Protein 1N91 (pdb70)

Foldseek 3Di:
DPPQQAAKDQDPFGMKGKAFEAECDPAFDQPPCDSRHTYTYHPFDLALVGVVVVCLVVVCVQQVADSVQWDWPDDSRGRITMIGGGPTDHDDCSNCVNVVPCVPVPDD

Radius of gyration: 14.33 Å; Cα contacts (8 Å, |Δi|>4): 188; chains: 1; bounding box: 31×42×34 Å

Organism: Escherichia coli O157:H7 (NCBI:txid83334)

Solvent-accessible surface area: 7529 Å² total; per-residue (Å²): 201,136,66,116,126,55,16,31,61,87,72,159,77,13,5,9,13,96,22,68,14,62,30,120,42,95,151,55,21,70,120,26,85,107,60,24,71,29,67,8,18,6,59,0,59,113,71,50,41,86,18,58,58,63,18,50,112,67,7,16,135,90,8,148,22,39,164,78,40,12,68,35,89,134,23,116,158,31,145,109,7,39,0,10,0,42,94,55,112,66,74,15,97,89,15,10,43,122,75,102,107,107,148,164,119,191,134,194

CATH classification: 3.30.1200.10

Structure (mmCIF, N/CA/C/O backbone):
data_1N91
#
_entry.id   1N91
#
loop_
_atom_site.group_PDB
_atom_site.id
_atom_site.type_symbol
_atom_site.label_atom_id
_atom_site.label_alt_id
_atom_site.label_comp_id
_atom_site.label_asym_id
_atom_site.label_entity_id
_atom_site.label_seq_id
_atom_site.pdbx_PDB_ins_code
_atom_site.Cartn_x
_atom_site.Cartn_y
_atom_site.Cartn_z
_atom_site.occupancy
_atom_site.B_iso_or_equiv
_atom_site.auth_seq_id
_atom_site.auth_comp_id
_atom_site.auth_asym_id
_atom_site.auth_atom_id
_atom_site.pdbx_PDB_model_num
ATOM 1 N N . MET A 1 1 ? 15.226 -5.903 10.010 1.00 0.00 1 MET A N 1
ATOM 2 C CA . MET A 1 1 ? 16.200 -7.033 10.019 1.00 0.00 1 MET A CA 1
ATOM 3 C C . MET A 1 1 ? 17.455 -6.611 10.776 1.00 0.00 1 MET A C 1
ATOM 4 O O . MET A 1 1 ? 17.885 -7.291 11.708 1.00 0.00 1 MET A O 1
ATOM 17 N N . ASP A 1 2 ? 18.036 -5.484 10.369 1.00 0.00 2 ASP A N 1
ATOM 18 C CA . ASP A 1 2 ? 19.242 -4.976 11.014 1.00 0.00 2 ASP A CA 1
ATOM 19 C C . ASP A 1 2 ? 19.034 -3.532 11.474 1.00 0.00 2 ASP A C 1
ATOM 20 O O . ASP A 1 2 ? 18.325 -3.285 12.451 1.00 0.00 2 ASP A O 1
ATOM 29 N N . GLY A 1 3 ? 19.654 -2.585 10.770 1.00 0.00 3 GLY A N 1
ATOM 30 C CA . GLY A 1 3 ? 19.527 -1.173 11.124 1.00 0.00 3 GLY A CA 1
ATOM 31 C C . GLY A 1 3 ? 19.293 -0.315 9.887 1.00 0.00 3 GLY A C 1
ATOM 32 O O . GLY A 1 3 ? 20.239 0.199 9.291 1.00 0.00 3 GLY A O 1
ATOM 36 N N . VAL A 1 4 ? 18.024 -0.161 9.513 1.00 0.00 4 VAL A N 1
ATOM 37 C CA . VAL A 1 4 ? 17.661 0.644 8.347 1.00 0.00 4 VAL A CA 1
ATOM 38 C C . VAL A 1 4 ? 16.290 1.283 8.550 1.00 0.00 4 VAL A C 1
ATOM 39 O O . VAL A 1 4 ? 16.109 2.475 8.301 1.00 0.00 4 VAL A O 1
ATOM 52 N N . MET A 1 5 ? 15.330 0.479 9.005 1.00 0.00 5 MET A N 1
ATOM 53 C CA . MET A 1 5 ? 13.970 0.963 9.245 1.00 0.00 5 MET A CA 1
ATOM 54 C C . MET A 1 5 ? 13.381 1.593 7.990 1.00 0.00 5 MET A C 1
ATOM 55 O O . MET A 1 5 ? 13.537 2.793 7.758 1.00 0.00 5 MET A O 1
ATOM 69 N N . SER A 1 6 ? 12.691 0.792 7.190 1.00 0.00 6 SER A N 1
ATOM 70 C CA . SER A 1 6 ? 12.078 1.298 5.990 1.00 0.00 6 SER A CA 1
ATOM 71 C C . SER A 1 6 ? 10.598 0.943 5.983 1.00 0.00 6 SER A C 1
ATOM 72 O O . SER A 1 6 ? 10.055 0.477 6.985 1.00 0.00 6 SER A O 1
ATOM 80 N N . ALA A 1 7 ? 9.974 1.166 4.839 1.00 0.00 7 ALA A N 1
ATOM 81 C CA . ALA A 1 7 ? 8.553 0.885 4.636 1.00 0.00 7 ALA A CA 1
ATOM 82 C C . ALA A 1 7 ? 7.993 1.837 3.592 1.00 0.00 7 ALA A C 1
ATOM 83 O O . ALA A 1 7 ? 7.008 1.532 2.920 1.00 0.00 7 ALA A O 1
ATOM 90 N N . VAL A 1 8 ? 8.631 3.000 3.469 1.00 0.00 8 VAL A N 1
ATOM 91 C CA . VAL A 1 8 ? 8.195 4.004 2.510 1.00 0.00 8 VAL A CA 1
ATOM 92 C C . VAL A 1 8 ? 9.326 4.978 2.202 1.00 0.00 8 VAL A C 1
ATOM 93 O O . VAL A 1 8 ? 10.208 5.211 3.030 1.00 0.00 8 VAL A O 1
ATOM 106 N N . THR A 1 9 ? 9.291 5.530 0.993 1.00 0.00 9 THR A N 1
ATOM 107 C CA . THR A 1 9 ? 10.311 6.469 0.548 1.00 0.00 9 THR A CA 1
ATOM 108 C C . THR A 1 9 ? 9.671 7.620 -0.227 1.00 0.00 9 THR A C 1
ATOM 109 O O . THR A 1 9 ? 8.798 7.402 -1.066 1.00 0.00 9 THR A O 1
ATOM 120 N N . VAL A 1 10 ? 10.118 8.841 0.060 1.00 0.00 10 VAL A N 1
ATOM 121 C CA . VAL A 1 10 ? 9.592 10.022 -0.613 1.00 0.00 10 VAL A CA 1
ATOM 122 C C . VAL A 1 10 ? 10.561 10.485 -1.699 1.00 0.00 10 VAL A C 1
ATOM 123 O O . VAL A 1 10 ? 11.564 11.145 -1.422 1.00 0.00 10 VAL A O 1
ATOM 136 N N . ASN A 1 11 ? 10.255 10.124 -2.937 1.00 0.00 11 ASN A N 1
ATOM 137 C CA . ASN A 1 11 ? 11.098 10.496 -4.067 1.00 0.00 11 ASN A CA 1
ATOM 138 C C . ASN A 1 11 ? 10.816 11.935 -4.495 1.00 0.00 11 ASN A C 1
ATOM 139 O O . ASN A 1 11 ? 10.392 12.763 -3.688 1.00 0.00 11 ASN A O 1
ATOM 150 N N . ASP A 1 12 ? 11.038 12.215 -5.775 1.00 0.00 12 ASP A N 1
ATOM 151 C CA . ASP A 1 12 ? 10.792 13.544 -6.322 1.00 0.00 12 ASP A CA 1
ATOM 152 C C . ASP A 1 12 ? 9.556 13.494 -7.204 1.00 0.00 12 ASP A C 1
ATOM 153 O O . ASP A 1 12 ? 9.222 14.459 -7.893 1.00 0.00 12 ASP A O 1
ATOM 162 N N . ASP A 1 13 ? 8.897 12.342 -7.182 1.00 0.00 13 ASP A N 1
ATOM 163 C CA . ASP A 1 13 ? 7.707 12.126 -7.986 1.00 0.00 13 ASP A CA 1
ATOM 164 C C . ASP A 1 13 ? 6.500 11.857 -7.092 1.00 0.00 13 ASP A C 1
ATOM 165 O O . ASP A 1 13 ? 5.358 12.106 -7.483 1.00 0.00 13 ASP A O 1
ATOM 174 N N . GLY A 1 14 ? 6.765 11.353 -5.890 1.00 0.00 14 GLY A N 1
ATOM 175 C CA . GLY A 1 14 ? 5.698 11.057 -4.941 1.00 0.00 14 GLY A CA 1
ATOM 176 C C . GLY A 1 14 ? 6.236 10.275 -3.750 1.00 0.00 14 GLY A C 1
ATOM 177 O O . GLY A 1 14 ? 7.202 10.694 -3.109 1.00 0.00 14 GLY A O 1
ATOM 181 N N . LEU A 1 15 ? 5.608 9.137 -3.459 1.00 0.00 15 LEU A N 1
ATOM 182 C CA . LEU A 1 15 ? 6.040 8.303 -2.340 1.00 0.00 15 LEU A CA 1
ATOM 183 C C . LEU A 1 15 ? 5.793 6.824 -2.626 1.00 0.00 15 LEU A C 1
ATOM 184 O O . LEU A 1 15 ? 4.871 6.466 -3.358 1.00 0.00 15 LEU A O 1
ATOM 200 N N . VAL A 1 16 ? 6.631 5.971 -2.036 1.00 0.00 16 VAL A N 1
ATOM 201 C CA . VAL A 1 16 ? 6.515 4.527 -2.221 1.00 0.00 16 VAL A CA 1
ATOM 202 C C . VAL A 1 16 ? 5.965 3.878 -0.954 1.00 0.00 16 VAL A C 1
ATOM 203 O O . VAL A 1 16 ? 6.346 4.249 0.153 1.00 0.00 16 VAL A O 1
ATOM 216 N N . LEU A 1 17 ? 5.077 2.905 -1.127 1.00 0.00 17 LEU A N 1
ATOM 217 C CA . LEU A 1 17 ? 4.491 2.203 0.010 1.00 0.00 17 LEU A CA 1
ATOM 218 C C . LEU A 1 17 ? 4.884 0.733 -0.031 1.00 0.00 17 LEU A C 1
ATOM 219 O O . LEU A 1 17 ? 4.339 -0.047 -0.814 1.00 0.00 17 LEU A O 1
ATOM 235 N N . ARG A 1 18 ? 5.848 0.370 0.810 1.00 0.00 18 ARG A N 1
ATOM 236 C CA . ARG A 1 18 ? 6.335 -1.002 0.865 1.00 0.00 18 ARG A CA 1
ATOM 237 C C . ARG A 1 18 ? 5.870 -1.697 2.141 1.00 0.00 18 ARG A C 1
ATOM 238 O O . ARG A 1 18 ? 6.315 -1.362 3.240 1.00 0.00 18 ARG A O 1
ATOM 259 N N . LEU A 1 19 ? 4.972 -2.672 1.982 1.00 0.00 19 LEU A N 1
ATOM 260 C CA . LEU A 1 19 ? 4.450 -3.419 3.123 1.00 0.00 19 LEU A CA 1
ATOM 261 C C . LEU A 1 19 ? 4.264 -4.894 2.770 1.00 0.00 19 LEU A C 1
ATOM 262 O O . LEU A 1 19 ? 4.551 -5.321 1.650 1.00 0.00 19 LEU A O 1
ATOM 278 N N . TYR A 1 20 ? 3.784 -5.659 3.745 1.00 0.00 20 TYR A N 1
ATOM 279 C CA . TYR A 1 20 ? 3.553 -7.089 3.568 1.00 0.00 20 TYR A CA 1
ATOM 280 C C . TYR A 1 20 ? 2.055 -7.374 3.576 1.00 0.00 20 TYR A C 1
ATOM 281 O O . TYR A 1 20 ? 1.415 -7.341 4.627 1.00 0.00 20 TYR A O 1
ATOM 299 N N . ILE A 1 21 ? 1.501 -7.642 2.399 1.00 0.00 21 ILE A N 1
ATOM 300 C CA . ILE A 1 21 ? 0.075 -7.919 2.282 1.00 0.00 21 ILE A CA 1
ATOM 301 C C . ILE A 1 21 ? -0.254 -9.290 2.863 1.00 0.00 21 ILE A C 1
ATOM 302 O O . ILE A 1 21 ? 0.446 -10.269 2.604 1.00 0.00 21 ILE A O 1
ATOM 318 N N . GLN A 1 22 ? -1.329 -9.344 3.644 1.00 0.00 22 GLN A N 1
ATOM 319 C CA . GLN A 1 22 ? -1.767 -10.590 4.262 1.00 0.00 22 GLN A CA 1
ATOM 320 C C . GLN A 1 22 ? -3.218 -10.874 3.875 1.00 0.00 22 GLN A C 1
ATOM 321 O O . GLN A 1 22 ? -4.148 -10.476 4.576 1.00 0.00 22 GLN A O 1
ATOM 335 N N . PRO A 1 23 ? -3.428 -11.537 2.766 1.00 0.00 23 PRO A N 1
ATOM 336 C CA . PRO A 1 23 ? -4.794 -11.859 2.270 1.00 0.00 23 PRO A CA 1
ATOM 337 C C . PRO A 1 23 ? -5.469 -12.956 3.086 1.00 0.00 23 PRO A C 1
ATOM 338 O O . PRO A 1 23 ? -4.809 -13.702 3.812 1.00 0.00 23 PRO A O 1
ATOM 349 N N . LYS A 1 24 ? -6.793 -13.034 2.959 1.00 0.00 24 LYS A N 1
ATOM 350 C CA . LYS A 1 24 ? -7.584 -14.030 3.678 1.00 0.00 24 LYS A CA 1
ATOM 351 C C . LYS A 1 24 ? -7.521 -13.784 5.181 1.00 0.00 24 LYS A C 1
ATOM 352 O O . LYS A 1 24 ? -7.321 -14.710 5.969 1.00 0.00 24 LYS A O 1
ATOM 371 N N . ALA A 1 25 ? -7.713 -12.527 5.572 1.00 0.00 25 ALA A N 1
ATOM 372 C CA . ALA A 1 25 ? -7.701 -12.161 6.971 1.00 0.00 25 ALA A CA 1
ATOM 373 C C . ALA A 1 25 ? -9.125 -12.225 7.501 1.00 0.00 25 ALA A C 1
ATOM 374 O O . ALA A 1 25 ? -9.476 -13.120 8.271 1.00 0.00 25 ALA A O 1
ATOM 381 N N . SER A 1 26 ? -9.931 -11.268 7.057 1.00 0.00 26 SER A N 1
ATOM 382 C CA . SER A 1 26 ? -11.338 -11.172 7.442 1.00 0.00 26 SER A CA 1
ATOM 383 C C . SER A 1 26 ? -11.827 -9.755 7.187 1.00 0.00 26 SER A C 1
ATOM 384 O O . SER A 1 26 ? -13.024 -9.508 7.042 1.00 0.00 26 SER A O 1
ATOM 392 N N . ARG A 1 27 ? -10.873 -8.827 7.136 1.00 0.00 27 ARG A N 1
ATOM 393 C CA . ARG A 1 27 ? -11.181 -7.420 6.902 1.00 0.00 27 ARG A CA 1
ATOM 394 C C . ARG A 1 27 ? -9.893 -6.632 6.683 1.00 0.00 27 ARG A C 1
ATOM 395 O O . ARG A 1 27 ? -8.893 -6.876 7.358 1.00 0.00 27 ARG A O 1
ATOM 416 N N . ASP A 1 28 ? -9.926 -5.685 5.748 1.00 0.00 28 ASP A N 1
ATOM 417 C CA . ASP A 1 28 ? -8.751 -4.865 5.469 1.00 0.00 28 ASP A CA 1
ATOM 418 C C . ASP A 1 28 ? -8.400 -4.032 6.689 1.00 0.00 28 ASP A C 1
ATOM 419 O O . ASP A 1 28 ? -8.842 -2.891 6.837 1.00 0.00 28 ASP A O 1
ATOM 428 N N . SER A 1 29 ? -7.619 -4.624 7.562 1.00 0.00 29 SER A N 1
ATOM 429 C CA . SER A 1 29 ? -7.207 -3.957 8.793 1.00 0.00 29 SER A CA 1
ATOM 430 C C . SER A 1 29 ? -5.697 -4.050 9.001 1.00 0.00 29 SER A C 1
ATOM 431 O O . SER A 1 29 ? -5.104 -5.121 8.867 1.00 0.00 29 SER A O 1
ATOM 439 N N . ILE A 1 30 ? -5.091 -2.915 9.346 1.00 0.00 30 ILE A N 1
ATOM 440 C CA . ILE A 1 30 ? -3.653 -2.854 9.599 1.00 0.00 30 ILE A CA 1
ATOM 441 C C . ILE A 1 30 ? -3.388 -3.153 11.075 1.00 0.00 30 ILE A C 1
ATOM 442 O O . ILE A 1 30 ? -3.340 -2.247 11.908 1.00 0.00 30 ILE A O 1
ATOM 458 N N . VAL A 1 31 ? -3.258 -4.440 11.385 1.00 0.00 31 VAL A N 1
ATOM 459 C CA . VAL A 1 31 ? -3.041 -4.895 12.760 1.00 0.00 31 VAL A CA 1
ATOM 460 C C . VAL A 1 31 ? -1.657 -5.526 12.940 1.00 0.00 31 VAL A C 1
ATOM 461 O O . VAL A 1 31 ? -1.442 -6.286 13.887 1.00 0.00 31 VAL A O 1
ATOM 474 N N . GLY A 1 32 ? -0.729 -5.238 12.027 1.00 0.00 32 GLY A N 1
ATOM 475 C CA . GLY A 1 32 ? 0.606 -5.821 12.106 1.00 0.00 32 GLY A CA 1
ATOM 476 C C . GLY A 1 32 ? 1.642 -4.820 11.650 1.00 0.00 32 GLY A C 1
ATOM 477 O O . GLY A 1 32 ? 2.634 -5.165 11.007 1.00 0.00 32 GLY A O 1
ATOM 481 N N . LEU A 1 33 ? 1.400 -3.574 12.004 1.00 0.00 33 LEU A N 1
ATOM 482 C CA . LEU A 1 33 ? 2.299 -2.498 11.654 1.00 0.00 33 LEU A CA 1
ATOM 483 C C . LEU A 1 33 ? 3.559 -2.578 12.504 1.00 0.00 33 LEU A C 1
ATOM 484 O O . LEU A 1 33 ? 3.490 -2.525 13.732 1.00 0.00 33 LEU A O 1
ATOM 500 N N . HIS A 1 34 ? 4.705 -2.725 11.846 1.00 0.00 34 HIS A N 1
ATOM 501 C CA . HIS A 1 34 ? 5.968 -2.832 12.567 1.00 0.00 34 HIS A CA 1
ATOM 502 C C . HIS A 1 34 ? 6.743 -1.515 12.532 1.00 0.00 34 HIS A C 1
ATOM 503 O O . HIS A 1 34 ? 6.529 -0.676 11.657 1.00 0.00 34 HIS A O 1
ATOM 517 N N . GLY A 1 35 ? 7.646 -1.343 13.495 1.00 0.00 35 GLY A N 1
ATOM 518 C CA . GLY A 1 35 ? 8.453 -0.129 13.566 1.00 0.00 35 GLY A CA 1
ATOM 519 C C . GLY A 1 35 ? 9.441 -0.075 12.407 1.00 0.00 35 GLY A C 1
ATOM 520 O O . GLY A 1 35 ? 9.963 0.987 12.073 1.00 0.00 35 GLY A O 1
ATOM 524 N N . ASP A 1 36 ? 9.685 -1.233 11.796 1.00 0.00 36 ASP A N 1
ATOM 525 C CA . ASP A 1 36 ? 10.608 -1.324 10.669 1.00 0.00 36 ASP A CA 1
ATOM 526 C C . ASP A 1 36 ? 9.878 -1.832 9.428 1.00 0.00 36 ASP A C 1
ATOM 527 O O . ASP A 1 36 ? 10.364 -1.674 8.307 1.00 0.00 36 ASP A O 1
ATOM 536 N N . GLU A 1 37 ? 8.713 -2.447 9.638 1.00 0.00 37 GLU A N 1
ATOM 537 C CA . GLU A 1 37 ? 7.925 -2.984 8.528 1.00 0.00 37 GLU A CA 1
ATOM 538 C C . GLU A 1 37 ? 6.453 -2.603 8.678 1.00 0.00 37 GLU A C 1
ATOM 539 O O . GLU A 1 37 ? 6.077 -1.884 9.599 1.00 0.00 37 GLU A O 1
ATOM 551 N N . VAL A 1 38 ? 5.630 -3.100 7.764 1.00 0.00 38 VAL A N 1
ATOM 552 C CA . VAL A 1 38 ? 4.202 -2.830 7.787 1.00 0.00 38 VAL A CA 1
ATOM 553 C C . VAL A 1 38 ? 3.453 -4.071 7.329 1.00 0.00 38 VAL A C 1
ATOM 554 O O . VAL A 1 38 ? 3.682 -4.569 6.226 1.00 0.00 38 VAL A O 1
ATOM 567 N N . LYS A 1 39 ? 2.571 -4.575 8.178 1.00 0.00 39 LYS A N 1
ATOM 568 C CA . LYS A 1 39 ? 1.812 -5.767 7.839 1.00 0.00 39 LYS A CA 1
ATOM 569 C C . LYS A 1 39 ? 0.312 -5.489 7.888 1.00 0.00 39 LYS A C 1
ATOM 570 O O . LYS A 1 39 ? -0.247 -5.231 8.954 1.00 0.00 39 LYS A O 1
ATOM 589 N N . VAL A 1 40 ? -0.332 -5.550 6.722 1.00 0.00 40 VAL A N 1
ATOM 590 C CA . VAL A 1 40 ? -1.770 -5.313 6.636 1.00 0.00 40 VAL A CA 1
ATOM 591 C C . VAL A 1 40 ? -2.479 -6.584 6.199 1.00 0.00 40 VAL A C 1
ATOM 592 O O . VAL A 1 40 ? -1.968 -7.333 5.367 1.00 0.00 40 VAL A O 1
ATOM 605 N N . ALA A 1 41 ? -3.659 -6.818 6.757 1.00 0.00 41 ALA A N 1
ATOM 606 C CA . ALA A 1 41 ? -4.425 -8.002 6.406 1.00 0.00 41 ALA A CA 1
ATOM 607 C C . ALA A 1 41 ? -5.626 -7.621 5.558 1.00 0.00 41 ALA A C 1
ATOM 608 O O . ALA A 1 41 ? -6.595 -7.056 6.061 1.00 0.00 41 ALA A O 1
ATOM 615 N N . ILE A 1 42 ? -5.560 -7.948 4.273 1.00 0.00 42 ILE A N 1
ATOM 616 C CA . ILE A 1 42 ? -6.658 -7.652 3.366 1.00 0.00 42 ILE A CA 1
ATOM 617 C C . ILE A 1 42 ? -7.576 -8.870 3.299 1.00 0.00 42 ILE A C 1
ATOM 618 O O . ILE A 1 42 ? -7.123 -10.005 3.449 1.00 0.00 42 ILE A O 1
ATOM 634 N N . THR A 1 43 ? -8.865 -8.628 3.104 1.00 0.00 43 THR A N 1
ATOM 635 C CA . THR A 1 43 ? -9.842 -9.717 3.054 1.00 0.00 43 THR A CA 1
ATOM 636 C C . THR A 1 43 ? -10.108 -10.141 1.614 1.00 0.00 43 THR A C 1
ATOM 637 O O . THR A 1 43 ? -11.242 -10.444 1.240 1.00 0.00 43 THR A O 1
ATOM 648 N N . ALA A 1 44 ? -9.049 -10.159 0.812 1.00 0.00 44 ALA A N 1
ATOM 649 C CA . ALA A 1 44 ? -9.163 -10.545 -0.587 1.00 0.00 44 ALA A CA 1
ATOM 650 C C . ALA A 1 44 ? -8.697 -11.987 -0.798 1.00 0.00 44 ALA A C 1
ATOM 651 O O . ALA A 1 44 ? -7.754 -12.443 -0.146 1.00 0.00 44 ALA A O 1
ATOM 658 N N . PRO A 1 45 ? -9.340 -12.695 -1.701 1.00 0.00 45 PRO A N 1
ATOM 659 C CA . PRO A 1 45 ? -8.989 -14.107 -2.029 1.00 0.00 45 PRO A CA 1
ATOM 660 C C . PRO A 1 45 ? -7.500 -14.280 -2.353 1.00 0.00 45 PRO A C 1
ATOM 661 O O . PRO A 1 45 ? -6.747 -13.306 -2.402 1.00 0.00 45 PRO A O 1
ATOM 672 N N . PRO A 1 46 ? -7.068 -15.500 -2.564 1.00 0.00 46 PRO A N 1
ATOM 673 C CA . PRO A 1 46 ? -5.642 -15.819 -2.875 1.00 0.00 46 PRO A CA 1
ATOM 674 C C . PRO A 1 46 ? -5.244 -15.478 -4.313 1.00 0.00 46 PRO A C 1
ATOM 675 O O . PRO A 1 46 ? -4.116 -15.751 -4.726 1.00 0.00 46 PRO A O 1
ATOM 686 N N . VAL A 1 47 ? -6.163 -14.884 -5.073 1.00 0.00 47 VAL A N 1
ATOM 687 C CA . VAL A 1 47 ? -5.870 -14.521 -6.460 1.00 0.00 47 VAL A CA 1
ATOM 688 C C . VAL A 1 47 ? -5.595 -13.021 -6.577 1.00 0.00 47 VAL A C 1
ATOM 689 O O . VAL A 1 47 ? -6.210 -12.214 -5.878 1.00 0.00 47 VAL A O 1
ATOM 702 N N . ASP A 1 48 ? -4.662 -12.657 -7.461 1.00 0.00 48 ASP A N 1
ATOM 703 C CA . ASP A 1 48 ? -4.304 -11.251 -7.656 1.00 0.00 48 ASP A CA 1
ATOM 704 C C . ASP A 1 48 ? -5.497 -10.448 -8.155 1.00 0.00 48 ASP A C 1
ATOM 705 O O . ASP A 1 48 ? -5.926 -9.512 -7.503 1.00 0.00 48 ASP A O 1
ATOM 714 N N . GLY A 1 49 ? -6.019 -10.814 -9.321 1.00 0.00 49 GLY A N 1
ATOM 715 C CA . GLY A 1 49 ? -7.160 -10.105 -9.900 1.00 0.00 49 GLY A CA 1
ATOM 716 C C . GLY A 1 49 ? -8.075 -9.525 -8.819 1.00 0.00 49 GLY A C 1
ATOM 717 O O . GLY A 1 49 ? -8.519 -8.381 -8.917 1.00 0.00 49 GLY A O 1
ATOM 721 N N . GLN A 1 50 ? -8.348 -10.326 -7.791 1.00 0.00 50 GLN A N 1
ATOM 722 C CA . GLN A 1 50 ? -9.216 -9.893 -6.698 1.00 0.00 50 GLN A CA 1
ATOM 723 C C . GLN A 1 50 ? -8.443 -9.059 -5.671 1.00 0.00 50 GLN A C 1
ATOM 724 O O . GLN A 1 50 ? -8.940 -8.038 -5.194 1.00 0.00 50 GLN A O 1
ATOM 738 N N . ALA A 1 51 ? -7.226 -9.488 -5.342 1.00 0.00 51 ALA A N 1
ATOM 739 C CA . ALA A 1 51 ? -6.399 -8.754 -4.382 1.00 0.00 51 ALA A CA 1
ATOM 740 C C . ALA A 1 51 ? -5.971 -7.415 -4.979 1.00 0.00 51 ALA A C 1
ATOM 741 O O . ALA A 1 51 ? -6.199 -6.358 -4.391 1.00 0.00 51 ALA A O 1
ATOM 748 N N . ASN A 1 52 ? -5.363 -7.479 -6.160 1.00 0.00 52 ASN A N 1
ATOM 749 C CA . ASN A 1 52 ? -4.913 -6.288 -6.867 1.00 0.00 52 ASN A CA 1
ATOM 750 C C . ASN A 1 52 ? -6.032 -5.250 -6.914 1.00 0.00 52 ASN A C 1
ATOM 751 O O . ASN A 1 52 ? -5.800 -4.067 -6.656 1.00 0.00 52 ASN A O 1
ATOM 762 N N . SER A 1 53 ? -7.250 -5.701 -7.228 1.00 0.00 53 SER A N 1
ATOM 763 C CA . SER A 1 53 ? -8.395 -4.796 -7.283 1.00 0.00 53 SER A CA 1
ATOM 764 C C . SER A 1 53 ? -8.523 -4.043 -5.962 1.00 0.00 53 SER A C 1
ATOM 765 O O . SER A 1 53 ? -8.726 -2.831 -5.943 1.00 0.00 53 SER A O 1
ATOM 773 N N . HIS A 1 54 ? -8.385 -4.776 -4.858 1.00 0.00 54 HIS A N 1
ATOM 774 C CA . HIS A 1 54 ? -8.469 -4.173 -3.531 1.00 0.00 54 HIS A CA 1
ATOM 775 C C . HIS A 1 54 ? -7.282 -3.247 -3.302 1.00 0.00 54 HIS A C 1
ATOM 776 O O . HIS A 1 54 ? -7.431 -2.156 -2.763 1.00 0.00 54 HIS A O 1
ATOM 790 N N . LEU A 1 55 ? -6.101 -3.701 -3.710 1.00 0.00 55 LEU A N 1
ATOM 791 C CA . LEU A 1 55 ? -4.883 -2.913 -3.543 1.00 0.00 55 LEU A CA 1
ATOM 792 C C . LEU A 1 55 ? -5.048 -1.531 -4.165 1.00 0.00 55 LEU A C 1
ATOM 793 O O . LEU A 1 55 ? -4.956 -0.514 -3.475 1.00 0.00 55 LEU A O 1
ATOM 809 N N . VAL A 1 56 ? -5.296 -1.505 -5.472 1.00 0.00 56 VAL A N 1
ATOM 810 C CA . VAL A 1 56 ? -5.479 -0.245 -6.183 1.00 0.00 56 VAL A CA 1
ATOM 811 C C . VAL A 1 56 ? -6.634 0.547 -5.566 1.00 0.00 56 VAL A C 1
ATOM 812 O O . VAL A 1 56 ? -6.698 1.770 -5.692 1.00 0.00 56 VAL A O 1
ATOM 825 N N . LYS A 1 57 ? -7.540 -0.164 -4.893 1.00 0.00 57 LYS A N 1
ATOM 826 C CA . LYS A 1 57 ? -8.686 0.475 -4.252 1.00 0.00 57 LYS A CA 1
ATOM 827 C C . LYS A 1 57 ? -8.274 1.106 -2.926 1.00 0.00 57 LYS A C 1
ATOM 828 O O . LYS A 1 57 ? -8.318 2.321 -2.780 1.00 0.00 57 LYS A O 1
ATOM 847 N N . PHE A 1 58 ? -7.878 0.271 -1.963 1.00 0.00 58 PHE A N 1
ATOM 848 C CA . PHE A 1 58 ? -7.462 0.758 -0.645 1.00 0.00 58 PHE A CA 1
ATOM 849 C C . PHE A 1 58 ? -6.710 2.081 -0.766 1.00 0.00 58 PHE A C 1
ATOM 850 O O . PHE A 1 58 ? -7.089 3.076 -0.149 1.00 0.00 58 PHE A O 1
ATOM 867 N N . LEU A 1 59 ? -5.654 2.087 -1.570 1.00 0.00 59 LEU A N 1
ATOM 868 C CA . LEU A 1 59 ? -4.866 3.297 -1.770 1.00 0.00 59 LEU A CA 1
ATOM 869 C C . LEU A 1 59 ? -5.679 4.332 -2.535 1.00 0.00 59 LEU A C 1
ATOM 870 O O . LEU A 1 59 ? -6.010 5.377 -2.004 1.00 0.00 59 LEU A O 1
ATOM 886 N N . GLY A 1 60 ? -5.994 4.037 -3.789 1.00 0.00 60 GLY A N 1
ATOM 887 C CA . GLY A 1 60 ? -6.763 4.967 -4.614 1.00 0.00 60 GLY A CA 1
ATOM 888 C C . GLY A 1 60 ? -7.884 5.644 -3.824 1.00 0.00 60 GLY A C 1
ATOM 889 O O . GLY A 1 60 ? -8.181 6.816 -4.044 1.00 0.00 60 GLY A O 1
ATOM 893 N N . LYS A 1 61 ? -8.502 4.902 -2.908 1.00 0.00 61 LYS A N 1
ATOM 894 C CA . LYS A 1 61 ? -9.588 5.446 -2.094 1.00 0.00 61 LYS A CA 1
ATOM 895 C C . LYS A 1 61 ? -9.042 6.243 -0.909 1.00 0.00 61 LYS A C 1
ATOM 896 O O . LYS A 1 61 ? -9.315 7.436 -0.773 1.00 0.00 61 LYS A O 1
ATOM 915 N N . GLN A 1 62 ? -8.285 5.564 -0.048 1.00 0.00 62 GLN A N 1
ATOM 916 C CA . GLN A 1 62 ? -7.712 6.196 1.144 1.00 0.00 62 GLN A CA 1
ATOM 917 C C . GLN A 1 62 ? -6.817 7.381 0.776 1.00 0.00 62 GLN A C 1
ATOM 918 O O . GLN A 1 62 ? -6.844 8.418 1.439 1.00 0.00 62 GLN A O 1
ATOM 932 N N . PHE A 1 63 ? -6.032 7.218 -0.282 1.00 0.00 63 PHE A N 1
ATOM 933 C CA . PHE A 1 63 ? -5.134 8.269 -0.743 1.00 0.00 63 PHE A CA 1
ATOM 934 C C . PHE A 1 63 ? -5.876 9.210 -1.683 1.00 0.00 63 PHE A C 1
ATOM 935 O O . PHE A 1 63 ? -5.451 10.343 -1.910 1.00 0.00 63 PHE A O 1
ATOM 952 N N . ARG A 1 64 ? -7.006 8.732 -2.203 1.00 0.00 64 ARG A N 1
ATOM 953 C CA . ARG A 1 64 ? -7.843 9.525 -3.093 1.00 0.00 64 ARG A CA 1
ATOM 954 C C . ARG A 1 64 ? -7.112 9.954 -4.367 1.00 0.00 64 ARG A C 1
ATOM 955 O O . ARG A 1 64 ? -7.668 10.695 -5.180 1.00 0.00 64 ARG A O 1
ATOM 976 N N . VAL A 1 65 ? -5.875 9.494 -4.542 1.00 0.00 65 VAL A N 1
ATOM 977 C CA . VAL A 1 65 ? -5.101 9.850 -5.738 1.00 0.00 65 VAL A CA 1
ATOM 978 C C . VAL A 1 65 ? -5.757 9.260 -6.984 1.00 0.00 65 VAL A C 1
ATOM 979 O O . VAL A 1 65 ? -6.934 9.502 -7.254 1.00 0.00 65 VAL A O 1
ATOM 992 N N . ALA A 1 66 ? -4.987 8.504 -7.746 1.00 0.00 66 ALA A N 1
ATOM 993 C CA . ALA A 1 66 ? -5.491 7.897 -8.973 1.00 0.00 66 ALA A CA 1
ATOM 994 C C . ALA A 1 66 ? -4.859 6.531 -9.213 1.00 0.00 66 ALA A C 1
ATOM 995 O O . ALA A 1 66 ? -3.836 6.192 -8.615 1.00 0.00 66 ALA A O 1
ATOM 1002 N N . LYS A 1 67 ? -5.474 5.757 -10.105 1.00 0.00 67 LYS A N 1
ATOM 1003 C CA . LYS A 1 67 ? -4.968 4.431 -10.439 1.00 0.00 67 LYS A CA 1
ATOM 1004 C C . LYS A 1 67 ? -3.742 4.565 -11.332 1.00 0.00 67 LYS A C 1
ATOM 1005 O O . LYS A 1 67 ? -2.857 3.708 -11.331 1.00 0.00 67 LYS A O 1
ATOM 1024 N N . SER A 1 68 ? -3.699 5.663 -12.082 1.00 0.00 68 SER A N 1
ATOM 1025 C CA . SER A 1 68 ? -2.581 5.935 -12.976 1.00 0.00 68 SER A CA 1
ATOM 1026 C C . SER A 1 68 ? -1.398 6.466 -12.171 1.00 0.00 68 SER A C 1
ATOM 1027 O O . SER A 1 68 ? -0.265 6.504 -12.655 1.00 0.00 68 SER A O 1
ATOM 1035 N N . GLN A 1 69 ? -1.680 6.865 -10.933 1.00 0.00 69 GLN A N 1
ATOM 1036 C CA . GLN A 1 69 ? -0.653 7.390 -10.042 1.00 0.00 69 GLN A CA 1
ATOM 1037 C C . GLN A 1 69 ? -0.168 6.286 -9.107 1.00 0.00 69 GLN A C 1
ATOM 1038 O O . GLN A 1 69 ? 0.870 6.418 -8.467 1.00 0.00 69 GLN A O 1
ATOM 1052 N N . VAL A 1 70 ? -0.938 5.200 -9.043 1.00 0.00 70 VAL A N 1
ATOM 1053 C CA . VAL A 1 70 ? -0.606 4.064 -8.194 1.00 0.00 70 VAL A CA 1
ATOM 1054 C C . VAL A 1 70 ? 0.137 3.010 -9.005 1.00 0.00 70 VAL A C 1
ATOM 1055 O O . VAL A 1 70 ? -0.470 2.238 -9.749 1.00 0.00 70 VAL A O 1
ATOM 1068 N N . VAL A 1 71 ? 1.456 3.004 -8.871 1.00 0.00 71 VAL A N 1
ATOM 1069 C CA . VAL A 1 71 ? 2.293 2.054 -9.611 1.00 0.00 71 VAL A CA 1
ATOM 1070 C C . VAL A 1 71 ? 2.856 0.965 -8.690 1.00 0.00 71 VAL A C 1
ATOM 1071 O O . VAL A 1 71 ? 3.561 1.255 -7.726 1.00 0.00 71 VAL A O 1
ATOM 1084 N N . ILE A 1 72 ? 2.542 -0.292 -9.014 1.00 0.00 72 ILE A N 1
ATOM 1085 C CA . ILE A 1 72 ? 3.014 -1.438 -8.237 1.00 0.00 72 ILE A CA 1
ATOM 1086 C C . ILE A 1 72 ? 4.406 -1.850 -8.701 1.00 0.00 72 ILE A C 1
ATOM 1087 O O . ILE A 1 72 ? 4.565 -2.591 -9.673 1.00 0.00 72 ILE A O 1
ATOM 1103 N N . GLU A 1 73 ? 5.406 -1.345 -7.999 1.00 0.00 73 GLU A N 1
ATOM 1104 C CA . GLU A 1 73 ? 6.801 -1.630 -8.323 1.00 0.00 73 GLU A CA 1
ATOM 1105 C C . GLU A 1 73 ? 7.194 -3.064 -7.949 1.00 0.00 73 GLU A C 1
ATOM 1106 O O . GLU A 1 73 ? 8.317 -3.485 -8.228 1.00 0.00 73 GLU A O 1
ATOM 1118 N N . LYS A 1 74 ? 6.275 -3.810 -7.322 1.00 0.00 74 LYS A N 1
ATOM 1119 C CA . LYS A 1 74 ? 6.549 -5.188 -6.918 1.00 0.00 74 LYS A CA 1
ATOM 1120 C C . LYS A 1 74 ? 5.482 -5.661 -5.940 1.00 0.00 74 LYS A C 1
ATOM 1121 O O . LYS A 1 74 ? 5.016 -4.896 -5.096 1.00 0.00 74 LYS A O 1
ATOM 1140 N N . GLY A 1 75 ? 5.101 -6.923 -6.067 1.00 0.00 75 GLY A N 1
ATOM 1141 C CA . GLY A 1 75 ? 4.084 -7.508 -5.200 1.00 0.00 75 GLY A CA 1
ATOM 1142 C C . GLY A 1 75 ? 2.978 -8.143 -6.031 1.00 0.00 75 GLY A C 1
ATOM 1143 O O . GLY A 1 75 ? 2.171 -8.921 -5.519 1.00 0.00 75 GLY A O 1
ATOM 1147 N N . GLU A 1 76 ? 2.952 -7.790 -7.314 1.00 0.00 76 GLU A N 1
ATOM 1148 C CA . GLU A 1 76 ? 1.946 -8.307 -8.249 1.00 0.00 76 GLU A CA 1
ATOM 1149 C C . GLU A 1 76 ? 1.560 -9.760 -7.945 1.00 0.00 76 GLU A C 1
ATOM 1150 O O . GLU A 1 76 ? 0.392 -10.130 -8.072 1.00 0.00 76 GLU A O 1
ATOM 1162 N N . LEU A 1 77 ? 2.540 -10.584 -7.568 1.00 0.00 77 LEU A N 1
ATOM 1163 C CA . LEU A 1 77 ? 2.266 -11.995 -7.283 1.00 0.00 77 LEU A CA 1
ATOM 1164 C C . LEU A 1 77 ? 2.892 -12.447 -5.961 1.00 0.00 77 LEU A C 1
ATOM 1165 O O . LEU A 1 77 ? 2.923 -13.643 -5.663 1.00 0.00 77 LEU A O 1
ATOM 1181 N N . GLY A 1 78 ? 3.388 -11.497 -5.174 1.00 0.00 78 GLY A N 1
ATOM 1182 C CA . GLY A 1 78 ? 4.010 -11.825 -3.889 1.00 0.00 78 GLY A CA 1
ATOM 1183 C C . GLY A 1 78 ? 3.336 -11.082 -2.736 1.00 0.00 78 GLY A C 1
ATOM 1184 O O . GLY A 1 78 ? 2.764 -10.009 -2.932 1.00 0.00 78 GLY A O 1
ATOM 1188 N N . ARG A 1 79 ? 3.417 -11.658 -1.530 1.00 0.00 79 ARG A N 1
ATOM 1189 C CA . ARG A 1 79 ? 2.819 -11.035 -0.346 1.00 0.00 79 ARG A CA 1
ATOM 1190 C C . ARG A 1 79 ? 3.362 -9.627 -0.168 1.00 0.00 79 ARG A C 1
ATOM 1191 O O . ARG A 1 79 ? 2.692 -8.756 0.383 1.00 0.00 79 ARG A O 1
ATOM 1212 N N . HIS A 1 80 ? 4.580 -9.412 -0.652 1.00 0.00 80 HIS A N 1
ATOM 1213 C CA . HIS A 1 80 ? 5.209 -8.104 -0.556 1.00 0.00 80 HIS A CA 1
ATOM 1214 C C . HIS A 1 80 ? 4.476 -7.131 -1.467 1.00 0.00 80 HIS A C 1
ATOM 1215 O O . HIS A 1 80 ? 3.754 -7.547 -2.372 1.00 0.00 80 HIS A O 1
ATOM 1229 N N . LYS A 1 81 ? 4.647 -5.840 -1.219 1.00 0.00 81 LYS A N 1
ATOM 1230 C CA . LYS A 1 81 ? 3.977 -4.833 -2.022 1.00 0.00 81 LYS A CA 1
ATOM 1231 C C . LYS A 1 81 ? 4.814 -3.568 -2.057 1.00 0.00 81 LYS A C 1
ATOM 1232 O O . LYS A 1 81 ? 5.349 -3.156 -1.035 1.00 0.00 81 LYS A O 1
ATOM 1251 N N . GLN A 1 82 ? 4.914 -2.953 -3.229 1.00 0.00 82 GLN A N 1
ATOM 1252 C CA . GLN A 1 82 ? 5.675 -1.719 -3.363 1.00 0.00 82 GLN A CA 1
ATOM 1253 C C . GLN A 1 82 ? 4.936 -0.779 -4.300 1.00 0.00 82 GLN A C 1
ATOM 1254 O O . GLN A 1 82 ? 5.307 -0.613 -5.461 1.00 0.00 82 GLN A O 1
ATOM 1268 N N . ILE A 1 83 ? 3.875 -0.172 -3.783 1.00 0.00 83 ILE A N 1
ATOM 1269 C CA . ILE A 1 83 ? 3.075 0.746 -4.577 1.00 0.00 83 ILE A CA 1
ATOM 1270 C C . ILE A 1 83 ? 3.723 2.124 -4.586 1.00 0.00 83 ILE A C 1
ATOM 1271 O O . ILE A 1 83 ? 4.406 2.504 -3.639 1.00 0.00 83 ILE A O 1
ATOM 1287 N N . LYS A 1 84 ? 3.500 2.862 -5.663 1.00 0.00 84 LYS A N 1
ATOM 1288 C CA . LYS A 1 84 ? 4.060 4.202 -5.794 1.00 0.00 84 LYS A CA 1
ATOM 1289 C C . LYS A 1 84 ? 2.940 5.207 -6.033 1.00 0.00 84 LYS A C 1
ATOM 1290 O O . LYS A 1 84 ? 2.176 5.070 -6.984 1.00 0.00 84 LYS A O 1
ATOM 1309 N N . ILE A 1 85 ? 2.845 6.208 -5.159 1.00 0.00 85 ILE A N 1
ATOM 1310 C CA . ILE A 1 85 ? 1.804 7.227 -5.279 1.00 0.00 85 ILE A CA 1
ATOM 1311 C C . ILE A 1 85 ? 2.358 8.496 -5.925 1.00 0.00 85 ILE A C 1
ATOM 1312 O O . ILE A 1 85 ? 3.065 9.268 -5.278 1.00 0.00 85 ILE A O 1
ATOM 1328 N N . ILE A 1 86 ? 2.021 8.713 -7.192 1.00 0.00 86 ILE A N 1
ATOM 1329 C CA . ILE A 1 86 ? 2.479 9.906 -7.899 1.00 0.00 86 ILE A CA 1
ATOM 1330 C C . ILE A 1 86 ? 1.502 11.053 -7.671 1.00 0.00 86 ILE A C 1
ATOM 1331 O O . ILE A 1 86 ? 0.306 10.828 -7.484 1.00 0.00 86 ILE A O 1
ATOM 1347 N N . ASN A 1 87 ? 2.016 12.283 -7.684 1.00 0.00 87 ASN A N 1
ATOM 1348 C CA . ASN A 1 87 ? 1.173 13.458 -7.472 1.00 0.00 87 ASN A CA 1
ATOM 1349 C C . ASN A 1 87 ? 0.201 13.207 -6.315 1.00 0.00 87 ASN A C 1
ATOM 1350 O O . ASN A 1 87 ? -1.014 13.348 -6.469 1.00 0.00 87 ASN A O 1
ATOM 1361 N N . PRO A 1 88 ? 0.717 12.828 -5.170 1.00 0.00 88 PRO A N 1
ATOM 1362 C CA . PRO A 1 88 ? -0.110 12.536 -3.964 1.00 0.00 88 PRO A CA 1
ATOM 1363 C C . PRO A 1 88 ? -1.181 13.598 -3.728 1.00 0.00 88 PRO A C 1
ATOM 1364 O O . PRO A 1 88 ? -0.972 14.779 -4.012 1.00 0.00 88 PRO A O 1
ATOM 1375 N N . GLN A 1 89 ? -2.327 13.165 -3.210 1.00 0.00 89 GLN A N 1
ATOM 1376 C CA . GLN A 1 89 ? -3.435 14.077 -2.940 1.00 0.00 89 GLN A CA 1
ATOM 1377 C C . GLN A 1 89 ? -3.810 14.039 -1.463 1.00 0.00 89 GLN A C 1
ATOM 1378 O O . GLN A 1 89 ? -4.133 15.068 -0.866 1.00 0.00 89 GLN A O 1
ATOM 1392 N N . GLN A 1 90 ? -3.762 12.844 -0.882 1.00 0.00 90 GLN A N 1
ATOM 1393 C CA . GLN A 1 90 ? -4.094 12.670 0.524 1.00 0.00 90 GLN A CA 1
ATOM 1394 C C . GLN A 1 90 ? -3.196 11.604 1.146 1.00 0.00 90 GLN A C 1
ATOM 1395 O O . GLN A 1 90 ? -3.220 10.442 0.740 1.00 0.00 90 GLN A O 1
ATOM 1409 N N . ILE A 1 91 ? -2.404 12.016 2.131 1.00 0.00 91 ILE A N 1
ATOM 1410 C CA . ILE A 1 91 ? -1.494 11.101 2.816 1.00 0.00 91 ILE A CA 1
ATOM 1411 C C . ILE A 1 91 ? -1.958 10.873 4.258 1.00 0.00 91 ILE A C 1
ATOM 1412 O O . ILE A 1 91 ? -1.994 11.806 5.060 1.00 0.00 91 ILE A O 1
ATOM 1428 N N . PRO A 1 92 ? -2.312 9.655 4.598 1.00 0.00 92 PRO A N 1
ATOM 1429 C CA . PRO A 1 92 ? -2.780 9.315 5.970 1.00 0.00 92 PRO A CA 1
ATOM 1430 C C . PRO A 1 92 ? -1.669 9.497 7.010 1.00 0.00 92 PRO A C 1
ATOM 1431 O O . PRO A 1 92 ? -0.485 9.366 6.692 1.00 0.00 92 PRO A O 1
ATOM 1442 N N . PRO A 1 93 ? -2.033 9.805 8.233 1.00 0.00 93 PRO A N 1
ATOM 1443 C CA . PRO A 1 93 ? -1.053 10.020 9.338 1.00 0.00 93 PRO A CA 1
ATOM 1444 C C . PRO A 1 93 ? -0.067 8.863 9.460 1.00 0.00 93 PRO A C 1
ATOM 1445 O O . PRO A 1 93 ? 1.100 9.060 9.793 1.00 0.00 93 PRO A O 1
ATOM 1456 N N . GLU A 1 94 ? -0.562 7.659 9.195 1.00 0.00 94 GLU A N 1
ATOM 1457 C CA . GLU A 1 94 ? 0.251 6.450 9.276 1.00 0.00 94 GLU A CA 1
ATOM 1458 C C . GLU A 1 94 ? 1.609 6.647 8.608 1.00 0.00 94 GLU A C 1
ATOM 1459 O O . GLU A 1 94 ? 2.654 6.484 9.241 1.00 0.00 94 GLU A O 1
ATOM 1471 N N . VAL A 1 95 ? 1.582 6.992 7.327 1.00 0.00 95 VAL A N 1
ATOM 1472 C CA . VAL A 1 95 ? 2.812 7.204 6.573 1.00 0.00 95 VAL A CA 1
ATOM 1473 C C . VAL A 1 95 ? 3.415 8.561 6.918 1.00 0.00 95 VAL A C 1
ATOM 1474 O O . VAL A 1 95 ? 4.605 8.801 6.698 1.00 0.00 95 VAL A O 1
ATOM 1487 N N . ALA A 1 96 ? 2.582 9.442 7.462 1.00 0.00 96 ALA A N 1
ATOM 1488 C CA . ALA A 1 96 ? 3.031 10.779 7.839 1.00 0.00 96 ALA A CA 1
ATOM 1489 C C . ALA A 1 96 ? 3.875 10.732 9.111 1.00 0.00 96 ALA A C 1
ATOM 1490 O O . ALA A 1 96 ? 4.769 11.550 9.298 1.00 0.00 96 ALA A O 1
ATOM 1497 N N . ALA A 1 97 ? 3.582 9.775 9.986 1.00 0.00 97 ALA A N 1
ATOM 1498 C CA . ALA A 1 97 ? 4.319 9.639 11.243 1.00 0.00 97 ALA A CA 1
ATOM 1499 C C . ALA A 1 97 ? 5.820 9.489 10.991 1.00 0.00 97 ALA A C 1
ATOM 1500 O O . ALA A 1 97 ? 6.636 9.771 11.871 1.00 0.00 97 ALA A O 1
ATOM 1507 N N . LEU A 1 98 ? 6.176 9.037 9.789 1.00 0.00 98 LEU A N 1
ATOM 1508 C CA . LEU A 1 98 ? 7.581 8.841 9.432 1.00 0.00 98 LEU A CA 1
ATOM 1509 C C . LEU A 1 98 ? 8.107 10.010 8.598 1.00 0.00 98 LEU A C 1
ATOM 1510 O O . LEU A 1 98 ? 9.318 10.175 8.443 1.00 0.00 98 LEU A O 1
ATOM 1526 N N . ILE A 1 99 ? 7.192 10.809 8.055 1.00 0.00 99 ILE A N 1
ATOM 1527 C CA . ILE A 1 99 ? 7.574 11.953 7.226 1.00 0.00 99 ILE A CA 1
ATOM 1528 C C . ILE A 1 99 ? 7.406 13.265 7.990 1.00 0.00 99 ILE A C 1
ATOM 1529 O O . ILE A 1 99 ? 8.188 14.201 7.815 1.00 0.00 99 ILE A O 1
ATOM 1545 N N . ASN A 1 100 ? 6.376 13.327 8.826 1.00 0.00 100 ASN A N 1
ATOM 1546 C CA . ASN A 1 100 ? 6.095 14.527 9.608 1.00 0.00 100 ASN A CA 1
ATOM 1547 C C . ASN A 1 100 ? 6.943 14.574 10.877 1.00 0.00 100 ASN A C 1
ATOM 1548 O O . ASN A 1 100 ? 6.975 15.592 11.569 1.00 0.00 100 ASN A O 1
ATOM 1559 N N . LEU A 1 101 ? 7.623 13.468 11.179 1.00 0.00 101 LEU A N 1
ATOM 1560 C CA . LEU A 1 101 ? 8.467 13.392 12.371 1.00 0.00 101 LEU A CA 1
ATOM 1561 C C . LEU A 1 101 ? 7.715 13.915 13.593 1.00 0.00 101 LEU A C 1
ATOM 1562 O O . LEU A 1 101 ? 7.864 15.075 13.982 1.00 0.00 101 LEU A O 1
ATOM 1578 N N . GLU A 1 102 ? 6.903 13.049 14.189 1.00 0.00 102 GLU A N 1
ATOM 1579 C CA . GLU A 1 102 ? 6.123 13.425 15.366 1.00 0.00 102 GLU A CA 1
ATOM 1580 C C . GLU A 1 102 ? 7.040 13.722 16.550 1.00 0.00 102 GLU A C 1
ATOM 1581 O O . GLU A 1 102 ? 6.575 14.081 17.633 1.00 0.00 102 GLU A O 1
ATOM 1593 N N . HIS A 1 103 ? 8.344 13.570 16.335 1.00 0.00 103 HIS A N 1
ATOM 1594 C CA . HIS A 1 103 ? 9.323 13.823 17.385 1.00 0.00 103 HIS A CA 1
ATOM 1595 C C . HIS A 1 103 ? 9.810 15.268 17.329 1.00 0.00 103 HIS A C 1
ATOM 1596 O O . HIS A 1 103 ? 9.759 15.912 16.278 1.00 0.00 103 HIS A O 1
ATOM 1610 N N . HIS A 1 104 ? 10.277 15.769 18.469 1.00 0.00 104 HIS A N 1
ATOM 1611 C CA . HIS A 1 104 ? 10.771 17.141 18.556 1.00 0.00 104 HIS A CA 1
ATOM 1612 C C . HIS A 1 104 ? 11.967 17.211 19.499 1.00 0.00 104 HIS A C 1
ATOM 1613 O O . HIS A 1 104 ? 12.101 16.392 20.410 1.00 0.00 104 HIS A O 1
ATOM 1627 N N . HIS A 1 105 ? 12.836 18.192 19.271 1.00 0.00 105 HIS A N 1
ATOM 1628 C CA . HIS A 1 105 ? 14.024 18.360 20.102 1.00 0.00 105 HIS A CA 1
ATOM 1629 C C . HIS A 1 105 ? 14.428 19.833 20.168 1.00 0.00 105 HIS A C 1
ATOM 1630 O O . HIS A 1 105 ? 15.554 20.197 19.825 1.00 0.00 105 HIS A O 1
ATOM 1644 N N . HIS A 1 106 ? 13.494 20.674 20.616 1.00 0.00 106 HIS A N 1
ATOM 1645 C CA . HIS A 1 106 ? 13.741 22.113 20.733 1.00 0.00 106 HIS A CA 1
ATOM 1646 C C . HIS A 1 106 ? 14.470 22.648 19.499 1.00 0.00 106 HIS A C 1
ATOM 1647 O O . HIS A 1 106 ? 15.312 23.540 19.601 1.00 0.00 106 HIS A O 1
ATOM 1661 N N . HIS A 1 107 ? 14.139 22.096 18.336 1.00 0.00 107 HIS A N 1
ATOM 1662 C CA . HIS A 1 107 ? 14.767 22.527 17.092 1.00 0.00 107 HIS A CA 1
ATOM 1663 C C . HIS A 1 107 ? 14.084 23.781 16.556 1.00 0.00 107 HIS A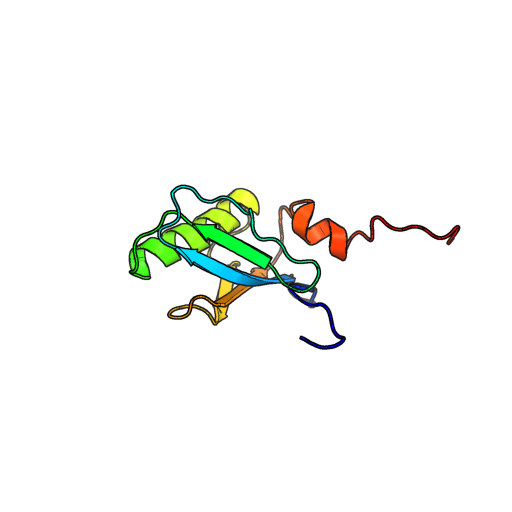 C 1
ATOM 1664 O O . HIS A 1 107 ? 12.888 23.986 16.772 1.00 0.00 107 HIS A O 1
ATOM 1678 N N . HIS A 1 108 ? 14.852 24.613 15.859 1.00 0.00 108 HIS A N 1
ATOM 1679 C CA . HIS A 1 108 ? 14.319 25.848 15.291 1.00 0.00 108 HIS A CA 1
ATOM 1680 C C . HIS A 1 108 ? 14.021 25.671 13.805 1.00 0.00 108 HIS A C 1
ATOM 1694 N N . MET A 1 1 ? 21.892 4.182 4.054 1.00 0.00 1 MET A N 2
ATOM 1695 C CA . MET A 1 1 ? 21.459 2.994 3.267 1.00 0.00 1 MET A CA 2
ATOM 1696 C C . MET A 1 1 ? 20.212 2.390 3.909 1.00 0.00 1 MET A C 2
ATOM 1697 O O . MET A 1 1 ? 20.274 1.859 5.019 1.00 0.00 1 MET A O 2
ATOM 1710 N N . ASP A 1 2 ? 19.085 2.476 3.203 1.00 0.00 2 ASP A N 2
ATOM 1711 C CA . ASP A 1 2 ? 17.825 1.936 3.711 1.00 0.00 2 ASP A CA 2
ATOM 1712 C C . ASP A 1 2 ? 17.993 0.476 4.129 1.00 0.00 2 ASP A C 2
ATOM 1713 O O . ASP A 1 2 ? 18.215 -0.397 3.289 1.00 0.00 2 ASP A O 2
ATOM 1722 N N . GLY A 1 3 ? 17.883 0.223 5.432 1.00 0.00 3 GLY A N 2
ATOM 1723 C CA . GLY A 1 3 ? 18.019 -1.133 5.956 1.00 0.00 3 GLY A CA 2
ATOM 1724 C C . GLY A 1 3 ? 16.654 -1.799 6.087 1.00 0.00 3 GLY A C 2
ATOM 1725 O O . GLY A 1 3 ? 16.024 -2.143 5.085 1.00 0.00 3 GLY A O 2
ATOM 1729 N N . VAL A 1 4 ? 16.200 -1.971 7.326 1.00 0.00 4 VAL A N 2
ATOM 1730 C CA . VAL A 1 4 ? 14.903 -2.592 7.585 1.00 0.00 4 VAL A CA 2
ATOM 1731 C C . VAL A 1 4 ? 13.907 -1.553 8.087 1.00 0.00 4 VAL A C 2
ATOM 1732 O O . VAL A 1 4 ? 12.696 -1.736 7.964 1.00 0.00 4 VAL A O 2
ATOM 1745 N N . MET A 1 5 ? 14.429 -0.463 8.649 1.00 0.00 5 MET A N 2
ATOM 1746 C CA . MET A 1 5 ? 13.587 0.616 9.172 1.00 0.00 5 MET A CA 2
ATOM 1747 C C . MET A 1 5 ? 12.866 1.346 8.045 1.00 0.00 5 MET A C 2
ATOM 1748 O O . MET A 1 5 ? 12.591 2.543 8.151 1.00 0.00 5 MET A O 2
ATOM 1762 N N . SER A 1 6 ? 12.563 0.636 6.968 1.00 0.00 6 SER A N 2
ATOM 1763 C CA . SER A 1 6 ? 11.891 1.239 5.852 1.00 0.00 6 SER A CA 2
ATOM 1764 C C . SER A 1 6 ? 10.427 0.828 5.840 1.00 0.00 6 SER A C 2
ATOM 1765 O O . SER A 1 6 ? 9.918 0.262 6.806 1.00 0.00 6 SER A O 2
ATOM 1773 N N . ALA A 1 7 ? 9.776 1.129 4.736 1.00 0.00 7 ALA A N 2
ATOM 1774 C CA . ALA A 1 7 ? 8.361 0.821 4.536 1.00 0.00 7 ALA A CA 2
ATOM 1775 C C . ALA A 1 7 ? 7.776 1.805 3.536 1.00 0.00 7 ALA A C 2
ATOM 1776 O O . ALA A 1 7 ? 6.731 1.555 2.934 1.00 0.00 7 ALA A O 2
ATOM 1783 N N . VAL A 1 8 ? 8.470 2.928 3.371 1.00 0.00 8 VAL A N 2
ATOM 1784 C CA . VAL A 1 8 ? 8.036 3.959 2.444 1.00 0.00 8 VAL A CA 2
ATOM 1785 C C . VAL A 1 8 ? 9.230 4.787 1.977 1.00 0.00 8 VAL A C 2
ATOM 1786 O O . VAL A 1 8 ? 10.247 4.881 2.669 1.00 0.00 8 VAL A O 2
ATOM 1799 N N . THR A 1 9 ? 9.096 5.372 0.791 1.00 0.00 9 THR A N 2
ATOM 1800 C CA . THR A 1 9 ? 10.162 6.180 0.216 1.00 0.00 9 THR A CA 2
ATOM 1801 C C . THR A 1 9 ? 9.576 7.351 -0.571 1.00 0.00 9 THR A C 2
ATOM 1802 O O . THR A 1 9 ? 8.866 7.158 -1.558 1.00 0.00 9 THR A O 2
ATOM 1813 N N . VAL A 1 10 ? 9.887 8.564 -0.126 1.00 0.00 10 VAL A N 2
ATOM 1814 C CA . VAL A 1 10 ? 9.401 9.768 -0.783 1.00 0.00 10 VAL A CA 2
ATOM 1815 C C . VAL A 1 10 ? 10.369 10.181 -1.885 1.00 0.00 10 VAL A C 2
ATOM 1816 O O . VAL A 1 10 ? 11.390 10.823 -1.629 1.00 0.00 10 VAL A O 2
ATOM 1829 N N . ASN A 1 11 ? 10.039 9.797 -3.109 1.00 0.00 11 ASN A N 2
ATOM 1830 C CA . ASN A 1 11 ? 10.875 10.115 -4.261 1.00 0.00 11 ASN A CA 2
ATOM 1831 C C . ASN A 1 11 ? 10.687 11.571 -4.669 1.00 0.00 11 ASN A C 2
ATOM 1832 O O . ASN A 1 11 ? 10.288 12.409 -3.859 1.00 0.00 11 ASN A O 2
ATOM 1843 N N . ASP A 1 12 ? 10.959 11.856 -5.937 1.00 0.00 12 ASP A N 2
ATOM 1844 C CA . ASP A 1 12 ? 10.803 13.204 -6.469 1.00 0.00 12 ASP A CA 2
ATOM 1845 C C . ASP A 1 12 ? 9.588 13.236 -7.381 1.00 0.00 12 ASP A C 2
ATOM 1846 O O . ASP A 1 12 ? 9.363 14.202 -8.113 1.00 0.00 12 ASP A O 2
ATOM 1855 N N . ASP A 1 13 ? 8.822 12.152 -7.335 1.00 0.00 13 ASP A N 2
ATOM 1856 C CA . ASP A 1 13 ? 7.635 12.017 -8.162 1.00 0.00 13 ASP A CA 2
ATOM 1857 C C . ASP A 1 13 ? 6.409 11.762 -7.291 1.00 0.00 13 ASP A C 2
ATOM 1858 O O . ASP A 1 13 ? 5.278 12.058 -7.685 1.00 0.00 13 ASP A O 2
ATOM 1867 N N . GLY A 1 14 ? 6.648 11.214 -6.105 1.00 0.00 14 GLY A N 2
ATOM 1868 C CA . GLY A 1 14 ? 5.571 10.920 -5.170 1.00 0.00 14 GLY A CA 2
ATOM 1869 C C . GLY A 1 14 ? 6.095 10.122 -3.979 1.00 0.00 14 GLY A C 2
ATOM 1870 O O . GLY A 1 14 ? 7.034 10.547 -3.303 1.00 0.00 14 GLY A O 2
ATOM 1874 N N . LEU A 1 15 ? 5.480 8.967 -3.723 1.00 0.00 15 LEU A N 2
ATOM 1875 C CA . LEU A 1 15 ? 5.891 8.123 -2.603 1.00 0.00 15 LEU A CA 2
ATOM 1876 C C . LEU A 1 15 ? 5.580 6.652 -2.872 1.00 0.00 15 LEU A C 2
ATOM 1877 O O . LEU A 1 15 ? 4.599 6.326 -3.540 1.00 0.00 15 LEU A O 2
ATOM 1893 N N . VAL A 1 16 ? 6.417 5.770 -2.325 1.00 0.00 16 VAL A N 2
ATOM 1894 C CA . VAL A 1 16 ? 6.224 4.330 -2.488 1.00 0.00 16 VAL A CA 2
ATOM 1895 C C . VAL A 1 16 ? 5.736 3.723 -1.175 1.00 0.00 16 VAL A C 2
ATOM 1896 O O . VAL A 1 16 ? 6.167 4.134 -0.099 1.00 0.00 16 VAL A O 2
ATOM 1909 N N . LEU A 1 17 ? 4.839 2.745 -1.269 1.00 0.00 17 LEU A N 2
ATOM 1910 C CA . LEU A 1 17 ? 4.305 2.090 -0.079 1.00 0.00 17 LEU A CA 2
ATOM 1911 C C . LEU A 1 17 ? 4.717 0.626 -0.052 1.00 0.00 17 LEU A C 2
ATOM 1912 O O . LEU A 1 17 ? 4.177 -0.199 -0.791 1.00 0.00 17 LEU A O 2
ATOM 1928 N N . ARG A 1 18 ? 5.684 0.315 0.803 1.00 0.00 18 ARG A N 2
ATOM 1929 C CA . ARG A 1 18 ? 6.178 -1.047 0.923 1.00 0.00 18 ARG A CA 2
ATOM 1930 C C . ARG A 1 18 ? 5.683 -1.702 2.209 1.00 0.00 18 ARG A C 2
ATOM 1931 O O . ARG A 1 18 ? 5.976 -1.231 3.309 1.00 0.00 18 ARG A O 2
ATOM 1952 N N . LEU A 1 19 ? 4.934 -2.797 2.060 1.00 0.00 19 LEU A N 2
ATOM 1953 C CA . LEU A 1 19 ? 4.410 -3.515 3.219 1.00 0.00 19 LEU A CA 2
ATOM 1954 C C . LEU A 1 19 ? 4.266 -5.007 2.928 1.00 0.00 19 LEU A C 2
ATOM 1955 O O . LEU A 1 19 ? 4.569 -5.473 1.828 1.00 0.00 19 LEU A O 2
ATOM 1971 N N . TYR A 1 20 ? 3.801 -5.742 3.933 1.00 0.00 20 TYR A N 2
ATOM 1972 C CA . TYR A 1 20 ? 3.606 -7.183 3.821 1.00 0.00 20 TYR A CA 2
ATOM 1973 C C . TYR A 1 20 ? 2.116 -7.488 3.704 1.00 0.00 20 TYR A C 2
ATOM 1974 O O . TYR A 1 20 ? 1.395 -7.508 4.704 1.00 0.00 20 TYR A O 2
ATOM 1992 N N . ILE A 1 21 ? 1.658 -7.714 2.477 1.00 0.00 21 ILE A N 2
ATOM 1993 C CA . ILE A 1 21 ? 0.251 -8.003 2.241 1.00 0.00 21 ILE A CA 2
ATOM 1994 C C . ILE A 1 21 ? -0.091 -9.377 2.806 1.00 0.00 21 ILE A C 2
ATOM 1995 O O . ILE A 1 21 ? 0.549 -10.377 2.474 1.00 0.00 21 ILE A O 2
ATOM 2011 N N . GLN A 1 22 ? -1.099 -9.408 3.674 1.00 0.00 22 GLN A N 2
ATOM 2012 C CA . GLN A 1 22 ? -1.532 -10.649 4.305 1.00 0.00 22 GLN A CA 2
ATOM 2013 C C . GLN A 1 22 ? -3.003 -10.914 3.980 1.00 0.00 22 GLN A C 2
ATOM 2014 O O . GLN A 1 22 ? -3.896 -10.537 4.739 1.00 0.00 22 GLN A O 2
ATOM 2028 N N . PRO A 1 23 ? -3.269 -11.553 2.868 1.00 0.00 23 PRO A N 2
ATOM 2029 C CA . PRO A 1 23 ? -4.657 -11.868 2.434 1.00 0.00 23 PRO A CA 2
ATOM 2030 C C . PRO A 1 23 ? -5.261 -13.000 3.254 1.00 0.00 23 PRO A C 2
ATOM 2031 O O . PRO A 1 23 ? -4.540 -13.764 3.886 1.00 0.00 23 PRO A O 2
ATOM 2042 N N . LYS A 1 24 ? -6.590 -13.101 3.226 1.00 0.00 24 LYS A N 2
ATOM 2043 C CA . LYS A 1 24 ? -7.308 -14.148 3.959 1.00 0.00 24 LYS A CA 2
ATOM 2044 C C . LYS A 1 24 ? -7.633 -13.703 5.387 1.00 0.00 24 LYS A C 2
ATOM 2045 O O . LYS A 1 24 ? -7.733 -14.538 6.288 1.00 0.00 24 LYS A O 2
ATOM 2064 N N . ALA A 1 25 ? -7.826 -12.397 5.594 1.00 0.00 25 ALA A N 2
ATOM 2065 C CA . ALA A 1 25 ? -8.162 -11.898 6.905 1.00 0.00 25 ALA A CA 2
ATOM 2066 C C . ALA A 1 25 ? -9.658 -11.677 6.963 1.00 0.00 25 ALA A C 2
ATOM 2067 O O . ALA A 1 25 ? -10.348 -11.786 5.948 1.00 0.00 25 ALA A O 2
ATOM 2074 N N . SER A 1 26 ? -10.159 -11.364 8.137 1.00 0.00 26 SER A N 2
ATOM 2075 C CA . SER A 1 26 ? -11.583 -11.130 8.286 1.00 0.00 26 SER A CA 2
ATOM 2076 C C . SER A 1 26 ? -11.951 -9.765 7.717 1.00 0.00 26 SER A C 2
ATOM 2077 O O . SER A 1 26 ? -13.130 -9.462 7.531 1.00 0.00 26 SER A O 2
ATOM 2085 N N . ARG A 1 27 ? -10.935 -8.941 7.445 1.00 0.00 27 ARG A N 2
ATOM 2086 C CA . ARG A 1 27 ? -11.180 -7.602 6.898 1.00 0.00 27 ARG A CA 2
ATOM 2087 C C . ARG A 1 27 ? -9.868 -6.882 6.595 1.00 0.00 27 ARG A C 2
ATOM 2088 O O . ARG A 1 27 ? -8.820 -7.257 7.114 1.00 0.00 27 ARG A O 2
ATOM 2109 N N . ASP A 1 28 ? -9.946 -5.818 5.790 1.00 0.00 28 ASP A N 2
ATOM 2110 C CA . ASP A 1 28 ? -8.765 -5.021 5.465 1.00 0.00 28 ASP A CA 2
ATOM 2111 C C . ASP A 1 28 ? -8.456 -4.075 6.618 1.00 0.00 28 ASP A C 2
ATOM 2112 O O . ASP A 1 28 ? -8.968 -2.956 6.682 1.00 0.00 28 ASP A O 2
ATOM 2121 N N . SER A 1 29 ? -7.630 -4.549 7.527 1.00 0.00 29 SER A N 2
ATOM 2122 C CA . SER A 1 29 ? -7.247 -3.763 8.699 1.00 0.00 29 SER A CA 2
ATOM 2123 C C . SER A 1 29 ? -5.735 -3.782 8.917 1.00 0.00 29 SER A C 2
ATOM 2124 O O . SER A 1 29 ? -5.107 -4.842 8.876 1.00 0.00 29 SER A O 2
ATOM 2132 N N . ILE A 1 30 ? -5.162 -2.607 9.181 1.00 0.00 30 ILE A N 2
ATOM 2133 C CA . ILE A 1 30 ? -3.726 -2.505 9.443 1.00 0.00 30 ILE A CA 2
ATOM 2134 C C . ILE A 1 30 ? -3.474 -2.751 10.931 1.00 0.00 30 ILE A C 2
ATOM 2135 O O . ILE A 1 30 ? -3.208 -1.826 11.702 1.00 0.00 30 ILE A O 2
ATOM 2151 N N . VAL A 1 31 ? -3.603 -4.016 11.318 1.00 0.00 31 VAL A N 2
ATOM 2152 C CA . VAL A 1 31 ? -3.440 -4.438 12.710 1.00 0.00 31 VAL A CA 2
ATOM 2153 C C . VAL A 1 31 ? -2.109 -5.153 12.949 1.00 0.00 31 VAL A C 2
ATOM 2154 O O . VAL A 1 31 ? -1.961 -5.880 13.935 1.00 0.00 31 VAL A O 2
ATOM 2167 N N . GLY A 1 32 ? -1.157 -4.971 12.049 1.00 0.00 32 GLY A N 2
ATOM 2168 C CA . GLY A 1 32 ? 0.137 -5.633 12.177 1.00 0.00 32 GLY A CA 2
ATOM 2169 C C . GLY A 1 32 ? 1.239 -4.715 11.700 1.00 0.00 32 GLY A C 2
ATOM 2170 O O . GLY A 1 32 ? 2.209 -5.142 11.077 1.00 0.00 32 GLY A O 2
ATOM 2174 N N . LEU A 1 33 ? 1.071 -3.445 12.019 1.00 0.00 33 LEU A N 2
ATOM 2175 C CA . LEU A 1 33 ? 2.032 -2.428 11.650 1.00 0.00 33 LEU A CA 2
ATOM 2176 C C . LEU A 1 33 ? 3.276 -2.539 12.522 1.00 0.00 33 LEU A C 2
ATOM 2177 O O . LEU A 1 33 ? 3.180 -2.598 13.749 1.00 0.00 33 LEU A O 2
ATOM 2193 N N . HIS A 1 34 ? 4.441 -2.582 11.880 1.00 0.00 34 HIS A N 2
ATOM 2194 C CA . HIS A 1 34 ? 5.697 -2.704 12.610 1.00 0.00 34 HIS A CA 2
ATOM 2195 C C . HIS A 1 34 ? 6.529 -1.427 12.503 1.00 0.00 34 HIS A C 2
ATOM 2196 O O . HIS A 1 34 ? 6.367 -0.637 11.573 1.00 0.00 34 HIS A O 2
ATOM 2210 N N . GLY A 1 35 ? 7.415 -1.225 13.478 1.00 0.00 35 GLY A N 2
ATOM 2211 C CA . GLY A 1 35 ? 8.263 -0.036 13.503 1.00 0.00 35 GLY A CA 2
ATOM 2212 C C . GLY A 1 35 ? 9.178 0.018 12.284 1.00 0.00 35 GLY A C 2
ATOM 2213 O O . GLY A 1 35 ? 9.603 1.096 11.867 1.00 0.00 35 GLY A O 2
ATOM 2217 N N . ASP A 1 36 ? 9.476 -1.149 11.718 1.00 0.00 36 ASP A N 2
ATOM 2218 C CA . ASP A 1 36 ? 10.342 -1.222 10.546 1.00 0.00 36 ASP A CA 2
ATOM 2219 C C . ASP A 1 36 ? 9.600 -1.835 9.364 1.00 0.00 36 ASP A C 2
ATOM 2220 O O . ASP A 1 36 ? 10.070 -1.765 8.230 1.00 0.00 36 ASP A O 2
ATOM 2229 N N . GLU A 1 37 ? 8.440 -2.435 9.631 1.00 0.00 37 GLU A N 2
ATOM 2230 C CA . GLU A 1 37 ? 7.654 -3.053 8.566 1.00 0.00 37 GLU A CA 2
ATOM 2231 C C . GLU A 1 37 ? 6.181 -2.676 8.701 1.00 0.00 37 GLU A C 2
ATOM 2232 O O . GLU A 1 37 ? 5.804 -1.917 9.589 1.00 0.00 37 GLU A O 2
ATOM 2244 N N . VAL A 1 38 ? 5.355 -3.208 7.807 1.00 0.00 38 VAL A N 2
ATOM 2245 C CA . VAL A 1 38 ? 3.924 -2.930 7.824 1.00 0.00 38 VAL A CA 2
ATOM 2246 C C . VAL A 1 38 ? 3.168 -4.180 7.421 1.00 0.00 38 VAL A C 2
ATOM 2247 O O . VAL A 1 38 ? 3.333 -4.672 6.307 1.00 0.00 38 VAL A O 2
ATOM 2260 N N . LYS A 1 39 ? 2.348 -4.702 8.319 1.00 0.00 39 LYS A N 2
ATOM 2261 C CA . LYS A 1 39 ? 1.595 -5.899 8.005 1.00 0.00 39 LYS A CA 2
ATOM 2262 C C . LYS A 1 39 ? 0.103 -5.612 8.011 1.00 0.00 39 LYS A C 2
ATOM 2263 O O . LYS A 1 39 ? -0.492 -5.371 9.062 1.00 0.00 39 LYS A O 2
ATOM 2282 N N . VAL A 1 40 ? -0.492 -5.644 6.821 1.00 0.00 40 VAL A N 2
ATOM 2283 C CA . VAL A 1 40 ? -1.918 -5.393 6.687 1.00 0.00 40 VAL A CA 2
ATOM 2284 C C . VAL A 1 40 ? -2.632 -6.675 6.295 1.00 0.00 40 VAL A C 2
ATOM 2285 O O . VAL A 1 40 ? -2.175 -7.408 5.417 1.00 0.00 40 VAL A O 2
ATOM 2298 N N . ALA A 1 41 ? -3.762 -6.931 6.937 1.00 0.00 41 ALA A N 2
ATOM 2299 C CA . ALA A 1 41 ? -4.537 -8.117 6.627 1.00 0.00 41 ALA A CA 2
ATOM 2300 C C . ALA A 1 41 ? -5.698 -7.727 5.735 1.00 0.00 41 ALA A C 2
ATOM 2301 O O . ALA A 1 41 ? -6.614 -7.045 6.177 1.00 0.00 41 ALA A O 2
ATOM 2308 N N . ILE A 1 42 ? -5.652 -8.159 4.482 1.00 0.00 42 ILE A N 2
ATOM 2309 C CA . ILE A 1 42 ? -6.716 -7.842 3.542 1.00 0.00 42 ILE A CA 2
ATOM 2310 C C . ILE A 1 42 ? -7.621 -9.059 3.396 1.00 0.00 42 ILE A C 2
ATOM 2311 O O . ILE A 1 42 ? -7.184 -10.195 3.588 1.00 0.00 42 ILE A O 2
ATOM 2327 N N . THR A 1 43 ? -8.889 -8.813 3.098 1.00 0.00 43 THR A N 2
ATOM 2328 C CA . THR A 1 43 ? -9.860 -9.896 2.977 1.00 0.00 43 THR A CA 2
ATOM 2329 C C . THR A 1 43 ? -9.952 -10.414 1.542 1.00 0.00 43 THR A C 2
ATOM 2330 O O . THR A 1 43 ? -10.933 -11.060 1.171 1.00 0.00 43 THR A O 2
ATOM 2341 N N . ALA A 1 44 ? -8.925 -10.143 0.745 1.00 0.00 44 ALA A N 2
ATOM 2342 C CA . ALA A 1 44 ? -8.908 -10.604 -0.639 1.00 0.00 44 ALA A CA 2
ATOM 2343 C C . ALA A 1 44 ? -8.104 -11.898 -0.762 1.00 0.00 44 ALA A C 2
ATOM 2344 O O . ALA A 1 44 ? -7.405 -12.297 0.174 1.00 0.00 44 ALA A O 2
ATOM 2351 N N . PRO A 1 45 ? -8.189 -12.547 -1.900 1.00 0.00 45 PRO A N 2
ATOM 2352 C CA . PRO A 1 45 ? -7.457 -13.814 -2.178 1.00 0.00 45 PRO A CA 2
ATOM 2353 C C . PRO A 1 45 ? -5.990 -13.561 -2.531 1.00 0.00 45 PRO A C 2
ATOM 2354 O O . PRO A 1 45 ? -5.594 -12.427 -2.798 1.00 0.00 45 PRO A O 2
ATOM 2365 N N . PRO A 1 46 ? -5.188 -14.597 -2.536 1.00 0.00 46 PRO A N 2
ATOM 2366 C CA . PRO A 1 46 ? -3.737 -14.500 -2.866 1.00 0.00 46 PRO A CA 2
ATOM 2367 C C . PRO A 1 46 ? -3.487 -14.310 -4.365 1.00 0.00 46 PRO A C 2
ATOM 2368 O O . PRO A 1 46 ? -2.344 -14.362 -4.822 1.00 0.00 46 PRO A O 2
ATOM 2379 N N . VAL A 1 47 ? -4.560 -14.083 -5.124 1.00 0.00 47 VAL A N 2
ATOM 2380 C CA . VAL A 1 47 ? -4.440 -13.882 -6.569 1.00 0.00 47 VAL A CA 2
ATOM 2381 C C . VAL A 1 47 ? -4.392 -12.390 -6.898 1.00 0.00 47 VAL A C 2
ATOM 2382 O O . VAL A 1 47 ? -4.955 -11.571 -6.175 1.00 0.00 47 VAL A O 2
ATOM 2395 N N . ASP A 1 48 ? -3.707 -12.046 -7.988 1.00 0.00 48 ASP A N 2
ATOM 2396 C CA . ASP A 1 48 ? -3.579 -10.646 -8.395 1.00 0.00 48 ASP A CA 2
ATOM 2397 C C . ASP A 1 48 ? -4.935 -10.055 -8.763 1.00 0.00 48 ASP A C 2
ATOM 2398 O O . ASP A 1 48 ? -5.387 -9.101 -8.143 1.00 0.00 48 ASP A O 2
ATOM 2407 N N . GLY A 1 49 ? -5.572 -10.617 -9.784 1.00 0.00 49 GLY A N 2
ATOM 2408 C CA . GLY A 1 49 ? -6.871 -10.124 -10.237 1.00 0.00 49 GLY A CA 2
ATOM 2409 C C . GLY A 1 49 ? -7.714 -9.586 -9.080 1.00 0.00 49 GLY A C 2
ATOM 2410 O O . GLY A 1 49 ? -8.153 -8.435 -9.104 1.00 0.00 49 GLY A O 2
ATOM 2414 N N . GLN A 1 50 ? -7.945 -10.429 -8.078 1.00 0.00 50 GLN A N 2
ATOM 2415 C CA . GLN A 1 50 ? -8.754 -10.034 -6.928 1.00 0.00 50 GLN A CA 2
ATOM 2416 C C . GLN A 1 50 ? -7.965 -9.156 -5.947 1.00 0.00 50 GLN A C 2
ATOM 2417 O O . GLN A 1 50 ? -8.441 -8.094 -5.542 1.00 0.00 50 GLN A O 2
ATOM 2431 N N . ALA A 1 51 ? -6.765 -9.596 -5.563 1.00 0.00 51 ALA A N 2
ATOM 2432 C CA . ALA A 1 51 ? -5.945 -8.821 -4.625 1.00 0.00 51 ALA A CA 2
ATOM 2433 C C . ALA A 1 51 ? -5.640 -7.438 -5.196 1.00 0.00 51 ALA A C 2
ATOM 2434 O O . ALA A 1 51 ? -6.006 -6.419 -4.612 1.00 0.00 51 ALA A O 2
ATOM 2441 N N . ASN A 1 52 ? -4.970 -7.426 -6.345 1.00 0.00 52 ASN A N 2
ATOM 2442 C CA . ASN A 1 52 ? -4.610 -6.186 -7.024 1.00 0.00 52 ASN A CA 2
ATOM 2443 C C . ASN A 1 52 ? -5.769 -5.194 -6.993 1.00 0.00 52 ASN A C 2
ATOM 2444 O O . ASN A 1 52 ? -5.605 -4.055 -6.552 1.00 0.00 52 ASN A O 2
ATOM 2455 N N . SER A 1 53 ? -6.939 -5.632 -7.465 1.00 0.00 53 SER A N 2
ATOM 2456 C CA . SER A 1 53 ? -8.119 -4.769 -7.487 1.00 0.00 53 SER A CA 2
ATOM 2457 C C . SER A 1 53 ? -8.221 -3.957 -6.194 1.00 0.00 53 SER A C 2
ATOM 2458 O O . SER A 1 53 ? -8.362 -2.735 -6.228 1.00 0.00 53 SER A O 2
ATOM 2466 N N . HIS A 1 54 ? -8.147 -4.650 -5.059 1.00 0.00 54 HIS A N 2
ATOM 2467 C CA . HIS A 1 54 ? -8.233 -3.985 -3.758 1.00 0.00 54 HIS A CA 2
ATOM 2468 C C . HIS A 1 54 ? -7.057 -3.034 -3.546 1.00 0.00 54 HIS A C 2
ATOM 2469 O O . HIS A 1 54 ? -7.249 -1.891 -3.145 1.00 0.00 54 HIS A O 2
ATOM 2483 N N . LEU A 1 55 ? -5.843 -3.518 -3.801 1.00 0.00 55 LEU A N 2
ATOM 2484 C CA . LEU A 1 55 ? -4.644 -2.697 -3.615 1.00 0.00 55 LEU A CA 2
ATOM 2485 C C . LEU A 1 55 ? -4.822 -1.319 -4.251 1.00 0.00 55 LEU A C 2
ATOM 2486 O O . LEU A 1 55 ? -4.505 -0.298 -3.638 1.00 0.00 55 LEU A O 2
ATOM 2502 N N . VAL A 1 56 ? -5.337 -1.298 -5.478 1.00 0.00 56 VAL A N 2
ATOM 2503 C CA . VAL A 1 56 ? -5.563 -0.039 -6.187 1.00 0.00 56 VAL A CA 2
ATOM 2504 C C . VAL A 1 56 ? -6.650 0.776 -5.484 1.00 0.00 56 VAL A C 2
ATOM 2505 O O . VAL A 1 56 ? -6.682 2.003 -5.579 1.00 0.00 56 VAL A O 2
ATOM 2518 N N . LYS A 1 57 ? -7.542 0.073 -4.788 1.00 0.00 57 LYS A N 2
ATOM 2519 C CA . LYS A 1 57 ? -8.642 0.716 -4.075 1.00 0.00 57 LYS A CA 2
ATOM 2520 C C . LYS A 1 57 ? -8.193 1.247 -2.712 1.00 0.00 57 LYS A C 2
ATOM 2521 O O . LYS A 1 57 ? -8.491 2.387 -2.358 1.00 0.00 57 LYS A O 2
ATOM 2540 N N . PHE A 1 58 ? -7.493 0.412 -1.944 1.00 0.00 58 PHE A N 2
ATOM 2541 C CA . PHE A 1 58 ? -7.031 0.809 -0.614 1.00 0.00 58 PHE A CA 2
ATOM 2542 C C . PHE A 1 58 ? -6.251 2.122 -0.663 1.00 0.00 58 PHE A C 2
ATOM 2543 O O . PHE A 1 58 ? -6.526 3.035 0.115 1.00 0.00 58 PHE A O 2
ATOM 2560 N N . LEU A 1 59 ? -5.286 2.219 -1.576 1.00 0.00 59 LEU A N 2
ATOM 2561 C CA . LEU A 1 59 ? -4.494 3.443 -1.700 1.00 0.00 59 LEU A CA 2
ATOM 2562 C C . LEU A 1 59 ? -5.278 4.492 -2.479 1.00 0.00 59 LEU A C 2
ATOM 2563 O O . LEU A 1 59 ? -5.272 5.666 -2.131 1.00 0.00 59 LEU A O 2
ATOM 2579 N N . GLY A 1 60 ? -5.950 4.057 -3.540 1.00 0.00 60 GLY A N 2
ATOM 2580 C CA . GLY A 1 60 ? -6.731 4.975 -4.361 1.00 0.00 60 GLY A CA 2
ATOM 2581 C C . GLY A 1 60 ? -7.750 5.735 -3.517 1.00 0.00 60 GLY A C 2
ATOM 2582 O O . GLY A 1 60 ? -7.992 6.919 -3.743 1.00 0.00 60 GLY A O 2
ATOM 2586 N N . LYS A 1 61 ? -8.348 5.042 -2.551 1.00 0.00 61 LYS A N 2
ATOM 2587 C CA . LYS A 1 61 ? -9.350 5.654 -1.678 1.00 0.00 61 LYS A CA 2
ATOM 2588 C C . LYS A 1 61 ? -8.700 6.444 -0.536 1.00 0.00 61 LYS A C 2
ATOM 2589 O O . LYS A 1 61 ? -9.148 7.542 -0.202 1.00 0.00 61 LYS A O 2
ATOM 2608 N N . GLN A 1 62 ? -7.658 5.874 0.069 1.00 0.00 62 GLN A N 2
ATOM 2609 C CA . GLN A 1 62 ? -6.973 6.533 1.183 1.00 0.00 62 GLN A CA 2
ATOM 2610 C C . GLN A 1 62 ? -6.172 7.735 0.698 1.00 0.00 62 GLN A C 2
ATOM 2611 O O . GLN A 1 62 ? -6.224 8.808 1.297 1.00 0.00 62 GLN A O 2
ATOM 2625 N N . PHE A 1 63 ? -5.431 7.544 -0.387 1.00 0.00 63 PHE A N 2
ATOM 2626 C CA . PHE A 1 63 ? -4.619 8.616 -0.946 1.00 0.00 63 PHE A CA 2
ATOM 2627 C C . PHE A 1 63 ? -5.464 9.492 -1.861 1.00 0.00 63 PHE A C 2
ATOM 2628 O O . PHE A 1 63 ? -5.095 10.630 -2.161 1.00 0.00 63 PHE A O 2
ATOM 2645 N N . ARG A 1 64 ? -6.608 8.961 -2.289 1.00 0.00 64 ARG A N 2
ATOM 2646 C CA . ARG A 1 64 ? -7.514 9.703 -3.156 1.00 0.00 64 ARG A CA 2
ATOM 2647 C C . ARG A 1 64 ? -6.832 10.073 -4.474 1.00 0.00 64 ARG A C 2
ATOM 2648 O O . ARG A 1 64 ? -7.317 10.927 -5.218 1.00 0.00 64 ARG A O 2
ATOM 2669 N N . VAL A 1 65 ? -5.714 9.414 -4.759 1.00 0.00 65 VAL A N 2
ATOM 2670 C CA . VAL A 1 65 ? -4.977 9.671 -5.995 1.00 0.00 65 VAL A CA 2
ATOM 2671 C C . VAL A 1 65 ? -5.493 8.755 -7.099 1.00 0.00 65 VAL A C 2
ATOM 2672 O O . VAL A 1 65 ? -5.966 7.649 -6.833 1.00 0.00 65 VAL A O 2
ATOM 2685 N N . ALA A 1 66 ? -5.417 9.239 -8.335 1.00 0.00 66 ALA A N 2
ATOM 2686 C CA . ALA A 1 66 ? -5.892 8.482 -9.488 1.00 0.00 66 ALA A CA 2
ATOM 2687 C C . ALA A 1 66 ? -5.345 7.057 -9.481 1.00 0.00 66 ALA A C 2
ATOM 2688 O O . ALA A 1 66 ? -4.317 6.776 -8.861 1.00 0.00 66 ALA A O 2
ATOM 2695 N N . LYS A 1 67 ? -6.041 6.161 -10.181 1.00 0.00 67 LYS A N 2
ATOM 2696 C CA . LYS A 1 67 ? -5.620 4.766 -10.256 1.00 0.00 67 LYS A CA 2
ATOM 2697 C C . LYS A 1 67 ? -4.400 4.649 -11.158 1.00 0.00 67 LYS A C 2
ATOM 2698 O O . LYS A 1 67 ? -3.563 3.762 -10.984 1.00 0.00 67 LYS A O 2
ATOM 2717 N N . SER A 1 68 ? -4.310 5.570 -12.113 1.00 0.00 68 SER A N 2
ATOM 2718 C CA . SER A 1 68 ? -3.190 5.600 -13.043 1.00 0.00 68 SER A CA 2
ATOM 2719 C C . SER A 1 68 ? -1.928 6.069 -12.322 1.00 0.00 68 SER A C 2
ATOM 2720 O O . SER A 1 68 ? -0.821 5.961 -12.849 1.00 0.00 68 SER A O 2
ATOM 2728 N N . GLN A 1 69 ? -2.111 6.584 -11.108 1.00 0.00 69 GLN A N 2
ATOM 2729 C CA . GLN A 1 69 ? -0.990 7.064 -10.310 1.00 0.00 69 GLN A CA 2
ATOM 2730 C C . GLN A 1 69 ? -0.562 5.996 -9.306 1.00 0.00 69 GLN A C 2
ATOM 2731 O O . GLN A 1 69 ? 0.489 6.114 -8.677 1.00 0.00 69 GLN A O 2
ATOM 2745 N N . VAL A 1 70 ? -1.382 4.952 -9.177 1.00 0.00 70 VAL A N 2
ATOM 2746 C CA . VAL A 1 70 ? -1.095 3.849 -8.267 1.00 0.00 70 VAL A CA 2
ATOM 2747 C C . VAL A 1 70 ? -0.417 2.721 -9.040 1.00 0.00 70 VAL A C 2
ATOM 2748 O O . VAL A 1 70 ? -1.079 1.941 -9.725 1.00 0.00 70 VAL A O 2
ATOM 2761 N N . VAL A 1 71 ? 0.908 2.662 -8.947 1.00 0.00 71 VAL A N 2
ATOM 2762 C CA . VAL A 1 71 ? 1.675 1.641 -9.674 1.00 0.00 71 VAL A CA 2
ATOM 2763 C C . VAL A 1 71 ? 2.304 0.607 -8.732 1.00 0.00 71 VAL A C 2
ATOM 2764 O O . VAL A 1 71 ? 3.085 0.948 -7.848 1.00 0.00 71 VAL A O 2
ATOM 2777 N N . ILE A 1 72 ? 1.971 -0.666 -8.959 1.00 0.00 72 ILE A N 2
ATOM 2778 C CA . ILE A 1 72 ? 2.514 -1.765 -8.157 1.00 0.00 72 ILE A CA 2
ATOM 2779 C C . ILE A 1 72 ? 3.873 -2.188 -8.708 1.00 0.00 72 ILE A C 2
ATOM 2780 O O . ILE A 1 72 ? 3.965 -3.073 -9.562 1.00 0.00 72 ILE A O 2
ATOM 2796 N N . GLU A 1 73 ? 4.921 -1.543 -8.215 1.00 0.00 73 GLU A N 2
ATOM 2797 C CA . GLU A 1 73 ? 6.281 -1.840 -8.659 1.00 0.00 73 GLU A CA 2
ATOM 2798 C C . GLU A 1 73 ? 6.709 -3.248 -8.237 1.00 0.00 73 GLU A C 2
ATOM 2799 O O . GLU A 1 73 ? 7.830 -3.666 -8.526 1.00 0.00 73 GLU A O 2
ATOM 2811 N N . LYS A 1 74 ? 5.807 -3.971 -7.560 1.00 0.00 74 LYS A N 2
ATOM 2812 C CA . LYS A 1 74 ? 6.083 -5.330 -7.098 1.00 0.00 74 LYS A CA 2
ATOM 2813 C C . LYS A 1 74 ? 5.108 -5.690 -5.986 1.00 0.00 74 LYS A C 2
ATOM 2814 O O . LYS A 1 74 ? 4.960 -4.950 -5.014 1.00 0.00 74 LYS A O 2
ATOM 2833 N N . GLY A 1 75 ? 4.440 -6.823 -6.141 1.00 0.00 75 GLY A N 2
ATOM 2834 C CA . GLY A 1 75 ? 3.470 -7.274 -5.152 1.00 0.00 75 GLY A CA 2
ATOM 2835 C C . GLY A 1 75 ? 2.261 -7.881 -5.838 1.00 0.00 75 GLY A C 2
ATOM 2836 O O . GLY A 1 75 ? 1.399 -8.471 -5.184 1.00 0.00 75 GLY A O 2
ATOM 2840 N N . GLU A 1 76 ? 2.212 -7.729 -7.164 1.00 0.00 76 GLU A N 2
ATOM 2841 C CA . GLU A 1 76 ? 1.108 -8.270 -7.962 1.00 0.00 76 GLU A CA 2
ATOM 2842 C C . GLU A 1 76 ? 0.531 -9.529 -7.318 1.00 0.00 76 GLU A C 2
ATOM 2843 O O . GLU A 1 76 ? -0.686 -9.662 -7.179 1.00 0.00 76 GLU A O 2
ATOM 2855 N N . LEU A 1 77 ? 1.416 -10.447 -6.925 1.00 0.00 77 LEU A N 2
ATOM 2856 C CA . LEU A 1 77 ? 0.996 -11.700 -6.295 1.00 0.00 77 LEU A CA 2
ATOM 2857 C C . LEU A 1 77 ? 1.713 -11.916 -4.964 1.00 0.00 77 LEU A C 2
ATOM 2858 O O . LEU A 1 77 ? 1.104 -12.353 -3.986 1.00 0.00 77 LEU A O 2
ATOM 2874 N N . GLY A 1 78 ? 3.011 -11.629 -4.941 1.00 0.00 78 GLY A N 2
ATOM 2875 C CA . GLY A 1 78 ? 3.817 -11.815 -3.736 1.00 0.00 78 GLY A CA 2
ATOM 2876 C C . GLY A 1 78 ? 3.244 -11.066 -2.536 1.00 0.00 78 GLY A C 2
ATOM 2877 O O . GLY A 1 78 ? 2.568 -10.048 -2.687 1.00 0.00 78 GLY A O 2
ATOM 2881 N N . ARG A 1 79 ? 3.542 -11.576 -1.340 1.00 0.00 79 ARG A N 2
ATOM 2882 C CA . ARG A 1 79 ? 3.080 -10.952 -0.101 1.00 0.00 79 ARG A CA 2
ATOM 2883 C C . ARG A 1 79 ? 3.681 -9.565 0.011 1.00 0.00 79 ARG A C 2
ATOM 2884 O O . ARG A 1 79 ? 3.051 -8.635 0.507 1.00 0.00 79 ARG A O 2
ATOM 2905 N N . HIS A 1 80 ? 4.902 -9.434 -0.486 1.00 0.00 80 HIS A N 2
ATOM 2906 C CA . HIS A 1 80 ? 5.584 -8.153 -0.470 1.00 0.00 80 HIS A CA 2
ATOM 2907 C C . HIS A 1 80 ? 4.866 -7.218 -1.434 1.00 0.00 80 HIS A C 2
ATOM 2908 O O . HIS A 1 80 ? 4.366 -7.659 -2.464 1.00 0.00 80 HIS A O 2
ATOM 2922 N N . LYS A 1 81 ? 4.790 -5.940 -1.089 1.00 0.00 81 LYS A N 2
ATOM 2923 C CA . LYS A 1 81 ? 4.095 -4.983 -1.937 1.00 0.00 81 LYS A CA 2
ATOM 2924 C C . LYS A 1 81 ? 4.868 -3.672 -1.994 1.00 0.00 81 LYS A C 2
ATOM 2925 O O . LYS A 1 81 ? 5.475 -3.271 -1.008 1.00 0.00 81 LYS A O 2
ATOM 2944 N N . GLN A 1 82 ? 4.825 -3.006 -3.150 1.00 0.00 82 GLN A N 2
ATOM 2945 C CA . GLN A 1 82 ? 5.507 -1.725 -3.316 1.00 0.00 82 GLN A CA 2
ATOM 2946 C C . GLN A 1 82 ? 4.699 -0.861 -4.272 1.00 0.00 82 GLN A C 2
ATOM 2947 O O . GLN A 1 82 ? 5.020 -0.749 -5.457 1.00 0.00 82 GLN A O 2
ATOM 2961 N N . ILE A 1 83 ? 3.636 -0.261 -3.749 1.00 0.00 83 ILE A N 2
ATOM 2962 C CA . ILE A 1 83 ? 2.779 0.579 -4.564 1.00 0.00 83 ILE A CA 2
ATOM 2963 C C . ILE A 1 83 ? 3.376 1.973 -4.683 1.00 0.00 83 ILE A C 2
ATOM 2964 O O . ILE A 1 83 ? 3.969 2.490 -3.740 1.00 0.00 83 ILE A O 2
ATOM 2980 N N . LYS A 1 84 ? 3.216 2.565 -5.857 1.00 0.00 84 LYS A N 2
ATOM 2981 C CA . LYS A 1 84 ? 3.741 3.895 -6.121 1.00 0.00 84 LYS A CA 2
ATOM 2982 C C . LYS A 1 84 ? 2.594 4.885 -6.231 1.00 0.00 84 LYS A C 2
ATOM 2983 O O . LYS A 1 84 ? 1.715 4.730 -7.074 1.00 0.00 84 LYS A O 2
ATOM 3002 N N . ILE A 1 85 ? 2.612 5.896 -5.372 1.00 0.00 85 ILE A N 2
ATOM 3003 C CA . ILE A 1 85 ? 1.568 6.912 -5.375 1.00 0.00 85 ILE A CA 2
ATOM 3004 C C . ILE A 1 85 ? 2.093 8.208 -5.987 1.00 0.00 85 ILE A C 2
ATOM 3005 O O . ILE A 1 85 ? 2.691 9.035 -5.297 1.00 0.00 85 ILE A O 2
ATOM 3021 N N . ILE A 1 86 ? 1.860 8.377 -7.282 1.00 0.00 86 ILE A N 2
ATOM 3022 C CA . ILE A 1 86 ? 2.304 9.582 -7.975 1.00 0.00 86 ILE A CA 2
ATOM 3023 C C . ILE A 1 86 ? 1.296 10.702 -7.747 1.00 0.00 86 ILE A C 2
ATOM 3024 O O . ILE A 1 86 ? 0.092 10.451 -7.677 1.00 0.00 86 ILE A O 2
ATOM 3040 N N . ASN A 1 87 ? 1.784 11.934 -7.630 1.00 0.00 87 ASN A N 2
ATOM 3041 C CA . ASN A 1 87 ? 0.895 13.072 -7.410 1.00 0.00 87 ASN A CA 2
ATOM 3042 C C . ASN A 1 87 ? 0.027 12.833 -6.173 1.00 0.00 87 ASN A C 2
ATOM 3043 O O . ASN A 1 87 ? -1.138 12.451 -6.285 1.00 0.00 87 ASN A O 2
ATOM 3054 N N . PRO A 1 88 ? 0.578 13.042 -5.005 1.00 0.00 88 PRO A N 2
ATOM 3055 C CA . PRO A 1 88 ? -0.149 12.836 -3.723 1.00 0.00 88 PRO A CA 2
ATOM 3056 C C . PRO A 1 88 ? -1.163 13.945 -3.445 1.00 0.00 88 PRO A C 2
ATOM 3057 O O . PRO A 1 88 ? -0.832 15.131 -3.501 1.00 0.00 88 PRO A O 2
ATOM 3068 N N . GLN A 1 89 ? -2.396 13.543 -3.144 1.00 0.00 89 GLN A N 2
ATOM 3069 C CA . GLN A 1 89 ? -3.463 14.497 -2.852 1.00 0.00 89 GLN A CA 2
ATOM 3070 C C . GLN A 1 89 ? -3.872 14.399 -1.384 1.00 0.00 89 GLN A C 2
ATOM 3071 O O . GLN A 1 89 ? -4.307 15.384 -0.783 1.00 0.00 89 GLN A O 2
ATOM 3085 N N . GLN A 1 90 ? -3.727 13.204 -0.815 1.00 0.00 90 GLN A N 2
ATOM 3086 C CA . GLN A 1 90 ? -4.082 12.975 0.580 1.00 0.00 90 GLN A CA 2
ATOM 3087 C C . GLN A 1 90 ? -3.103 11.998 1.218 1.00 0.00 90 GLN A C 2
ATOM 3088 O O . GLN A 1 90 ? -3.051 10.828 0.845 1.00 0.00 90 GLN A O 2
ATOM 3102 N N . ILE A 1 91 ? -2.335 12.485 2.185 1.00 0.00 91 ILE A N 2
ATOM 3103 C CA . ILE A 1 91 ? -1.364 11.640 2.872 1.00 0.00 91 ILE A CA 2
ATOM 3104 C C . ILE A 1 91 ? -1.818 11.361 4.306 1.00 0.00 91 ILE A C 2
ATOM 3105 O O . ILE A 1 91 ? -1.824 12.258 5.151 1.00 0.00 91 ILE A O 2
ATOM 3121 N N . PRO A 1 92 ? -2.201 10.139 4.592 1.00 0.00 92 PRO A N 2
ATOM 3122 C CA . PRO A 1 92 ? -2.662 9.746 5.953 1.00 0.00 92 PRO A CA 2
ATOM 3123 C C . PRO A 1 92 ? -1.539 9.833 6.986 1.00 0.00 92 PRO A C 2
ATOM 3124 O O . PRO A 1 92 ? -0.390 10.108 6.641 1.00 0.00 92 PRO A O 2
ATOM 3135 N N . PRO A 1 93 ? -1.853 9.615 8.241 1.00 0.00 93 PRO A N 2
ATOM 3136 C CA . PRO A 1 93 ? -0.853 9.684 9.344 1.00 0.00 93 PRO A CA 2
ATOM 3137 C C . PRO A 1 93 ? 0.116 8.504 9.319 1.00 0.00 93 PRO A C 2
ATOM 3138 O O . PRO A 1 93 ? 1.196 8.569 9.898 1.00 0.00 93 PRO A O 2
ATOM 3149 N N . GLU A 1 94 ? -0.283 7.432 8.645 1.00 0.00 94 GLU A N 2
ATOM 3150 C CA . GLU A 1 94 ? 0.553 6.238 8.545 1.00 0.00 94 GLU A CA 2
ATOM 3151 C C . GLU A 1 94 ? 1.973 6.600 8.121 1.00 0.00 94 GLU A C 2
ATOM 3152 O O . GLU A 1 94 ? 2.937 6.317 8.835 1.00 0.00 94 GLU A O 2
ATOM 3164 N N . VAL A 1 95 ? 2.088 7.222 6.953 1.00 0.00 95 VAL A N 2
ATOM 3165 C CA . VAL A 1 95 ? 3.386 7.621 6.425 1.00 0.00 95 VAL A CA 2
ATOM 3166 C C . VAL A 1 95 ? 3.861 8.899 7.102 1.00 0.00 95 VAL A C 2
ATOM 3167 O O . VAL A 1 95 ? 5.058 9.165 7.174 1.00 0.00 95 VAL A O 2
ATOM 3180 N N . ALA A 1 96 ? 2.913 9.688 7.591 1.00 0.00 96 ALA A N 2
ATOM 3181 C CA . ALA A 1 96 ? 3.249 10.946 8.254 1.00 0.00 96 ALA A CA 2
ATOM 3182 C C . ALA A 1 96 ? 3.828 10.698 9.644 1.00 0.00 96 ALA A C 2
ATOM 3183 O O . ALA A 1 96 ? 4.620 11.495 10.147 1.00 0.00 96 ALA A O 2
ATOM 3190 N N . ALA A 1 97 ? 3.420 9.597 10.265 1.00 0.00 97 ALA A N 2
ATOM 3191 C CA . ALA A 1 97 ? 3.897 9.265 11.603 1.00 0.00 97 ALA A CA 2
ATOM 3192 C C . ALA A 1 97 ? 5.395 8.974 11.598 1.00 0.00 97 ALA A C 2
ATOM 3193 O O . ALA A 1 97 ? 6.050 9.060 12.638 1.00 0.00 97 ALA A O 2
ATOM 3200 N N . LEU A 1 98 ? 5.931 8.630 10.428 1.00 0.00 98 LEU A N 2
ATOM 3201 C CA . LEU A 1 98 ? 7.357 8.329 10.311 1.00 0.00 98 LEU A CA 2
ATOM 3202 C C . LEU A 1 98 ? 8.058 9.329 9.389 1.00 0.00 98 LEU A C 2
ATOM 3203 O O . LEU A 1 98 ? 9.286 9.335 9.295 1.00 0.00 98 LEU A O 2
ATOM 3219 N N . ILE A 1 99 ? 7.274 10.177 8.723 1.00 0.00 99 ILE A N 2
ATOM 3220 C CA . ILE A 1 99 ? 7.836 11.184 7.823 1.00 0.00 99 ILE A CA 2
ATOM 3221 C C . ILE A 1 99 ? 7.798 12.558 8.484 1.00 0.00 99 ILE A C 2
ATOM 3222 O O . ILE A 1 99 ? 8.795 13.281 8.489 1.00 0.00 99 ILE A O 2
ATOM 3238 N N . ASN A 1 100 ? 6.644 12.912 9.048 1.00 0.00 100 ASN A N 2
ATOM 3239 C CA . ASN A 1 100 ? 6.496 14.204 9.714 1.00 0.00 100 ASN A CA 2
ATOM 3240 C C . ASN A 1 100 ? 7.009 14.125 11.151 1.00 0.00 100 ASN A C 2
ATOM 3241 O O . ASN A 1 100 ? 7.169 15.146 11.818 1.00 0.00 100 ASN A O 2
ATOM 3252 N N . LEU A 1 101 ? 7.269 12.902 11.614 1.00 0.00 101 LEU A N 2
ATOM 3253 C CA . LEU A 1 101 ? 7.771 12.683 12.970 1.00 0.00 101 LEU A CA 2
ATOM 3254 C C . LEU A 1 101 ? 6.864 13.352 13.999 1.00 0.00 101 LEU A C 2
ATOM 3255 O O . LEU A 1 101 ? 7.216 14.376 14.589 1.00 0.00 101 LEU A O 2
ATOM 3271 N N . GLU A 1 102 ? 5.694 12.757 14.210 1.00 0.00 102 GLU A N 2
ATOM 3272 C CA . GLU A 1 102 ? 4.728 13.283 15.170 1.00 0.00 102 GLU A CA 2
ATOM 3273 C C . GLU A 1 102 ? 4.922 12.631 16.537 1.00 0.00 102 GLU A C 2
ATOM 3274 O O . GLU A 1 102 ? 4.315 13.046 17.526 1.00 0.00 102 GLU A O 2
ATOM 3286 N N . HIS A 1 103 ? 5.771 11.607 16.580 1.00 0.00 103 HIS A N 2
ATOM 3287 C CA . HIS A 1 103 ? 6.044 10.892 17.823 1.00 0.00 103 HIS A CA 2
ATOM 3288 C C . HIS A 1 103 ? 6.968 11.706 18.728 1.00 0.00 103 HIS A C 2
ATOM 3289 O O . HIS A 1 103 ? 8.193 11.629 18.614 1.00 0.00 103 HIS A O 2
ATOM 3303 N N . HIS A 1 104 ? 6.369 12.477 19.632 1.00 0.00 104 HIS A N 2
ATOM 3304 C CA . HIS A 1 104 ? 7.138 13.298 20.565 1.00 0.00 104 HIS A CA 2
ATOM 3305 C C . HIS A 1 104 ? 6.233 13.833 21.672 1.00 0.00 104 HIS A C 2
ATOM 3306 O O . HIS A 1 104 ? 6.409 13.500 22.844 1.00 0.00 104 HIS A O 2
ATOM 3320 N N . HIS A 1 105 ? 5.269 14.667 21.287 1.00 0.00 105 HIS A N 2
ATOM 3321 C CA . HIS A 1 105 ? 4.338 15.252 22.249 1.00 0.00 105 HIS A CA 2
ATOM 3322 C C . HIS A 1 105 ? 3.227 14.261 22.596 1.00 0.00 105 HIS A C 2
ATOM 3323 O O . HIS A 1 105 ? 2.146 14.656 23.034 1.00 0.00 105 HIS A O 2
ATOM 3337 N N . HIS A 1 106 ? 3.504 12.972 22.398 1.00 0.00 106 HIS A N 2
ATOM 3338 C CA . HIS A 1 106 ? 2.527 11.925 22.690 1.00 0.00 106 HIS A CA 2
ATOM 3339 C C . HIS A 1 106 ? 1.188 12.234 22.016 1.00 0.00 106 HIS A C 2
ATOM 3340 O O . HIS A 1 106 ? 1.153 12.763 20.905 1.00 0.00 106 HIS A O 2
ATOM 3354 N N . HIS A 1 107 ? 0.091 11.899 22.696 1.00 0.00 107 HIS A N 2
ATOM 3355 C CA . HIS A 1 107 ? -1.247 12.144 22.160 1.00 0.00 107 HIS A CA 2
ATOM 3356 C C . HIS A 1 107 ? -1.985 13.171 23.015 1.00 0.00 107 HIS A C 2
ATOM 3357 O O . HIS A 1 107 ? -1.572 13.472 24.136 1.00 0.00 107 HIS A O 2
ATOM 3371 N N . HIS A 1 108 ? -3.079 13.704 22.478 1.00 0.00 108 HIS A N 2
ATOM 3372 C CA . HIS A 1 108 ? -3.875 14.696 23.196 1.00 0.00 108 HIS A CA 2
ATOM 3373 C C . HIS A 1 108 ? -4.850 14.009 24.150 1.00 0.00 108 HIS A C 2
ATOM 3387 N N . MET A 1 1 ? 17.129 1.160 15.548 1.00 0.00 1 MET A N 3
ATOM 3388 C CA . MET A 1 1 ? 18.346 1.972 15.271 1.00 0.00 1 MET A CA 3
ATOM 3389 C C . MET A 1 1 ? 19.231 1.237 14.269 1.00 0.00 1 MET A C 3
ATOM 3390 O O . MET A 1 1 ? 20.073 1.847 13.608 1.00 0.00 1 MET A O 3
ATOM 3403 N N . ASP A 1 2 ? 19.031 -0.075 14.161 1.00 0.00 2 ASP A N 3
ATOM 3404 C CA . ASP A 1 2 ? 19.813 -0.888 13.236 1.00 0.00 2 ASP A CA 3
ATOM 3405 C C . ASP A 1 2 ? 19.069 -2.176 12.894 1.00 0.00 2 ASP A C 3
ATOM 3406 O O . ASP A 1 2 ? 18.916 -3.061 13.738 1.00 0.00 2 ASP A O 3
ATOM 3415 N N . GLY A 1 3 ? 18.613 -2.274 11.650 1.00 0.00 3 GLY A N 3
ATOM 3416 C CA . GLY A 1 3 ? 17.889 -3.457 11.197 1.00 0.00 3 GLY A CA 3
ATOM 3417 C C . GLY A 1 3 ? 16.990 -3.124 10.014 1.00 0.00 3 GLY A C 3
ATOM 3418 O O . GLY A 1 3 ? 15.877 -3.640 9.905 1.00 0.00 3 GLY A O 3
ATOM 3422 N N . VAL A 1 4 ? 17.481 -2.253 9.132 1.00 0.00 4 VAL A N 3
ATOM 3423 C CA . VAL A 1 4 ? 16.720 -1.841 7.953 1.00 0.00 4 VAL A CA 3
ATOM 3424 C C . VAL A 1 4 ? 15.337 -1.337 8.361 1.00 0.00 4 VAL A C 3
ATOM 3425 O O . VAL A 1 4 ? 14.331 -2.026 8.181 1.00 0.00 4 VAL A O 3
ATOM 3438 N N . MET A 1 5 ? 15.300 -0.126 8.912 1.00 0.00 5 MET A N 3
ATOM 3439 C CA . MET A 1 5 ? 14.042 0.476 9.346 1.00 0.00 5 MET A CA 3
ATOM 3440 C C . MET A 1 5 ? 13.357 1.163 8.174 1.00 0.00 5 MET A C 3
ATOM 3441 O O . MET A 1 5 ? 13.234 2.390 8.148 1.00 0.00 5 MET A O 3
ATOM 3455 N N . SER A 1 6 ? 12.917 0.382 7.201 1.00 0.00 6 SER A N 3
ATOM 3456 C CA . SER A 1 6 ? 12.265 0.946 6.053 1.00 0.00 6 SER A CA 3
ATOM 3457 C C . SER A 1 6 ? 10.804 0.526 6.012 1.00 0.00 6 SER A C 3
ATOM 3458 O O . SER A 1 6 ? 10.272 -0.022 6.977 1.00 0.00 6 SER A O 3
ATOM 3466 N N . ALA A 1 7 ? 10.183 0.796 4.878 1.00 0.00 7 ALA A N 3
ATOM 3467 C CA . ALA A 1 7 ? 8.777 0.474 4.638 1.00 0.00 7 ALA A CA 3
ATOM 3468 C C . ALA A 1 7 ? 8.199 1.475 3.656 1.00 0.00 7 ALA A C 3
ATOM 3469 O O . ALA A 1 7 ? 7.162 1.233 3.039 1.00 0.00 7 ALA A O 3
ATOM 3476 N N . VAL A 1 8 ? 8.882 2.610 3.523 1.00 0.00 8 VAL A N 3
ATOM 3477 C CA . VAL A 1 8 ? 8.434 3.655 2.619 1.00 0.00 8 VAL A CA 3
ATOM 3478 C C . VAL A 1 8 ? 9.605 4.535 2.184 1.00 0.00 8 VAL A C 3
ATOM 3479 O O . VAL A 1 8 ? 10.611 4.645 2.887 1.00 0.00 8 VAL A O 3
ATOM 3492 N N . THR A 1 9 ? 9.458 5.155 1.015 1.00 0.00 9 THR A N 3
ATOM 3493 C CA . THR A 1 9 ? 10.496 6.026 0.473 1.00 0.00 9 THR A CA 3
ATOM 3494 C C . THR A 1 9 ? 9.866 7.283 -0.128 1.00 0.00 9 THR A C 3
ATOM 3495 O O . THR A 1 9 ? 8.785 7.225 -0.715 1.00 0.00 9 THR A O 3
ATOM 3506 N N . VAL A 1 10 ? 10.548 8.417 0.031 1.00 0.00 10 VAL A N 3
ATOM 3507 C CA . VAL A 1 10 ? 10.056 9.689 -0.487 1.00 0.00 10 VAL A CA 3
ATOM 3508 C C . VAL A 1 10 ? 10.966 10.200 -1.600 1.00 0.00 10 VAL A C 3
ATOM 3509 O O . VAL A 1 10 ? 12.066 10.690 -1.344 1.00 0.00 10 VAL A O 3
ATOM 3522 N N . ASN A 1 11 ? 10.495 10.080 -2.834 1.00 0.00 11 ASN A N 3
ATOM 3523 C CA . ASN A 1 11 ? 11.264 10.531 -3.989 1.00 0.00 11 ASN A CA 3
ATOM 3524 C C . ASN A 1 11 ? 10.901 11.972 -4.339 1.00 0.00 11 ASN A C 3
ATOM 3525 O O . ASN A 1 11 ? 10.434 12.731 -3.486 1.00 0.00 11 ASN A O 3
ATOM 3536 N N . ASP A 1 12 ? 11.101 12.334 -5.603 1.00 0.00 12 ASP A N 3
ATOM 3537 C CA . ASP A 1 12 ? 10.776 13.673 -6.076 1.00 0.00 12 ASP A CA 3
ATOM 3538 C C . ASP A 1 12 ? 9.538 13.598 -6.955 1.00 0.00 12 ASP A C 3
ATOM 3539 O O . ASP A 1 12 ? 9.126 14.583 -7.568 1.00 0.00 12 ASP A O 3
ATOM 3548 N N . ASP A 1 13 ? 8.965 12.400 -7.013 1.00 0.00 13 ASP A N 3
ATOM 3549 C CA . ASP A 1 13 ? 7.780 12.149 -7.820 1.00 0.00 13 ASP A CA 3
ATOM 3550 C C . ASP A 1 13 ? 6.582 11.826 -6.930 1.00 0.00 13 ASP A C 3
ATOM 3551 O O . ASP A 1 13 ? 5.432 11.980 -7.343 1.00 0.00 13 ASP A O 3
ATOM 3560 N N . GLY A 1 14 ? 6.862 11.382 -5.707 1.00 0.00 14 GLY A N 3
ATOM 3561 C CA . GLY A 1 14 ? 5.805 11.041 -4.762 1.00 0.00 14 GLY A CA 3
ATOM 3562 C C . GLY A 1 14 ? 6.356 10.218 -3.603 1.00 0.00 14 GLY A C 3
ATOM 3563 O O . GLY A 1 14 ? 7.285 10.645 -2.913 1.00 0.00 14 GLY A O 3
ATOM 3567 N N . LEU A 1 15 ? 5.774 9.040 -3.392 1.00 0.00 15 LEU A N 3
ATOM 3568 C CA . LEU A 1 15 ? 6.211 8.167 -2.303 1.00 0.00 15 LEU A CA 3
ATOM 3569 C C . LEU A 1 15 ? 5.969 6.698 -2.636 1.00 0.00 15 LEU A C 3
ATOM 3570 O O . LEU A 1 15 ? 5.072 6.363 -3.410 1.00 0.00 15 LEU A O 3
ATOM 3586 N N . VAL A 1 16 ? 6.773 5.828 -2.024 1.00 0.00 16 VAL A N 3
ATOM 3587 C CA . VAL A 1 16 ? 6.648 4.388 -2.233 1.00 0.00 16 VAL A CA 3
ATOM 3588 C C . VAL A 1 16 ? 6.131 3.719 -0.960 1.00 0.00 16 VAL A C 3
ATOM 3589 O O . VAL A 1 16 ? 6.636 3.976 0.129 1.00 0.00 16 VAL A O 3
ATOM 3602 N N . LEU A 1 17 ? 5.120 2.863 -1.102 1.00 0.00 17 LEU A N 3
ATOM 3603 C CA . LEU A 1 17 ? 4.541 2.169 0.047 1.00 0.00 17 LEU A CA 3
ATOM 3604 C C . LEU A 1 17 ? 4.900 0.684 0.010 1.00 0.00 17 LEU A C 3
ATOM 3605 O O . LEU A 1 17 ? 4.315 -0.091 -0.748 1.00 0.00 17 LEU A O 3
ATOM 3621 N N . ARG A 1 18 ? 5.869 0.307 0.841 1.00 0.00 18 ARG A N 3
ATOM 3622 C CA . ARG A 1 18 ? 6.328 -1.078 0.919 1.00 0.00 18 ARG A CA 3
ATOM 3623 C C . ARG A 1 18 ? 5.783 -1.753 2.176 1.00 0.00 18 ARG A C 3
ATOM 3624 O O . ARG A 1 18 ? 6.063 -1.314 3.293 1.00 0.00 18 ARG A O 3
ATOM 3645 N N . LEU A 1 19 ? 5.003 -2.821 1.990 1.00 0.00 19 LEU A N 3
ATOM 3646 C CA . LEU A 1 19 ? 4.430 -3.540 3.128 1.00 0.00 19 LEU A CA 3
ATOM 3647 C C . LEU A 1 19 ? 4.278 -5.031 2.831 1.00 0.00 19 LEU A C 3
ATOM 3648 O O . LEU A 1 19 ? 4.610 -5.502 1.742 1.00 0.00 19 LEU A O 3
ATOM 3664 N N . TYR A 1 20 ? 3.769 -5.757 3.824 1.00 0.00 20 TYR A N 3
ATOM 3665 C CA . TYR A 1 20 ? 3.560 -7.196 3.712 1.00 0.00 20 TYR A CA 3
ATOM 3666 C C . TYR A 1 20 ? 2.063 -7.495 3.706 1.00 0.00 20 TYR A C 3
ATOM 3667 O O . TYR A 1 20 ? 1.394 -7.391 4.736 1.00 0.00 20 TYR A O 3
ATOM 3685 N N . ILE A 1 21 ? 1.541 -7.844 2.537 1.00 0.00 21 ILE A N 3
ATOM 3686 C CA . ILE A 1 21 ? 0.118 -8.133 2.400 1.00 0.00 21 ILE A CA 3
ATOM 3687 C C . ILE A 1 21 ? -0.217 -9.513 2.960 1.00 0.00 21 ILE A C 3
ATOM 3688 O O . ILE A 1 21 ? 0.478 -10.494 2.689 1.00 0.00 21 ILE A O 3
ATOM 3704 N N . GLN A 1 22 ? -1.303 -9.572 3.725 1.00 0.00 22 GLN A N 3
ATOM 3705 C CA . GLN A 1 22 ? -1.765 -10.824 4.312 1.00 0.00 22 GLN A CA 3
ATOM 3706 C C . GLN A 1 22 ? -3.196 -11.089 3.850 1.00 0.00 22 GLN A C 3
ATOM 3707 O O . GLN A 1 22 ? -4.158 -10.626 4.465 1.00 0.00 22 GLN A O 3
ATOM 3721 N N . PRO A 1 23 ? -3.351 -11.796 2.759 1.00 0.00 23 PRO A N 3
ATOM 3722 C CA . PRO A 1 23 ? -4.686 -12.097 2.181 1.00 0.00 23 PRO A CA 3
ATOM 3723 C C . PRO A 1 23 ? -5.470 -13.114 3.002 1.00 0.00 23 PRO A C 3
ATOM 3724 O O . PRO A 1 23 ? -4.892 -13.942 3.706 1.00 0.00 23 PRO A O 3
ATOM 3735 N N . LYS A 1 24 ? -6.796 -13.033 2.887 1.00 0.00 24 LYS A N 3
ATOM 3736 C CA . LYS A 1 24 ? -7.701 -13.938 3.596 1.00 0.00 24 LYS A CA 3
ATOM 3737 C C . LYS A 1 24 ? -7.830 -13.562 5.072 1.00 0.00 24 LYS A C 3
ATOM 3738 O O . LYS A 1 24 ? -7.852 -14.438 5.940 1.00 0.00 24 LYS A O 3
ATOM 3757 N N . ALA A 1 25 ? -7.949 -12.263 5.357 1.00 0.00 25 ALA A N 3
ATOM 3758 C CA . ALA A 1 25 ? -8.111 -11.808 6.717 1.00 0.00 25 ALA A CA 3
ATOM 3759 C C . ALA A 1 25 ? -9.583 -11.515 6.948 1.00 0.00 25 ALA A C 3
ATOM 3760 O O . ALA A 1 25 ? -10.363 -11.458 5.995 1.00 0.00 25 ALA A O 3
ATOM 3767 N N . SER A 1 26 ? -9.965 -11.325 8.196 1.00 0.00 26 SER A N 3
ATOM 3768 C CA . SER A 1 26 ? -11.359 -11.035 8.499 1.00 0.00 26 SER A CA 3
ATOM 3769 C C . SER A 1 26 ? -11.775 -9.725 7.835 1.00 0.00 26 SER A C 3
ATOM 3770 O O . SER A 1 26 ? -12.964 -9.461 7.650 1.00 0.00 26 SER A O 3
ATOM 3778 N N . ARG A 1 27 ? -10.781 -8.911 7.478 1.00 0.00 27 ARG A N 3
ATOM 3779 C CA . ARG A 1 27 ? -11.045 -7.623 6.831 1.00 0.00 27 ARG A CA 3
ATOM 3780 C C . ARG A 1 27 ? -9.738 -6.939 6.449 1.00 0.00 27 ARG A C 3
ATOM 3781 O O . ARG A 1 27 ? -8.664 -7.359 6.879 1.00 0.00 27 ARG A O 3
ATOM 3802 N N . ASP A 1 28 ? -9.837 -5.854 5.683 1.00 0.00 28 ASP A N 3
ATOM 3803 C CA . ASP A 1 28 ? -8.651 -5.098 5.304 1.00 0.00 28 ASP A CA 3
ATOM 3804 C C . ASP A 1 28 ? -8.297 -4.138 6.431 1.00 0.00 28 ASP A C 3
ATOM 3805 O O . ASP A 1 28 ? -8.781 -3.006 6.488 1.00 0.00 28 ASP A O 3
ATOM 3814 N N . SER A 1 29 ? -7.469 -4.622 7.338 1.00 0.00 29 SER A N 3
ATOM 3815 C CA . SER A 1 29 ? -7.051 -3.837 8.500 1.00 0.00 29 SER A CA 3
ATOM 3816 C C . SER A 1 29 ? -5.535 -3.866 8.688 1.00 0.00 29 SER A C 3
ATOM 3817 O O . SER A 1 29 ? -4.887 -4.890 8.463 1.00 0.00 29 SER A O 3
ATOM 3825 N N . ILE A 1 30 ? -4.988 -2.733 9.126 1.00 0.00 30 ILE A N 3
ATOM 3826 C CA . ILE A 1 30 ? -3.549 -2.610 9.375 1.00 0.00 30 ILE A CA 3
ATOM 3827 C C . ILE A 1 30 ? -3.261 -2.926 10.847 1.00 0.00 30 ILE A C 3
ATOM 3828 O O . ILE A 1 30 ? -3.022 -2.030 11.658 1.00 0.00 30 ILE A O 3
ATOM 3844 N N . VAL A 1 31 ? -3.328 -4.213 11.180 1.00 0.00 31 VAL A N 3
ATOM 3845 C CA . VAL A 1 31 ? -3.123 -4.677 12.555 1.00 0.00 31 VAL A CA 3
ATOM 3846 C C . VAL A 1 31 ? -1.744 -5.312 12.763 1.00 0.00 31 VAL A C 3
ATOM 3847 O O . VAL A 1 31 ? -1.548 -6.062 13.722 1.00 0.00 31 VAL A O 3
ATOM 3860 N N . GLY A 1 32 ? -0.793 -5.035 11.872 1.00 0.00 32 GLY A N 3
ATOM 3861 C CA . GLY A 1 32 ? 0.541 -5.616 11.998 1.00 0.00 32 GLY A CA 3
ATOM 3862 C C . GLY A 1 32 ? 1.589 -4.625 11.541 1.00 0.00 32 GLY A C 3
ATOM 3863 O O . GLY A 1 32 ? 2.610 -4.986 10.956 1.00 0.00 32 GLY A O 3
ATOM 3867 N N . LEU A 1 33 ? 1.319 -3.367 11.832 1.00 0.00 33 LEU A N 3
ATOM 3868 C CA . LEU A 1 33 ? 2.217 -2.289 11.476 1.00 0.00 33 LEU A CA 3
ATOM 3869 C C . LEU A 1 33 ? 3.466 -2.345 12.346 1.00 0.00 33 LEU A C 3
ATOM 3870 O O . LEU A 1 33 ? 3.382 -2.315 13.575 1.00 0.00 33 LEU A O 3
ATOM 3886 N N . HIS A 1 34 ? 4.622 -2.454 11.696 1.00 0.00 34 HIS A N 3
ATOM 3887 C CA . HIS A 1 34 ? 5.888 -2.545 12.411 1.00 0.00 34 HIS A CA 3
ATOM 3888 C C . HIS A 1 34 ? 6.724 -1.281 12.231 1.00 0.00 34 HIS A C 3
ATOM 3889 O O . HIS A 1 34 ? 6.485 -0.485 11.323 1.00 0.00 34 HIS A O 3
ATOM 3903 N N . GLY A 1 35 ? 7.709 -1.103 13.108 1.00 0.00 35 GLY A N 3
ATOM 3904 C CA . GLY A 1 35 ? 8.581 0.061 13.039 1.00 0.00 35 GLY A CA 3
ATOM 3905 C C . GLY A 1 35 ? 9.539 -0.063 11.861 1.00 0.00 35 GLY A C 3
ATOM 3906 O O . GLY A 1 35 ? 9.975 0.939 11.296 1.00 0.00 35 GLY A O 3
ATOM 3910 N N . ASP A 1 36 ? 9.853 -1.305 11.494 1.00 0.00 36 ASP A N 3
ATOM 3911 C CA . ASP A 1 36 ? 10.753 -1.562 10.375 1.00 0.00 36 ASP A CA 3
ATOM 3912 C C . ASP A 1 36 ? 9.987 -2.169 9.206 1.00 0.00 36 ASP A C 3
ATOM 3913 O O . ASP A 1 36 ? 10.528 -2.303 8.108 1.00 0.00 36 ASP A O 3
ATOM 3922 N N . GLU A 1 37 ? 8.729 -2.544 9.451 1.00 0.00 37 GLU A N 3
ATOM 3923 C CA . GLU A 1 37 ? 7.905 -3.145 8.405 1.00 0.00 37 GLU A CA 3
ATOM 3924 C C . GLU A 1 37 ? 6.449 -2.711 8.546 1.00 0.00 37 GLU A C 3
ATOM 3925 O O . GLU A 1 37 ? 6.106 -1.940 9.435 1.00 0.00 37 GLU A O 3
ATOM 3937 N N . VAL A 1 38 ? 5.599 -3.217 7.660 1.00 0.00 38 VAL A N 3
ATOM 3938 C CA . VAL A 1 38 ? 4.179 -2.888 7.689 1.00 0.00 38 VAL A CA 3
ATOM 3939 C C . VAL A 1 38 ? 3.374 -4.115 7.301 1.00 0.00 38 VAL A C 3
ATOM 3940 O O . VAL A 1 38 ? 3.454 -4.577 6.166 1.00 0.00 38 VAL A O 3
ATOM 3953 N N . LYS A 1 39 ? 2.605 -4.649 8.241 1.00 0.00 39 LYS A N 3
ATOM 3954 C CA . LYS A 1 39 ? 1.810 -5.827 7.951 1.00 0.00 39 LYS A CA 3
ATOM 3955 C C . LYS A 1 39 ? 0.327 -5.497 7.968 1.00 0.00 39 LYS A C 3
ATOM 3956 O O . LYS A 1 39 ? -0.221 -5.082 8.992 1.00 0.00 39 LYS A O 3
ATOM 3975 N N . VAL A 1 40 ? -0.316 -5.689 6.824 1.00 0.00 40 VAL A N 3
ATOM 3976 C CA . VAL A 1 40 ? -1.740 -5.420 6.697 1.00 0.00 40 VAL A CA 3
ATOM 3977 C C . VAL A 1 40 ? -2.467 -6.673 6.230 1.00 0.00 40 VAL A C 3
ATOM 3978 O O . VAL A 1 40 ? -2.039 -7.332 5.281 1.00 0.00 40 VAL A O 3
ATOM 3991 N N . ALA A 1 41 ? -3.573 -6.993 6.889 1.00 0.00 41 ALA A N 3
ATOM 3992 C CA . ALA A 1 41 ? -4.349 -8.163 6.507 1.00 0.00 41 ALA A CA 3
ATOM 3993 C C . ALA A 1 41 ? -5.510 -7.728 5.636 1.00 0.00 41 ALA A C 3
ATOM 3994 O O . ALA A 1 41 ? -6.277 -6.851 6.020 1.00 0.00 41 ALA A O 3
ATOM 4001 N N . ILE A 1 42 ? -5.627 -8.341 4.466 1.00 0.00 42 ILE A N 3
ATOM 4002 C CA . ILE A 1 42 ? -6.701 -8.007 3.543 1.00 0.00 42 ILE A CA 3
ATOM 4003 C C . ILE A 1 42 ? -7.598 -9.222 3.355 1.00 0.00 42 ILE A C 3
ATOM 4004 O O . ILE A 1 42 ? -7.135 -10.363 3.391 1.00 0.00 42 ILE A O 3
ATOM 4020 N N . THR A 1 43 ? -8.886 -8.966 3.179 1.00 0.00 43 THR A N 3
ATOM 4021 C CA . THR A 1 43 ? -9.861 -10.041 3.015 1.00 0.00 43 THR A CA 3
ATOM 4022 C C . THR A 1 43 ? -9.973 -10.453 1.551 1.00 0.00 43 THR A C 3
ATOM 4023 O O . THR A 1 43 ? -10.984 -11.017 1.127 1.00 0.00 43 THR A O 3
ATOM 4034 N N . ALA A 1 44 ? -8.924 -10.174 0.785 1.00 0.00 44 ALA A N 3
ATOM 4035 C CA . ALA A 1 44 ? -8.908 -10.521 -0.629 1.00 0.00 44 ALA A CA 3
ATOM 4036 C C . ALA A 1 44 ? -8.096 -11.790 -0.867 1.00 0.00 44 ALA A C 3
ATOM 4037 O O . ALA A 1 44 ? -7.077 -12.015 -0.214 1.00 0.00 44 ALA A O 3
ATOM 4044 N N . PRO A 1 45 ? -8.526 -12.608 -1.797 1.00 0.00 45 PRO A N 3
ATOM 4045 C CA . PRO A 1 45 ? -7.814 -13.868 -2.148 1.00 0.00 45 PRO A CA 3
ATOM 4046 C C . PRO A 1 45 ? -6.355 -13.612 -2.533 1.00 0.00 45 PRO A C 3
ATOM 4047 O O . PRO A 1 45 ? -5.960 -12.470 -2.775 1.00 0.00 45 PRO A O 3
ATOM 4058 N N . PRO A 1 46 ? -5.556 -14.650 -2.595 1.00 0.00 46 PRO A N 3
ATOM 4059 C CA . PRO A 1 46 ? -4.115 -14.544 -2.960 1.00 0.00 46 PRO A CA 3
ATOM 4060 C C . PRO A 1 46 ? -3.911 -14.346 -4.464 1.00 0.00 46 PRO A C 3
ATOM 4061 O O . PRO A 1 46 ? -2.789 -14.445 -4.964 1.00 0.00 46 PRO A O 3
ATOM 4072 N N . VAL A 1 47 ? -4.999 -14.060 -5.179 1.00 0.00 47 VAL A N 3
ATOM 4073 C CA . VAL A 1 47 ? -4.922 -13.847 -6.623 1.00 0.00 47 VAL A CA 3
ATOM 4074 C C . VAL A 1 47 ? -4.787 -12.356 -6.931 1.00 0.00 47 VAL A C 3
ATOM 4075 O O . VAL A 1 47 ? -5.266 -11.515 -6.172 1.00 0.00 47 VAL A O 3
ATOM 4088 N N . ASP A 1 48 ? -4.119 -12.034 -8.039 1.00 0.00 48 ASP A N 3
ATOM 4089 C CA . ASP A 1 48 ? -3.920 -10.636 -8.418 1.00 0.00 48 ASP A CA 3
ATOM 4090 C C . ASP A 1 48 ? -5.253 -9.958 -8.713 1.00 0.00 48 ASP A C 3
ATOM 4091 O O . ASP A 1 48 ? -5.556 -8.912 -8.154 1.00 0.00 48 ASP A O 3
ATOM 4100 N N . GLY A 1 49 ? -6.046 -10.553 -9.598 1.00 0.00 49 GLY A N 3
ATOM 4101 C CA . GLY A 1 49 ? -7.344 -9.982 -9.958 1.00 0.00 49 GLY A CA 3
ATOM 4102 C C . GLY A 1 49 ? -8.071 -9.404 -8.741 1.00 0.00 49 GLY A C 3
ATOM 4103 O O . GLY A 1 49 ? -8.579 -8.283 -8.789 1.00 0.00 49 GLY A O 3
ATOM 4107 N N . GLN A 1 50 ? -8.127 -10.179 -7.658 1.00 0.00 50 GLN A N 3
ATOM 4108 C CA . GLN A 1 50 ? -8.815 -9.748 -6.440 1.00 0.00 50 GLN A CA 3
ATOM 4109 C C . GLN A 1 50 ? -7.920 -8.895 -5.536 1.00 0.00 50 GLN A C 3
ATOM 4110 O O . GLN A 1 50 ? -8.325 -7.820 -5.092 1.00 0.00 50 GLN A O 3
ATOM 4124 N N . ALA A 1 51 ? -6.714 -9.379 -5.252 1.00 0.00 51 ALA A N 3
ATOM 4125 C CA . ALA A 1 51 ? -5.790 -8.645 -4.387 1.00 0.00 51 ALA A CA 3
ATOM 4126 C C . ALA A 1 51 ? -5.461 -7.282 -4.993 1.00 0.00 51 ALA A C 3
ATOM 4127 O O . ALA A 1 51 ? -5.555 -6.252 -4.325 1.00 0.00 51 ALA A O 3
ATOM 4134 N N . ASN A 1 52 ? -5.085 -7.298 -6.266 1.00 0.00 52 ASN A N 3
ATOM 4135 C CA . ASN A 1 52 ? -4.744 -6.080 -6.991 1.00 0.00 52 ASN A CA 3
ATOM 4136 C C . ASN A 1 52 ? -5.910 -5.089 -6.980 1.00 0.00 52 ASN A C 3
ATOM 4137 O O . ASN A 1 52 ? -5.735 -3.923 -6.621 1.00 0.00 52 ASN A O 3
ATOM 4148 N N . SER A 1 53 ? -7.096 -5.555 -7.383 1.00 0.00 53 SER A N 3
ATOM 4149 C CA . SER A 1 53 ? -8.276 -4.689 -7.419 1.00 0.00 53 SER A CA 3
ATOM 4150 C C . SER A 1 53 ? -8.481 -3.991 -6.074 1.00 0.00 53 SER A C 3
ATOM 4151 O O . SER A 1 53 ? -8.692 -2.780 -6.026 1.00 0.00 53 SER A O 3
ATOM 4159 N N . HIS A 1 54 ? -8.407 -4.757 -4.985 1.00 0.00 54 HIS A N 3
ATOM 4160 C CA . HIS A 1 54 ? -8.575 -4.186 -3.650 1.00 0.00 54 HIS A CA 3
ATOM 4161 C C . HIS A 1 54 ? -7.494 -3.148 -3.380 1.00 0.00 54 HIS A C 3
ATOM 4162 O O . HIS A 1 54 ? -7.780 -2.055 -2.903 1.00 0.00 54 HIS A O 3
ATOM 4176 N N . LEU A 1 55 ? -6.251 -3.506 -3.684 1.00 0.00 55 LEU A N 3
ATOM 4177 C CA . LEU A 1 55 ? -5.121 -2.606 -3.470 1.00 0.00 55 LEU A CA 3
ATOM 4178 C C . LEU A 1 55 ? -5.414 -1.230 -4.058 1.00 0.00 55 LEU A C 3
ATOM 4179 O O . LEU A 1 55 ? -5.451 -0.232 -3.338 1.00 0.00 55 LEU A O 3
ATOM 4195 N N . VAL A 1 56 ? -5.625 -1.189 -5.368 1.00 0.00 56 VAL A N 3
ATOM 4196 C CA . VAL A 1 56 ? -5.916 0.064 -6.049 1.00 0.00 56 VAL A CA 3
ATOM 4197 C C . VAL A 1 56 ? -7.123 0.756 -5.413 1.00 0.00 56 VAL A C 3
ATOM 4198 O O . VAL A 1 56 ? -7.301 1.966 -5.556 1.00 0.00 56 VAL A O 3
ATOM 4211 N N . LYS A 1 57 ? -7.949 -0.021 -4.716 1.00 0.00 57 LYS A N 3
ATOM 4212 C CA . LYS A 1 57 ? -9.138 0.530 -4.070 1.00 0.00 57 LYS A CA 3
ATOM 4213 C C . LYS A 1 57 ? -8.800 1.099 -2.693 1.00 0.00 57 LYS A C 3
ATOM 4214 O O . LYS A 1 57 ? -8.996 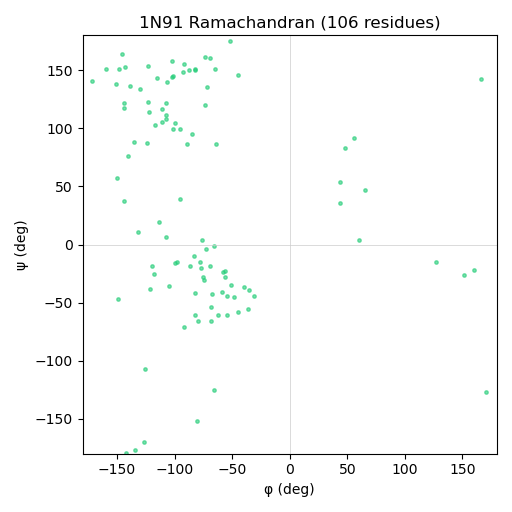2.288 -2.440 1.00 0.00 57 LYS A O 3
ATOM 4233 N N . PHE A 1 58 ? -8.305 0.240 -1.804 1.00 0.00 58 PHE A N 3
ATOM 4234 C CA . PHE A 1 58 ? -7.956 0.664 -0.451 1.00 0.00 58 PHE A CA 3
ATOM 4235 C C . PHE A 1 58 ? -7.001 1.855 -0.476 1.00 0.00 58 PHE A C 3
ATOM 4236 O O . PHE A 1 58 ? -7.113 2.763 0.346 1.00 0.00 58 PHE A O 3
ATOM 4253 N N . LEU A 1 59 ? -6.062 1.845 -1.418 1.00 0.00 59 LEU A N 3
ATOM 4254 C CA . LEU A 1 59 ? -5.095 2.935 -1.526 1.00 0.00 59 LEU A CA 3
ATOM 4255 C C . LEU A 1 59 ? -5.679 4.095 -2.321 1.00 0.00 59 LEU A C 3
ATOM 4256 O O . LEU A 1 59 ? -5.462 5.259 -1.983 1.00 0.00 59 LEU A O 3
ATOM 4272 N N . GLY A 1 60 ? -6.422 3.774 -3.376 1.00 0.00 60 GLY A N 3
ATOM 4273 C CA . GLY A 1 60 ? -7.033 4.803 -4.210 1.00 0.00 60 GLY A CA 3
ATOM 4274 C C . GLY A 1 60 ? -8.002 5.656 -3.399 1.00 0.00 60 GLY A C 3
ATOM 4275 O O . GLY A 1 60 ? -8.095 6.864 -3.605 1.00 0.00 60 GLY A O 3
ATOM 4279 N N . LYS A 1 61 ? -8.720 5.016 -2.480 1.00 0.00 61 LYS A N 3
ATOM 4280 C CA . LYS A 1 61 ? -9.685 5.722 -1.643 1.00 0.00 61 LYS A CA 3
ATOM 4281 C C . LYS A 1 61 ? -8.995 6.430 -0.476 1.00 0.00 61 LYS A C 3
ATOM 4282 O O . LYS A 1 61 ? -9.460 7.472 -0.013 1.00 0.00 61 LYS A O 3
ATOM 4301 N N . GLN A 1 62 ? -7.894 5.853 0.002 1.00 0.00 62 GLN A N 3
ATOM 4302 C CA . GLN A 1 62 ? -7.161 6.434 1.126 1.00 0.00 62 GLN A CA 3
ATOM 4303 C C . GLN A 1 62 ? -6.316 7.621 0.673 1.00 0.00 62 GLN A C 3
ATOM 4304 O O . GLN A 1 62 ? -6.320 8.674 1.311 1.00 0.00 62 GLN A O 3
ATOM 4318 N N . PHE A 1 63 ? -5.594 7.442 -0.427 1.00 0.00 63 PHE A N 3
ATOM 4319 C CA . PHE A 1 63 ? -4.747 8.506 -0.952 1.00 0.00 63 PHE A CA 3
ATOM 4320 C C . PHE A 1 63 ? -5.551 9.430 -1.856 1.00 0.00 63 PHE A C 3
ATOM 4321 O O . PHE A 1 63 ? -5.147 10.564 -2.117 1.00 0.00 63 PHE A O 3
ATOM 4338 N N . ARG A 1 64 ? -6.700 8.941 -2.315 1.00 0.00 64 ARG A N 3
ATOM 4339 C CA . ARG A 1 64 ? -7.577 9.724 -3.176 1.00 0.00 64 ARG A CA 3
ATOM 4340 C C . ARG A 1 64 ? -6.877 10.152 -4.466 1.00 0.00 64 ARG A C 3
ATOM 4341 O O . ARG A 1 64 ? -7.448 10.896 -5.264 1.00 0.00 64 ARG A O 3
ATOM 4362 N N . VAL A 1 65 ? -5.649 9.680 -4.666 1.00 0.00 65 VAL A N 3
ATOM 4363 C CA . VAL A 1 65 ? -4.892 10.021 -5.872 1.00 0.00 65 VAL A CA 3
ATOM 4364 C C . VAL A 1 65 ? -5.577 9.437 -7.103 1.00 0.00 65 VAL A C 3
ATOM 4365 O O . VAL A 1 65 ? -6.714 9.787 -7.423 1.00 0.00 65 VAL A O 3
ATOM 4378 N N . ALA A 1 66 ? -4.872 8.563 -7.792 1.00 0.00 66 ALA A N 3
ATOM 4379 C CA . ALA A 1 66 ? -5.402 7.939 -8.999 1.00 0.00 66 ALA A CA 3
ATOM 4380 C C . ALA A 1 66 ? -4.852 6.527 -9.172 1.00 0.00 66 ALA A C 3
ATOM 4381 O O . ALA A 1 66 ? -3.769 6.207 -8.679 1.00 0.00 66 ALA A O 3
ATOM 4388 N N . LYS A 1 67 ? -5.597 5.694 -9.898 1.00 0.00 67 LYS A N 3
ATOM 4389 C CA . LYS A 1 67 ? -5.166 4.325 -10.155 1.00 0.00 67 LYS A CA 3
ATOM 4390 C C . LYS A 1 67 ? -4.027 4.347 -11.160 1.00 0.00 67 LYS A C 3
ATOM 4391 O O . LYS A 1 67 ? -3.147 3.486 -11.146 1.00 0.00 67 LYS A O 3
ATOM 4410 N N . SER A 1 68 ? -4.054 5.362 -12.019 1.00 0.00 68 SER A N 3
ATOM 4411 C CA . SER A 1 68 ? -3.026 5.537 -13.031 1.00 0.00 68 SER A CA 3
ATOM 4412 C C . SER A 1 68 ? -1.753 6.080 -12.389 1.00 0.00 68 SER A C 3
ATOM 4413 O O . SER A 1 68 ? -0.681 6.059 -12.994 1.00 0.00 68 SER A O 3
ATOM 4421 N N . GLN A 1 69 ? -1.887 6.556 -11.153 1.00 0.00 69 GLN A N 3
ATOM 4422 C CA . GLN A 1 69 ? -0.751 7.097 -10.413 1.00 0.00 69 GLN A CA 3
ATOM 4423 C C . GLN A 1 69 ? -0.274 6.084 -9.377 1.00 0.00 69 GLN A C 3
ATOM 4424 O O . GLN A 1 69 ? 0.833 6.189 -8.857 1.00 0.00 69 GLN A O 3
ATOM 4438 N N . VAL A 1 70 ? -1.121 5.092 -9.105 1.00 0.00 70 VAL A N 3
ATOM 4439 C CA . VAL A 1 70 ? -0.800 4.039 -8.155 1.00 0.00 70 VAL A CA 3
ATOM 4440 C C . VAL A 1 70 ? -0.081 2.921 -8.896 1.00 0.00 70 VAL A C 3
ATOM 4441 O O . VAL A 1 70 ? -0.706 2.115 -9.588 1.00 0.00 70 VAL A O 3
ATOM 4454 N N . VAL A 1 71 ? 1.239 2.908 -8.778 1.00 0.00 71 VAL A N 3
ATOM 4455 C CA . VAL A 1 71 ? 2.047 1.908 -9.478 1.00 0.00 71 VAL A CA 3
ATOM 4456 C C . VAL A 1 71 ? 2.577 0.826 -8.533 1.00 0.00 71 VAL A C 3
ATOM 4457 O O . VAL A 1 71 ? 3.369 1.100 -7.632 1.00 0.00 71 VAL A O 3
ATOM 4470 N N . ILE A 1 72 ? 2.143 -0.413 -8.778 1.00 0.00 72 ILE A N 3
ATOM 4471 C CA . ILE A 1 72 ? 2.578 -1.567 -7.987 1.00 0.00 72 ILE A CA 3
ATOM 4472 C C . ILE A 1 72 ? 3.857 -2.139 -8.588 1.00 0.00 72 ILE A C 3
ATOM 4473 O O . ILE A 1 72 ? 3.818 -3.063 -9.404 1.00 0.00 72 ILE A O 3
ATOM 4489 N N . GLU A 1 73 ? 4.987 -1.570 -8.189 1.00 0.00 73 GLU A N 3
ATOM 4490 C CA . GLU A 1 73 ? 6.286 -2.004 -8.693 1.00 0.00 73 GLU A CA 3
ATOM 4491 C C . GLU A 1 73 ? 6.636 -3.416 -8.215 1.00 0.00 73 GLU A C 3
ATOM 4492 O O . GLU A 1 73 ? 7.736 -3.903 -8.475 1.00 0.00 73 GLU A O 3
ATOM 4504 N N . LYS A 1 74 ? 5.694 -4.069 -7.525 1.00 0.00 74 LYS A N 3
ATOM 4505 C CA . LYS A 1 74 ? 5.901 -5.420 -7.015 1.00 0.00 74 LYS A CA 3
ATOM 4506 C C . LYS A 1 74 ? 4.867 -5.711 -5.937 1.00 0.00 74 LYS A C 3
ATOM 4507 O O . LYS A 1 74 ? 4.515 -4.834 -5.149 1.00 0.00 74 LYS A O 3
ATOM 4526 N N . GLY A 1 75 ? 4.381 -6.941 -5.919 1.00 0.00 75 GLY A N 3
ATOM 4527 C CA . GLY A 1 75 ? 3.378 -7.351 -4.945 1.00 0.00 75 GLY A CA 3
ATOM 4528 C C . GLY A 1 75 ? 2.197 -7.991 -5.648 1.00 0.00 75 GLY A C 3
ATOM 4529 O O . GLY A 1 75 ? 1.348 -8.615 -5.012 1.00 0.00 75 GLY A O 3
ATOM 4533 N N . GLU A 1 76 ? 2.159 -7.824 -6.971 1.00 0.00 76 GLU A N 3
ATOM 4534 C CA . GLU A 1 76 ? 1.081 -8.385 -7.787 1.00 0.00 76 GLU A CA 3
ATOM 4535 C C . GLU A 1 76 ? 0.595 -9.718 -7.218 1.00 0.00 76 GLU A C 3
ATOM 4536 O O . GLU A 1 76 ? -0.610 -9.938 -7.088 1.00 0.00 76 GLU A O 3
ATOM 4548 N N . LEU A 1 77 ? 1.538 -10.602 -6.881 1.00 0.00 77 LEU A N 3
ATOM 4549 C CA . LEU A 1 77 ? 1.189 -11.913 -6.331 1.00 0.00 77 LEU A CA 3
ATOM 4550 C C . LEU A 1 77 ? 1.890 -12.163 -4.990 1.00 0.00 77 LEU A C 3
ATOM 4551 O O . LEU A 1 77 ? 1.272 -12.659 -4.047 1.00 0.00 77 LEU A O 3
ATOM 4567 N N . GLY A 1 78 ? 3.178 -11.827 -4.912 1.00 0.00 78 GLY A N 3
ATOM 4568 C CA . GLY A 1 78 ? 3.945 -12.032 -3.679 1.00 0.00 78 GLY A CA 3
ATOM 4569 C C . GLY A 1 78 ? 3.339 -11.262 -2.508 1.00 0.00 78 GLY A C 3
ATOM 4570 O O . GLY A 1 78 ? 2.705 -10.223 -2.702 1.00 0.00 78 GLY A O 3
ATOM 4574 N N . ARG A 1 79 ? 3.540 -11.777 -1.290 1.00 0.00 79 ARG A N 3
ATOM 4575 C CA . ARG A 1 79 ? 3.008 -11.121 -0.096 1.00 0.00 79 ARG A CA 3
ATOM 4576 C C . ARG A 1 79 ? 3.634 -9.747 0.072 1.00 0.00 79 ARG A C 3
ATOM 4577 O O . ARG A 1 79 ? 3.001 -8.828 0.590 1.00 0.00 79 ARG A O 3
ATOM 4598 N N . HIS A 1 80 ? 4.866 -9.598 -0.405 1.00 0.00 80 HIS A N 3
ATOM 4599 C CA . HIS A 1 80 ? 5.537 -8.305 -0.330 1.00 0.00 80 HIS A CA 3
ATOM 4600 C C . HIS A 1 80 ? 4.802 -7.361 -1.267 1.00 0.00 80 HIS A C 3
ATOM 4601 O O . HIS A 1 80 ? 4.098 -7.816 -2.167 1.00 0.00 80 HIS A O 3
ATOM 4615 N N . LYS A 1 81 ? 4.919 -6.057 -1.053 1.00 0.00 81 LYS A N 3
ATOM 4616 C CA . LYS A 1 81 ? 4.203 -5.123 -1.904 1.00 0.00 81 LYS A CA 3
ATOM 4617 C C . LYS A 1 81 ? 4.885 -3.766 -1.903 1.00 0.00 81 LYS A C 3
ATOM 4618 O O . LYS A 1 81 ? 5.461 -3.360 -0.899 1.00 0.00 81 LYS A O 3
ATOM 4637 N N . GLN A 1 82 ? 4.811 -3.070 -3.036 1.00 0.00 82 GLN A N 3
ATOM 4638 C CA . GLN A 1 82 ? 5.417 -1.755 -3.160 1.00 0.00 82 GLN A CA 3
ATOM 4639 C C . GLN A 1 82 ? 4.572 -0.913 -4.099 1.00 0.00 82 GLN A C 3
ATOM 4640 O O . GLN A 1 82 ? 4.490 -1.196 -5.295 1.00 0.00 82 GLN A O 3
ATOM 4654 N N . ILE A 1 83 ? 3.925 0.104 -3.545 1.00 0.00 83 ILE A N 3
ATOM 4655 C CA . ILE A 1 83 ? 3.061 0.965 -4.337 1.00 0.00 83 ILE A CA 3
ATOM 4656 C C . ILE A 1 83 ? 3.681 2.342 -4.498 1.00 0.00 83 ILE A C 3
ATOM 4657 O O . ILE A 1 83 ? 4.257 2.886 -3.562 1.00 0.00 83 ILE A O 3
ATOM 4673 N N . LYS A 1 84 ? 3.549 2.903 -5.692 1.00 0.00 84 LYS A N 3
ATOM 4674 C CA . LYS A 1 84 ? 4.098 4.224 -5.966 1.00 0.00 84 LYS A CA 3
ATOM 4675 C C . LYS A 1 84 ? 2.970 5.235 -6.128 1.00 0.00 84 LYS A C 3
ATOM 4676 O O . LYS A 1 84 ? 2.208 5.177 -7.090 1.00 0.00 84 LYS A O 3
ATOM 4695 N N . ILE A 1 85 ? 2.866 6.153 -5.171 1.00 0.00 85 ILE A N 3
ATOM 4696 C CA . ILE A 1 85 ? 1.821 7.171 -5.206 1.00 0.00 85 ILE A CA 3
ATOM 4697 C C . ILE A 1 85 ? 2.361 8.467 -5.813 1.00 0.00 85 ILE A C 3
ATOM 4698 O O . ILE A 1 85 ? 3.035 9.248 -5.139 1.00 0.00 85 ILE A O 3
ATOM 4714 N N . ILE A 1 86 ? 2.062 8.684 -7.092 1.00 0.00 86 ILE A N 3
ATOM 4715 C CA . ILE A 1 86 ? 2.519 9.884 -7.787 1.00 0.00 86 ILE A CA 3
ATOM 4716 C C . ILE A 1 86 ? 1.553 11.042 -7.550 1.00 0.00 86 ILE A C 3
ATOM 4717 O O . ILE A 1 86 ? 0.350 10.832 -7.389 1.00 0.00 86 ILE A O 3
ATOM 4733 N N . ASN A 1 87 ? 2.093 12.259 -7.535 1.00 0.00 87 ASN A N 3
ATOM 4734 C CA . ASN A 1 87 ? 1.282 13.455 -7.320 1.00 0.00 87 ASN A CA 3
ATOM 4735 C C . ASN A 1 87 ? 0.322 13.252 -6.147 1.00 0.00 87 ASN A C 3
ATOM 4736 O O . ASN A 1 87 ? -0.896 13.357 -6.302 1.00 0.00 87 ASN A O 3
ATOM 4747 N N . PRO A 1 88 ? 0.852 12.960 -4.986 1.00 0.00 88 PRO A N 3
ATOM 4748 C CA . PRO A 1 88 ? 0.039 12.731 -3.762 1.00 0.00 88 PRO A CA 3
ATOM 4749 C C . PRO A 1 88 ? -1.038 13.798 -3.581 1.00 0.00 88 PRO A C 3
ATOM 4750 O O . PRO A 1 88 ? -0.752 14.995 -3.630 1.00 0.00 88 PRO A O 3
ATOM 4761 N N . GLN A 1 89 ? -2.273 13.352 -3.366 1.00 0.00 89 GLN A N 3
ATOM 4762 C CA . GLN A 1 89 ? -3.390 14.268 -3.168 1.00 0.00 89 GLN A CA 3
ATOM 4763 C C . GLN A 1 89 ? -3.850 14.211 -1.716 1.00 0.00 89 GLN A C 3
ATOM 4764 O O . GLN A 1 89 ? -4.329 15.202 -1.164 1.00 0.00 89 GLN A O 3
ATOM 4778 N N . GLN A 1 90 ? -3.676 13.044 -1.101 1.00 0.00 90 GLN A N 3
ATOM 4779 C CA . GLN A 1 90 ? -4.047 12.850 0.292 1.00 0.00 90 GLN A CA 3
ATOM 4780 C C . GLN A 1 90 ? -3.095 11.849 0.941 1.00 0.00 90 GLN A C 3
ATOM 4781 O O . GLN A 1 90 ? -2.974 10.711 0.486 1.00 0.00 90 GLN A O 3
ATOM 4795 N N . ILE A 1 91 ? -2.424 12.285 1.999 1.00 0.00 91 ILE A N 3
ATOM 4796 C CA . ILE A 1 91 ? -1.476 11.427 2.711 1.00 0.00 91 ILE A CA 3
ATOM 4797 C C . ILE A 1 91 ? -2.008 11.104 4.110 1.00 0.00 91 ILE A C 3
ATOM 4798 O O . ILE A 1 91 ? -2.125 11.988 4.960 1.00 0.00 91 ILE A O 3
ATOM 4814 N N . PRO A 1 92 ? -2.333 9.858 4.358 1.00 0.00 92 PRO A N 3
ATOM 4815 C CA . PRO A 1 92 ? -2.866 9.420 5.676 1.00 0.00 92 PRO A CA 3
ATOM 4816 C C . PRO A 1 92 ? -1.811 9.498 6.781 1.00 0.00 92 PRO A C 3
ATOM 4817 O O . PRO A 1 92 ? -0.611 9.488 6.509 1.00 0.00 92 PRO A O 3
ATOM 4828 N N . PRO A 1 93 ? -2.250 9.577 8.013 1.00 0.00 93 PRO A N 3
ATOM 4829 C CA . PRO A 1 93 ? -1.345 9.665 9.194 1.00 0.00 93 PRO A CA 3
ATOM 4830 C C . PRO A 1 93 ? -0.293 8.558 9.189 1.00 0.00 93 PRO A C 3
ATOM 4831 O O . PRO A 1 93 ? 0.796 8.726 9.734 1.00 0.00 93 PRO A O 3
ATOM 4842 N N . GLU A 1 94 ? -0.632 7.430 8.571 1.00 0.00 94 GLU A N 3
ATOM 4843 C CA . GLU A 1 94 ? 0.285 6.296 8.496 1.00 0.00 94 GLU A CA 3
ATOM 4844 C C . GLU A 1 94 ? 1.630 6.723 7.914 1.00 0.00 94 GLU A C 3
ATOM 4845 O O . GLU A 1 94 ? 2.672 6.585 8.560 1.00 0.00 94 GLU A O 3
ATOM 4857 N N . VAL A 1 95 ? 1.595 7.243 6.689 1.00 0.00 95 VAL A N 3
ATOM 4858 C CA . VAL A 1 95 ? 2.812 7.692 6.017 1.00 0.00 95 VAL A CA 3
ATOM 4859 C C . VAL A 1 95 ? 3.254 9.031 6.588 1.00 0.00 95 VAL A C 3
ATOM 4860 O O . VAL A 1 95 ? 4.419 9.418 6.472 1.00 0.00 95 VAL A O 3
ATOM 4873 N N . ALA A 1 96 ? 2.314 9.731 7.210 1.00 0.00 96 ALA A N 3
ATOM 4874 C CA . ALA A 1 96 ? 2.611 11.027 7.804 1.00 0.00 96 ALA A CA 3
ATOM 4875 C C . ALA A 1 96 ? 3.384 10.858 9.108 1.00 0.00 96 ALA A C 3
ATOM 4876 O O . ALA A 1 96 ? 4.200 11.701 9.464 1.00 0.00 96 ALA A O 3
ATOM 4883 N N . ALA A 1 97 ? 3.118 9.764 9.817 1.00 0.00 97 ALA A N 3
ATOM 4884 C CA . ALA A 1 97 ? 3.792 9.501 11.086 1.00 0.00 97 ALA A CA 3
ATOM 4885 C C . ALA A 1 97 ? 5.287 9.263 10.880 1.00 0.00 97 ALA A C 3
ATOM 4886 O O . ALA A 1 97 ? 6.076 9.380 11.819 1.00 0.00 97 ALA A O 3
ATOM 4893 N N . LEU A 1 98 ? 5.669 8.926 9.650 1.00 0.00 98 LEU A N 3
ATOM 4894 C CA . LEU A 1 98 ? 7.071 8.667 9.339 1.00 0.00 98 LEU A CA 3
ATOM 4895 C C . LEU A 1 98 ? 7.703 9.858 8.626 1.00 0.00 98 LEU A C 3
ATOM 4896 O O . LEU A 1 98 ? 8.926 10.006 8.618 1.00 0.00 98 LEU A O 3
ATOM 4912 N N . ILE A 1 99 ? 6.867 10.702 8.024 1.00 0.00 99 ILE A N 3
ATOM 4913 C CA . ILE A 1 99 ? 7.365 11.873 7.304 1.00 0.00 99 ILE A CA 3
ATOM 4914 C C . ILE A 1 99 ? 7.266 13.130 8.168 1.00 0.00 99 ILE A C 3
ATOM 4915 O O . ILE A 1 99 ? 8.095 14.035 8.054 1.00 0.00 99 ILE A O 3
ATOM 4931 N N . ASN A 1 100 ? 6.258 13.179 9.031 1.00 0.00 100 ASN A N 3
ATOM 4932 C CA . ASN A 1 100 ? 6.073 14.333 9.907 1.00 0.00 100 ASN A CA 3
ATOM 4933 C C . ASN A 1 100 ? 7.139 14.351 10.997 1.00 0.00 100 ASN A C 3
ATOM 4934 O O . ASN A 1 100 ? 7.293 15.347 11.703 1.00 0.00 100 ASN A O 3
ATOM 4945 N N . LEU A 1 101 ? 7.859 13.237 11.127 1.00 0.00 101 LEU A N 3
ATOM 4946 C CA . LEU A 1 101 ? 8.910 13.109 12.138 1.00 0.00 101 LEU A CA 3
ATOM 4947 C C . LEU A 1 101 ? 8.298 12.991 13.526 1.00 0.00 101 LEU A C 3
ATOM 4948 O O . LEU A 1 101 ? 8.494 11.985 14.208 1.00 0.00 101 LEU A O 3
ATOM 4964 N N . GLU A 1 102 ? 7.562 14.022 13.942 1.00 0.00 102 GLU A N 3
ATOM 4965 C CA . GLU A 1 102 ? 6.934 14.020 15.258 1.00 0.00 102 GLU A CA 3
ATOM 4966 C C . GLU A 1 102 ? 7.967 13.666 16.323 1.00 0.00 102 GLU A C 3
ATOM 4967 O O . GLU A 1 102 ? 8.702 14.535 16.795 1.00 0.00 102 GLU A O 3
ATOM 4979 N N . HIS A 1 103 ? 8.030 12.382 16.681 1.00 0.00 103 HIS A N 3
ATOM 4980 C CA . HIS A 1 103 ? 8.986 11.918 17.680 1.00 0.00 103 HIS A CA 3
ATOM 4981 C C . HIS A 1 103 ? 8.873 12.747 18.960 1.00 0.00 103 HIS A C 3
ATOM 4982 O O . HIS A 1 103 ? 9.777 12.747 19.795 1.00 0.00 103 HIS A O 3
ATOM 4996 N N . HIS A 1 104 ? 7.750 13.451 19.102 1.00 0.00 104 HIS A N 3
ATOM 4997 C CA . HIS A 1 104 ? 7.510 14.286 20.275 1.00 0.00 104 HIS A CA 3
ATOM 4998 C C . HIS A 1 104 ? 7.144 13.423 21.482 1.00 0.00 104 HIS A C 3
ATOM 4999 O O . HIS A 1 104 ? 6.862 12.233 21.342 1.00 0.00 104 HIS A O 3
ATOM 5013 N N . HIS A 1 105 ? 7.150 14.033 22.665 1.00 0.00 105 HIS A N 3
ATOM 5014 C CA . HIS A 1 105 ? 6.815 13.316 23.891 1.00 0.00 105 HIS A CA 3
ATOM 5015 C C . HIS A 1 105 ? 5.366 12.832 23.854 1.00 0.00 105 HIS A C 3
ATOM 5016 O O . HIS A 1 105 ? 4.644 13.078 22.886 1.00 0.00 105 HIS A O 3
ATOM 5030 N N . HIS A 1 106 ? 4.950 12.142 24.915 1.00 0.00 106 HIS A N 3
ATOM 5031 C CA . HIS A 1 106 ? 3.587 11.624 25.002 1.00 0.00 106 HIS A CA 3
ATOM 5032 C C . HIS A 1 106 ? 2.690 12.590 25.783 1.00 0.00 106 HIS A C 3
ATOM 5033 O O . HIS A 1 106 ? 2.743 13.804 25.575 1.00 0.00 106 HIS A O 3
ATOM 5047 N N . HIS A 1 107 ? 1.864 12.043 26.676 1.00 0.00 107 HIS A N 3
ATOM 5048 C CA . HIS A 1 107 ? 0.956 12.859 27.473 1.00 0.00 107 HIS A CA 3
ATOM 5049 C C . HIS A 1 107 ? 0.579 12.121 28.758 1.00 0.00 107 HIS A C 3
ATOM 5050 O O . HIS A 1 107 ? -0.555 11.667 28.920 1.00 0.00 107 HIS A O 3
ATOM 5064 N N . HIS A 1 108 ? 1.544 12.005 29.665 1.00 0.00 108 HIS A N 3
ATOM 5065 C CA . HIS A 1 108 ? 1.318 11.322 30.934 1.00 0.00 108 HIS A CA 3
ATOM 5066 C C . HIS A 1 108 ? 0.438 12.172 31.847 1.00 0.00 108 HIS A C 3
ATOM 5080 N N . MET A 1 1 ? 19.977 4.434 2.146 1.00 0.00 1 MET A N 4
ATOM 5081 C CA . MET A 1 1 ? 18.857 3.450 2.212 1.00 0.00 1 MET A CA 4
ATOM 5082 C C . MET A 1 1 ? 19.287 2.251 3.051 1.00 0.00 1 MET A C 4
ATOM 5083 O O . MET A 1 1 ? 20.446 2.148 3.457 1.00 0.00 1 MET A O 4
ATOM 5096 N N . ASP A 1 2 ? 18.343 1.344 3.300 1.00 0.00 2 ASP A N 4
ATOM 5097 C CA . ASP A 1 2 ? 18.626 0.145 4.085 1.00 0.00 2 ASP A CA 4
ATOM 5098 C C . ASP A 1 2 ? 19.067 0.518 5.500 1.00 0.00 2 ASP A C 4
ATOM 5099 O O . ASP A 1 2 ? 19.710 -0.276 6.189 1.00 0.00 2 ASP A O 4
ATOM 5108 N N . GLY A 1 3 ? 18.720 1.731 5.922 1.00 0.00 3 GLY A N 4
ATOM 5109 C CA . GLY A 1 3 ? 19.085 2.207 7.252 1.00 0.00 3 GLY A CA 4
ATOM 5110 C C . GLY A 1 3 ? 18.360 1.420 8.340 1.00 0.00 3 GLY A C 4
ATOM 5111 O O . GLY A 1 3 ? 18.694 0.266 8.612 1.00 0.00 3 GLY A O 4
ATOM 5115 N N . VAL A 1 4 ? 17.369 2.057 8.960 1.00 0.00 4 VAL A N 4
ATOM 5116 C CA . VAL A 1 4 ? 16.598 1.418 10.023 1.00 0.00 4 VAL A CA 4
ATOM 5117 C C . VAL A 1 4 ? 15.105 1.487 9.711 1.00 0.00 4 VAL A C 4
ATOM 5118 O O . VAL A 1 4 ? 14.342 0.593 10.075 1.00 0.00 4 VAL A O 4
ATOM 5131 N N . MET A 1 5 ? 14.700 2.555 9.031 1.00 0.00 5 MET A N 4
ATOM 5132 C CA . MET A 1 5 ? 13.301 2.743 8.665 1.00 0.00 5 MET A CA 4
ATOM 5133 C C . MET A 1 5 ? 13.058 2.294 7.240 1.00 0.00 5 MET A C 4
ATOM 5134 O O . MET A 1 5 ? 13.326 3.035 6.291 1.00 0.00 5 MET A O 4
ATOM 5148 N N . SER A 1 6 ? 12.527 1.096 7.093 1.00 0.00 6 SER A N 4
ATOM 5149 C CA . SER A 1 6 ? 12.222 0.578 5.783 1.00 0.00 6 SER A CA 4
ATOM 5150 C C . SER A 1 6 ? 10.770 0.146 5.728 1.00 0.00 6 SER A C 4
ATOM 5151 O O . SER A 1 6 ? 10.278 -0.553 6.610 1.00 0.00 6 SER A O 4
ATOM 5159 N N . ALA A 1 7 ? 10.108 0.589 4.686 1.00 0.00 7 ALA A N 4
ATOM 5160 C CA . ALA A 1 7 ? 8.697 0.291 4.461 1.00 0.00 7 ALA A CA 4
ATOM 5161 C C . ALA A 1 7 ? 8.117 1.315 3.501 1.00 0.00 7 ALA A C 4
ATOM 5162 O O . ALA A 1 7 ? 7.056 1.109 2.917 1.00 0.00 7 ALA A O 4
ATOM 5169 N N . VAL A 1 8 ? 8.822 2.428 3.351 1.00 0.00 8 VAL A N 4
ATOM 5170 C CA . VAL A 1 8 ? 8.366 3.483 2.463 1.00 0.00 8 VAL A CA 4
ATOM 5171 C C . VAL A 1 8 ? 9.522 4.401 2.084 1.00 0.00 8 VAL A C 4
ATOM 5172 O O . VAL A 1 8 ? 10.551 4.433 2.761 1.00 0.00 8 VAL A O 4
ATOM 5185 N N . THR A 1 9 ? 9.346 5.130 0.989 1.00 0.00 9 THR A N 4
ATOM 5186 C CA . THR A 1 9 ? 10.377 6.035 0.504 1.00 0.00 9 THR A CA 4
ATOM 5187 C C . THR A 1 9 ? 9.747 7.209 -0.245 1.00 0.00 9 THR A C 4
ATOM 5188 O O . THR A 1 9 ? 8.975 7.016 -1.185 1.00 0.00 9 THR A O 4
ATOM 5199 N N . VAL A 1 10 ? 10.088 8.423 0.178 1.00 0.00 10 VAL A N 4
ATOM 5200 C CA . VAL A 1 10 ? 9.565 9.629 -0.446 1.00 0.00 10 VAL A CA 4
ATOM 5201 C C . VAL A 1 10 ? 10.501 10.092 -1.553 1.00 0.00 10 VAL A C 4
ATOM 5202 O O . VAL A 1 10 ? 11.539 10.705 -1.295 1.00 0.00 10 VAL A O 4
ATOM 5215 N N . ASN A 1 11 ? 10.123 9.792 -2.785 1.00 0.00 11 ASN A N 4
ATOM 5216 C CA . ASN A 1 11 ? 10.923 10.173 -3.942 1.00 0.00 11 ASN A CA 4
ATOM 5217 C C . ASN A 1 11 ? 10.685 11.641 -4.284 1.00 0.00 11 ASN A C 4
ATOM 5218 O O . ASN A 1 11 ? 10.236 12.419 -3.442 1.00 0.00 11 ASN A O 4
ATOM 5229 N N . ASP A 1 12 ? 10.969 12.005 -5.531 1.00 0.00 12 ASP A N 4
ATOM 5230 C CA . ASP A 1 12 ? 10.761 13.372 -5.992 1.00 0.00 12 ASP A CA 4
ATOM 5231 C C . ASP A 1 12 ? 9.554 13.397 -6.915 1.00 0.00 12 ASP A C 4
ATOM 5232 O O . ASP A 1 12 ? 9.299 14.382 -7.609 1.00 0.00 12 ASP A O 4
ATOM 5241 N N . ASP A 1 13 ? 8.829 12.283 -6.919 1.00 0.00 13 ASP A N 4
ATOM 5242 C CA . ASP A 1 13 ? 7.652 12.136 -7.762 1.00 0.00 13 ASP A CA 4
ATOM 5243 C C . ASP A 1 13 ? 6.433 11.779 -6.914 1.00 0.00 13 ASP A C 4
ATOM 5244 O O . ASP A 1 13 ? 5.292 11.946 -7.346 1.00 0.00 13 ASP A O 4
ATOM 5253 N N . GLY A 1 14 ? 6.690 11.290 -5.704 1.00 0.00 14 GLY A N 4
ATOM 5254 C CA . GLY A 1 14 ? 5.619 10.911 -4.792 1.00 0.00 14 GLY A CA 4
ATOM 5255 C C . GLY A 1 14 ? 6.169 10.085 -3.636 1.00 0.00 14 GLY A C 4
ATOM 5256 O O . GLY A 1 14 ? 7.071 10.526 -2.921 1.00 0.00 14 GLY A O 4
ATOM 5260 N N . LEU A 1 15 ? 5.623 8.885 -3.455 1.00 0.00 15 LEU A N 4
ATOM 5261 C CA . LEU A 1 15 ? 6.071 8.014 -2.374 1.00 0.00 15 LEU A CA 4
ATOM 5262 C C . LEU A 1 15 ? 5.931 6.542 -2.751 1.00 0.00 15 LEU A C 4
ATOM 5263 O O . LEU A 1 15 ? 4.925 6.128 -3.330 1.00 0.00 15 LEU A O 4
ATOM 5279 N N . VAL A 1 16 ? 6.945 5.755 -2.394 1.00 0.00 16 VAL A N 4
ATOM 5280 C CA . VAL A 1 16 ? 6.938 4.322 -2.667 1.00 0.00 16 VAL A CA 4
ATOM 5281 C C . VAL A 1 16 ? 6.522 3.573 -1.405 1.00 0.00 16 VAL A C 4
ATOM 5282 O O . VAL A 1 16 ? 7.292 3.480 -0.450 1.00 0.00 16 VAL A O 4
ATOM 5295 N N . LEU A 1 17 ? 5.296 3.058 -1.401 1.00 0.00 17 LEU A N 4
ATOM 5296 C CA . LEU A 1 17 ? 4.774 2.340 -0.242 1.00 0.00 17 LEU A CA 4
ATOM 5297 C C . LEU A 1 17 ? 5.144 0.858 -0.299 1.00 0.00 17 LEU A C 4
ATOM 5298 O O . LEU A 1 17 ? 4.684 0.122 -1.173 1.00 0.00 17 LEU A O 4
ATOM 5314 N N . ARG A 1 18 ? 5.977 0.442 0.652 1.00 0.00 18 ARG A N 4
ATOM 5315 C CA . ARG A 1 18 ? 6.428 -0.945 0.746 1.00 0.00 18 ARG A CA 4
ATOM 5316 C C . ARG A 1 18 ? 5.826 -1.597 1.985 1.00 0.00 18 ARG A C 4
ATOM 5317 O O . ARG A 1 18 ? 5.947 -1.069 3.089 1.00 0.00 18 ARG A O 4
ATOM 5338 N N . LEU A 1 19 ? 5.160 -2.737 1.809 1.00 0.00 19 LEU A N 4
ATOM 5339 C CA . LEU A 1 19 ? 4.542 -3.400 2.952 1.00 0.00 19 LEU A CA 4
ATOM 5340 C C . LEU A 1 19 ? 4.489 -4.914 2.800 1.00 0.00 19 LEU A C 4
ATOM 5341 O O . LEU A 1 19 ? 4.840 -5.478 1.762 1.00 0.00 19 LEU A O 4
ATOM 5357 N N . TYR A 1 20 ? 4.023 -5.546 3.872 1.00 0.00 20 TYR A N 4
ATOM 5358 C CA . TYR A 1 20 ? 3.873 -6.991 3.946 1.00 0.00 20 TYR A CA 4
ATOM 5359 C C . TYR A 1 20 ? 2.388 -7.331 3.850 1.00 0.00 20 TYR A C 4
ATOM 5360 O O . TYR A 1 20 ? 1.674 -7.343 4.855 1.00 0.00 20 TYR A O 4
ATOM 5378 N N . ILE A 1 21 ? 1.922 -7.568 2.629 1.00 0.00 21 ILE A N 4
ATOM 5379 C CA . ILE A 1 21 ? 0.513 -7.863 2.402 1.00 0.00 21 ILE A CA 4
ATOM 5380 C C . ILE A 1 21 ? 0.160 -9.273 2.874 1.00 0.00 21 ILE A C 4
ATOM 5381 O O . ILE A 1 21 ? 0.849 -10.243 2.552 1.00 0.00 21 ILE A O 4
ATOM 5397 N N . GLN A 1 22 ? -0.924 -9.363 3.646 1.00 0.00 22 GLN A N 4
ATOM 5398 C CA . GLN A 1 22 ? -1.392 -10.639 4.179 1.00 0.00 22 GLN A CA 4
ATOM 5399 C C . GLN A 1 22 ? -2.864 -10.850 3.810 1.00 0.00 22 GLN A C 4
ATOM 5400 O O . GLN A 1 22 ? -3.763 -10.464 4.556 1.00 0.00 22 GLN A O 4
ATOM 5414 N N . PRO A 1 23 ? -3.122 -11.440 2.671 1.00 0.00 23 PRO A N 4
ATOM 5415 C CA . PRO A 1 23 ? -4.508 -11.692 2.190 1.00 0.00 23 PRO A CA 4
ATOM 5416 C C . PRO A 1 23 ? -5.187 -12.845 2.922 1.00 0.00 23 PRO A C 4
ATOM 5417 O O . PRO A 1 23 ? -4.525 -13.679 3.541 1.00 0.00 23 PRO A O 4
ATOM 5428 N N . LYS A 1 24 ? -6.519 -12.875 2.836 1.00 0.00 24 LYS A N 4
ATOM 5429 C CA . LYS A 1 24 ? -7.322 -13.919 3.474 1.00 0.00 24 LYS A CA 4
ATOM 5430 C C . LYS A 1 24 ? -7.380 -13.724 4.986 1.00 0.00 24 LYS A C 4
ATOM 5431 O O . LYS A 1 24 ? -7.173 -14.669 5.750 1.00 0.00 24 LYS A O 4
ATOM 5450 N N . ALA A 1 25 ? -7.682 -12.500 5.416 1.00 0.00 25 ALA A N 4
ATOM 5451 C CA . ALA A 1 25 ? -7.787 -12.205 6.831 1.00 0.00 25 ALA A CA 4
ATOM 5452 C C . ALA A 1 25 ? -9.255 -12.206 7.228 1.00 0.00 25 ALA A C 4
ATOM 5453 O O . ALA A 1 25 ? -9.693 -13.029 8.035 1.00 0.00 25 ALA A O 4
ATOM 5460 N N . SER A 1 26 ? -9.999 -11.276 6.633 1.00 0.00 26 SER A N 4
ATOM 5461 C CA . SER A 1 26 ? -11.432 -11.125 6.876 1.00 0.00 26 SER A CA 4
ATOM 5462 C C . SER A 1 26 ? -11.827 -9.679 6.623 1.00 0.00 26 SER A C 4
ATOM 5463 O O . SER A 1 26 ? -12.961 -9.390 6.242 1.00 0.00 26 SER A O 4
ATOM 5471 N N . ARG A 1 27 ? -10.864 -8.783 6.833 1.00 0.00 27 ARG A N 4
ATOM 5472 C CA . ARG A 1 27 ? -11.077 -7.347 6.634 1.00 0.00 27 ARG A CA 4
ATOM 5473 C C . ARG A 1 27 ? -9.734 -6.633 6.547 1.00 0.00 27 ARG A C 4
ATOM 5474 O O . ARG A 1 27 ? -8.800 -6.976 7.271 1.00 0.00 27 ARG A O 4
ATOM 5495 N N . ASP A 1 28 ? -9.646 -5.634 5.673 1.00 0.00 28 ASP A N 4
ATOM 5496 C CA . ASP A 1 28 ? -8.411 -4.874 5.514 1.00 0.00 28 ASP A CA 4
ATOM 5497 C C . ASP A 1 28 ? -8.083 -4.143 6.802 1.00 0.00 28 ASP A C 4
ATOM 5498 O O . ASP A 1 28 ? -8.573 -3.041 7.059 1.00 0.00 28 ASP A O 4
ATOM 5507 N N . SER A 1 29 ? -7.262 -4.785 7.611 1.00 0.00 29 SER A N 4
ATOM 5508 C CA . SER A 1 29 ? -6.864 -4.223 8.900 1.00 0.00 29 SER A CA 4
ATOM 5509 C C . SER A 1 29 ? -5.346 -4.095 9.021 1.00 0.00 29 SER A C 4
ATOM 5510 O O . SER A 1 29 ? -4.613 -5.068 8.842 1.00 0.00 29 SER A O 4
ATOM 5518 N N . ILE A 1 30 ? -4.890 -2.888 9.357 1.00 0.00 30 ILE A N 4
ATOM 5519 C CA . ILE A 1 30 ? -3.463 -2.629 9.541 1.00 0.00 30 ILE A CA 4
ATOM 5520 C C . ILE A 1 30 ? -3.114 -2.838 11.016 1.00 0.00 30 ILE A C 4
ATOM 5521 O O . ILE A 1 30 ? -2.738 -1.908 11.731 1.00 0.00 30 ILE A O 4
ATOM 5537 N N . VAL A 1 31 ? -3.297 -4.078 11.457 1.00 0.00 31 VAL A N 4
ATOM 5538 C CA . VAL A 1 31 ? -3.067 -4.475 12.845 1.00 0.00 31 VAL A CA 4
ATOM 5539 C C . VAL A 1 31 ? -1.686 -5.090 13.051 1.00 0.00 31 VAL A C 4
ATOM 5540 O O . VAL A 1 31 ? -1.443 -5.779 14.042 1.00 0.00 31 VAL A O 4
ATOM 5553 N N . GLY A 1 32 ? -0.794 -4.852 12.108 1.00 0.00 32 GLY A N 4
ATOM 5554 C CA . GLY A 1 32 ? 0.552 -5.414 12.193 1.00 0.00 32 GLY A CA 4
ATOM 5555 C C . GLY A 1 32 ? 1.583 -4.421 11.700 1.00 0.00 32 GLY A C 4
ATOM 5556 O O . GLY A 1 32 ? 2.698 -4.784 11.327 1.00 0.00 32 GLY A O 4
ATOM 5560 N N . LEU A 1 33 ? 1.205 -3.157 11.738 1.00 0.00 33 LEU A N 4
ATOM 5561 C CA . LEU A 1 33 ? 2.092 -2.090 11.328 1.00 0.00 33 LEU A CA 4
ATOM 5562 C C . LEU A 1 33 ? 3.349 -2.106 12.185 1.00 0.00 33 LEU A C 4
ATOM 5563 O O . LEU A 1 33 ? 3.278 -2.007 13.411 1.00 0.00 33 LEU A O 4
ATOM 5579 N N . HIS A 1 34 ? 4.495 -2.265 11.534 1.00 0.00 34 HIS A N 4
ATOM 5580 C CA . HIS A 1 34 ? 5.762 -2.332 12.246 1.00 0.00 34 HIS A CA 4
ATOM 5581 C C . HIS A 1 34 ? 6.629 -1.102 11.965 1.00 0.00 34 HIS A C 4
ATOM 5582 O O . HIS A 1 34 ? 6.489 -0.450 10.932 1.00 0.00 34 HIS A O 4
ATOM 5596 N N . GLY A 1 35 ? 7.526 -0.790 12.899 1.00 0.00 35 GLY A N 4
ATOM 5597 C CA . GLY A 1 35 ? 8.412 0.357 12.746 1.00 0.00 35 GLY A CA 4
ATOM 5598 C C . GLY A 1 35 ? 9.391 0.131 11.599 1.00 0.00 35 GLY A C 4
ATOM 5599 O O . GLY A 1 35 ? 9.968 1.080 11.065 1.00 0.00 35 GLY A O 4
ATOM 5603 N N . ASP A 1 36 ? 9.568 -1.135 11.224 1.00 0.00 36 ASP A N 4
ATOM 5604 C CA . ASP A 1 36 ? 10.474 -1.489 10.136 1.00 0.00 36 ASP A CA 4
ATOM 5605 C C . ASP A 1 36 ? 9.725 -2.223 9.032 1.00 0.00 36 ASP A C 4
ATOM 5606 O O . ASP A 1 36 ? 10.297 -2.534 7.988 1.00 0.00 36 ASP A O 4
ATOM 5615 N N . GLU A 1 37 ? 8.448 -2.508 9.271 1.00 0.00 37 GLU A N 4
ATOM 5616 C CA . GLU A 1 37 ? 7.640 -3.214 8.282 1.00 0.00 37 GLU A CA 4
ATOM 5617 C C . GLU A 1 37 ? 6.180 -2.774 8.366 1.00 0.00 37 GLU A C 4
ATOM 5618 O O . GLU A 1 37 ? 5.823 -1.920 9.171 1.00 0.00 37 GLU A O 4
ATOM 5630 N N . VAL A 1 38 ? 5.340 -3.373 7.533 1.00 0.00 38 VAL A N 4
ATOM 5631 C CA . VAL A 1 38 ? 3.915 -3.052 7.520 1.00 0.00 38 VAL A CA 4
ATOM 5632 C C . VAL A 1 38 ? 3.117 -4.327 7.296 1.00 0.00 38 VAL A C 4
ATOM 5633 O O . VAL A 1 38 ? 3.161 -4.907 6.215 1.00 0.00 38 VAL A O 4
ATOM 5646 N N . LYS A 1 39 ? 2.395 -4.771 8.318 1.00 0.00 39 LYS A N 4
ATOM 5647 C CA . LYS A 1 39 ? 1.614 -5.988 8.185 1.00 0.00 39 LYS A CA 4
ATOM 5648 C C . LYS A 1 39 ? 0.126 -5.676 8.177 1.00 0.00 39 LYS A C 4
ATOM 5649 O O . LYS A 1 39 ? -0.477 -5.410 9.218 1.00 0.00 39 LYS A O 4
ATOM 5668 N N . VAL A 1 40 ? -0.453 -5.718 6.982 1.00 0.00 40 VAL A N 4
ATOM 5669 C CA . VAL A 1 40 ? -1.872 -5.449 6.810 1.00 0.00 40 VAL A CA 4
ATOM 5670 C C . VAL A 1 40 ? -2.580 -6.711 6.341 1.00 0.00 40 VAL A C 4
ATOM 5671 O O . VAL A 1 40 ? -2.082 -7.426 5.468 1.00 0.00 40 VAL A O 4
ATOM 5684 N N . ALA A 1 41 ? -3.737 -6.983 6.929 1.00 0.00 41 ALA A N 4
ATOM 5685 C CA . ALA A 1 41 ? -4.501 -8.164 6.564 1.00 0.00 41 ALA A CA 4
ATOM 5686 C C . ALA A 1 41 ? -5.623 -7.783 5.613 1.00 0.00 41 ALA A C 4
ATOM 5687 O O . ALA A 1 41 ? -6.707 -7.400 6.045 1.00 0.00 41 ALA A O 4
ATOM 5694 N N . ILE A 1 42 ? -5.363 -7.894 4.315 1.00 0.00 42 ILE A N 4
ATOM 5695 C CA . ILE A 1 42 ? -6.377 -7.557 3.326 1.00 0.00 42 ILE A CA 4
ATOM 5696 C C . ILE A 1 42 ? -7.354 -8.722 3.187 1.00 0.00 42 ILE A C 4
ATOM 5697 O O . ILE A 1 42 ? -6.985 -9.882 3.377 1.00 0.00 42 ILE A O 4
ATOM 5713 N N . THR A 1 43 ? -8.606 -8.400 2.881 1.00 0.00 43 THR A N 4
ATOM 5714 C CA . THR A 1 43 ? -9.641 -9.422 2.746 1.00 0.00 43 THR A CA 4
ATOM 5715 C C . THR A 1 43 ? -9.787 -9.865 1.290 1.00 0.00 43 THR A C 4
ATOM 5716 O O . THR A 1 43 ? -10.865 -10.274 0.857 1.00 0.00 43 THR A O 4
ATOM 5727 N N . ALA A 1 44 ? -8.691 -9.790 0.540 1.00 0.00 44 ALA A N 4
ATOM 5728 C CA . ALA A 1 44 ? -8.709 -10.192 -0.862 1.00 0.00 44 ALA A CA 4
ATOM 5729 C C . ALA A 1 44 ? -8.168 -11.613 -1.028 1.00 0.00 44 ALA A C 4
ATOM 5730 O O . ALA A 1 44 ? -7.474 -12.129 -0.149 1.00 0.00 44 ALA A O 4
ATOM 5737 N N . PRO A 1 45 ? -8.470 -12.241 -2.140 1.00 0.00 45 PRO A N 4
ATOM 5738 C CA . PRO A 1 45 ? -8.011 -13.625 -2.454 1.00 0.00 45 PRO A CA 4
ATOM 5739 C C . PRO A 1 45 ? -6.547 -13.659 -2.898 1.00 0.00 45 PRO A C 4
ATOM 5740 O O . PRO A 1 45 ? -5.897 -12.618 -3.001 1.00 0.00 45 PRO A O 4
ATOM 5751 N N . PRO A 1 46 ? -6.022 -14.833 -3.154 1.00 0.00 46 PRO A N 4
ATOM 5752 C CA . PRO A 1 46 ? -4.607 -15.017 -3.587 1.00 0.00 46 PRO A CA 4
ATOM 5753 C C . PRO A 1 46 ? -4.392 -14.669 -5.063 1.00 0.00 46 PRO A C 4
ATOM 5754 O O . PRO A 1 46 ? -3.300 -14.867 -5.595 1.00 0.00 46 PRO A O 4
ATOM 5765 N N . VAL A 1 47 ? -5.433 -14.154 -5.717 1.00 0.00 47 VAL A N 4
ATOM 5766 C CA . VAL A 1 47 ? -5.329 -13.789 -7.131 1.00 0.00 47 VAL A CA 4
ATOM 5767 C C . VAL A 1 47 ? -5.090 -12.289 -7.286 1.00 0.00 47 VAL A C 4
ATOM 5768 O O . VAL A 1 47 ? -5.431 -11.502 -6.403 1.00 0.00 47 VAL A O 4
ATOM 5781 N N . ASP A 1 48 ? -4.497 -11.906 -8.415 1.00 0.00 48 ASP A N 4
ATOM 5782 C CA . ASP A 1 48 ? -4.205 -10.500 -8.685 1.00 0.00 48 ASP A CA 4
ATOM 5783 C C . ASP A 1 48 ? -5.488 -9.710 -8.925 1.00 0.00 48 ASP A C 4
ATOM 5784 O O . ASP A 1 48 ? -5.790 -8.772 -8.196 1.00 0.00 48 ASP A O 4
ATOM 5793 N N . GLY A 1 49 ? -6.227 -10.092 -9.964 1.00 0.00 49 GLY A N 4
ATOM 5794 C CA . GLY A 1 49 ? -7.471 -9.409 -10.314 1.00 0.00 49 GLY A CA 4
ATOM 5795 C C . GLY A 1 49 ? -8.221 -8.921 -9.075 1.00 0.00 49 GLY A C 4
ATOM 5796 O O . GLY A 1 49 ? -8.600 -7.753 -8.989 1.00 0.00 49 GLY A O 4
ATOM 5800 N N . GLN A 1 50 ? -8.441 -9.825 -8.126 1.00 0.00 50 GLN A N 4
ATOM 5801 C CA . GLN A 1 50 ? -9.164 -9.485 -6.903 1.00 0.00 50 GLN A CA 4
ATOM 5802 C C . GLN A 1 50 ? -8.293 -8.690 -5.925 1.00 0.00 50 GLN A C 4
ATOM 5803 O O . GLN A 1 50 ? -8.710 -7.642 -5.428 1.00 0.00 50 GLN A O 4
ATOM 5817 N N . ALA A 1 51 ? -7.090 -9.193 -5.642 1.00 0.00 51 ALA A N 4
ATOM 5818 C CA . ALA A 1 51 ? -6.188 -8.515 -4.708 1.00 0.00 51 ALA A CA 4
ATOM 5819 C C . ALA A 1 51 ? -5.797 -7.137 -5.232 1.00 0.00 51 ALA A C 4
ATOM 5820 O O . ALA A 1 51 ? -6.090 -6.118 -4.605 1.00 0.00 51 ALA A O 4
ATOM 5827 N N . ASN A 1 52 ? -5.138 -7.122 -6.385 1.00 0.00 52 ASN A N 4
ATOM 5828 C CA . ASN A 1 52 ? -4.704 -5.880 -7.009 1.00 0.00 52 ASN A CA 4
ATOM 5829 C C . ASN A 1 52 ? -5.839 -4.856 -7.023 1.00 0.00 52 ASN A C 4
ATOM 5830 O O . ASN A 1 52 ? -5.614 -3.669 -6.788 1.00 0.00 52 ASN A O 4
ATOM 5841 N N . SER A 1 53 ? -7.057 -5.326 -7.293 1.00 0.00 53 SER A N 4
ATOM 5842 C CA . SER A 1 53 ? -8.217 -4.438 -7.325 1.00 0.00 53 SER A CA 4
ATOM 5843 C C . SER A 1 53 ? -8.430 -3.783 -5.961 1.00 0.00 53 SER A C 4
ATOM 5844 O O . SER A 1 53 ? -8.553 -2.561 -5.867 1.00 0.00 53 SER A O 4
ATOM 5852 N N . HIS A 1 54 ? -8.470 -4.601 -4.909 1.00 0.00 54 HIS A N 4
ATOM 5853 C CA . HIS A 1 54 ? -8.667 -4.084 -3.556 1.00 0.00 54 HIS A CA 4
ATOM 5854 C C . HIS A 1 54 ? -7.608 -3.041 -3.222 1.00 0.00 54 HIS A C 4
ATOM 5855 O O . HIS A 1 54 ? -7.936 -1.910 -2.897 1.00 0.00 54 HIS A O 4
ATOM 5869 N N . LEU A 1 55 ? -6.338 -3.435 -3.299 1.00 0.00 55 LEU A N 4
ATOM 5870 C CA . LEU A 1 55 ? -5.241 -2.516 -2.997 1.00 0.00 55 LEU A CA 4
ATOM 5871 C C . LEU A 1 55 ? -5.494 -1.161 -3.646 1.00 0.00 55 LEU A C 4
ATOM 5872 O O . LEU A 1 55 ? -5.555 -0.134 -2.969 1.00 0.00 55 LEU A O 4
ATOM 5888 N N . VAL A 1 56 ? -5.648 -1.180 -4.965 1.00 0.00 56 VAL A N 4
ATOM 5889 C CA . VAL A 1 56 ? -5.906 0.035 -5.725 1.00 0.00 56 VAL A CA 4
ATOM 5890 C C . VAL A 1 56 ? -7.126 0.763 -5.156 1.00 0.00 56 VAL A C 4
ATOM 5891 O O . VAL A 1 56 ? -7.251 1.979 -5.290 1.00 0.00 56 VAL A O 4
ATOM 5904 N N . LYS A 1 57 ? -8.015 0.006 -4.521 1.00 0.00 57 LYS A N 4
ATOM 5905 C CA . LYS A 1 57 ? -9.222 0.578 -3.928 1.00 0.00 57 LYS A CA 4
ATOM 5906 C C . LYS A 1 57 ? -8.941 1.107 -2.520 1.00 0.00 57 LYS A C 4
ATOM 5907 O O . LYS A 1 57 ? -9.061 2.305 -2.266 1.00 0.00 57 LYS A O 4
ATOM 5926 N N . PHE A 1 58 ? -8.574 0.201 -1.610 1.00 0.00 58 PHE A N 4
ATOM 5927 C CA . PHE A 1 58 ? -8.285 0.576 -0.227 1.00 0.00 58 PHE A CA 4
ATOM 5928 C C . PHE A 1 58 ? -7.299 1.741 -0.165 1.00 0.00 58 PHE A C 4
ATOM 5929 O O . PHE A 1 58 ? -7.465 2.658 0.638 1.00 0.00 58 PHE A O 4
ATOM 5946 N N . LEU A 1 59 ? -6.275 1.702 -1.014 1.00 0.00 59 LEU A N 4
ATOM 5947 C CA . LEU A 1 59 ? -5.281 2.769 -1.033 1.00 0.00 59 LEU A CA 4
ATOM 5948 C C . LEU A 1 59 ? -5.755 3.925 -1.907 1.00 0.00 59 LEU A C 4
ATOM 5949 O O . LEU A 1 59 ? -5.570 5.087 -1.560 1.00 0.00 59 LEU A O 4
ATOM 5965 N N . GLY A 1 60 ? -6.366 3.596 -3.041 1.00 0.00 60 GLY A N 4
ATOM 5966 C CA . GLY A 1 60 ? -6.859 4.620 -3.958 1.00 0.00 60 GLY A CA 4
ATOM 5967 C C . GLY A 1 60 ? -7.875 5.532 -3.277 1.00 0.00 60 GLY A C 4
ATOM 5968 O O . GLY A 1 60 ? -7.954 6.720 -3.584 1.00 0.00 60 GLY A O 4
ATOM 5972 N N . LYS A 1 61 ? -8.656 4.966 -2.358 1.00 0.00 61 LYS A N 4
ATOM 5973 C CA . LYS A 1 61 ? -9.669 5.740 -1.646 1.00 0.00 61 LYS A CA 4
ATOM 5974 C C . LYS A 1 61 ? -9.045 6.539 -0.501 1.00 0.00 61 LYS A C 4
ATOM 5975 O O . LYS A 1 61 ? -9.453 7.668 -0.230 1.00 0.00 61 LYS A O 4
ATOM 5994 N N . GLN A 1 62 ? -8.058 5.945 0.169 1.00 0.00 62 GLN A N 4
ATOM 5995 C CA . GLN A 1 62 ? -7.392 6.614 1.283 1.00 0.00 62 GLN A CA 4
ATOM 5996 C C . GLN A 1 62 ? -6.448 7.696 0.767 1.00 0.00 62 GLN A C 4
ATOM 5997 O O . GLN A 1 62 ? -6.391 8.796 1.317 1.00 0.00 62 GLN A O 4
ATOM 6011 N N . PHE A 1 63 ? -5.714 7.374 -0.295 1.00 0.00 63 PHE A N 4
ATOM 6012 C CA . PHE A 1 63 ? -4.777 8.324 -0.886 1.00 0.00 63 PHE A CA 4
ATOM 6013 C C . PHE A 1 63 ? -5.488 9.220 -1.893 1.00 0.00 63 PHE A C 4
ATOM 6014 O O . PHE A 1 63 ? -4.996 10.295 -2.237 1.00 0.00 63 PHE A O 4
ATOM 6031 N N . ARG A 1 64 ? -6.656 8.770 -2.349 1.00 0.00 64 ARG A N 4
ATOM 6032 C CA . ARG A 1 64 ? -7.453 9.526 -3.307 1.00 0.00 64 ARG A CA 4
ATOM 6033 C C . ARG A 1 64 ? -6.696 9.759 -4.617 1.00 0.00 64 ARG A C 4
ATOM 6034 O O . ARG A 1 64 ? -7.162 10.498 -5.485 1.00 0.00 64 ARG A O 4
ATOM 6055 N N . VAL A 1 65 ? -5.536 9.121 -4.760 1.00 0.00 65 VAL A N 4
ATOM 6056 C CA . VAL A 1 65 ? -4.739 9.271 -5.979 1.00 0.00 65 VAL A CA 4
ATOM 6057 C C . VAL A 1 65 ? -5.464 8.634 -7.165 1.00 0.00 65 VAL A C 4
ATOM 6058 O O . VAL A 1 65 ? -6.538 8.053 -7.007 1.00 0.00 65 VAL A O 4
ATOM 6071 N N . ALA A 1 66 ? -4.873 8.755 -8.350 1.00 0.00 66 ALA A N 4
ATOM 6072 C CA . ALA A 1 66 ? -5.473 8.194 -9.559 1.00 0.00 66 ALA A CA 4
ATOM 6073 C C . ALA A 1 66 ? -5.008 6.758 -9.783 1.00 0.00 66 ALA A C 4
ATOM 6074 O O . ALA A 1 66 ? -4.023 6.315 -9.189 1.00 0.00 66 ALA A O 4
ATOM 6081 N N . LYS A 1 67 ? -5.714 6.043 -10.658 1.00 0.00 67 LYS A N 4
ATOM 6082 C CA . LYS A 1 67 ? -5.357 4.662 -10.970 1.00 0.00 67 LYS A CA 4
ATOM 6083 C C . LYS A 1 67 ? -4.065 4.643 -11.778 1.00 0.00 67 LYS A C 4
ATOM 6084 O O . LYS A 1 67 ? -3.359 3.636 -11.831 1.00 0.00 67 LYS A O 4
ATOM 6103 N N . SER A 1 68 ? -3.773 5.778 -12.400 1.00 0.00 68 SER A N 4
ATOM 6104 C CA . SER A 1 68 ? -2.572 5.928 -13.207 1.00 0.00 68 SER A CA 4
ATOM 6105 C C . SER A 1 68 ? -1.391 6.348 -12.334 1.00 0.00 68 SER A C 4
ATOM 6106 O O . SER A 1 68 ? -0.240 6.315 -12.772 1.00 0.00 68 SER A O 4
ATOM 6114 N N . GLN A 1 69 ? -1.690 6.753 -11.098 1.00 0.00 69 GLN A N 4
ATOM 6115 C CA . GLN A 1 69 ? -0.651 7.193 -10.169 1.00 0.00 69 GLN A CA 4
ATOM 6116 C C . GLN A 1 69 ? -0.313 6.107 -9.154 1.00 0.00 69 GLN A C 4
ATOM 6117 O O . GLN A 1 69 ? 0.562 6.299 -8.314 1.00 0.00 69 GLN A O 4
ATOM 6131 N N . VAL A 1 70 ? -1.000 4.971 -9.239 1.00 0.00 70 VAL A N 4
ATOM 6132 C CA . VAL A 1 70 ? -0.749 3.862 -8.323 1.00 0.00 70 VAL A CA 4
ATOM 6133 C C . VAL A 1 70 ? -0.106 2.698 -9.075 1.00 0.00 70 VAL A C 4
ATOM 6134 O O . VAL A 1 70 ? -0.782 1.945 -9.776 1.00 0.00 70 VAL A O 4
ATOM 6147 N N . VAL A 1 71 ? 1.212 2.572 -8.938 1.00 0.00 71 VAL A N 4
ATOM 6148 C CA . VAL A 1 71 ? 1.949 1.507 -9.626 1.00 0.00 71 VAL A CA 4
ATOM 6149 C C . VAL A 1 71 ? 2.552 0.503 -8.637 1.00 0.00 71 VAL A C 4
ATOM 6150 O O . VAL A 1 71 ? 3.418 0.847 -7.834 1.00 0.00 71 VAL A O 4
ATOM 6163 N N . ILE A 1 72 ? 2.093 -0.747 -8.729 1.00 0.00 72 ILE A N 4
ATOM 6164 C CA . ILE A 1 72 ? 2.585 -1.828 -7.870 1.00 0.00 72 ILE A CA 4
ATOM 6165 C C . ILE A 1 72 ? 3.780 -2.519 -8.523 1.00 0.00 72 ILE A C 4
ATOM 6166 O O . ILE A 1 72 ? 3.623 -3.501 -9.251 1.00 0.00 72 ILE A O 4
ATOM 6182 N N . GLU A 1 73 ? 4.972 -1.997 -8.256 1.00 0.00 73 GLU A N 4
ATOM 6183 C CA . GLU A 1 73 ? 6.196 -2.566 -8.815 1.00 0.00 73 GLU A CA 4
ATOM 6184 C C . GLU A 1 73 ? 6.536 -3.893 -8.132 1.00 0.00 73 GLU A C 4
ATOM 6185 O O . GLU A 1 73 ? 7.623 -4.439 -8.324 1.00 0.00 73 GLU A O 4
ATOM 6197 N N . LYS A 1 74 ? 5.592 -4.402 -7.335 1.00 0.00 74 LYS A N 4
ATOM 6198 C CA . LYS A 1 74 ? 5.769 -5.653 -6.615 1.00 0.00 74 LYS A CA 4
ATOM 6199 C C . LYS A 1 74 ? 4.654 -5.786 -5.587 1.00 0.00 74 LYS A C 4
ATOM 6200 O O . LYS A 1 74 ? 4.197 -4.789 -5.029 1.00 0.00 74 LYS A O 4
ATOM 6219 N N . GLY A 1 75 ? 4.211 -7.010 -5.355 1.00 0.00 75 GLY A N 4
ATOM 6220 C CA . GLY A 1 75 ? 3.136 -7.259 -4.401 1.00 0.00 75 GLY A CA 4
ATOM 6221 C C . GLY A 1 75 ? 1.993 -7.996 -5.076 1.00 0.00 75 GLY A C 4
ATOM 6222 O O . GLY A 1 75 ? 1.135 -8.575 -4.408 1.00 0.00 75 GLY A O 4
ATOM 6226 N N . GLU A 1 76 ? 1.994 -7.966 -6.406 1.00 0.00 76 GLU A N 4
ATOM 6227 C CA . GLU A 1 76 ? 0.956 -8.635 -7.186 1.00 0.00 76 GLU A CA 4
ATOM 6228 C C . GLU A 1 76 ? 0.579 -9.979 -6.561 1.00 0.00 76 GLU A C 4
ATOM 6229 O O . GLU A 1 76 ? -0.601 -10.312 -6.455 1.00 0.00 76 GLU A O 4
ATOM 6241 N N . LEU A 1 77 ? 1.592 -10.747 -6.153 1.00 0.00 77 LEU A N 4
ATOM 6242 C CA . LEU A 1 77 ? 1.353 -12.056 -5.546 1.00 0.00 77 LEU A CA 4
ATOM 6243 C C . LEU A 1 77 ? 2.202 -12.245 -4.285 1.00 0.00 77 LEU A C 4
ATOM 6244 O O . LEU A 1 77 ? 1.717 -12.748 -3.271 1.00 0.00 77 LEU A O 4
ATOM 6260 N N . GLY A 1 78 ? 3.472 -11.849 -4.359 1.00 0.00 78 GLY A N 4
ATOM 6261 C CA . GLY A 1 78 ? 4.382 -11.992 -3.221 1.00 0.00 78 GLY A CA 4
ATOM 6262 C C . GLY A 1 78 ? 3.978 -11.088 -2.059 1.00 0.00 78 GLY A C 4
ATOM 6263 O O . GLY A 1 78 ? 3.390 -10.024 -2.263 1.00 0.00 78 GLY A O 4
ATOM 6267 N N . ARG A 1 79 ? 4.309 -11.518 -0.837 1.00 0.00 79 ARG A N 4
ATOM 6268 C CA . ARG A 1 79 ? 3.986 -10.734 0.355 1.00 0.00 79 ARG A CA 4
ATOM 6269 C C . ARG A 1 79 ? 4.677 -9.379 0.281 1.00 0.00 79 ARG A C 4
ATOM 6270 O O . ARG A 1 79 ? 4.137 -8.371 0.738 1.00 0.00 79 ARG A O 4
ATOM 6291 N N . HIS A 1 80 ? 5.859 -9.358 -0.336 1.00 0.00 80 HIS A N 4
ATOM 6292 C CA . HIS A 1 80 ? 6.592 -8.109 -0.505 1.00 0.00 80 HIS A CA 4
ATOM 6293 C C . HIS A 1 80 ? 5.817 -7.259 -1.495 1.00 0.00 80 HIS A C 4
ATOM 6294 O O . HIS A 1 80 ? 5.415 -7.753 -2.548 1.00 0.00 80 HIS A O 4
ATOM 6308 N N . LYS A 1 81 ? 5.559 -6.005 -1.148 1.00 0.00 81 LYS A N 4
ATOM 6309 C CA . LYS A 1 81 ? 4.773 -5.154 -2.020 1.00 0.00 81 LYS A CA 4
ATOM 6310 C C . LYS A 1 81 ? 5.377 -3.764 -2.091 1.00 0.00 81 LYS A C 4
ATOM 6311 O O . LYS A 1 81 ? 5.861 -3.248 -1.092 1.00 0.00 81 LYS A O 4
ATOM 6330 N N . GLN A 1 82 ? 5.346 -3.171 -3.282 1.00 0.00 82 GLN A N 4
ATOM 6331 C CA . GLN A 1 82 ? 5.895 -1.841 -3.484 1.00 0.00 82 GLN A CA 4
ATOM 6332 C C . GLN A 1 82 ? 4.962 -1.070 -4.398 1.00 0.00 82 GLN A C 4
ATOM 6333 O O . GLN A 1 82 ? 4.780 -1.433 -5.560 1.00 0.00 82 GLN A O 4
ATOM 6347 N N . ILE A 1 83 ? 4.354 -0.022 -3.861 1.00 0.00 83 ILE A N 4
ATOM 6348 C CA . ILE A 1 83 ? 3.417 0.776 -4.633 1.00 0.00 83 ILE A CA 4
ATOM 6349 C C . ILE A 1 83 ? 3.931 2.197 -4.784 1.00 0.00 83 ILE A C 4
ATOM 6350 O O . ILE A 1 83 ? 4.413 2.799 -3.828 1.00 0.00 83 ILE A O 4
ATOM 6366 N N . LYS A 1 84 ? 3.821 2.724 -5.996 1.00 0.00 84 LYS A N 4
ATOM 6367 C CA . LYS A 1 84 ? 4.278 4.075 -6.278 1.00 0.00 84 LYS A CA 4
ATOM 6368 C C . LYS A 1 84 ? 3.084 5.011 -6.396 1.00 0.00 84 LYS A C 4
ATOM 6369 O O . LYS A 1 84 ? 2.348 4.969 -7.380 1.00 0.00 84 LYS A O 4
ATOM 6388 N N . ILE A 1 85 ? 2.899 5.846 -5.377 1.00 0.00 85 ILE A N 4
ATOM 6389 C CA . ILE A 1 85 ? 1.788 6.791 -5.353 1.00 0.00 85 ILE A CA 4
ATOM 6390 C C . ILE A 1 85 ? 2.242 8.149 -5.893 1.00 0.00 85 ILE A C 4
ATOM 6391 O O . ILE A 1 85 ? 2.751 8.990 -5.149 1.00 0.00 85 ILE A O 4
ATOM 6407 N N . ILE A 1 86 ? 2.065 8.345 -7.199 1.00 0.00 86 ILE A N 4
ATOM 6408 C CA . ILE A 1 86 ? 2.465 9.594 -7.844 1.00 0.00 86 ILE A CA 4
ATOM 6409 C C . ILE A 1 86 ? 1.451 10.698 -7.559 1.00 0.00 86 ILE A C 4
ATOM 6410 O O . ILE A 1 86 ? 0.283 10.421 -7.284 1.00 0.00 86 ILE A O 4
ATOM 6426 N N . ASN A 1 87 ? 1.910 11.950 -7.632 1.00 0.00 87 ASN A N 4
ATOM 6427 C CA . ASN A 1 87 ? 1.046 13.106 -7.387 1.00 0.00 87 ASN A CA 4
ATOM 6428 C C . ASN A 1 87 ? 0.068 12.827 -6.246 1.00 0.00 87 ASN A C 4
ATOM 6429 O O . ASN A 1 87 ? -1.127 12.625 -6.471 1.00 0.00 87 ASN A O 4
ATOM 6440 N N . PRO A 1 88 ? 0.554 12.810 -5.031 1.00 0.00 88 PRO A N 4
ATOM 6441 C CA . PRO A 1 88 ? -0.287 12.547 -3.834 1.00 0.00 88 PRO A CA 4
ATOM 6442 C C . PRO A 1 88 ? -1.165 13.744 -3.483 1.00 0.00 88 PRO A C 4
ATOM 6443 O O . PRO A 1 88 ? -0.696 14.882 -3.441 1.00 0.00 88 PRO A O 4
ATOM 6454 N N . GLN A 1 89 ? -2.443 13.472 -3.233 1.00 0.00 89 GLN A N 4
ATOM 6455 C CA . GLN A 1 89 ? -3.394 14.523 -2.883 1.00 0.00 89 GLN A CA 4
ATOM 6456 C C . GLN A 1 89 ? -3.812 14.386 -1.424 1.00 0.00 89 GLN A C 4
ATOM 6457 O O . GLN A 1 89 ? -4.229 15.358 -0.792 1.00 0.00 89 GLN A O 4
ATOM 6471 N N . GLN A 1 90 ? -3.694 13.169 -0.898 1.00 0.00 90 GLN A N 4
ATOM 6472 C CA . GLN A 1 90 ? -4.054 12.900 0.486 1.00 0.00 90 GLN A CA 4
ATOM 6473 C C . GLN A 1 90 ? -3.158 11.809 1.062 1.00 0.00 90 GLN A C 4
ATOM 6474 O O . GLN A 1 90 ? -3.129 10.686 0.561 1.00 0.00 90 GLN A O 4
ATOM 6488 N N . ILE A 1 91 ? -2.433 12.151 2.121 1.00 0.00 91 ILE A N 4
ATOM 6489 C CA . ILE A 1 91 ? -1.537 11.201 2.775 1.00 0.00 91 ILE A CA 4
ATOM 6490 C C . ILE A 1 91 ? -2.042 10.894 4.188 1.00 0.00 91 ILE A C 4
ATOM 6491 O O . ILE A 1 91 ? -2.164 11.795 5.018 1.00 0.00 91 ILE A O 4
ATOM 6507 N N . PRO A 1 92 ? -2.350 9.648 4.470 1.00 0.00 92 PRO A N 4
ATOM 6508 C CA . PRO A 1 92 ? -2.863 9.240 5.807 1.00 0.00 92 PRO A CA 4
ATOM 6509 C C . PRO A 1 92 ? -1.819 9.410 6.912 1.00 0.00 92 PRO A C 4
ATOM 6510 O O . PRO A 1 92 ? -0.619 9.266 6.674 1.00 0.00 92 PRO A O 4
ATOM 6521 N N . PRO A 1 93 ? -2.265 9.720 8.107 1.00 0.00 93 PRO A N 4
ATOM 6522 C CA . PRO A 1 93 ? -1.370 9.923 9.281 1.00 0.00 93 PRO A CA 4
ATOM 6523 C C . PRO A 1 93 ? -0.397 8.763 9.473 1.00 0.00 93 PRO A C 4
ATOM 6524 O O . PRO A 1 93 ? 0.709 8.949 9.976 1.00 0.00 93 PRO A O 4
ATOM 6535 N N . GLU A 1 94 ? -0.822 7.567 9.075 1.00 0.00 94 GLU A N 4
ATOM 6536 C CA . GLU A 1 94 ? 0.014 6.378 9.209 1.00 0.00 94 GLU A CA 4
ATOM 6537 C C . GLU A 1 94 ? 1.370 6.595 8.546 1.00 0.00 94 GLU A C 4
ATOM 6538 O O . GLU A 1 94 ? 2.413 6.484 9.190 1.00 0.00 94 GLU A O 4
ATOM 6550 N N . VAL A 1 95 ? 1.343 6.910 7.254 1.00 0.00 95 VAL A N 4
ATOM 6551 C CA . VAL A 1 95 ? 2.574 7.146 6.510 1.00 0.00 95 VAL A CA 4
ATOM 6552 C C . VAL A 1 95 ? 3.146 8.508 6.881 1.00 0.00 95 VAL A C 4
ATOM 6553 O O . VAL A 1 95 ? 4.339 8.766 6.708 1.00 0.00 95 VAL A O 4
ATOM 6566 N N . ALA A 1 96 ? 2.277 9.373 7.396 1.00 0.00 96 ALA A N 4
ATOM 6567 C CA . ALA A 1 96 ? 2.688 10.715 7.798 1.00 0.00 96 ALA A CA 4
ATOM 6568 C C . ALA A 1 96 ? 3.460 10.680 9.114 1.00 0.00 96 ALA A C 4
ATOM 6569 O O . ALA A 1 96 ? 4.375 11.467 9.322 1.00 0.00 96 ALA A O 4
ATOM 6576 N N . ALA A 1 97 ? 3.081 9.769 10.004 1.00 0.00 97 ALA A N 4
ATOM 6577 C CA . ALA A 1 97 ? 3.745 9.655 11.300 1.00 0.00 97 ALA A CA 4
ATOM 6578 C C . ALA A 1 97 ? 5.241 9.401 11.130 1.00 0.00 97 ALA A C 4
ATOM 6579 O O . ALA A 1 97 ? 6.026 9.628 12.050 1.00 0.00 97 ALA A O 4
ATOM 6586 N N . LEU A 1 98 ? 5.625 8.921 9.951 1.00 0.00 98 LEU A N 4
ATOM 6587 C CA . LEU A 1 98 ? 7.026 8.627 9.672 1.00 0.00 98 LEU A CA 4
ATOM 6588 C C . LEU A 1 98 ? 7.653 9.715 8.801 1.00 0.00 98 LEU A C 4
ATOM 6589 O O . LEU A 1 98 ? 8.867 9.914 8.824 1.00 0.00 98 LEU A O 4
ATOM 6605 N N . ILE A 1 99 ? 6.818 10.413 8.031 1.00 0.00 99 ILE A N 4
ATOM 6606 C CA . ILE A 1 99 ? 7.304 11.475 7.151 1.00 0.00 99 ILE A CA 4
ATOM 6607 C C . ILE A 1 99 ? 7.157 12.843 7.816 1.00 0.00 99 ILE A C 4
ATOM 6608 O O . ILE A 1 99 ? 7.912 13.771 7.522 1.00 0.00 99 ILE A O 4
ATOM 6624 N N . ASN A 1 100 ? 6.179 12.959 8.709 1.00 0.00 100 ASN A N 4
ATOM 6625 C CA . ASN A 1 100 ? 5.932 14.215 9.411 1.00 0.00 100 ASN A CA 4
ATOM 6626 C C . ASN A 1 100 ? 6.830 14.332 10.637 1.00 0.00 100 ASN A C 4
ATOM 6627 O O . ASN A 1 100 ? 6.928 15.397 11.245 1.00 0.00 100 ASN A O 4
ATOM 6638 N N . LEU A 1 101 ? 7.489 13.232 10.991 1.00 0.00 101 LEU A N 4
ATOM 6639 C CA . LEU A 1 101 ? 8.379 13.231 12.144 1.00 0.00 101 LEU A CA 4
ATOM 6640 C C . LEU A 1 101 ? 9.602 14.103 11.862 1.00 0.00 101 LEU A C 4
ATOM 6641 O O . LEU A 1 101 ? 9.654 15.258 12.287 1.00 0.00 101 LEU A O 4
ATOM 6657 N N . GLU A 1 102 ? 10.577 13.548 11.140 1.00 0.00 102 GLU A N 4
ATOM 6658 C CA . GLU A 1 102 ? 11.794 14.289 10.806 1.00 0.00 102 GLU A CA 4
ATOM 6659 C C . GLU A 1 102 ? 12.377 14.949 12.054 1.00 0.00 102 GLU A C 4
ATOM 6660 O O . GLU A 1 102 ? 13.109 15.935 11.967 1.00 0.00 102 GLU A O 4
ATOM 6672 N N . HIS A 1 103 ? 12.037 14.392 13.212 1.00 0.00 103 HIS A N 4
ATOM 6673 C CA . HIS A 1 103 ? 12.514 14.918 14.484 1.00 0.00 103 HIS A CA 4
ATOM 6674 C C . HIS A 1 103 ? 12.797 13.769 15.444 1.00 0.00 103 HIS A C 4
ATOM 6675 O O . HIS A 1 103 ? 11.894 13.012 15.805 1.00 0.00 103 HIS A O 4
ATOM 6689 N N . HIS A 1 104 ? 14.060 13.639 15.844 1.00 0.00 104 HIS A N 4
ATOM 6690 C CA . HIS A 1 104 ? 14.463 12.573 16.754 1.00 0.00 104 HIS A CA 4
ATOM 6691 C C . HIS A 1 104 ? 13.560 12.529 17.983 1.00 0.00 104 HIS A C 4
ATOM 6692 O O . HIS A 1 104 ? 13.062 13.559 18.440 1.00 0.00 104 HIS A O 4
ATOM 6706 N N . HIS A 1 105 ? 13.355 11.325 18.504 1.00 0.00 105 HIS A N 4
ATOM 6707 C CA . HIS A 1 105 ? 12.510 11.133 19.676 1.00 0.00 105 HIS A CA 4
ATOM 6708 C C . HIS A 1 105 ? 12.872 9.829 20.381 1.00 0.00 105 HIS A C 4
ATOM 6709 O O . HIS A 1 105 ? 13.973 9.305 20.206 1.00 0.00 105 HIS A O 4
ATOM 6723 N N . HIS A 1 106 ? 11.942 9.313 21.181 1.00 0.00 106 HIS A N 4
ATOM 6724 C CA . HIS A 1 106 ? 12.174 8.070 21.910 1.00 0.00 106 HIS A CA 4
ATOM 6725 C C . HIS A 1 106 ? 10.890 7.249 21.984 1.00 0.00 106 HIS A C 4
ATOM 6726 O O . HIS A 1 106 ? 9.840 7.762 22.374 1.00 0.00 106 HIS A O 4
ATOM 6740 N N . HIS A 1 107 ? 10.983 5.976 21.606 1.00 0.00 107 HIS A N 4
ATOM 6741 C CA . HIS A 1 107 ? 9.823 5.090 21.635 1.00 0.00 107 HIS A CA 4
ATOM 6742 C C . HIS A 1 107 ? 10.217 3.707 22.147 1.00 0.00 107 HIS A C 4
ATOM 6743 O O . HIS A 1 107 ? 9.493 3.098 22.936 1.00 0.00 107 HIS A O 4
ATOM 6757 N N . HIS A 1 108 ? 11.368 3.217 21.691 1.00 0.00 108 HIS A N 4
ATOM 6758 C CA . HIS A 1 108 ? 11.854 1.904 22.105 1.00 0.00 108 HIS A CA 4
ATOM 6759 C C . HIS A 1 108 ? 13.373 1.833 21.975 1.00 0.00 108 HIS A C 4
ATOM 6773 N N . MET A 1 1 ? 22.453 3.120 8.672 1.00 0.00 1 MET A N 5
ATOM 6774 C CA . MET A 1 1 ? 23.367 2.050 8.179 1.00 0.00 1 MET A CA 5
ATOM 6775 C C . MET A 1 1 ? 22.942 1.629 6.777 1.00 0.00 1 MET A C 5
ATOM 6776 O O . MET A 1 1 ? 23.768 1.545 5.867 1.00 0.00 1 MET A O 5
ATOM 6789 N N . ASP A 1 2 ? 21.648 1.362 6.613 1.00 0.00 2 ASP A N 5
ATOM 6790 C CA . ASP A 1 2 ? 21.118 0.942 5.320 1.00 0.00 2 ASP A CA 5
ATOM 6791 C C . ASP A 1 2 ? 19.599 1.096 5.287 1.00 0.00 2 ASP A C 5
ATOM 6792 O O . ASP A 1 2 ? 19.061 1.839 4.465 1.00 0.00 2 ASP A O 5
ATOM 6801 N N . GLY A 1 3 ? 18.914 0.390 6.183 1.00 0.00 3 GLY A N 5
ATOM 6802 C CA . GLY A 1 3 ? 17.456 0.456 6.244 1.00 0.00 3 GLY A CA 5
ATOM 6803 C C . GLY A 1 3 ? 16.907 -0.479 7.317 1.00 0.00 3 GLY A C 5
ATOM 6804 O O . GLY A 1 3 ? 16.336 -1.525 7.008 1.00 0.00 3 GLY A O 5
ATOM 6808 N N . VAL A 1 4 ? 17.082 -0.091 8.578 1.00 0.00 4 VAL A N 5
ATOM 6809 C CA . VAL A 1 4 ? 16.600 -0.896 9.699 1.00 0.00 4 VAL A CA 5
ATOM 6810 C C . VAL A 1 4 ? 15.242 -0.382 10.191 1.00 0.00 4 VAL A C 5
ATOM 6811 O O . VAL A 1 4 ? 14.727 -0.838 11.213 1.00 0.00 4 VAL A O 5
ATOM 6824 N N . MET A 1 5 ? 14.674 0.573 9.457 1.00 0.00 5 MET A N 5
ATOM 6825 C CA . MET A 1 5 ? 13.383 1.152 9.824 1.00 0.00 5 MET A CA 5
ATOM 6826 C C . MET A 1 5 ? 12.703 1.762 8.607 1.00 0.00 5 MET A C 5
ATOM 6827 O O . MET A 1 5 ? 12.287 2.923 8.638 1.00 0.00 5 MET A O 5
ATOM 6841 N N . SER A 1 6 ? 12.589 0.997 7.533 1.00 0.00 6 SER A N 5
ATOM 6842 C CA . SER A 1 6 ? 11.968 1.510 6.345 1.00 0.00 6 SER A CA 5
ATOM 6843 C C . SER A 1 6 ? 10.529 1.028 6.255 1.00 0.00 6 SER A C 5
ATOM 6844 O O . SER A 1 6 ? 9.979 0.486 7.212 1.00 0.00 6 SER A O 5
ATOM 6852 N N . ALA A 1 7 ? 9.942 1.248 5.094 1.00 0.00 7 ALA A N 5
ATOM 6853 C CA . ALA A 1 7 ? 8.560 0.864 4.814 1.00 0.00 7 ALA A CA 5
ATOM 6854 C C . ALA A 1 7 ? 7.980 1.787 3.756 1.00 0.00 7 ALA A C 5
ATOM 6855 O O . ALA A 1 7 ? 6.961 1.482 3.138 1.00 0.00 7 ALA A O 5
ATOM 6862 N N . VAL A 1 8 ? 8.637 2.927 3.561 1.00 0.00 8 VAL A N 5
ATOM 6863 C CA . VAL A 1 8 ? 8.181 3.896 2.580 1.00 0.00 8 VAL A CA 5
ATOM 6864 C C . VAL A 1 8 ? 9.313 4.846 2.197 1.00 0.00 8 VAL A C 5
ATOM 6865 O O . VAL A 1 8 ? 10.278 5.016 2.945 1.00 0.00 8 VAL A O 5
ATOM 6878 N N . THR A 1 9 ? 9.184 5.455 1.023 1.00 0.00 9 THR A N 5
ATOM 6879 C CA . THR A 1 9 ? 10.194 6.382 0.528 1.00 0.00 9 THR A CA 5
ATOM 6880 C C . THR A 1 9 ? 9.537 7.476 -0.313 1.00 0.00 9 THR A C 5
ATOM 6881 O O . THR A 1 9 ? 8.686 7.194 -1.156 1.00 0.00 9 THR A O 5
ATOM 6892 N N . VAL A 1 10 ? 9.939 8.722 -0.069 1.00 0.00 10 VAL A N 5
ATOM 6893 C CA . VAL A 1 10 ? 9.391 9.857 -0.797 1.00 0.00 10 VAL A CA 5
ATOM 6894 C C . VAL A 1 10 ? 10.372 10.332 -1.861 1.00 0.00 10 VAL A C 5
ATOM 6895 O O . VAL A 1 10 ? 11.373 10.985 -1.561 1.00 0.00 10 VAL A O 5
ATOM 6908 N N . ASN A 1 11 ? 10.071 9.992 -3.102 1.00 0.00 11 ASN A N 5
ATOM 6909 C CA . ASN A 1 11 ? 10.915 10.377 -4.228 1.00 0.00 11 ASN A CA 5
ATOM 6910 C C . ASN A 1 11 ? 10.512 11.759 -4.740 1.00 0.00 11 ASN A C 5
ATOM 6911 O O . ASN A 1 11 ? 10.015 12.593 -3.978 1.00 0.00 11 ASN A O 5
ATOM 6922 N N . ASP A 1 12 ? 10.706 11.985 -6.036 1.00 0.00 12 ASP A N 5
ATOM 6923 C CA . ASP A 1 12 ? 10.339 13.255 -6.655 1.00 0.00 12 ASP A CA 5
ATOM 6924 C C . ASP A 1 12 ? 9.102 13.043 -7.512 1.00 0.00 12 ASP A C 5
ATOM 6925 O O . ASP A 1 12 ? 8.628 13.956 -8.188 1.00 0.00 12 ASP A O 5
ATOM 6934 N N . ASP A 1 13 ? 8.600 11.813 -7.475 1.00 0.00 13 ASP A N 5
ATOM 6935 C CA . ASP A 1 13 ? 7.427 11.438 -8.245 1.00 0.00 13 ASP A CA 5
ATOM 6936 C C . ASP A 1 13 ? 6.230 11.218 -7.321 1.00 0.00 13 ASP A C 5
ATOM 6937 O O . ASP A 1 13 ? 5.078 11.301 -7.749 1.00 0.00 13 ASP A O 5
ATOM 6946 N N . GLY A 1 14 ? 6.515 10.943 -6.050 1.00 0.00 14 GLY A N 5
ATOM 6947 C CA . GLY A 1 14 ? 5.460 10.719 -5.069 1.00 0.00 14 GLY A CA 5
ATOM 6948 C C . GLY A 1 14 ? 5.998 9.971 -3.854 1.00 0.00 14 GLY A C 5
ATOM 6949 O O . GLY A 1 14 ? 6.929 10.433 -3.192 1.00 0.00 14 GLY A O 5
ATOM 6953 N N . LEU A 1 15 ? 5.401 8.817 -3.567 1.00 0.00 15 LEU A N 5
ATOM 6954 C CA . LEU A 1 15 ? 5.822 8.011 -2.424 1.00 0.00 15 LEU A CA 5
ATOM 6955 C C . LEU A 1 15 ? 5.646 6.522 -2.703 1.00 0.00 15 LEU A C 5
ATOM 6956 O O . LEU A 1 15 ? 4.718 6.114 -3.403 1.00 0.00 15 LEU A O 5
ATOM 6972 N N . VAL A 1 16 ? 6.538 5.720 -2.129 1.00 0.00 16 VAL A N 5
ATOM 6973 C CA . VAL A 1 16 ? 6.486 4.272 -2.292 1.00 0.00 16 VAL A CA 5
ATOM 6974 C C . VAL A 1 16 ? 5.932 3.636 -1.020 1.00 0.00 16 VAL A C 5
ATOM 6975 O O . VAL A 1 16 ? 6.300 4.031 0.085 1.00 0.00 16 VAL A O 5
ATOM 6988 N N . LEU A 1 17 ? 5.046 2.657 -1.177 1.00 0.00 17 LEU A N 5
ATOM 6989 C CA . LEU A 1 17 ? 4.452 1.990 -0.024 1.00 0.00 17 LEU A CA 5
ATOM 6990 C C . LEU A 1 17 ? 4.931 0.545 0.063 1.00 0.00 17 LEU A C 5
ATOM 6991 O O . LEU A 1 17 ? 4.414 -0.337 -0.627 1.00 0.00 17 LEU A O 5
ATOM 7007 N N . ARG A 1 18 ? 5.920 0.316 0.922 1.00 0.00 18 ARG A N 5
ATOM 7008 C CA . ARG A 1 18 ? 6.476 -1.018 1.112 1.00 0.00 18 ARG A CA 5
ATOM 7009 C C . ARG A 1 18 ? 5.840 -1.674 2.329 1.00 0.00 18 ARG A C 5
ATOM 7010 O O . ARG A 1 18 ? 6.018 -1.209 3.456 1.00 0.00 18 ARG A O 5
ATOM 7031 N N . LEU A 1 19 ? 5.093 -2.750 2.101 1.00 0.00 19 LEU A N 5
ATOM 7032 C CA . LEU A 1 19 ? 4.435 -3.442 3.203 1.00 0.00 19 LEU A CA 5
ATOM 7033 C C . LEU A 1 19 ? 4.342 -4.942 2.950 1.00 0.00 19 LEU A C 5
ATOM 7034 O O . LEU A 1 19 ? 4.780 -5.444 1.915 1.00 0.00 19 LEU A O 5
ATOM 7050 N N . TYR A 1 20 ? 3.758 -5.641 3.915 1.00 0.00 20 TYR A N 5
ATOM 7051 C CA . TYR A 1 20 ? 3.578 -7.080 3.831 1.00 0.00 20 TYR A CA 5
ATOM 7052 C C . TYR A 1 20 ? 2.089 -7.388 3.746 1.00 0.00 20 TYR A C 5
ATOM 7053 O O . TYR A 1 20 ? 1.395 -7.445 4.764 1.00 0.00 20 TYR A O 5
ATOM 7071 N N . ILE A 1 21 ? 1.599 -7.561 2.523 1.00 0.00 21 ILE A N 5
ATOM 7072 C CA . ILE A 1 21 ? 0.185 -7.836 2.311 1.00 0.00 21 ILE A CA 5
ATOM 7073 C C . ILE A 1 21 ? -0.134 -9.280 2.683 1.00 0.00 21 ILE A C 5
ATOM 7074 O O . ILE A 1 21 ? 0.560 -10.212 2.272 1.00 0.00 21 ILE A O 5
ATOM 7090 N N . GLN A 1 22 ? -1.183 -9.447 3.483 1.00 0.00 22 GLN A N 5
ATOM 7091 C CA . GLN A 1 22 ? -1.602 -10.768 3.935 1.00 0.00 22 GLN A CA 5
ATOM 7092 C C . GLN A 1 22 ? -3.035 -11.035 3.481 1.00 0.00 22 GLN A C 5
ATOM 7093 O O . GLN A 1 22 ? -3.995 -10.676 4.164 1.00 0.00 22 GLN A O 5
ATOM 7107 N N . PRO A 1 23 ? -3.196 -11.637 2.333 1.00 0.00 23 PRO A N 5
ATOM 7108 C CA . PRO A 1 23 ? -4.538 -11.932 1.769 1.00 0.00 23 PRO A CA 5
ATOM 7109 C C . PRO A 1 23 ? -5.250 -13.044 2.525 1.00 0.00 23 PRO A C 5
ATOM 7110 O O . PRO A 1 23 ? -4.634 -13.772 3.301 1.00 0.00 23 PRO A O 5
ATOM 7121 N N . LYS A 1 24 ? -6.555 -13.155 2.281 1.00 0.00 24 LYS A N 5
ATOM 7122 C CA . LYS A 1 24 ? -7.388 -14.174 2.918 1.00 0.00 24 LYS A CA 5
ATOM 7123 C C . LYS A 1 24 ? -7.728 -13.799 4.358 1.00 0.00 24 LYS A C 5
ATOM 7124 O O . LYS A 1 24 ? -7.811 -14.667 5.228 1.00 0.00 24 LYS A O 5
ATOM 7143 N N . ALA A 1 25 ? -7.957 -12.508 4.605 1.00 0.00 25 ALA A N 5
ATOM 7144 C CA . ALA A 1 25 ? -8.320 -12.052 5.921 1.00 0.00 25 ALA A CA 5
ATOM 7145 C C . ALA A 1 25 ? -9.813 -11.793 5.936 1.00 0.00 25 ALA A C 5
ATOM 7146 O O . ALA A 1 25 ? -10.450 -11.750 4.881 1.00 0.00 25 ALA A O 5
ATOM 7153 N N . SER A 1 26 ? -10.371 -11.616 7.113 1.00 0.00 26 SER A N 5
ATOM 7154 C CA . SER A 1 26 ? -11.798 -11.355 7.209 1.00 0.00 26 SER A CA 5
ATOM 7155 C C . SER A 1 26 ? -12.085 -9.920 6.794 1.00 0.00 26 SER A C 5
ATOM 7156 O O . SER A 1 26 ? -13.242 -9.534 6.619 1.00 0.00 26 SER A O 5
ATOM 7164 N N . ARG A 1 27 ? -11.019 -9.131 6.640 1.00 0.00 27 ARG A N 5
ATOM 7165 C CA . ARG A 1 27 ? -11.166 -7.728 6.249 1.00 0.00 27 ARG A CA 5
ATOM 7166 C C . ARG A 1 27 ? -9.797 -7.074 6.061 1.00 0.00 27 ARG A C 5
ATOM 7167 O O . ARG A 1 27 ? -8.791 -7.585 6.552 1.00 0.00 27 ARG A O 5
ATOM 7188 N N . ASP A 1 28 ? -9.772 -5.919 5.393 1.00 0.00 28 ASP A N 5
ATOM 7189 C CA . ASP A 1 28 ? -8.528 -5.186 5.202 1.00 0.00 28 ASP A CA 5
ATOM 7190 C C . ASP A 1 28 ? -8.277 -4.318 6.428 1.00 0.00 28 ASP A C 5
ATOM 7191 O O . ASP A 1 28 ? -8.808 -3.213 6.548 1.00 0.00 28 ASP A O 5
ATOM 7200 N N . SER A 1 29 ? -7.489 -4.854 7.342 1.00 0.00 29 SER A N 5
ATOM 7201 C CA . SER A 1 29 ? -7.177 -4.159 8.591 1.00 0.00 29 SER A CA 5
ATOM 7202 C C . SER A 1 29 ? -5.672 -4.054 8.818 1.00 0.00 29 SER A C 5
ATOM 7203 O O . SER A 1 29 ? -4.936 -5.029 8.649 1.00 0.00 29 SER A O 5
ATOM 7211 N N . ILE A 1 30 ? -5.232 -2.867 9.232 1.00 0.00 30 ILE A N 5
ATOM 7212 C CA . ILE A 1 30 ? -3.818 -2.626 9.518 1.00 0.00 30 ILE A CA 5
ATOM 7213 C C . ILE A 1 30 ? -3.553 -2.922 10.997 1.00 0.00 30 ILE A C 5
ATOM 7214 O O . ILE A 1 30 ? -3.450 -2.011 11.823 1.00 0.00 30 ILE A O 5
ATOM 7230 N N . VAL A 1 31 ? -3.490 -4.213 11.315 1.00 0.00 31 VAL A N 5
ATOM 7231 C CA . VAL A 1 31 ? -3.286 -4.677 12.690 1.00 0.00 31 VAL A CA 5
ATOM 7232 C C . VAL A 1 31 ? -1.882 -5.240 12.903 1.00 0.00 31 VAL A C 5
ATOM 7233 O O . VAL A 1 31 ? -1.639 -5.971 13.866 1.00 0.00 31 VAL A O 5
ATOM 7246 N N . GLY A 1 32 ? -0.971 -4.919 12.003 1.00 0.00 32 GLY A N 5
ATOM 7247 C CA . GLY A 1 32 ? 0.394 -5.420 12.101 1.00 0.00 32 GLY A CA 5
ATOM 7248 C C . GLY A 1 32 ? 1.382 -4.357 11.666 1.00 0.00 32 GLY A C 5
ATOM 7249 O O . GLY A 1 32 ? 2.525 -4.653 11.317 1.00 0.00 32 GLY A O 5
ATOM 7253 N N . LEU A 1 33 ? 0.936 -3.110 11.721 1.00 0.00 33 LEU A N 5
ATOM 7254 C CA . LEU A 1 33 ? 1.787 -1.992 11.361 1.00 0.00 33 LEU A CA 5
ATOM 7255 C C . LEU A 1 33 ? 3.032 -2.005 12.235 1.00 0.00 33 LEU A C 5
ATOM 7256 O O . LEU A 1 33 ? 2.968 -1.714 13.431 1.00 0.00 33 LEU A O 5
ATOM 7272 N N . HIS A 1 34 ? 4.158 -2.377 11.638 1.00 0.00 34 HIS A N 5
ATOM 7273 C CA . HIS A 1 34 ? 5.406 -2.463 12.384 1.00 0.00 34 HIS A CA 5
ATOM 7274 C C . HIS A 1 34 ? 6.222 -1.173 12.266 1.00 0.00 34 HIS A C 5
ATOM 7275 O O . HIS A 1 34 ? 6.045 -0.391 11.334 1.00 0.00 34 HIS A O 5
ATOM 7289 N N . GLY A 1 35 ? 7.107 -0.952 13.236 1.00 0.00 35 GLY A N 5
ATOM 7290 C CA . GLY A 1 35 ? 7.940 0.248 13.244 1.00 0.00 35 GLY A CA 5
ATOM 7291 C C . GLY A 1 35 ? 8.919 0.234 12.075 1.00 0.00 35 GLY A C 5
ATOM 7292 O O . GLY A 1 35 ? 9.313 1.284 11.568 1.00 0.00 35 GLY A O 5
ATOM 7296 N N . ASP A 1 36 ? 9.301 -0.969 11.656 1.00 0.00 36 ASP A N 5
ATOM 7297 C CA . ASP A 1 36 ? 10.232 -1.134 10.544 1.00 0.00 36 ASP A CA 5
ATOM 7298 C C . ASP A 1 36 ? 9.527 -1.763 9.347 1.00 0.00 36 ASP A C 5
ATOM 7299 O O . ASP A 1 36 ? 10.088 -1.828 8.253 1.00 0.00 36 ASP A O 5
ATOM 7308 N N . GLU A 1 37 ? 8.301 -2.237 9.562 1.00 0.00 37 GLU A N 5
ATOM 7309 C CA . GLU A 1 37 ? 7.540 -2.870 8.487 1.00 0.00 37 GLU A CA 5
ATOM 7310 C C . GLU A 1 37 ? 6.068 -2.472 8.560 1.00 0.00 37 GLU A C 5
ATOM 7311 O O . GLU A 1 37 ? 5.670 -1.679 9.406 1.00 0.00 37 GLU A O 5
ATOM 7323 N N . VAL A 1 38 ? 5.268 -3.040 7.671 1.00 0.00 38 VAL A N 5
ATOM 7324 C CA . VAL A 1 38 ? 3.837 -2.754 7.640 1.00 0.00 38 VAL A CA 5
ATOM 7325 C C . VAL A 1 38 ? 3.074 -4.024 7.293 1.00 0.00 38 VAL A C 5
ATOM 7326 O O . VAL A 1 38 ? 3.184 -4.527 6.181 1.00 0.00 38 VAL A O 5
ATOM 7339 N N . LYS A 1 39 ? 2.305 -4.541 8.244 1.00 0.00 39 LYS A N 5
ATOM 7340 C CA . LYS A 1 39 ? 1.537 -5.753 8.001 1.00 0.00 39 LYS A CA 5
ATOM 7341 C C . LYS A 1 39 ? 0.056 -5.437 7.964 1.00 0.00 39 LYS A C 5
ATOM 7342 O O . LYS A 1 39 ? -0.463 -4.732 8.832 1.00 0.00 39 LYS A O 5
ATOM 7361 N N . VAL A 1 40 ? -0.618 -5.957 6.949 1.00 0.00 40 VAL A N 5
ATOM 7362 C CA . VAL A 1 40 ? -2.043 -5.720 6.798 1.00 0.00 40 VAL A CA 5
ATOM 7363 C C . VAL A 1 40 ? -2.722 -6.922 6.160 1.00 0.00 40 VAL A C 5
ATOM 7364 O O . VAL A 1 40 ? -2.354 -7.347 5.063 1.00 0.00 40 VAL A O 5
ATOM 7377 N N . ALA A 1 41 ? -3.730 -7.453 6.838 1.00 0.00 41 ALA A N 5
ATOM 7378 C CA . ALA A 1 41 ? -4.463 -8.583 6.300 1.00 0.00 41 ALA A CA 5
ATOM 7379 C C . ALA A 1 41 ? -5.572 -8.056 5.410 1.00 0.00 41 ALA A C 5
ATOM 7380 O O . ALA A 1 41 ? -6.406 -7.280 5.863 1.00 0.00 41 ALA A O 5
ATOM 7387 N N . ILE A 1 42 ? -5.571 -8.472 4.151 1.00 0.00 42 ILE A N 5
ATOM 7388 C CA . ILE A 1 42 ? -6.589 -8.019 3.212 1.00 0.00 42 ILE A CA 5
ATOM 7389 C C . ILE A 1 42 ? -7.528 -9.173 2.890 1.00 0.00 42 ILE A C 5
ATOM 7390 O O . ILE A 1 42 ? -7.124 -10.336 2.893 1.00 0.00 42 ILE A O 5
ATOM 7406 N N . THR A 1 43 ? -8.787 -8.842 2.636 1.00 0.00 43 THR A N 5
ATOM 7407 C CA . THR A 1 43 ? -9.793 -9.858 2.338 1.00 0.00 43 THR A CA 5
ATOM 7408 C C . THR A 1 43 ? -9.873 -10.123 0.835 1.00 0.00 43 THR A C 5
ATOM 7409 O O . THR A 1 43 ? -10.956 -10.334 0.286 1.00 0.00 43 THR A O 5
ATOM 7420 N N . ALA A 1 44 ? -8.716 -10.119 0.180 1.00 0.00 44 ALA A N 5
ATOM 7421 C CA . ALA A 1 44 ? -8.653 -10.370 -1.256 1.00 0.00 44 ALA A CA 5
ATOM 7422 C C . ALA A 1 44 ? -8.113 -11.776 -1.530 1.00 0.00 44 ALA A C 5
ATOM 7423 O O . ALA A 1 44 ? -7.178 -12.227 -0.866 1.00 0.00 44 ALA A O 5
ATOM 7430 N N . PRO A 1 45 ? -8.685 -12.468 -2.488 1.00 0.00 45 PRO A N 5
ATOM 7431 C CA . PRO A 1 45 ? -8.252 -13.848 -2.854 1.00 0.00 45 PRO A CA 5
ATOM 7432 C C . PRO A 1 45 ? -6.764 -13.921 -3.218 1.00 0.00 45 PRO A C 5
ATOM 7433 O O . PRO A 1 45 ? -6.094 -12.896 -3.357 1.00 0.00 45 PRO A O 5
ATOM 7444 N N . PRO A 1 46 ? -6.244 -15.119 -3.367 1.00 0.00 46 PRO A N 5
ATOM 7445 C CA . PRO A 1 46 ? -4.809 -15.355 -3.711 1.00 0.00 46 PRO A CA 5
ATOM 7446 C C . PRO A 1 46 ? -4.487 -15.100 -5.190 1.00 0.00 46 PRO A C 5
ATOM 7447 O O . PRO A 1 46 ? -3.523 -15.654 -5.717 1.00 0.00 46 PRO A O 5
ATOM 7458 N N . VAL A 1 47 ? -5.285 -14.263 -5.849 1.00 0.00 47 VAL A N 5
ATOM 7459 C CA . VAL A 1 47 ? -5.055 -13.947 -7.262 1.00 0.00 47 VAL A CA 5
ATOM 7460 C C . VAL A 1 47 ? -4.825 -12.447 -7.435 1.00 0.00 47 VAL A C 5
ATOM 7461 O O . VAL A 1 47 ? -5.508 -11.635 -6.810 1.00 0.00 47 VAL A O 5
ATOM 7474 N N . ASP A 1 48 ? -3.854 -12.081 -8.276 1.00 0.00 48 ASP A N 5
ATOM 7475 C CA . ASP A 1 48 ? -3.546 -10.666 -8.502 1.00 0.00 48 ASP A CA 5
ATOM 7476 C C . ASP A 1 48 ? -4.792 -9.892 -8.908 1.00 0.00 48 ASP A C 5
ATOM 7477 O O . ASP A 1 48 ? -5.171 -8.935 -8.246 1.00 0.00 48 ASP A O 5
ATOM 7486 N N . GLY A 1 49 ? -5.416 -10.303 -10.006 1.00 0.00 49 GLY A N 5
ATOM 7487 C CA . GLY A 1 49 ? -6.613 -9.624 -10.495 1.00 0.00 49 GLY A CA 5
ATOM 7488 C C . GLY A 1 49 ? -7.473 -9.102 -9.345 1.00 0.00 49 GLY A C 5
ATOM 7489 O O . GLY A 1 49 ? -7.827 -7.921 -9.304 1.00 0.00 49 GLY A O 5
ATOM 7493 N N . GLN A 1 50 ? -7.803 -9.989 -8.413 1.00 0.00 50 GLN A N 5
ATOM 7494 C CA . GLN A 1 50 ? -8.629 -9.619 -7.266 1.00 0.00 50 GLN A CA 5
ATOM 7495 C C . GLN A 1 50 ? -7.818 -8.872 -6.204 1.00 0.00 50 GLN A C 5
ATOM 7496 O O . GLN A 1 50 ? -8.311 -7.918 -5.599 1.00 0.00 50 GLN A O 5
ATOM 7510 N N . ALA A 1 51 ? -6.580 -9.308 -5.979 1.00 0.00 51 ALA A N 5
ATOM 7511 C CA . ALA A 1 51 ? -5.720 -8.667 -4.983 1.00 0.00 51 ALA A CA 5
ATOM 7512 C C . ALA A 1 51 ? -5.336 -7.260 -5.434 1.00 0.00 51 ALA A C 5
ATOM 7513 O O . ALA A 1 51 ? -5.689 -6.272 -4.789 1.00 0.00 51 ALA A O 5
ATOM 7520 N N . ASN A 1 52 ? -4.621 -7.192 -6.553 1.00 0.00 52 ASN A N 5
ATOM 7521 C CA . ASN A 1 52 ? -4.181 -5.927 -7.127 1.00 0.00 52 ASN A CA 5
ATOM 7522 C C . ASN A 1 52 ? -5.308 -4.893 -7.096 1.00 0.00 52 ASN A C 5
ATOM 7523 O O . ASN A 1 52 ? -5.097 -3.749 -6.692 1.00 0.00 52 ASN A O 5
ATOM 7534 N N . SER A 1 53 ? -6.504 -5.302 -7.528 1.00 0.00 53 SER A N 5
ATOM 7535 C CA . SER A 1 53 ? -7.656 -4.401 -7.547 1.00 0.00 53 SER A CA 5
ATOM 7536 C C . SER A 1 53 ? -7.877 -3.753 -6.180 1.00 0.00 53 SER A C 5
ATOM 7537 O O . SER A 1 53 ? -7.880 -2.528 -6.062 1.00 0.00 53 SER A O 5
ATOM 7545 N N . HIS A 1 54 ? -8.059 -4.580 -5.151 1.00 0.00 54 HIS A N 5
ATOM 7546 C CA . HIS A 1 54 ? -8.280 -4.069 -3.796 1.00 0.00 54 HIS A CA 5
ATOM 7547 C C . HIS A 1 54 ? -7.201 -3.063 -3.418 1.00 0.00 54 HIS A C 5
ATOM 7548 O O . HIS A 1 54 ? -7.499 -1.965 -2.962 1.00 0.00 54 HIS A O 5
ATOM 7562 N N . LEU A 1 55 ? -5.945 -3.452 -3.605 1.00 0.00 55 LEU A N 5
ATOM 7563 C CA . LEU A 1 55 ? -4.828 -2.574 -3.274 1.00 0.00 55 LEU A CA 5
ATOM 7564 C C . LEU A 1 55 ? -5.029 -1.201 -3.913 1.00 0.00 55 LEU A C 5
ATOM 7565 O O . LEU A 1 55 ? -4.818 -0.171 -3.272 1.00 0.00 55 LEU A O 5
ATOM 7581 N N . VAL A 1 56 ? -5.451 -1.198 -5.177 1.00 0.00 56 VAL A N 5
ATOM 7582 C CA . VAL A 1 56 ? -5.693 0.050 -5.892 1.00 0.00 56 VAL A CA 5
ATOM 7583 C C . VAL A 1 56 ? -6.917 0.755 -5.312 1.00 0.00 56 VAL A C 5
ATOM 7584 O O . VAL A 1 56 ? -7.035 1.978 -5.385 1.00 0.00 56 VAL A O 5
ATOM 7597 N N . LYS A 1 57 ? -7.825 -0.035 -4.742 1.00 0.00 57 LYS A N 5
ATOM 7598 C CA . LYS A 1 57 ? -9.047 0.505 -4.152 1.00 0.00 57 LYS A CA 5
ATOM 7599 C C . LYS A 1 57 ? -8.771 1.086 -2.768 1.00 0.00 57 LYS A C 5
ATOM 7600 O O . LYS A 1 57 ? -8.991 2.275 -2.536 1.00 0.00 57 LYS A O 5
ATOM 7619 N N . PHE A 1 58 ? -8.299 0.240 -1.853 1.00 0.00 58 PHE A N 5
ATOM 7620 C CA . PHE A 1 58 ? -8.005 0.674 -0.488 1.00 0.00 58 PHE A CA 5
ATOM 7621 C C . PHE A 1 58 ? -7.206 1.976 -0.481 1.00 0.00 58 PHE A C 5
ATOM 7622 O O . PHE A 1 58 ? -7.634 2.973 0.101 1.00 0.00 58 PHE A O 5
ATOM 7639 N N . LEU A 1 59 ? -6.041 1.953 -1.121 1.00 0.00 59 LEU A N 5
ATOM 7640 C CA . LEU A 1 59 ? -5.184 3.131 -1.171 1.00 0.00 59 LEU A CA 5
ATOM 7641 C C . LEU A 1 59 ? -5.781 4.206 -2.071 1.00 0.00 59 LEU A C 5
ATOM 7642 O O . LEU A 1 59 ? -5.751 5.385 -1.732 1.00 0.00 59 LEU A O 5
ATOM 7658 N N . GLY A 1 60 ? -6.330 3.801 -3.212 1.00 0.00 60 GLY A N 5
ATOM 7659 C CA . GLY A 1 60 ? -6.931 4.760 -4.135 1.00 0.00 60 GLY A CA 5
ATOM 7660 C C . GLY A 1 60 ? -7.920 5.662 -3.408 1.00 0.00 60 GLY A C 5
ATOM 7661 O O . GLY A 1 60 ? -8.047 6.845 -3.727 1.00 0.00 60 GLY A O 5
ATOM 7665 N N . LYS A 1 61 ? -8.619 5.091 -2.430 1.00 0.00 61 LYS A N 5
ATOM 7666 C CA . LYS A 1 61 ? -9.598 5.843 -1.654 1.00 0.00 61 LYS A CA 5
ATOM 7667 C C . LYS A 1 61 ? -8.917 6.663 -0.560 1.00 0.00 61 LYS A C 5
ATOM 7668 O O . LYS A 1 61 ? -9.063 7.885 -0.508 1.00 0.00 61 LYS A O 5
ATOM 7687 N N . GLN A 1 62 ? -8.186 5.981 0.319 1.00 0.00 62 GLN A N 5
ATOM 7688 C CA . GLN A 1 62 ? -7.498 6.650 1.420 1.00 0.00 62 GLN A CA 5
ATOM 7689 C C . GLN A 1 62 ? -6.567 7.747 0.902 1.00 0.00 62 GLN A C 5
ATOM 7690 O O . GLN A 1 62 ? -6.529 8.846 1.453 1.00 0.00 62 GLN A O 5
ATOM 7704 N N . PHE A 1 63 ? -5.821 7.446 -0.156 1.00 0.00 63 PHE A N 5
ATOM 7705 C CA . PHE A 1 63 ? -4.902 8.426 -0.727 1.00 0.00 63 PHE A CA 5
ATOM 7706 C C . PHE A 1 63 ? -5.651 9.362 -1.663 1.00 0.00 63 PHE A C 5
ATOM 7707 O O . PHE A 1 63 ? -5.175 10.455 -1.976 1.00 0.00 63 PHE A O 5
ATOM 7724 N N . ARG A 1 64 ? -6.831 8.926 -2.092 1.00 0.00 64 ARG A N 5
ATOM 7725 C CA . ARG A 1 64 ? -7.665 9.723 -2.979 1.00 0.00 64 ARG A CA 5
ATOM 7726 C C . ARG A 1 64 ? -6.965 9.997 -4.313 1.00 0.00 64 ARG A C 5
ATOM 7727 O O . ARG A 1 64 ? -7.464 10.772 -5.131 1.00 0.00 64 ARG A O 5
ATOM 7748 N N . VAL A 1 65 ? -5.821 9.348 -4.538 1.00 0.00 65 VAL A N 5
ATOM 7749 C CA . VAL A 1 65 ? -5.091 9.534 -5.793 1.00 0.00 65 VAL A CA 5
ATOM 7750 C C . VAL A 1 65 ? -5.686 8.634 -6.872 1.00 0.00 65 VAL A C 5
ATOM 7751 O O . VAL A 1 65 ? -6.422 7.692 -6.571 1.00 0.00 65 VAL A O 5
ATOM 7764 N N . ALA A 1 66 ? -5.370 8.935 -8.127 1.00 0.00 66 ALA A N 5
ATOM 7765 C CA . ALA A 1 66 ? -5.885 8.156 -9.248 1.00 0.00 66 ALA A CA 5
ATOM 7766 C C . ALA A 1 66 ? -5.341 6.731 -9.213 1.00 0.00 66 ALA A C 5
ATOM 7767 O O . ALA A 1 66 ? -4.284 6.475 -8.635 1.00 0.00 66 ALA A O 5
ATOM 7774 N N . LYS A 1 67 ? -6.062 5.808 -9.846 1.00 0.00 67 LYS A N 5
ATOM 7775 C CA . LYS A 1 67 ? -5.629 4.414 -9.889 1.00 0.00 67 LYS A CA 5
ATOM 7776 C C . LYS A 1 67 ? -4.414 4.291 -10.796 1.00 0.00 67 LYS A C 5
ATOM 7777 O O . LYS A 1 67 ? -3.561 3.422 -10.610 1.00 0.00 67 LYS A O 5
ATOM 7796 N N . SER A 1 68 ? -4.344 5.191 -11.772 1.00 0.00 68 SER A N 5
ATOM 7797 C CA . SER A 1 68 ? -3.234 5.220 -12.711 1.00 0.00 68 SER A CA 5
ATOM 7798 C C . SER A 1 68 ? -1.973 5.714 -12.010 1.00 0.00 68 SER A C 5
ATOM 7799 O O . SER A 1 68 ? -0.868 5.613 -12.544 1.00 0.00 68 SER A O 5
ATOM 7807 N N . GLN A 1 69 ? -2.157 6.247 -10.804 1.00 0.00 69 GLN A N 5
ATOM 7808 C CA . GLN A 1 69 ? -1.044 6.758 -10.014 1.00 0.00 69 GLN A CA 5
ATOM 7809 C C . GLN A 1 69 ? -0.633 5.740 -8.958 1.00 0.00 69 GLN A C 5
ATOM 7810 O O . GLN A 1 69 ? 0.383 5.911 -8.293 1.00 0.00 69 GLN A O 5
ATOM 7824 N N . VAL A 1 70 ? -1.428 4.677 -8.824 1.00 0.00 70 VAL A N 5
ATOM 7825 C CA . VAL A 1 70 ? -1.143 3.615 -7.862 1.00 0.00 70 VAL A CA 5
ATOM 7826 C C . VAL A 1 70 ? -0.589 2.398 -8.598 1.00 0.00 70 VAL A C 5
ATOM 7827 O O . VAL A 1 70 ? -1.347 1.610 -9.166 1.00 0.00 70 VAL A O 5
ATOM 7840 N N . VAL A 1 71 ? 0.734 2.263 -8.609 1.00 0.00 71 VAL A N 5
ATOM 7841 C CA . VAL A 1 71 ? 1.372 1.146 -9.310 1.00 0.00 71 VAL A CA 5
ATOM 7842 C C . VAL A 1 71 ? 2.134 0.227 -8.354 1.00 0.00 71 VAL A C 5
ATOM 7843 O O . VAL A 1 71 ? 3.046 0.662 -7.650 1.00 0.00 71 VAL A O 5
ATOM 7856 N N . ILE A 1 72 ? 1.769 -1.057 -8.370 1.00 0.00 72 ILE A N 5
ATOM 7857 C CA . ILE A 1 72 ? 2.436 -2.057 -7.539 1.00 0.00 72 ILE A CA 5
ATOM 7858 C C . ILE A 1 72 ? 3.713 -2.512 -8.241 1.00 0.00 72 ILE A C 5
ATOM 7859 O O . ILE A 1 72 ? 3.719 -3.519 -8.951 1.00 0.00 72 ILE A O 5
ATOM 7875 N N . GLU A 1 73 ? 4.788 -1.752 -8.046 1.00 0.00 73 GLU A N 5
ATOM 7876 C CA . GLU A 1 73 ? 6.070 -2.070 -8.672 1.00 0.00 73 GLU A CA 5
ATOM 7877 C C . GLU A 1 73 ? 6.570 -3.448 -8.231 1.00 0.00 73 GLU A C 5
ATOM 7878 O O . GLU A 1 73 ? 7.596 -3.930 -8.714 1.00 0.00 73 GLU A O 5
ATOM 7890 N N . LYS A 1 74 ? 5.822 -4.076 -7.321 1.00 0.00 74 LYS A N 5
ATOM 7891 C CA . LYS A 1 74 ? 6.156 -5.401 -6.805 1.00 0.00 74 LYS A CA 5
ATOM 7892 C C . LYS A 1 74 ? 5.281 -5.691 -5.591 1.00 0.00 74 LYS A C 5
ATOM 7893 O O . LYS A 1 74 ? 5.352 -4.995 -4.580 1.00 0.00 74 LYS A O 5
ATOM 7912 N N . GLY A 1 75 ? 4.443 -6.711 -5.711 1.00 0.00 75 GLY A N 5
ATOM 7913 C CA . GLY A 1 75 ? 3.532 -7.089 -4.635 1.00 0.00 75 GLY A CA 5
ATOM 7914 C C . GLY A 1 75 ? 2.247 -7.678 -5.201 1.00 0.00 75 GLY A C 5
ATOM 7915 O O . GLY A 1 75 ? 1.428 -8.228 -4.463 1.00 0.00 75 GLY A O 5
ATOM 7919 N N . GLU A 1 76 ? 2.083 -7.548 -6.519 1.00 0.00 76 GLU A N 5
ATOM 7920 C CA . GLU A 1 76 ? 0.900 -8.059 -7.217 1.00 0.00 76 GLU A CA 5
ATOM 7921 C C . GLU A 1 76 ? 0.372 -9.354 -6.586 1.00 0.00 76 GLU A C 5
ATOM 7922 O O . GLU A 1 76 ? -0.840 -9.535 -6.462 1.00 0.00 76 GLU A O 5
ATOM 7934 N N . LEU A 1 77 ? 1.284 -10.253 -6.199 1.00 0.00 77 LEU A N 5
ATOM 7935 C CA . LEU A 1 77 ? 0.883 -11.528 -5.592 1.00 0.00 77 LEU A CA 5
ATOM 7936 C C . LEU A 1 77 ? 1.670 -11.807 -4.313 1.00 0.00 77 LEU A C 5
ATOM 7937 O O . LEU A 1 77 ? 1.108 -12.261 -3.315 1.00 0.00 77 LEU A O 5
ATOM 7953 N N . GLY A 1 78 ? 2.973 -11.548 -4.358 1.00 0.00 78 GLY A N 5
ATOM 7954 C CA . GLY A 1 78 ? 3.837 -11.794 -3.206 1.00 0.00 78 GLY A CA 5
ATOM 7955 C C . GLY A 1 78 ? 3.439 -10.939 -2.007 1.00 0.00 78 GLY A C 5
ATOM 7956 O O . GLY A 1 78 ? 2.946 -9.821 -2.165 1.00 0.00 78 GLY A O 5
ATOM 7960 N N . ARG A 1 79 ? 3.671 -11.474 -0.808 1.00 0.00 79 ARG A N 5
ATOM 7961 C CA . ARG A 1 79 ? 3.349 -10.755 0.422 1.00 0.00 79 ARG A CA 5
ATOM 7962 C C . ARG A 1 79 ? 4.146 -9.465 0.480 1.00 0.00 79 ARG A C 5
ATOM 7963 O O . ARG A 1 79 ? 3.686 -8.467 1.035 1.00 0.00 79 ARG A O 5
ATOM 7984 N N . HIS A 1 80 ? 5.327 -9.476 -0.136 1.00 0.00 80 HIS A N 5
ATOM 7985 C CA . HIS A 1 80 ? 6.150 -8.280 -0.180 1.00 0.00 80 HIS A CA 5
ATOM 7986 C C . HIS A 1 80 ? 5.419 -7.270 -1.045 1.00 0.00 80 HIS A C 5
ATOM 7987 O O . HIS A 1 80 ? 4.715 -7.657 -1.975 1.00 0.00 80 HIS A O 5
ATOM 8001 N N . LYS A 1 81 ? 5.532 -5.992 -0.724 1.00 0.00 81 LYS A N 5
ATOM 8002 C CA . LYS A 1 81 ? 4.804 -4.994 -1.482 1.00 0.00 81 LYS A CA 5
ATOM 8003 C C . LYS A 1 81 ? 5.598 -3.710 -1.618 1.00 0.00 81 LYS A C 5
ATOM 8004 O O . LYS A 1 81 ? 6.436 -3.393 -0.778 1.00 0.00 81 LYS A O 5
ATOM 8023 N N . GLN A 1 82 ? 5.306 -2.971 -2.681 1.00 0.00 82 GLN A N 5
ATOM 8024 C CA . GLN A 1 82 ? 5.959 -1.698 -2.932 1.00 0.00 82 GLN A CA 5
ATOM 8025 C C . GLN A 1 82 ? 5.129 -0.930 -3.943 1.00 0.00 82 GLN A C 5
ATOM 8026 O O . GLN A 1 82 ? 5.444 -0.893 -5.134 1.00 0.00 82 GLN A O 5
ATOM 8040 N N . ILE A 1 83 ? 4.048 -0.331 -3.453 1.00 0.00 83 ILE A N 5
ATOM 8041 C CA . ILE A 1 83 ? 3.153 0.423 -4.310 1.00 0.00 83 ILE A CA 5
ATOM 8042 C C . ILE A 1 83 ? 3.734 1.802 -4.556 1.00 0.00 83 ILE A C 5
ATOM 8043 O O . ILE A 1 83 ? 4.512 2.313 -3.752 1.00 0.00 83 ILE A O 5
ATOM 8059 N N . LYS A 1 84 ? 3.367 2.386 -5.681 1.00 0.00 84 LYS A N 5
ATOM 8060 C CA . LYS A 1 84 ? 3.866 3.697 -6.051 1.00 0.00 84 LYS A CA 5
ATOM 8061 C C . LYS A 1 84 ? 2.706 4.668 -6.212 1.00 0.00 84 LYS A C 5
ATOM 8062 O O . LYS A 1 84 ? 1.905 4.532 -7.130 1.00 0.00 84 LYS A O 5
ATOM 8081 N N . ILE A 1 85 ? 2.623 5.641 -5.305 1.00 0.00 85 ILE A N 5
ATOM 8082 C CA . ILE A 1 85 ? 1.554 6.636 -5.345 1.00 0.00 85 ILE A CA 5
ATOM 8083 C C . ILE A 1 85 ? 2.068 7.938 -5.960 1.00 0.00 85 ILE A C 5
ATOM 8084 O O . ILE A 1 85 ? 2.775 8.710 -5.309 1.00 0.00 85 ILE A O 5
ATOM 8100 N N . ILE A 1 86 ? 1.713 8.169 -7.223 1.00 0.00 86 ILE A N 5
ATOM 8101 C CA . ILE A 1 86 ? 2.143 9.375 -7.929 1.00 0.00 86 ILE A CA 5
ATOM 8102 C C . ILE A 1 86 ? 1.181 10.530 -7.653 1.00 0.00 86 ILE A C 5
ATOM 8103 O O . ILE A 1 86 ? 0.005 10.305 -7.365 1.00 0.00 86 ILE A O 5
ATOM 8119 N N . ASN A 1 87 ? 1.690 11.761 -7.749 1.00 0.00 87 ASN A N 5
ATOM 8120 C CA . ASN A 1 87 ? 0.866 12.952 -7.514 1.00 0.00 87 ASN A CA 5
ATOM 8121 C C . ASN A 1 87 ? -0.083 12.729 -6.333 1.00 0.00 87 ASN A C 5
ATOM 8122 O O . ASN A 1 87 ? -1.263 12.426 -6.519 1.00 0.00 87 ASN A O 5
ATOM 8133 N N . PRO A 1 88 ? 0.417 12.860 -5.128 1.00 0.00 88 PRO A N 5
ATOM 8134 C CA . PRO A 1 88 ? -0.386 12.656 -3.889 1.00 0.00 88 PRO A CA 5
ATOM 8135 C C . PRO A 1 88 ? -1.326 13.823 -3.599 1.00 0.00 88 PRO A C 5
ATOM 8136 O O . PRO A 1 88 ? -1.001 14.979 -3.872 1.00 0.00 88 PRO A O 5
ATOM 8147 N N . GLN A 1 89 ? -2.487 13.502 -3.031 1.00 0.00 89 GLN A N 5
ATOM 8148 C CA . GLN A 1 89 ? -3.480 14.516 -2.685 1.00 0.00 89 GLN A CA 5
ATOM 8149 C C . GLN A 1 89 ? -3.829 14.422 -1.201 1.00 0.00 89 GLN A C 5
ATOM 8150 O O . GLN A 1 89 ? -4.192 15.418 -0.574 1.00 0.00 89 GLN A O 5
ATOM 8164 N N . GLN A 1 90 ? -3.716 13.215 -0.650 1.00 0.00 90 GLN A N 5
ATOM 8165 C CA . GLN A 1 90 ? -4.019 12.982 0.757 1.00 0.00 90 GLN A CA 5
ATOM 8166 C C . GLN A 1 90 ? -3.107 11.892 1.318 1.00 0.00 90 GLN A C 5
ATOM 8167 O O . GLN A 1 90 ? -3.146 10.747 0.868 1.00 0.00 90 GLN A O 5
ATOM 8181 N N . ILE A 1 91 ? -2.288 12.259 2.301 1.00 0.00 91 ILE A N 5
ATOM 8182 C CA . ILE A 1 91 ? -1.367 11.305 2.921 1.00 0.00 91 ILE A CA 5
ATOM 8183 C C . ILE A 1 91 ? -1.744 11.067 4.390 1.00 0.00 91 ILE A C 5
ATOM 8184 O O . ILE A 1 91 ? -1.771 12.001 5.191 1.00 0.00 91 ILE A O 5
ATOM 8200 N N . PRO A 1 92 ? -2.040 9.836 4.749 1.00 0.00 92 PRO A N 5
ATOM 8201 C CA . PRO A 1 92 ? -2.425 9.479 6.147 1.00 0.00 92 PRO A CA 5
ATOM 8202 C C . PRO A 1 92 ? -1.310 9.787 7.156 1.00 0.00 92 PRO A C 5
ATOM 8203 O O . PRO A 1 92 ? -0.129 9.589 6.870 1.00 0.00 92 PRO A O 5
ATOM 8214 N N . PRO A 1 93 ? -1.674 10.270 8.325 1.00 0.00 93 PRO A N 5
ATOM 8215 C CA . PRO A 1 93 ? -0.702 10.624 9.405 1.00 0.00 93 PRO A CA 5
ATOM 8216 C C . PRO A 1 93 ? 0.288 9.498 9.697 1.00 0.00 93 PRO A C 5
ATOM 8217 O O . PRO A 1 93 ? 1.445 9.747 10.041 1.00 0.00 93 PRO A O 5
ATOM 8228 N N . GLU A 1 94 ? -0.182 8.263 9.569 1.00 0.00 94 GLU A N 5
ATOM 8229 C CA . GLU A 1 94 ? 0.653 7.096 9.831 1.00 0.00 94 GLU A CA 5
ATOM 8230 C C . GLU A 1 94 ? 1.951 7.158 9.032 1.00 0.00 94 GLU A C 5
ATOM 8231 O O . GLU A 1 94 ? 3.042 7.067 9.594 1.00 0.00 94 GLU A O 5
ATOM 8243 N N . VAL A 1 95 ? 1.824 7.317 7.718 1.00 0.00 95 VAL A N 5
ATOM 8244 C CA . VAL A 1 95 ? 2.992 7.394 6.849 1.00 0.00 95 VAL A CA 5
ATOM 8245 C C . VAL A 1 95 ? 3.690 8.729 7.056 1.00 0.00 95 VAL A C 5
ATOM 8246 O O . VAL A 1 95 ? 4.864 8.893 6.721 1.00 0.00 95 VAL A O 5
ATOM 8259 N N . ALA A 1 96 ? 2.949 9.678 7.615 1.00 0.00 96 ALA A N 5
ATOM 8260 C CA . ALA A 1 96 ? 3.484 11.007 7.876 1.00 0.00 96 ALA A CA 5
ATOM 8261 C C . ALA A 1 96 ? 4.422 10.987 9.079 1.00 0.00 96 ALA A C 5
ATOM 8262 O O . ALA A 1 96 ? 5.308 11.831 9.198 1.00 0.00 96 ALA A O 5
ATOM 8269 N N . ALA A 1 97 ? 4.217 10.020 9.971 1.00 0.00 97 ALA A N 5
ATOM 8270 C CA . ALA A 1 97 ? 5.050 9.903 11.166 1.00 0.00 97 ALA A CA 5
ATOM 8271 C C . ALA A 1 97 ? 6.505 9.635 10.791 1.00 0.00 97 ALA A C 5
ATOM 8272 O O . ALA A 1 97 ? 7.421 9.975 11.543 1.00 0.00 97 ALA A O 5
ATOM 8279 N N . LEU A 1 98 ? 6.713 9.030 9.623 1.00 0.00 98 LEU A N 5
ATOM 8280 C CA . LEU A 1 98 ? 8.063 8.725 9.156 1.00 0.00 98 LEU A CA 5
ATOM 8281 C C . LEU A 1 98 ? 8.573 9.831 8.236 1.00 0.00 98 LEU A C 5
ATOM 8282 O O . LEU A 1 98 ? 9.754 9.868 7.889 1.00 0.00 98 LEU A O 5
ATOM 8298 N N . ILE A 1 99 ? 7.670 10.726 7.840 1.00 0.00 99 ILE A N 5
ATOM 8299 C CA . ILE A 1 99 ? 8.030 11.829 6.953 1.00 0.00 99 ILE A CA 5
ATOM 8300 C C . ILE A 1 99 ? 8.176 13.135 7.736 1.00 0.00 99 ILE A C 5
ATOM 8301 O O . ILE A 1 99 ? 8.970 14.002 7.368 1.00 0.00 99 ILE A O 5
ATOM 8317 N N . ASN A 1 100 ? 7.405 13.271 8.815 1.00 0.00 100 ASN A N 5
ATOM 8318 C CA . ASN A 1 100 ? 7.455 14.479 9.637 1.00 0.00 100 ASN A CA 5
ATOM 8319 C C . ASN A 1 100 ? 8.679 14.464 10.550 1.00 0.00 100 ASN A C 5
ATOM 8320 O O . ASN A 1 100 ? 9.349 15.483 10.713 1.00 0.00 100 ASN A O 5
ATOM 8331 N N . LEU A 1 101 ? 8.957 13.300 11.145 1.00 0.00 101 LEU A N 5
ATOM 8332 C CA . LEU A 1 101 ? 10.100 13.149 12.050 1.00 0.00 101 LEU A CA 5
ATOM 8333 C C . LEU A 1 101 ? 9.812 13.805 13.396 1.00 0.00 101 LEU A C 5
ATOM 8334 O O . LEU A 1 101 ? 10.076 13.212 14.439 1.00 0.00 101 LEU A O 5
ATOM 8350 N N . GLU A 1 102 ? 9.269 15.025 13.362 1.00 0.00 102 GLU A N 5
ATOM 8351 C CA . GLU A 1 102 ? 8.947 15.754 14.590 1.00 0.00 102 GLU A CA 5
ATOM 8352 C C . GLU A 1 102 ? 8.421 14.796 15.656 1.00 0.00 102 GLU A C 5
ATOM 8353 O O . GLU A 1 102 ? 7.245 14.426 15.648 1.00 0.00 102 GLU A O 5
ATOM 8365 N N . HIS A 1 103 ? 9.310 14.385 16.555 1.00 0.00 103 HIS A N 5
ATOM 8366 C CA . HIS A 1 103 ? 8.946 13.453 17.613 1.00 0.00 103 HIS A CA 5
ATOM 8367 C C . HIS A 1 103 ? 9.562 13.889 18.945 1.00 0.00 103 HIS A C 5
ATOM 8368 O O . HIS A 1 103 ? 10.439 13.218 19.493 1.00 0.00 103 HIS A O 5
ATOM 8382 N N . HIS A 1 104 ? 9.093 15.027 19.454 1.00 0.00 104 HIS A N 5
ATOM 8383 C CA . HIS A 1 104 ? 9.592 15.571 20.718 1.00 0.00 104 HIS A CA 5
ATOM 8384 C C . HIS A 1 104 ? 9.686 14.481 21.783 1.00 0.00 104 HIS A C 5
ATOM 8385 O O . HIS A 1 104 ? 10.769 13.962 22.058 1.00 0.00 104 HIS A O 5
ATOM 8399 N N . HIS A 1 105 ? 8.546 14.136 22.373 1.00 0.00 105 HIS A N 5
ATOM 8400 C CA . HIS A 1 105 ? 8.504 13.101 23.401 1.00 0.00 105 HIS A CA 5
ATOM 8401 C C . HIS A 1 105 ? 7.179 12.351 23.329 1.00 0.00 105 HIS A C 5
ATOM 8402 O O . HIS A 1 105 ? 6.130 12.897 23.676 1.00 0.00 105 HIS A O 5
ATOM 8416 N N . HIS A 1 106 ? 7.232 11.104 22.868 1.00 0.00 106 HIS A N 5
ATOM 8417 C CA . HIS A 1 106 ? 6.024 10.291 22.745 1.00 0.00 106 HIS A CA 5
ATOM 8418 C C . HIS A 1 106 ? 4.929 11.087 22.033 1.00 0.00 106 HIS A C 5
ATOM 8419 O O . HIS A 1 106 ? 3.841 11.296 22.572 1.00 0.00 106 HIS A O 5
ATOM 8433 N N . HIS A 1 107 ? 5.232 11.538 20.822 1.00 0.00 107 HIS A N 5
ATOM 8434 C CA . HIS A 1 107 ? 4.273 12.314 20.050 1.00 0.00 107 HIS A CA 5
ATOM 8435 C C . HIS A 1 107 ? 3.252 11.390 19.395 1.00 0.00 107 HIS A C 5
ATOM 8436 O O . HIS A 1 107 ? 3.553 10.714 18.410 1.00 0.00 107 HIS A O 5
ATOM 8450 N N . HIS A 1 108 ? 2.044 11.371 19.953 1.00 0.00 108 HIS A N 5
ATOM 8451 C CA . HIS A 1 108 ? 0.972 10.532 19.423 1.00 0.00 108 HIS A CA 5
ATOM 8452 C C . HIS A 1 108 ? 1.367 9.058 19.468 1.00 0.00 108 HIS A C 5
ATOM 8466 N N . MET A 1 1 ? 21.334 -6.171 4.690 1.00 0.00 1 MET A N 6
ATOM 8467 C CA . MET A 1 1 ? 22.083 -6.430 5.951 1.00 0.00 1 MET A CA 6
ATOM 8468 C C . MET A 1 1 ? 21.253 -5.953 7.140 1.00 0.00 1 MET A C 6
ATOM 8469 O O . MET A 1 1 ? 21.465 -6.391 8.272 1.00 0.00 1 MET A O 6
ATOM 8482 N N . ASP A 1 2 ? 20.300 -5.060 6.874 1.00 0.00 2 ASP A N 6
ATOM 8483 C CA . ASP A 1 2 ? 19.433 -4.532 7.928 1.00 0.00 2 ASP A CA 6
ATOM 8484 C C . ASP A 1 2 ? 18.273 -3.738 7.329 1.00 0.00 2 ASP A C 6
ATOM 8485 O O . ASP A 1 2 ? 17.111 -3.976 7.659 1.00 0.00 2 ASP A O 6
ATOM 8494 N N . GLY A 1 3 ? 18.599 -2.792 6.449 1.00 0.00 3 GLY A N 6
ATOM 8495 C CA . GLY A 1 3 ? 17.581 -1.962 5.809 1.00 0.00 3 GLY A CA 6
ATOM 8496 C C . GLY A 1 3 ? 17.300 -0.703 6.626 1.00 0.00 3 GLY A C 6
ATOM 8497 O O . GLY A 1 3 ? 16.610 0.206 6.160 1.00 0.00 3 GLY A O 6
ATOM 8501 N N . VAL A 1 4 ? 17.836 -0.658 7.845 1.00 0.00 4 VAL A N 6
ATOM 8502 C CA . VAL A 1 4 ? 17.640 0.493 8.730 1.00 0.00 4 VAL A CA 6
ATOM 8503 C C . VAL A 1 4 ? 16.156 0.850 8.821 1.00 0.00 4 VAL A C 6
ATOM 8504 O O . VAL A 1 4 ? 15.746 1.928 8.390 1.00 0.00 4 VAL A O 6
ATOM 8517 N N . MET A 1 5 ? 15.367 -0.071 9.387 1.00 0.00 5 MET A N 6
ATOM 8518 C CA . MET A 1 5 ? 13.921 0.120 9.548 1.00 0.00 5 MET A CA 6
ATOM 8519 C C . MET A 1 5 ? 13.324 0.941 8.414 1.00 0.00 5 MET A C 6
ATOM 8520 O O . MET A 1 5 ? 13.330 2.174 8.458 1.00 0.00 5 MET A O 6
ATOM 8534 N N . SER A 1 6 ? 12.787 0.262 7.414 1.00 0.00 6 SER A N 6
ATOM 8535 C CA . SER A 1 6 ? 12.180 0.945 6.301 1.00 0.00 6 SER A CA 6
ATOM 8536 C C . SER A 1 6 ? 10.747 0.472 6.127 1.00 0.00 6 SER A C 6
ATOM 8537 O O . SER A 1 6 ? 10.195 -0.200 6.995 1.00 0.00 6 SER A O 6
ATOM 8545 N N . ALA A 1 7 ? 10.159 0.839 5.004 1.00 0.00 7 ALA A N 6
ATOM 8546 C CA . ALA A 1 7 ? 8.780 0.471 4.687 1.00 0.00 7 ALA A CA 6
ATOM 8547 C C . ALA A 1 7 ? 8.208 1.435 3.663 1.00 0.00 7 ALA A C 6
ATOM 8548 O O . ALA A 1 7 ? 7.195 1.148 3.028 1.00 0.00 7 ALA A O 6
ATOM 8555 N N . VAL A 1 8 ? 8.858 2.587 3.516 1.00 0.00 8 VAL A N 6
ATOM 8556 C CA . VAL A 1 8 ? 8.396 3.592 2.569 1.00 0.00 8 VAL A CA 6
ATOM 8557 C C . VAL A 1 8 ? 9.524 4.556 2.206 1.00 0.00 8 VAL A C 6
ATOM 8558 O O . VAL A 1 8 ? 10.497 4.701 2.946 1.00 0.00 8 VAL A O 6
ATOM 8571 N N . THR A 1 9 ? 9.380 5.204 1.050 1.00 0.00 9 THR A N 6
ATOM 8572 C CA . THR A 1 9 ? 10.387 6.145 0.573 1.00 0.00 9 THR A CA 6
ATOM 8573 C C . THR A 1 9 ? 9.721 7.310 -0.161 1.00 0.00 9 THR A C 6
ATOM 8574 O O . THR A 1 9 ? 8.748 7.119 -0.888 1.00 0.00 9 THR A O 6
ATOM 8585 N N . VAL A 1 10 ? 10.261 8.513 0.033 1.00 0.00 10 VAL A N 6
ATOM 8586 C CA . VAL A 1 10 ? 9.725 9.709 -0.612 1.00 0.00 10 VAL A CA 6
ATOM 8587 C C . VAL A 1 10 ? 10.660 10.175 -1.723 1.00 0.00 10 VAL A C 6
ATOM 8588 O O . VAL A 1 10 ? 11.684 10.809 -1.464 1.00 0.00 10 VAL A O 6
ATOM 8601 N N . ASN A 1 11 ? 10.297 9.861 -2.960 1.00 0.00 11 ASN A N 6
ATOM 8602 C CA . ASN A 1 11 ? 11.107 10.255 -4.108 1.00 0.00 11 ASN A CA 6
ATOM 8603 C C . ASN A 1 11 ? 10.820 11.705 -4.486 1.00 0.00 11 ASN A C 6
ATOM 8604 O O . ASN A 1 11 ? 10.369 12.496 -3.658 1.00 0.00 11 ASN A O 6
ATOM 8615 N N . ASP A 1 12 ? 11.069 12.034 -5.749 1.00 0.00 12 ASP A N 6
ATOM 8616 C CA . ASP A 1 12 ? 10.824 13.379 -6.252 1.00 0.00 12 ASP A CA 6
ATOM 8617 C C . ASP A 1 12 ? 9.608 13.355 -7.162 1.00 0.00 12 ASP A C 6
ATOM 8618 O O . ASP A 1 12 ? 9.319 14.321 -7.872 1.00 0.00 12 ASP A O 6
ATOM 8627 N N . ASP A 1 13 ? 8.911 12.226 -7.140 1.00 0.00 13 ASP A N 6
ATOM 8628 C CA . ASP A 1 13 ? 7.732 12.035 -7.968 1.00 0.00 13 ASP A CA 6
ATOM 8629 C C . ASP A 1 13 ? 6.524 11.694 -7.097 1.00 0.00 13 ASP A C 6
ATOM 8630 O O . ASP A 1 13 ? 5.378 11.940 -7.476 1.00 0.00 13 ASP A O 6
ATOM 8639 N N . GLY A 1 14 ? 6.794 11.130 -5.923 1.00 0.00 14 GLY A N 6
ATOM 8640 C CA . GLY A 1 14 ? 5.726 10.765 -4.999 1.00 0.00 14 GLY A CA 6
ATOM 8641 C C . GLY A 1 14 ? 6.281 10.019 -3.789 1.00 0.00 14 GLY A C 6
ATOM 8642 O O . GLY A 1 14 ? 7.225 10.480 -3.145 1.00 0.00 14 GLY A O 6
ATOM 8646 N N . LEU A 1 15 ? 5.687 8.866 -3.488 1.00 0.00 15 LEU A N 6
ATOM 8647 C CA . LEU A 1 15 ? 6.126 8.062 -2.347 1.00 0.00 15 LEU A CA 6
ATOM 8648 C C . LEU A 1 15 ? 5.988 6.571 -2.634 1.00 0.00 15 LEU A C 6
ATOM 8649 O O . LEU A 1 15 ? 5.224 6.158 -3.507 1.00 0.00 15 LEU A O 6
ATOM 8665 N N . VAL A 1 16 ? 6.742 5.772 -1.882 1.00 0.00 16 VAL A N 6
ATOM 8666 C CA . VAL A 1 16 ? 6.724 4.321 -2.034 1.00 0.00 16 VAL A CA 6
ATOM 8667 C C . VAL A 1 16 ? 6.059 3.670 -0.826 1.00 0.00 16 VAL A C 6
ATOM 8668 O O . VAL A 1 16 ? 6.296 4.071 0.312 1.00 0.00 16 VAL A O 6
ATOM 8681 N N . LEU A 1 17 ? 5.234 2.661 -1.081 1.00 0.00 17 LEU A N 6
ATOM 8682 C CA . LEU A 1 17 ? 4.546 1.957 -0.005 1.00 0.00 17 LEU A CA 6
ATOM 8683 C C . LEU A 1 17 ? 5.022 0.507 0.043 1.00 0.00 17 LEU A C 6
ATOM 8684 O O . LEU A 1 17 ? 4.459 -0.362 -0.623 1.00 0.00 17 LEU A O 6
ATOM 8700 N N . ARG A 1 18 ? 6.059 0.253 0.838 1.00 0.00 18 ARG A N 6
ATOM 8701 C CA . ARG A 1 18 ? 6.603 -1.097 0.962 1.00 0.00 18 ARG A CA 6
ATOM 8702 C C . ARG A 1 18 ? 6.032 -1.790 2.199 1.00 0.00 18 ARG A C 6
ATOM 8703 O O . ARG A 1 18 ? 6.368 -1.434 3.328 1.00 0.00 18 ARG A O 6
ATOM 8724 N N . LEU A 1 19 ? 5.168 -2.782 1.980 1.00 0.00 19 LEU A N 6
ATOM 8725 C CA . LEU A 1 19 ? 4.564 -3.517 3.094 1.00 0.00 19 LEU A CA 6
ATOM 8726 C C . LEU A 1 19 ? 4.354 -4.985 2.731 1.00 0.00 19 LEU A C 6
ATOM 8727 O O . LEU A 1 19 ? 4.671 -5.413 1.621 1.00 0.00 19 LEU A O 6
ATOM 8743 N N . TYR A 1 20 ? 3.830 -5.748 3.686 1.00 0.00 20 TYR A N 6
ATOM 8744 C CA . TYR A 1 20 ? 3.585 -7.173 3.490 1.00 0.00 20 TYR A CA 6
ATOM 8745 C C . TYR A 1 20 ? 2.082 -7.451 3.440 1.00 0.00 20 TYR A C 6
ATOM 8746 O O . TYR A 1 20 ? 1.405 -7.439 4.470 1.00 0.00 20 TYR A O 6
ATOM 8764 N N . ILE A 1 21 ? 1.567 -7.696 2.236 1.00 0.00 21 ILE A N 6
ATOM 8765 C CA . ILE A 1 21 ? 0.144 -7.971 2.065 1.00 0.00 21 ILE A CA 6
ATOM 8766 C C . ILE A 1 21 ? -0.190 -9.342 2.640 1.00 0.00 21 ILE A C 6
ATOM 8767 O O . ILE A 1 21 ? 0.441 -10.342 2.298 1.00 0.00 21 ILE A O 6
ATOM 8783 N N . GLN A 1 22 ? -1.182 -9.370 3.524 1.00 0.00 22 GLN A N 6
ATOM 8784 C CA . GLN A 1 22 ? -1.601 -10.613 4.158 1.00 0.00 22 GLN A CA 6
ATOM 8785 C C . GLN A 1 22 ? -3.094 -10.844 3.927 1.00 0.00 22 GLN A C 6
ATOM 8786 O O . GLN A 1 22 ? -3.929 -10.469 4.753 1.00 0.00 22 GLN A O 6
ATOM 8800 N N . PRO A 1 23 ? -3.445 -11.449 2.820 1.00 0.00 23 PRO A N 6
ATOM 8801 C CA . PRO A 1 23 ? -4.865 -11.729 2.474 1.00 0.00 23 PRO A CA 6
ATOM 8802 C C . PRO A 1 23 ? -5.432 -12.885 3.294 1.00 0.00 23 PRO A C 6
ATOM 8803 O O . PRO A 1 23 ? -4.682 -13.680 3.858 1.00 0.00 23 PRO A O 6
ATOM 8814 N N . LYS A 1 24 ? -6.762 -12.963 3.351 1.00 0.00 24 LYS A N 6
ATOM 8815 C CA . LYS A 1 24 ? -7.445 -14.018 4.102 1.00 0.00 24 LYS A CA 6
ATOM 8816 C C . LYS A 1 24 ? -7.349 -13.770 5.603 1.00 0.00 24 LYS A C 6
ATOM 8817 O O . LYS A 1 24 ? -7.115 -14.694 6.383 1.00 0.00 24 LYS A O 6
ATOM 8836 N N . ALA A 1 25 ? -7.556 -12.519 6.006 1.00 0.00 25 ALA A N 6
ATOM 8837 C CA . ALA A 1 25 ? -7.517 -12.163 7.406 1.00 0.00 25 ALA A CA 6
ATOM 8838 C C . ALA A 1 25 ? -8.921 -12.271 7.976 1.00 0.00 25 ALA A C 6
ATOM 8839 O O . ALA A 1 25 ? -9.227 -13.176 8.749 1.00 0.00 25 ALA A O 6
ATOM 8846 N N . SER A 1 26 ? -9.765 -11.332 7.565 1.00 0.00 26 SER A N 6
ATOM 8847 C CA . SER A 1 26 ? -11.158 -11.280 7.995 1.00 0.00 26 SER A CA 6
ATOM 8848 C C . SER A 1 26 ? -11.712 -9.894 7.712 1.00 0.00 26 SER A C 6
ATOM 8849 O O . SER A 1 26 ? -12.922 -9.705 7.580 1.00 0.00 26 SER A O 6
ATOM 8857 N N . ARG A 1 27 ? -10.800 -8.931 7.620 1.00 0.00 27 ARG A N 6
ATOM 8858 C CA . ARG A 1 27 ? -11.172 -7.546 7.359 1.00 0.00 27 ARG A CA 6
ATOM 8859 C C . ARG A 1 27 ? -9.924 -6.709 7.105 1.00 0.00 27 ARG A C 6
ATOM 8860 O O . ARG A 1 27 ? -8.892 -6.925 7.741 1.00 0.00 27 ARG A O 6
ATOM 8881 N N . ASP A 1 28 ? -10.024 -5.753 6.185 1.00 0.00 28 ASP A N 6
ATOM 8882 C CA . ASP A 1 28 ? -8.889 -4.892 5.878 1.00 0.00 28 ASP A CA 6
ATOM 8883 C C . ASP A 1 28 ? -8.509 -4.080 7.097 1.00 0.00 28 ASP A C 6
ATOM 8884 O O . ASP A 1 28 ? -9.008 -2.975 7.320 1.00 0.00 28 ASP A O 6
ATOM 8893 N N . SER A 1 29 ? -7.626 -4.658 7.884 1.00 0.00 29 SER A N 6
ATOM 8894 C CA . SER A 1 29 ? -7.158 -4.016 9.109 1.00 0.00 29 SER A CA 6
ATOM 8895 C C . SER A 1 29 ? -5.632 -4.034 9.194 1.00 0.00 29 SER A C 6
ATOM 8896 O O . SER A 1 29 ? -5.007 -5.090 9.085 1.00 0.00 29 SER A O 6
ATOM 8904 N N . ILE A 1 30 ? -5.041 -2.860 9.411 1.00 0.00 30 ILE A N 6
ATOM 8905 C CA . ILE A 1 30 ? -3.586 -2.749 9.539 1.00 0.00 30 ILE A CA 6
ATOM 8906 C C . ILE A 1 30 ? -3.193 -3.086 10.977 1.00 0.00 30 ILE A C 6
ATOM 8907 O O . ILE A 1 30 ? -2.737 -2.233 11.740 1.00 0.00 30 ILE A O 6
ATOM 8923 N N . VAL A 1 31 ? -3.424 -4.342 11.334 1.00 0.00 31 VAL A N 6
ATOM 8924 C CA . VAL A 1 31 ? -3.156 -4.843 12.679 1.00 0.00 31 VAL A CA 6
ATOM 8925 C C . VAL A 1 31 ? -1.774 -5.489 12.813 1.00 0.00 31 VAL A C 6
ATOM 8926 O O . VAL A 1 31 ? -1.538 -6.254 13.749 1.00 0.00 31 VAL A O 6
ATOM 8939 N N . GLY A 1 32 ? -0.871 -5.206 11.885 1.00 0.00 32 GLY A N 6
ATOM 8940 C CA . GLY A 1 32 ? 0.460 -5.805 11.932 1.00 0.00 32 GLY A CA 6
ATOM 8941 C C . GLY A 1 32 ? 1.499 -4.804 11.473 1.00 0.00 32 GLY A C 6
ATOM 8942 O O . GLY A 1 32 ? 2.461 -5.142 10.785 1.00 0.00 32 GLY A O 6
ATOM 8946 N N . LEU A 1 33 ? 1.289 -3.567 11.885 1.00 0.00 33 LEU A N 6
ATOM 8947 C CA . LEU A 1 33 ? 2.188 -2.485 11.552 1.00 0.00 33 LEU A CA 6
ATOM 8948 C C . LEU A 1 33 ? 3.425 -2.552 12.436 1.00 0.00 33 LEU A C 6
ATOM 8949 O O . LEU A 1 33 ? 3.330 -2.456 13.660 1.00 0.00 33 LEU A O 6
ATOM 8965 N N . HIS A 1 34 ? 4.580 -2.744 11.805 1.00 0.00 34 HIS A N 6
ATOM 8966 C CA . HIS A 1 34 ? 5.831 -2.853 12.544 1.00 0.00 34 HIS A CA 6
ATOM 8967 C C . HIS A 1 34 ? 6.636 -1.557 12.472 1.00 0.00 34 HIS A C 6
ATOM 8968 O O . HIS A 1 34 ? 6.435 -0.735 11.579 1.00 0.00 34 HIS A O 6
ATOM 8982 N N . GLY A 1 35 ? 7.552 -1.386 13.421 1.00 0.00 35 GLY A N 6
ATOM 8983 C CA . GLY A 1 35 ? 8.389 -0.195 13.451 1.00 0.00 35 GLY A CA 6
ATOM 8984 C C . GLY A 1 35 ? 9.437 -0.257 12.344 1.00 0.00 35 GLY A C 6
ATOM 8985 O O . GLY A 1 35 ? 9.999 0.763 11.947 1.00 0.00 35 GLY A O 6
ATOM 8989 N N . ASP A 1 36 ? 9.687 -1.469 11.845 1.00 0.00 36 ASP A N 6
ATOM 8990 C CA . ASP A 1 36 ? 10.662 -1.668 10.775 1.00 0.00 36 ASP A CA 6
ATOM 8991 C C . ASP A 1 36 ? 9.971 -2.185 9.519 1.00 0.00 36 ASP A C 6
ATOM 8992 O O . ASP A 1 36 ? 10.556 -2.179 8.438 1.00 0.00 36 ASP A O 6
ATOM 9001 N N . GLU A 1 37 ? 8.723 -2.637 9.671 1.00 0.00 37 GLU A N 6
ATOM 9002 C CA . GLU A 1 37 ? 7.956 -3.156 8.539 1.00 0.00 37 GLU A CA 6
ATOM 9003 C C . GLU A 1 37 ? 6.485 -2.767 8.672 1.00 0.00 37 GLU A C 6
ATOM 9004 O O . GLU A 1 37 ? 6.106 -2.049 9.592 1.00 0.00 37 GLU A O 6
ATOM 9016 N N . VAL A 1 38 ? 5.662 -3.243 7.746 1.00 0.00 38 VAL A N 6
ATOM 9017 C CA . VAL A 1 38 ? 4.237 -2.943 7.757 1.00 0.00 38 VAL A CA 6
ATOM 9018 C C . VAL A 1 38 ? 3.454 -4.154 7.275 1.00 0.00 38 VAL A C 6
ATOM 9019 O O . VAL A 1 38 ? 3.661 -4.629 6.158 1.00 0.00 38 VAL A O 6
ATOM 9032 N N . LYS A 1 39 ? 2.562 -4.654 8.117 1.00 0.00 39 LYS A N 6
ATOM 9033 C CA . LYS A 1 39 ? 1.767 -5.811 7.748 1.00 0.00 39 LYS A CA 6
ATOM 9034 C C . LYS A 1 39 ? 0.283 -5.482 7.804 1.00 0.00 39 LYS A C 6
ATOM 9035 O O . LYS A 1 39 ? -0.250 -5.144 8.861 1.00 0.00 39 LYS A O 6
ATOM 9054 N N . VAL A 1 40 ? -0.378 -5.588 6.654 1.00 0.00 40 VAL A N 6
ATOM 9055 C CA . VAL A 1 40 ? -1.802 -5.306 6.573 1.00 0.00 40 VAL A CA 6
ATOM 9056 C C . VAL A 1 40 ? -2.570 -6.582 6.256 1.00 0.00 40 VAL A C 6
ATOM 9057 O O . VAL A 1 40 ? -2.183 -7.349 5.370 1.00 0.00 40 VAL A O 6
ATOM 9070 N N . ALA A 1 41 ? -3.664 -6.794 6.973 1.00 0.00 41 ALA A N 6
ATOM 9071 C CA . ALA A 1 41 ? -4.491 -7.968 6.750 1.00 0.00 41 ALA A CA 6
ATOM 9072 C C . ALA A 1 41 ? -5.687 -7.573 5.905 1.00 0.00 41 ALA A C 6
ATOM 9073 O O . ALA A 1 41 ? -6.616 -6.932 6.394 1.00 0.00 41 ALA A O 6
ATOM 9080 N N . ILE A 1 42 ? -5.652 -7.946 4.634 1.00 0.00 42 ILE A N 6
ATOM 9081 C CA . ILE A 1 42 ? -6.735 -7.606 3.728 1.00 0.00 42 ILE A CA 6
ATOM 9082 C C . ILE A 1 42 ? -7.667 -8.805 3.570 1.00 0.00 42 ILE A C 6
ATOM 9083 O O . ILE A 1 42 ? -7.273 -9.946 3.814 1.00 0.00 42 ILE A O 6
ATOM 9099 N N . THR A 1 43 ? -8.914 -8.529 3.199 1.00 0.00 43 THR A N 6
ATOM 9100 C CA . THR A 1 43 ? -9.916 -9.582 3.049 1.00 0.00 43 THR A CA 6
ATOM 9101 C C . THR A 1 43 ? -9.989 -10.094 1.609 1.00 0.00 43 THR A C 6
ATOM 9102 O O . THR A 1 43 ? -11.028 -10.594 1.172 1.00 0.00 43 THR A O 6
ATOM 9113 N N . ALA A 1 44 ? -8.883 -9.980 0.881 1.00 0.00 44 ALA A N 6
ATOM 9114 C CA . ALA A 1 44 ? -8.841 -10.444 -0.504 1.00 0.00 44 ALA A CA 6
ATOM 9115 C C . ALA A 1 44 ? -8.236 -11.848 -0.592 1.00 0.00 44 ALA A C 6
ATOM 9116 O O . ALA A 1 44 ? -7.644 -12.344 0.371 1.00 0.00 44 ALA A O 6
ATOM 9123 N N . PRO A 1 45 ? -8.370 -12.483 -1.733 1.00 0.00 45 PRO A N 6
ATOM 9124 C CA . PRO A 1 45 ? -7.822 -13.848 -1.987 1.00 0.00 45 PRO A CA 6
ATOM 9125 C C . PRO A 1 45 ? -6.319 -13.824 -2.261 1.00 0.00 45 PRO A C 6
ATOM 9126 O O . PRO A 1 45 ? -5.708 -12.755 -2.310 1.00 0.00 45 PRO A O 6
ATOM 9137 N N . PRO A 1 46 ? -5.716 -14.975 -2.452 1.00 0.00 46 PRO A N 6
ATOM 9138 C CA . PRO A 1 46 ? -4.258 -15.090 -2.739 1.00 0.00 46 PRO A CA 6
ATOM 9139 C C . PRO A 1 46 ? -3.945 -14.737 -4.195 1.00 0.00 46 PRO A C 6
ATOM 9140 O O . PRO A 1 46 ? -2.789 -14.790 -4.623 1.00 0.00 46 PRO A O 6
ATOM 9151 N N . VAL A 1 47 ? -4.986 -14.379 -4.948 1.00 0.00 47 VAL A N 6
ATOM 9152 C CA . VAL A 1 47 ? -4.823 -14.024 -6.358 1.00 0.00 47 VAL A CA 6
ATOM 9153 C C . VAL A 1 47 ? -4.638 -12.519 -6.516 1.00 0.00 47 VAL A C 6
ATOM 9154 O O . VAL A 1 47 ? -4.978 -11.744 -5.621 1.00 0.00 47 VAL A O 6
ATOM 9167 N N . ASP A 1 48 ? -4.084 -12.117 -7.654 1.00 0.00 48 ASP A N 6
ATOM 9168 C CA . ASP A 1 48 ? -3.843 -10.704 -7.919 1.00 0.00 48 ASP A CA 6
ATOM 9169 C C . ASP A 1 48 ? -5.102 -10.026 -8.428 1.00 0.00 48 ASP A C 6
ATOM 9170 O O . ASP A 1 48 ? -5.466 -8.958 -7.962 1.00 0.00 48 ASP A O 6
ATOM 9179 N N . GLY A 1 49 ? -5.765 -10.647 -9.392 1.00 0.00 49 GLY A N 6
ATOM 9180 C CA . GLY A 1 49 ? -6.984 -10.075 -9.953 1.00 0.00 49 GLY A CA 6
ATOM 9181 C C . GLY A 1 49 ? -7.887 -9.517 -8.857 1.00 0.00 49 GLY A C 6
ATOM 9182 O O . GLY A 1 49 ? -8.396 -8.399 -8.969 1.00 0.00 49 GLY A O 6
ATOM 9186 N N . GLN A 1 50 ? -8.083 -10.304 -7.802 1.00 0.00 50 GLN A N 6
ATOM 9187 C CA . GLN A 1 50 ? -8.936 -9.886 -6.695 1.00 0.00 50 GLN A CA 6
ATOM 9188 C C . GLN A 1 50 ? -8.189 -8.963 -5.728 1.00 0.00 50 GLN A C 6
ATOM 9189 O O . GLN A 1 50 ? -8.689 -7.895 -5.382 1.00 0.00 50 GLN A O 6
ATOM 9203 N N . ALA A 1 51 ? -6.994 -9.369 -5.297 1.00 0.00 51 ALA A N 6
ATOM 9204 C CA . ALA A 1 51 ? -6.206 -8.542 -4.376 1.00 0.00 51 ALA A CA 6
ATOM 9205 C C . ALA A 1 51 ? -5.892 -7.193 -5.021 1.00 0.00 51 ALA A C 6
ATOM 9206 O O . ALA A 1 51 ? -6.231 -6.141 -4.480 1.00 0.00 51 ALA A O 6
ATOM 9213 N N . ASN A 1 52 ? -5.259 -7.242 -6.189 1.00 0.00 52 ASN A N 6
ATOM 9214 C CA . ASN A 1 52 ? -4.911 -6.033 -6.931 1.00 0.00 52 ASN A CA 6
ATOM 9215 C C . ASN A 1 52 ? -6.104 -5.083 -6.974 1.00 0.00 52 ASN A C 6
ATOM 9216 O O . ASN A 1 52 ? -5.959 -3.887 -6.716 1.00 0.00 52 ASN A O 6
ATOM 9227 N N . SER A 1 53 ? -7.289 -5.623 -7.287 1.00 0.00 53 SER A N 6
ATOM 9228 C CA . SER A 1 53 ? -8.495 -4.799 -7.337 1.00 0.00 53 SER A CA 6
ATOM 9229 C C . SER A 1 53 ? -8.610 -3.978 -6.055 1.00 0.00 53 SER A C 6
ATOM 9230 O O . SER A 1 53 ? -8.826 -2.767 -6.105 1.00 0.00 53 SER A O 6
ATOM 9238 N N . HIS A 1 54 ? -8.442 -4.641 -4.907 1.00 0.00 54 HIS A N 6
ATOM 9239 C CA . HIS A 1 54 ? -8.512 -3.950 -3.625 1.00 0.00 54 HIS A CA 6
ATOM 9240 C C . HIS A 1 54 ? -7.400 -2.931 -3.545 1.00 0.00 54 HIS A C 6
ATOM 9241 O O . HIS A 1 54 ? -7.610 -1.804 -3.115 1.00 0.00 54 HIS A O 6
ATOM 9255 N N . LEU A 1 55 ? -6.206 -3.356 -3.934 1.00 0.00 55 LEU A N 6
ATOM 9256 C CA . LEU A 1 55 ? -5.049 -2.488 -3.877 1.00 0.00 55 LEU A CA 6
ATOM 9257 C C . LEU A 1 55 ? -5.364 -1.145 -4.520 1.00 0.00 55 LEU A C 6
ATOM 9258 O O . LEU A 1 55 ? -5.314 -0.102 -3.864 1.00 0.00 55 LEU A O 6
ATOM 9274 N N . VAL A 1 56 ? -5.703 -1.185 -5.806 1.00 0.00 56 VAL A N 6
ATOM 9275 C CA . VAL A 1 56 ? -6.043 0.025 -6.542 1.00 0.00 56 VAL A CA 6
ATOM 9276 C C . VAL A 1 56 ? -7.145 0.788 -5.804 1.00 0.00 56 VAL A C 6
ATOM 9277 O O . VAL A 1 56 ? -7.261 2.006 -5.929 1.00 0.00 56 VAL A O 6
ATOM 9290 N N . LYS A 1 57 ? -7.947 0.048 -5.035 1.00 0.00 57 LYS A N 6
ATOM 9291 C CA . LYS A 1 57 ? -9.044 0.647 -4.278 1.00 0.00 57 LYS A CA 6
ATOM 9292 C C . LYS A 1 57 ? -8.541 1.249 -2.964 1.00 0.00 57 LYS A C 6
ATOM 9293 O O . LYS A 1 57 ? -8.473 2.468 -2.833 1.00 0.00 57 LYS A O 6
ATOM 9312 N N . PHE A 1 58 ? -8.192 0.389 -2.001 1.00 0.00 58 PHE A N 6
ATOM 9313 C CA . PHE A 1 58 ? -7.696 0.841 -0.697 1.00 0.00 58 PHE A CA 6
ATOM 9314 C C . PHE A 1 58 ? -6.879 2.127 -0.829 1.00 0.00 58 PHE A C 6
ATOM 9315 O O . PHE A 1 58 ? -7.271 3.171 -0.306 1.00 0.00 58 PHE A O 6
ATOM 9332 N N . LEU A 1 59 ? -5.751 2.051 -1.531 1.00 0.00 59 LEU A N 6
ATOM 9333 C CA . LEU A 1 59 ? -4.906 3.227 -1.720 1.00 0.00 59 LEU A CA 6
ATOM 9334 C C . LEU A 1 59 ? -5.647 4.275 -2.545 1.00 0.00 59 LEU A C 6
ATOM 9335 O O . LEU A 1 59 ? -5.534 5.470 -2.289 1.00 0.00 59 LEU A O 6
ATOM 9351 N N . GLY A 1 60 ? -6.409 3.818 -3.536 1.00 0.00 60 GLY A N 6
ATOM 9352 C CA . GLY A 1 60 ? -7.164 4.732 -4.384 1.00 0.00 60 GLY A CA 6
ATOM 9353 C C . GLY A 1 60 ? -8.066 5.635 -3.548 1.00 0.00 60 GLY A C 6
ATOM 9354 O O . GLY A 1 60 ? -8.172 6.829 -3.818 1.00 0.00 60 GLY A O 6
ATOM 9358 N N . LYS A 1 61 ? -8.708 5.059 -2.532 1.00 0.00 61 LYS A N 6
ATOM 9359 C CA . LYS A 1 61 ? -9.591 5.837 -1.660 1.00 0.00 61 LYS A CA 6
ATOM 9360 C C . LYS A 1 61 ? -8.774 6.583 -0.614 1.00 0.00 61 LYS A C 6
ATOM 9361 O O . LYS A 1 61 ? -8.919 7.792 -0.439 1.00 0.00 61 LYS A O 6
ATOM 9380 N N . GLN A 1 62 ? -7.929 5.837 0.089 1.00 0.00 62 GLN A N 6
ATOM 9381 C CA . GLN A 1 62 ? -7.100 6.406 1.141 1.00 0.00 62 GLN A CA 6
ATOM 9382 C C . GLN A 1 62 ? -6.244 7.558 0.624 1.00 0.00 62 GLN A C 6
ATOM 9383 O O . GLN A 1 62 ? -6.209 8.633 1.227 1.00 0.00 62 GLN A O 6
ATOM 9397 N N . PHE A 1 63 ? -5.546 7.331 -0.487 1.00 0.00 63 PHE A N 6
ATOM 9398 C CA . PHE A 1 63 ? -4.685 8.361 -1.059 1.00 0.00 63 PHE A CA 6
ATOM 9399 C C . PHE A 1 63 ? -5.460 9.272 -2.003 1.00 0.00 63 PHE A C 6
ATOM 9400 O O . PHE A 1 63 ? -5.025 10.386 -2.298 1.00 0.00 63 PHE A O 6
ATOM 9417 N N . ARG A 1 64 ? -6.615 8.800 -2.465 1.00 0.00 64 ARG A N 6
ATOM 9418 C CA . ARG A 1 64 ? -7.452 9.581 -3.369 1.00 0.00 64 ARG A CA 6
ATOM 9419 C C . ARG A 1 64 ? -6.714 9.923 -4.665 1.00 0.00 64 ARG A C 6
ATOM 9420 O O . ARG A 1 64 ? -7.251 10.637 -5.514 1.00 0.00 64 ARG A O 6
ATOM 9441 N N . VAL A 1 65 ? -5.493 9.412 -4.826 1.00 0.00 65 VAL A N 6
ATOM 9442 C CA . VAL A 1 65 ? -4.729 9.686 -6.042 1.00 0.00 65 VAL A CA 6
ATOM 9443 C C . VAL A 1 65 ? -5.270 8.839 -7.188 1.00 0.00 65 VAL A C 6
ATOM 9444 O O . VAL A 1 65 ? -5.829 7.763 -6.968 1.00 0.00 65 VAL A O 6
ATOM 9457 N N . ALA A 1 66 ? -5.111 9.342 -8.408 1.00 0.00 66 ALA A N 6
ATOM 9458 C CA . ALA A 1 66 ? -5.599 8.645 -9.593 1.00 0.00 66 ALA A CA 6
ATOM 9459 C C . ALA A 1 66 ? -5.175 7.178 -9.595 1.00 0.00 66 ALA A C 6
ATOM 9460 O O . ALA A 1 66 ? -4.212 6.797 -8.929 1.00 0.00 66 ALA A O 6
ATOM 9467 N N . LYS A 1 67 ? -5.901 6.362 -10.358 1.00 0.00 67 LYS A N 6
ATOM 9468 C CA . LYS A 1 67 ? -5.596 4.938 -10.452 1.00 0.00 67 LYS A CA 6
ATOM 9469 C C . LYS A 1 67 ? -4.306 4.742 -11.229 1.00 0.00 67 LYS A C 6
ATOM 9470 O O . LYS A 1 67 ? -3.559 3.789 -11.000 1.00 0.00 67 LYS A O 6
ATOM 9489 N N . SER A 1 68 ? -4.052 5.671 -12.141 1.00 0.00 68 SER A N 6
ATOM 9490 C CA . SER A 1 68 ? -2.850 5.634 -12.960 1.00 0.00 68 SER A CA 6
ATOM 9491 C C . SER A 1 68 ? -1.656 6.116 -12.139 1.00 0.00 68 SER A C 6
ATOM 9492 O O . SER A 1 68 ? -0.501 5.931 -12.528 1.00 0.00 68 SER A O 6
ATOM 9500 N N . GLN A 1 69 ? -1.951 6.731 -10.995 1.00 0.00 69 GLN A N 6
ATOM 9501 C CA . GLN A 1 69 ? -0.912 7.240 -10.107 1.00 0.00 69 GLN A CA 6
ATOM 9502 C C . GLN A 1 69 ? -0.502 6.164 -9.100 1.00 0.00 69 GLN A C 6
ATOM 9503 O O . GLN A 1 69 ? 0.447 6.346 -8.340 1.00 0.00 69 GLN A O 6
ATOM 9517 N N . VAL A 1 70 ? -1.224 5.041 -9.115 1.00 0.00 70 VAL A N 6
ATOM 9518 C CA . VAL A 1 70 ? -0.937 3.924 -8.218 1.00 0.00 70 VAL A CA 6
ATOM 9519 C C . VAL A 1 70 ? 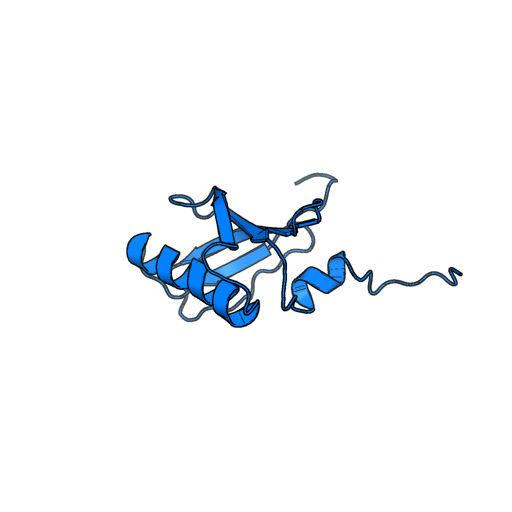-0.283 2.793 -9.004 1.00 0.00 70 VAL A C 6
ATOM 9520 O O . VAL A 1 70 ? -0.969 2.005 -9.660 1.00 0.00 70 VAL A O 6
ATOM 9533 N N . VAL A 1 71 ? 1.043 2.730 -8.955 1.00 0.00 71 VAL A N 6
ATOM 9534 C CA . VAL A 1 71 ? 1.774 1.699 -9.693 1.00 0.00 71 VAL A CA 6
ATOM 9535 C C . VAL A 1 71 ? 2.489 0.729 -8.755 1.00 0.00 71 VAL A C 6
ATOM 9536 O O . VAL A 1 71 ? 3.298 1.131 -7.916 1.00 0.00 71 VAL A O 6
ATOM 9549 N N . ILE A 1 72 ? 2.190 -0.554 -8.931 1.00 0.00 72 ILE A N 6
ATOM 9550 C CA . ILE A 1 72 ? 2.799 -1.616 -8.137 1.00 0.00 72 ILE A CA 6
ATOM 9551 C C . ILE A 1 72 ? 4.108 -2.047 -8.786 1.00 0.00 72 ILE A C 6
ATOM 9552 O O . ILE A 1 72 ? 4.127 -2.895 -9.676 1.00 0.00 72 ILE A O 6
ATOM 9568 N N . GLU A 1 73 ? 5.197 -1.441 -8.343 1.00 0.00 73 GLU A N 6
ATOM 9569 C CA . GLU A 1 73 ? 6.512 -1.750 -8.889 1.00 0.00 73 GLU A CA 6
ATOM 9570 C C . GLU A 1 73 ? 7.040 -3.071 -8.328 1.00 0.00 73 GLU A C 6
ATOM 9571 O O . GLU A 1 73 ? 8.126 -3.517 -8.700 1.00 0.00 73 GLU A O 6
ATOM 9583 N N . LYS A 1 74 ? 6.262 -3.692 -7.435 1.00 0.00 74 LYS A N 6
ATOM 9584 C CA . LYS A 1 74 ? 6.656 -4.961 -6.825 1.00 0.00 74 LYS A CA 6
ATOM 9585 C C . LYS A 1 74 ? 5.586 -5.422 -5.847 1.00 0.00 74 LYS A C 6
ATOM 9586 O O . LYS A 1 74 ? 5.293 -4.736 -4.869 1.00 0.00 74 LYS A O 6
ATOM 9605 N N . GLY A 1 75 ? 5.005 -6.586 -6.113 1.00 0.00 75 GLY A N 6
ATOM 9606 C CA . GLY A 1 75 ? 3.967 -7.125 -5.248 1.00 0.00 75 GLY A CA 6
ATOM 9607 C C . GLY A 1 75 ? 2.952 -7.903 -6.062 1.00 0.00 75 GLY A C 6
ATOM 9608 O O . GLY A 1 75 ? 2.224 -8.734 -5.520 1.00 0.00 75 GLY A O 6
ATOM 9612 N N . GLU A 1 76 ? 2.925 -7.615 -7.369 1.00 0.00 76 GLU A N 6
ATOM 9613 C CA . GLU A 1 76 ? 2.008 -8.276 -8.309 1.00 0.00 76 GLU A CA 6
ATOM 9614 C C . GLU A 1 76 ? 1.306 -9.474 -7.677 1.00 0.00 76 GLU A C 6
ATOM 9615 O O . GLU A 1 76 ? 0.090 -9.457 -7.483 1.00 0.00 76 GLU A O 6
ATOM 9627 N N . LEU A 1 77 ? 2.085 -10.507 -7.363 1.00 0.00 77 LEU A N 6
ATOM 9628 C CA . LEU A 1 77 ? 1.531 -11.717 -6.759 1.00 0.00 77 LEU A CA 6
ATOM 9629 C C . LEU A 1 77 ? 2.126 -11.971 -5.376 1.00 0.00 77 LEU A C 6
ATOM 9630 O O . LEU A 1 77 ? 1.403 -12.332 -4.445 1.00 0.00 77 LEU A O 6
ATOM 9646 N N . GLY A 1 78 ? 3.439 -11.790 -5.249 1.00 0.00 78 GLY A N 6
ATOM 9647 C CA . GLY A 1 78 ? 4.115 -12.009 -3.971 1.00 0.00 78 GLY A CA 6
ATOM 9648 C C . GLY A 1 78 ? 3.417 -11.255 -2.842 1.00 0.00 78 GLY A C 6
ATOM 9649 O O . GLY A 1 78 ? 2.703 -10.281 -3.087 1.00 0.00 78 GLY A O 6
ATOM 9653 N N . ARG A 1 79 ? 3.624 -11.710 -1.605 1.00 0.00 79 ARG A N 6
ATOM 9654 C CA . ARG A 1 79 ? 2.999 -11.058 -0.457 1.00 0.00 79 ARG A CA 6
ATOM 9655 C C . ARG A 1 79 ? 3.588 -9.674 -0.245 1.00 0.00 79 ARG A C 6
ATOM 9656 O O . ARG A 1 79 ? 2.993 -8.841 0.431 1.00 0.00 79 ARG A O 6
ATOM 9677 N N . HIS A 1 80 ? 4.738 -9.418 -0.856 1.00 0.00 80 HIS A N 6
ATOM 9678 C CA . HIS A 1 80 ? 5.357 -8.111 -0.747 1.00 0.00 80 HIS A CA 6
ATOM 9679 C C . HIS A 1 80 ? 4.495 -7.118 -1.511 1.00 0.00 80 HIS A C 6
ATOM 9680 O O . HIS A 1 80 ? 3.742 -7.510 -2.402 1.00 0.00 80 HIS A O 6
ATOM 9694 N N . LYS A 1 81 ? 4.578 -5.846 -1.158 1.00 0.00 81 LYS A N 6
ATOM 9695 C CA . LYS A 1 81 ? 3.767 -4.848 -1.832 1.00 0.00 81 LYS A CA 6
ATOM 9696 C C . LYS A 1 81 ? 4.501 -3.519 -1.866 1.00 0.00 81 LYS A C 6
ATOM 9697 O O . LYS A 1 81 ? 4.916 -3.008 -0.830 1.00 0.00 81 LYS A O 6
ATOM 9716 N N . GLN A 1 82 ? 4.654 -2.971 -3.066 1.00 0.00 82 GLN A N 6
ATOM 9717 C CA . GLN A 1 82 ? 5.338 -1.704 -3.236 1.00 0.00 82 GLN A CA 6
ATOM 9718 C C . GLN A 1 82 ? 4.486 -0.812 -4.114 1.00 0.00 82 GLN A C 6
ATOM 9719 O O . GLN A 1 82 ? 4.397 -1.018 -5.325 1.00 0.00 82 GLN A O 6
ATOM 9733 N N . ILE A 1 83 ? 3.837 0.161 -3.491 1.00 0.00 83 ILE A N 6
ATOM 9734 C CA . ILE A 1 83 ? 2.961 1.062 -4.221 1.00 0.00 83 ILE A CA 6
ATOM 9735 C C . ILE A 1 83 ? 3.641 2.393 -4.463 1.00 0.00 83 ILE A C 6
ATOM 9736 O O . ILE A 1 83 ? 4.162 3.019 -3.537 1.00 0.00 83 ILE A O 6
ATOM 9752 N N . LYS A 1 84 ? 3.610 2.826 -5.713 1.00 0.00 84 LYS A N 6
ATOM 9753 C CA . LYS A 1 84 ? 4.204 4.097 -6.091 1.00 0.00 84 LYS A CA 6
ATOM 9754 C C . LYS A 1 84 ? 3.088 5.113 -6.295 1.00 0.00 84 LYS A C 6
ATOM 9755 O O . LYS A 1 84 ? 2.429 5.126 -7.334 1.00 0.00 84 LYS A O 6
ATOM 9774 N N . ILE A 1 85 ? 2.866 5.941 -5.277 1.00 0.00 85 ILE A N 6
ATOM 9775 C CA . ILE A 1 85 ? 1.804 6.940 -5.332 1.00 0.00 85 ILE A CA 6
ATOM 9776 C C . ILE A 1 85 ? 2.312 8.252 -5.928 1.00 0.00 85 ILE A C 6
ATOM 9777 O O . ILE A 1 85 ? 2.886 9.087 -5.227 1.00 0.00 85 ILE A O 6
ATOM 9793 N N . ILE A 1 86 ? 2.080 8.427 -7.226 1.00 0.00 86 ILE A N 6
ATOM 9794 C CA . ILE A 1 86 ? 2.498 9.644 -7.915 1.00 0.00 86 ILE A CA 6
ATOM 9795 C C . ILE A 1 86 ? 1.466 10.746 -7.686 1.00 0.00 86 ILE A C 6
ATOM 9796 O O . ILE A 1 86 ? 0.271 10.471 -7.591 1.00 0.00 86 ILE A O 6
ATOM 9812 N N . ASN A 1 87 ? 1.933 11.990 -7.602 1.00 0.00 87 ASN A N 6
ATOM 9813 C CA . ASN A 1 87 ? 1.031 13.122 -7.387 1.00 0.00 87 ASN A CA 6
ATOM 9814 C C . ASN A 1 87 ? 0.128 12.866 -6.182 1.00 0.00 87 ASN A C 6
ATOM 9815 O O . ASN A 1 87 ? -1.055 12.564 -6.335 1.00 0.00 87 ASN A O 6
ATOM 9826 N N . PRO A 1 88 ? 0.663 12.977 -4.989 1.00 0.00 88 PRO A N 6
ATOM 9827 C CA . PRO A 1 88 ? -0.110 12.744 -3.739 1.00 0.00 88 PRO A CA 6
ATOM 9828 C C . PRO A 1 88 ? -1.067 13.895 -3.432 1.00 0.00 88 PRO A C 6
ATOM 9829 O O . PRO A 1 88 ? -0.675 15.062 -3.440 1.00 0.00 88 PRO A O 6
ATOM 9840 N N . GLN A 1 89 ? -2.322 13.547 -3.155 1.00 0.00 89 GLN A N 6
ATOM 9841 C CA . GLN A 1 89 ? -3.339 14.545 -2.835 1.00 0.00 89 GLN A CA 6
ATOM 9842 C C . GLN A 1 89 ? -3.799 14.374 -1.395 1.00 0.00 89 GLN A C 6
ATOM 9843 O O . GLN A 1 89 ? -4.258 15.325 -0.760 1.00 0.00 89 GLN A O 6
ATOM 9857 N N . GLN A 1 90 ? -3.672 13.151 -0.886 1.00 0.00 90 GLN A N 6
ATOM 9858 C CA . GLN A 1 90 ? -4.077 12.853 0.480 1.00 0.00 90 GLN A CA 6
ATOM 9859 C C . GLN A 1 90 ? -3.149 11.812 1.094 1.00 0.00 90 GLN A C 6
ATOM 9860 O O . GLN A 1 90 ? -3.086 10.669 0.636 1.00 0.00 90 GLN A O 6
ATOM 9874 N N . ILE A 1 91 ? -2.437 12.220 2.133 1.00 0.00 91 ILE A N 6
ATOM 9875 C CA . ILE A 1 91 ? -1.510 11.333 2.822 1.00 0.00 91 ILE A CA 6
ATOM 9876 C C . ILE A 1 91 ? -2.018 11.038 4.236 1.00 0.00 91 ILE A C 6
ATOM 9877 O O . ILE A 1 91 ? -2.097 11.934 5.077 1.00 0.00 91 ILE A O 6
ATOM 9893 N N . PRO A 1 92 ? -2.365 9.806 4.509 1.00 0.00 92 PRO A N 6
ATOM 9894 C CA . PRO A 1 92 ? -2.880 9.403 5.845 1.00 0.00 92 PRO A CA 6
ATOM 9895 C C . PRO A 1 92 ? -1.797 9.515 6.921 1.00 0.00 92 PRO A C 6
ATOM 9896 O O . PRO A 1 92 ? -0.619 9.283 6.649 1.00 0.00 92 PRO A O 6
ATOM 9907 N N . PRO A 1 93 ? -2.176 9.873 8.126 1.00 0.00 93 PRO A N 6
ATOM 9908 C CA . PRO A 1 93 ? -1.218 10.031 9.255 1.00 0.00 93 PRO A CA 6
ATOM 9909 C C . PRO A 1 93 ? -0.333 8.800 9.426 1.00 0.00 93 PRO A C 6
ATOM 9910 O O . PRO A 1 93 ? 0.726 8.870 10.037 1.00 0.00 93 PRO A O 6
ATOM 9921 N N . GLU A 1 94 ? -0.777 7.676 8.878 1.00 0.00 94 GLU A N 6
ATOM 9922 C CA . GLU A 1 94 ? -0.012 6.438 8.974 1.00 0.00 94 GLU A CA 6
ATOM 9923 C C . GLU A 1 94 ? 1.346 6.602 8.305 1.00 0.00 94 GLU A C 6
ATOM 9924 O O . GLU A 1 94 ? 2.389 6.395 8.928 1.00 0.00 94 GLU A O 6
ATOM 9936 N N . VAL A 1 95 ? 1.318 6.984 7.035 1.00 0.00 95 VAL A N 6
ATOM 9937 C CA . VAL A 1 95 ? 2.549 7.184 6.278 1.00 0.00 95 VAL A CA 6
ATOM 9938 C C . VAL A 1 95 ? 3.156 8.534 6.631 1.00 0.00 95 VAL A C 6
ATOM 9939 O O . VAL A 1 95 ? 4.365 8.737 6.505 1.00 0.00 95 VAL A O 6
ATOM 9952 N N . ALA A 1 96 ? 2.304 9.454 7.073 1.00 0.00 96 ALA A N 6
ATOM 9953 C CA . ALA A 1 96 ? 2.761 10.791 7.442 1.00 0.00 96 ALA A CA 6
ATOM 9954 C C . ALA A 1 96 ? 3.477 10.771 8.789 1.00 0.00 96 ALA A C 6
ATOM 9955 O O . ALA A 1 96 ? 4.528 11.385 8.945 1.00 0.00 96 ALA A O 6
ATOM 9962 N N . ALA A 1 97 ? 2.892 10.067 9.756 1.00 0.00 97 ALA A N 6
ATOM 9963 C CA . ALA A 1 97 ? 3.466 9.970 11.101 1.00 0.00 97 ALA A CA 6
ATOM 9964 C C . ALA A 1 97 ? 4.942 9.574 11.055 1.00 0.00 97 ALA A C 6
ATOM 9965 O O . ALA A 1 97 ? 5.676 9.783 12.021 1.00 0.00 97 ALA A O 6
ATOM 9972 N N . LEU A 1 98 ? 5.366 8.996 9.933 1.00 0.00 98 LEU A N 6
ATOM 9973 C CA . LEU A 1 98 ? 6.753 8.568 9.780 1.00 0.00 98 LEU A CA 6
ATOM 9974 C C . LEU A 1 98 ? 7.538 9.557 8.920 1.00 0.00 98 LEU A C 6
ATOM 9975 O O . LEU A 1 98 ? 8.760 9.661 9.039 1.00 0.00 98 LEU A O 6
ATOM 9991 N N . ILE A 1 99 ? 6.826 10.279 8.057 1.00 0.00 99 ILE A N 6
ATOM 9992 C CA . ILE A 1 99 ? 7.462 11.255 7.174 1.00 0.00 99 ILE A CA 6
ATOM 9993 C C . ILE A 1 99 ? 7.477 12.646 7.814 1.00 0.00 99 ILE A C 6
ATOM 9994 O O . ILE A 1 99 ? 8.282 13.499 7.435 1.00 0.00 99 ILE A O 6
ATOM 10010 N N . ASN A 1 100 ? 6.589 12.872 8.782 1.00 0.00 100 ASN A N 6
ATOM 10011 C CA . ASN A 1 100 ? 6.518 14.168 9.457 1.00 0.00 100 ASN A CA 6
ATOM 10012 C C . ASN A 1 100 ? 7.343 14.164 10.744 1.00 0.00 100 ASN A C 6
ATOM 10013 O O . ASN A 1 100 ? 7.760 15.218 11.226 1.00 0.00 100 ASN A O 6
ATOM 10024 N N . LEU A 1 101 ? 7.560 12.974 11.294 1.00 0.00 101 LEU A N 6
ATOM 10025 C CA . LEU A 1 101 ? 8.323 12.826 12.533 1.00 0.00 101 LEU A CA 6
ATOM 10026 C C . LEU A 1 101 ? 7.715 13.684 13.646 1.00 0.00 101 LEU A C 6
ATOM 10027 O O . LEU A 1 101 ? 8.318 14.663 14.091 1.00 0.00 101 LEU A O 6
ATOM 10043 N N . GLU A 1 102 ? 6.522 13.304 14.094 1.00 0.00 102 GLU A N 6
ATOM 10044 C CA . GLU A 1 102 ? 5.841 14.038 15.160 1.00 0.00 102 GLU A CA 6
ATOM 10045 C C . GLU A 1 102 ? 6.285 13.529 16.529 1.00 0.00 102 GLU A C 6
ATOM 10046 O O . GLU A 1 102 ? 6.046 14.175 17.549 1.00 0.00 102 GLU A O 6
ATOM 10058 N N . HIS A 1 103 ? 6.935 12.366 16.540 1.00 0.00 103 HIS A N 6
ATOM 10059 C CA . HIS A 1 103 ? 7.412 11.779 17.789 1.00 0.00 103 HIS A CA 6
ATOM 10060 C C . HIS A 1 103 ? 8.531 12.628 18.377 1.00 0.00 103 HIS A C 6
ATOM 10061 O O . HIS A 1 103 ? 9.637 12.677 17.838 1.00 0.00 103 HIS A O 6
ATOM 10075 N N . HIS A 1 104 ? 8.229 13.297 19.485 1.00 0.00 104 HIS A N 6
ATOM 10076 C CA . HIS A 1 104 ? 9.206 14.150 20.151 1.00 0.00 104 HIS A CA 6
ATOM 10077 C C . HIS A 1 104 ? 9.365 13.743 21.613 1.00 0.00 104 HIS A C 6
ATOM 10078 O O . HIS A 1 104 ? 9.487 14.594 22.494 1.00 0.00 104 HIS A O 6
ATOM 10092 N N . HIS A 1 105 ? 9.363 12.437 21.867 1.00 0.00 105 HIS A N 6
ATOM 10093 C CA . HIS A 1 105 ? 9.510 11.934 23.232 1.00 0.00 105 HIS A CA 6
ATOM 10094 C C . HIS A 1 105 ? 10.850 12.372 23.820 1.00 0.00 105 HIS A C 6
ATOM 10095 O O . HIS A 1 105 ? 11.882 11.737 23.585 1.00 0.00 105 HIS A O 6
ATOM 10109 N N . HIS A 1 106 ? 10.824 13.461 24.584 1.00 0.00 106 HIS A N 6
ATOM 10110 C CA . HIS A 1 106 ? 12.037 13.985 25.207 1.00 0.00 106 HIS A CA 6
ATOM 10111 C C . HIS A 1 106 ? 11.847 14.104 26.717 1.00 0.00 106 HIS A C 6
ATOM 10112 O O . HIS A 1 106 ? 10.752 13.880 27.234 1.00 0.00 106 HIS A O 6
ATOM 10126 N N . HIS A 1 107 ? 12.923 14.453 27.418 1.00 0.00 107 HIS A N 6
ATOM 10127 C CA . HIS A 1 107 ? 12.869 14.596 28.872 1.00 0.00 107 HIS A CA 6
ATOM 10128 C C . HIS A 1 107 ? 13.850 15.664 29.344 1.00 0.00 107 HIS A C 6
ATOM 10129 O O . HIS A 1 107 ? 14.924 15.831 28.766 1.00 0.00 107 HIS A O 6
ATOM 10143 N N . HIS A 1 108 ? 13.466 16.385 30.399 1.00 0.00 108 HIS A N 6
ATOM 10144 C CA . HIS A 1 108 ? 14.308 17.443 30.952 1.00 0.00 108 HIS A CA 6
ATOM 10145 C C . HIS A 1 108 ? 15.756 16.971 31.085 1.00 0.00 108 HIS A C 6
ATOM 10159 N N . MET A 1 1 ? 23.111 4.749 2.037 1.00 0.00 1 MET A N 7
ATOM 10160 C CA . MET A 1 1 ? 23.146 4.535 3.511 1.00 0.00 1 MET A CA 7
ATOM 10161 C C . MET A 1 1 ? 22.043 3.554 3.905 1.00 0.00 1 MET A C 7
ATOM 10162 O O . MET A 1 1 ? 20.872 3.762 3.585 1.00 0.00 1 MET A O 7
ATOM 10175 N N . ASP A 1 2 ? 22.430 2.484 4.599 1.00 0.00 2 ASP A N 7
ATOM 10176 C CA . ASP A 1 2 ? 21.473 1.469 5.034 1.00 0.00 2 ASP A CA 7
ATOM 10177 C C . ASP A 1 2 ? 20.330 2.106 5.824 1.00 0.00 2 ASP A C 7
ATOM 10178 O O . ASP A 1 2 ? 20.562 2.830 6.793 1.00 0.00 2 ASP A O 7
ATOM 10187 N N . GLY A 1 3 ? 19.099 1.827 5.398 1.00 0.00 3 GLY A N 7
ATOM 10188 C CA . GLY A 1 3 ? 17.921 2.373 6.068 1.00 0.00 3 GLY A CA 7
ATOM 10189 C C . GLY A 1 3 ? 17.494 1.490 7.237 1.00 0.00 3 GLY A C 7
ATOM 10190 O O . GLY A 1 3 ? 16.964 1.984 8.233 1.00 0.00 3 GLY A O 7
ATOM 10194 N N . VAL A 1 4 ? 17.728 0.181 7.103 1.00 0.00 4 VAL A N 7
ATOM 10195 C CA . VAL A 1 4 ? 17.367 -0.787 8.145 1.00 0.00 4 VAL A CA 7
ATOM 10196 C C . VAL A 1 4 ? 15.850 -0.831 8.332 1.00 0.00 4 VAL A C 7
ATOM 10197 O O . VAL A 1 4 ? 15.196 -1.796 7.939 1.00 0.00 4 VAL A O 7
ATOM 10210 N N . MET A 1 5 ? 15.303 0.230 8.921 1.00 0.00 5 MET A N 7
ATOM 10211 C CA . MET A 1 5 ? 13.869 0.326 9.150 1.00 0.00 5 MET A CA 7
ATOM 10212 C C . MET A 1 5 ? 13.209 1.072 8.008 1.00 0.00 5 MET A C 7
ATOM 10213 O O . MET A 1 5 ? 13.207 2.304 7.979 1.00 0.00 5 MET A O 7
ATOM 10227 N N . SER A 1 6 ? 12.644 0.329 7.074 1.00 0.00 6 SER A N 7
ATOM 10228 C CA . SER A 1 6 ? 11.980 0.936 5.949 1.00 0.00 6 SER A CA 7
ATOM 10229 C C . SER A 1 6 ? 10.549 0.427 5.841 1.00 0.00 6 SER A C 7
ATOM 10230 O O . SER A 1 6 ? 10.022 -0.199 6.760 1.00 0.00 6 SER A O 7
ATOM 10238 N N . ALA A 1 7 ? 9.941 0.724 4.707 1.00 0.00 7 ALA A N 7
ATOM 10239 C CA . ALA A 1 7 ? 8.560 0.339 4.412 1.00 0.00 7 ALA A CA 7
ATOM 10240 C C . ALA A 1 7 ? 7.998 1.283 3.366 1.00 0.00 7 ALA A C 7
ATOM 10241 O O . ALA A 1 7 ? 7.032 0.964 2.679 1.00 0.00 7 ALA A O 7
ATOM 10248 N N . VAL A 1 8 ? 8.623 2.450 3.248 1.00 0.00 8 VAL A N 7
ATOM 10249 C CA . VAL A 1 8 ? 8.196 3.438 2.275 1.00 0.00 8 VAL A CA 7
ATOM 10250 C C . VAL A 1 8 ? 9.389 4.252 1.798 1.00 0.00 8 VAL A C 7
ATOM 10251 O O . VAL A 1 8 ? 10.477 4.174 2.373 1.00 0.00 8 VAL A O 7
ATOM 10264 N N . THR A 1 9 ? 9.181 5.018 0.739 1.00 0.00 9 THR A N 7
ATOM 10265 C CA . THR A 1 9 ? 10.249 5.829 0.178 1.00 0.00 9 THR A CA 7
ATOM 10266 C C . THR A 1 9 ? 9.677 7.079 -0.484 1.00 0.00 9 THR A C 7
ATOM 10267 O O . THR A 1 9 ? 8.870 6.990 -1.409 1.00 0.00 9 THR A O 7
ATOM 10278 N N . VAL A 1 10 ? 10.107 8.239 0.002 1.00 0.00 10 VAL A N 7
ATOM 10279 C CA . VAL A 1 10 ? 9.646 9.512 -0.535 1.00 0.00 10 VAL A CA 7
ATOM 10280 C C . VAL A 1 10 ? 10.590 9.994 -1.629 1.00 0.00 10 VAL A C 7
ATOM 10281 O O . VAL A 1 10 ? 11.626 10.601 -1.354 1.00 0.00 10 VAL A O 7
ATOM 10294 N N . ASN A 1 11 ? 10.215 9.719 -2.869 1.00 0.00 11 ASN A N 7
ATOM 10295 C CA . ASN A 1 11 ? 11.020 10.125 -4.016 1.00 0.00 11 ASN A CA 7
ATOM 10296 C C . ASN A 1 11 ? 10.727 11.578 -4.377 1.00 0.00 11 ASN A C 7
ATOM 10297 O O . ASN A 1 11 ? 10.144 12.318 -3.584 1.00 0.00 11 ASN A O 7
ATOM 10308 N N . ASP A 1 12 ? 11.117 11.971 -5.585 1.00 0.00 12 ASP A N 7
ATOM 10309 C CA . ASP A 1 12 ? 10.876 13.327 -6.061 1.00 0.00 12 ASP A CA 7
ATOM 10310 C C . ASP A 1 12 ? 9.682 13.304 -6.998 1.00 0.00 12 ASP A C 7
ATOM 10311 O O . ASP A 1 12 ? 9.404 14.266 -7.716 1.00 0.00 12 ASP A O 7
ATOM 10320 N N . ASP A 1 13 ? 8.994 12.169 -6.985 1.00 0.00 13 ASP A N 7
ATOM 10321 C CA . ASP A 1 13 ? 7.833 11.952 -7.830 1.00 0.00 13 ASP A CA 7
ATOM 10322 C C . ASP A 1 13 ? 6.598 11.691 -6.969 1.00 0.00 13 ASP A C 7
ATOM 10323 O O . ASP A 1 13 ? 5.464 11.922 -7.397 1.00 0.00 13 ASP A O 7
ATOM 10332 N N . GLY A 1 14 ? 6.833 11.218 -5.748 1.00 0.00 14 GLY A N 7
ATOM 10333 C CA . GLY A 1 14 ? 5.744 10.932 -4.821 1.00 0.00 14 GLY A CA 7
ATOM 10334 C C . GLY A 1 14 ? 6.236 10.091 -3.650 1.00 0.00 14 GLY A C 7
ATOM 10335 O O . GLY A 1 14 ? 7.178 10.474 -2.950 1.00 0.00 14 GLY A O 7
ATOM 10339 N N . LEU A 1 15 ? 5.593 8.948 -3.442 1.00 0.00 15 LEU A N 7
ATOM 10340 C CA . LEU A 1 15 ? 5.967 8.060 -2.344 1.00 0.00 15 LEU A CA 7
ATOM 10341 C C . LEU A 1 15 ? 5.659 6.605 -2.684 1.00 0.00 15 LEU A C 7
ATOM 10342 O O . LEU A 1 15 ? 4.726 6.313 -3.432 1.00 0.00 15 LEU A O 7
ATOM 10358 N N . VAL A 1 16 ? 6.446 5.699 -2.110 1.00 0.00 16 VAL A N 7
ATOM 10359 C CA . VAL A 1 16 ? 6.257 4.270 -2.336 1.00 0.00 16 VAL A CA 7
ATOM 10360 C C . VAL A 1 16 ? 5.681 3.617 -1.083 1.00 0.00 16 VAL A C 7
ATOM 10361 O O . VAL A 1 16 ? 6.043 3.981 0.036 1.00 0.00 16 VAL A O 7
ATOM 10374 N N . LEU A 1 17 ? 4.790 2.649 -1.277 1.00 0.00 17 LEU A N 7
ATOM 10375 C CA . LEU A 1 17 ? 4.177 1.945 -0.154 1.00 0.00 17 LEU A CA 7
ATOM 10376 C C . LEU A 1 17 ? 4.633 0.488 -0.155 1.00 0.00 17 LEU A C 7
ATOM 10377 O O . LEU A 1 17 ? 4.079 -0.348 -0.869 1.00 0.00 17 LEU A O 7
ATOM 10393 N N . ARG A 1 18 ? 5.663 0.199 0.640 1.00 0.00 18 ARG A N 7
ATOM 10394 C CA . ARG A 1 18 ? 6.213 -1.151 0.720 1.00 0.00 18 ARG A CA 7
ATOM 10395 C C . ARG A 1 18 ? 5.782 -1.836 2.015 1.00 0.00 18 ARG A C 7
ATOM 10396 O O . ARG A 1 18 ? 6.217 -1.455 3.102 1.00 0.00 18 ARG A O 7
ATOM 10417 N N . LEU A 1 19 ? 4.925 -2.850 1.894 1.00 0.00 19 LEU A N 7
ATOM 10418 C CA . LEU A 1 19 ? 4.450 -3.576 3.069 1.00 0.00 19 LEU A CA 7
ATOM 10419 C C . LEU A 1 19 ? 4.188 -5.048 2.748 1.00 0.00 19 LEU A C 7
ATOM 10420 O O . LEU A 1 19 ? 4.381 -5.496 1.616 1.00 0.00 19 LEU A O 7
ATOM 10436 N N . TYR A 1 20 ? 3.758 -5.789 3.765 1.00 0.00 20 TYR A N 7
ATOM 10437 C CA . TYR A 1 20 ? 3.474 -7.215 3.626 1.00 0.00 20 TYR A CA 7
ATOM 10438 C C . TYR A 1 20 ? 1.968 -7.457 3.678 1.00 0.00 20 TYR A C 7
ATOM 10439 O O . TYR A 1 20 ? 1.325 -7.213 4.700 1.00 0.00 20 TYR A O 7
ATOM 10457 N N . ILE A 1 21 ? 1.414 -7.922 2.563 1.00 0.00 21 ILE A N 7
ATOM 10458 C CA . ILE A 1 21 ? -0.019 -8.182 2.471 1.00 0.00 21 ILE A CA 7
ATOM 10459 C C . ILE A 1 21 ? -0.359 -9.567 3.021 1.00 0.00 21 ILE A C 7
ATOM 10460 O O . ILE A 1 21 ? 0.299 -10.555 2.693 1.00 0.00 21 ILE A O 7
ATOM 10476 N N . GLN A 1 22 ? -1.404 -9.618 3.848 1.00 0.00 22 GLN A N 7
ATOM 10477 C CA . GLN A 1 22 ? -1.863 -10.872 4.444 1.00 0.00 22 GLN A CA 7
ATOM 10478 C C . GLN A 1 22 ? -3.319 -11.114 4.031 1.00 0.00 22 GLN A C 7
ATOM 10479 O O . GLN A 1 22 ? -4.247 -10.695 4.724 1.00 0.00 22 GLN A O 7
ATOM 10493 N N . PRO A 1 23 ? -3.530 -11.745 2.902 1.00 0.00 23 PRO A N 7
ATOM 10494 C CA . PRO A 1 23 ? -4.899 -12.007 2.371 1.00 0.00 23 PRO A CA 7
ATOM 10495 C C . PRO A 1 23 ? -5.676 -13.041 3.181 1.00 0.00 23 PRO A C 7
ATOM 10496 O O . PRO A 1 23 ? -5.093 -13.876 3.874 1.00 0.00 23 PRO A O 7
ATOM 10507 N N . LYS A 1 24 ? -7.004 -12.962 3.069 1.00 0.00 24 LYS A N 7
ATOM 10508 C CA . LYS A 1 24 ? -7.911 -13.877 3.769 1.00 0.00 24 LYS A CA 7
ATOM 10509 C C . LYS A 1 24 ? -7.906 -13.617 5.275 1.00 0.00 24 LYS A C 7
ATOM 10510 O O . LYS A 1 24 ? -7.766 -14.546 6.072 1.00 0.00 24 LYS A O 7
ATOM 10529 N N . ALA A 1 25 ? -8.072 -12.355 5.660 1.00 0.00 25 ALA A N 7
ATOM 10530 C CA . ALA A 1 25 ? -8.096 -11.996 7.069 1.00 0.00 25 ALA A CA 7
ATOM 10531 C C . ALA A 1 25 ? -9.540 -11.902 7.553 1.00 0.00 25 ALA A C 7
ATOM 10532 O O . ALA A 1 25 ? -9.990 -12.713 8.364 1.00 0.00 25 ALA A O 7
ATOM 10539 N N . SER A 1 26 ? -10.252 -10.908 7.028 1.00 0.00 26 SER A N 7
ATOM 10540 C CA . SER A 1 26 ? -11.657 -10.666 7.363 1.00 0.00 26 SER A CA 7
ATOM 10541 C C . SER A 1 26 ? -11.994 -9.220 7.038 1.00 0.00 26 SER A C 7
ATOM 10542 O O . SER A 1 26 ? -13.150 -8.872 6.794 1.00 0.00 26 SER A O 7
ATOM 10550 N N . ARG A 1 27 ? -10.956 -8.388 7.034 1.00 0.00 27 ARG A N 7
ATOM 10551 C CA . ARG A 1 27 ? -11.106 -6.969 6.734 1.00 0.00 27 ARG A CA 7
ATOM 10552 C C . ARG A 1 27 ? -9.735 -6.323 6.589 1.00 0.00 27 ARG A C 7
ATOM 10553 O O . ARG A 1 27 ? -8.797 -6.672 7.307 1.00 0.00 27 ARG A O 7
ATOM 10574 N N . ASP A 1 28 ? -9.635 -5.369 5.675 1.00 0.00 28 ASP A N 7
ATOM 10575 C CA . ASP A 1 28 ? -8.388 -4.659 5.451 1.00 0.00 28 ASP A CA 7
ATOM 10576 C C . ASP A 1 28 ? -7.994 -3.929 6.726 1.00 0.00 28 ASP A C 7
ATOM 10577 O O . ASP A 1 28 ? -8.435 -2.808 6.986 1.00 0.00 28 ASP A O 7
ATOM 10586 N N . SER A 1 29 ? -7.192 -4.597 7.528 1.00 0.00 29 SER A N 7
ATOM 10587 C CA . SER A 1 29 ? -6.759 -4.041 8.809 1.00 0.00 29 SER A CA 7
ATOM 10588 C C . SER A 1 29 ? -5.236 -3.993 8.942 1.00 0.00 29 SER A C 7
ATOM 10589 O O . SER A 1 29 ? -4.550 -4.994 8.731 1.00 0.00 29 SER A O 7
ATOM 10597 N N . ILE A 1 30 ? -4.730 -2.823 9.333 1.00 0.00 30 ILE A N 7
ATOM 10598 C CA . ILE A 1 30 ? -3.292 -2.633 9.545 1.00 0.00 30 ILE A CA 7
ATOM 10599 C C . ILE A 1 30 ? -2.984 -2.851 11.029 1.00 0.00 30 ILE A C 7
ATOM 10600 O O . ILE A 1 30 ? -2.580 -1.936 11.749 1.00 0.00 30 ILE A O 7
ATOM 10616 N N . VAL A 1 31 ? -3.227 -4.082 11.468 1.00 0.00 31 VAL A N 7
ATOM 10617 C CA . VAL A 1 31 ? -3.038 -4.484 12.861 1.00 0.00 31 VAL A CA 7
ATOM 10618 C C . VAL A 1 31 ? -1.669 -5.148 13.087 1.00 0.00 31 VAL A C 7
ATOM 10619 O O . VAL A 1 31 ? -1.478 -5.863 14.071 1.00 0.00 31 VAL A O 7
ATOM 10632 N N . GLY A 1 32 ? -0.716 -4.926 12.180 1.00 0.00 32 GLY A N 7
ATOM 10633 C CA . GLY A 1 32 ? 0.602 -5.539 12.322 1.00 0.00 32 GLY A CA 7
ATOM 10634 C C . GLY A 1 32 ? 1.679 -4.595 11.837 1.00 0.00 32 GLY A C 7
ATOM 10635 O O . GLY A 1 32 ? 2.720 -5.013 11.331 1.00 0.00 32 GLY A O 7
ATOM 10639 N N . LEU A 1 33 ? 1.412 -3.315 12.020 1.00 0.00 33 LEU A N 7
ATOM 10640 C CA . LEU A 1 33 ? 2.339 -2.277 11.628 1.00 0.00 33 LEU A CA 7
ATOM 10641 C C . LEU A 1 33 ? 3.593 -2.352 12.484 1.00 0.00 33 LEU A C 7
ATOM 10642 O O . LEU A 1 33 ? 3.517 -2.366 13.713 1.00 0.00 33 LEU A O 7
ATOM 10658 N N . HIS A 1 34 ? 4.743 -2.428 11.825 1.00 0.00 34 HIS A N 7
ATOM 10659 C CA . HIS A 1 34 ? 6.008 -2.531 12.533 1.00 0.00 34 HIS A CA 7
ATOM 10660 C C . HIS A 1 34 ? 6.850 -1.271 12.338 1.00 0.00 34 HIS A C 7
ATOM 10661 O O . HIS A 1 34 ? 6.664 -0.529 11.374 1.00 0.00 34 HIS A O 7
ATOM 10675 N N . GLY A 1 35 ? 7.776 -1.029 13.261 1.00 0.00 35 GLY A N 7
ATOM 10676 C CA . GLY A 1 35 ? 8.636 0.144 13.167 1.00 0.00 35 GLY A CA 7
ATOM 10677 C C . GLY A 1 35 ? 9.582 0.006 11.979 1.00 0.00 35 GLY A C 7
ATOM 10678 O O . GLY A 1 35 ? 10.022 1.000 11.400 1.00 0.00 35 GLY A O 7
ATOM 10682 N N . ASP A 1 36 ? 9.886 -1.245 11.627 1.00 0.00 36 ASP A N 7
ATOM 10683 C CA . ASP A 1 36 ? 10.781 -1.533 10.508 1.00 0.00 36 ASP A CA 7
ATOM 10684 C C . ASP A 1 36 ? 10.006 -2.122 9.331 1.00 0.00 36 ASP A C 7
ATOM 10685 O O . ASP A 1 36 ? 10.525 -2.195 8.219 1.00 0.00 36 ASP A O 7
ATOM 10694 N N . GLU A 1 37 ? 8.768 -2.554 9.583 1.00 0.00 37 GLU A N 7
ATOM 10695 C CA . GLU A 1 37 ? 7.946 -3.144 8.525 1.00 0.00 37 GLU A CA 7
ATOM 10696 C C . GLU A 1 37 ? 6.484 -2.722 8.665 1.00 0.00 37 GLU A C 7
ATOM 10697 O O . GLU A 1 37 ? 6.132 -1.947 9.548 1.00 0.00 37 GLU A O 7
ATOM 10709 N N . VAL A 1 38 ? 5.641 -3.241 7.782 1.00 0.00 38 VAL A N 7
ATOM 10710 C CA . VAL A 1 38 ? 4.216 -2.927 7.801 1.00 0.00 38 VAL A CA 7
ATOM 10711 C C . VAL A 1 38 ? 3.414 -4.158 7.405 1.00 0.00 38 VAL A C 7
ATOM 10712 O O . VAL A 1 38 ? 3.536 -4.644 6.279 1.00 0.00 38 VAL A O 7
ATOM 10725 N N . LYS A 1 39 ? 2.605 -4.671 8.326 1.00 0.00 39 LYS A N 7
ATOM 10726 C CA . LYS A 1 39 ? 1.812 -5.855 8.034 1.00 0.00 39 LYS A CA 7
ATOM 10727 C C . LYS A 1 39 ? 0.316 -5.555 8.076 1.00 0.00 39 LYS A C 7
ATOM 10728 O O . LYS A 1 39 ? -0.229 -5.188 9.119 1.00 0.00 39 LYS A O 7
ATOM 10747 N N . VAL A 1 40 ? -0.337 -5.730 6.928 1.00 0.00 40 VAL A N 7
ATOM 10748 C CA . VAL A 1 40 ? -1.774 -5.495 6.816 1.00 0.00 40 VAL A CA 7
ATOM 10749 C C . VAL A 1 40 ? -2.483 -6.773 6.385 1.00 0.00 40 VAL A C 7
ATOM 10750 O O . VAL A 1 40 ? -1.914 -7.596 5.667 1.00 0.00 40 VAL A O 7
ATOM 10763 N N . ALA A 1 41 ? -3.730 -6.928 6.815 1.00 0.00 41 ALA A N 7
ATOM 10764 C CA . ALA A 1 41 ? -4.507 -8.103 6.452 1.00 0.00 41 ALA A CA 7
ATOM 10765 C C . ALA A 1 41 ? -5.655 -7.703 5.540 1.00 0.00 41 ALA A C 7
ATOM 10766 O O . ALA A 1 41 ? -6.656 -7.159 5.999 1.00 0.00 41 ALA A O 7
ATOM 10773 N N . ILE A 1 42 ? -5.508 -7.975 4.248 1.00 0.00 42 ILE A N 7
ATOM 10774 C CA . ILE A 1 42 ? -6.553 -7.630 3.295 1.00 0.00 42 ILE A CA 7
ATOM 10775 C C . ILE A 1 42 ? -7.577 -8.759 3.239 1.00 0.00 42 ILE A C 7
ATOM 10776 O O . ILE A 1 42 ? -7.240 -9.931 3.420 1.00 0.00 42 ILE A O 7
ATOM 10792 N N . THR A 1 43 ? -8.832 -8.389 3.025 1.00 0.00 43 THR A N 7
ATOM 10793 C CA . THR A 1 43 ? -9.917 -9.371 2.986 1.00 0.00 43 THR A CA 7
ATOM 10794 C C . THR A 1 43 ? -10.102 -9.959 1.580 1.00 0.00 43 THR A C 7
ATOM 10795 O O . THR A 1 43 ? -11.134 -10.561 1.281 1.00 0.00 43 THR A O 7
ATOM 10806 N N . ALA A 1 44 ? -9.094 -9.796 0.727 1.00 0.00 44 ALA A N 7
ATOM 10807 C CA . ALA A 1 44 ? -9.169 -10.329 -0.632 1.00 0.00 44 ALA A CA 7
ATOM 10808 C C . ALA A 1 44 ? -8.423 -11.659 -0.756 1.00 0.00 44 ALA A C 7
ATOM 10809 O O . ALA A 1 44 ? -7.430 -11.892 -0.061 1.00 0.00 44 ALA A O 7
ATOM 10816 N N . PRO A 1 45 ? -8.882 -12.513 -1.645 1.00 0.00 45 PRO A N 7
ATOM 10817 C CA . PRO A 1 45 ? -8.246 -13.835 -1.913 1.00 0.00 45 PRO A CA 7
ATOM 10818 C C . PRO A 1 45 ? -6.742 -13.710 -2.187 1.00 0.00 45 PRO A C 7
ATOM 10819 O O . PRO A 1 45 ? -6.200 -12.605 -2.237 1.00 0.00 45 PRO A O 7
ATOM 10830 N N . PRO A 1 46 ? -6.066 -14.821 -2.354 1.00 0.00 46 PRO A N 7
ATOM 10831 C CA . PRO A 1 46 ? -4.599 -14.853 -2.616 1.00 0.00 46 PRO A CA 7
ATOM 10832 C C . PRO A 1 46 ? -4.247 -14.569 -4.077 1.00 0.00 46 PRO A C 7
ATOM 10833 O O . PRO A 1 46 ? -3.072 -14.573 -4.445 1.00 0.00 46 PRO A O 7
ATOM 10844 N N . VAL A 1 47 ? -5.260 -14.328 -4.909 1.00 0.00 47 VAL A N 7
ATOM 10845 C CA . VAL A 1 47 ? -5.016 -14.054 -6.330 1.00 0.00 47 VAL A CA 7
ATOM 10846 C C . VAL A 1 47 ? -4.774 -12.566 -6.566 1.00 0.00 47 VAL A C 7
ATOM 10847 O O . VAL A 1 47 ? -5.162 -11.729 -5.753 1.00 0.00 47 VAL A O 7
ATOM 10860 N N . ASP A 1 48 ? -4.123 -12.252 -7.684 1.00 0.00 48 ASP A N 7
ATOM 10861 C CA . ASP A 1 48 ? -3.820 -10.864 -8.024 1.00 0.00 48 ASP A CA 7
ATOM 10862 C C . ASP A 1 48 ? -5.073 -10.127 -8.476 1.00 0.00 48 ASP A C 7
ATOM 10863 O O . ASP A 1 48 ? -5.437 -9.112 -7.899 1.00 0.00 48 ASP A O 7
ATOM 10872 N N . GLY A 1 49 ? -5.728 -10.635 -9.513 1.00 0.00 49 GLY A N 7
ATOM 10873 C CA . GLY A 1 49 ? -6.938 -9.996 -10.025 1.00 0.00 49 GLY A CA 7
ATOM 10874 C C . GLY A 1 49 ? -7.778 -9.414 -8.887 1.00 0.00 49 GLY A C 7
ATOM 10875 O O . GLY A 1 49 ? -8.241 -8.275 -8.964 1.00 0.00 49 GLY A O 7
ATOM 10879 N N . GLN A 1 50 ? -7.967 -10.209 -7.836 1.00 0.00 50 GLN A N 7
ATOM 10880 C CA . GLN A 1 50 ? -8.764 -9.779 -6.689 1.00 0.00 50 GLN A CA 7
ATOM 10881 C C . GLN A 1 50 ? -7.941 -8.926 -5.718 1.00 0.00 50 GLN A C 7
ATOM 10882 O O . GLN A 1 50 ? -8.355 -7.824 -5.355 1.00 0.00 50 GLN A O 7
ATOM 10896 N N . ALA A 1 51 ? -6.780 -9.432 -5.300 1.00 0.00 51 ALA A N 7
ATOM 10897 C CA . ALA A 1 51 ? -5.922 -8.691 -4.370 1.00 0.00 51 ALA A CA 7
ATOM 10898 C C . ALA A 1 51 ? -5.503 -7.356 -4.981 1.00 0.00 51 ALA A C 7
ATOM 10899 O O . ALA A 1 51 ? -5.742 -6.294 -4.406 1.00 0.00 51 ALA A O 7
ATOM 10906 N N . ASN A 1 52 ? -4.892 -7.428 -6.159 1.00 0.00 52 ASN A N 7
ATOM 10907 C CA . ASN A 1 52 ? -4.447 -6.241 -6.881 1.00 0.00 52 ASN A CA 7
ATOM 10908 C C . ASN A 1 52 ? -5.545 -5.184 -6.897 1.00 0.00 52 ASN A C 7
ATOM 10909 O O . ASN A 1 52 ? -5.323 -4.046 -6.482 1.00 0.00 52 ASN A O 7
ATOM 10920 N N . SER A 1 53 ? -6.734 -5.567 -7.371 1.00 0.00 53 SER A N 7
ATOM 10921 C CA . SER A 1 53 ? -7.851 -4.631 -7.419 1.00 0.00 53 SER A CA 7
ATOM 10922 C C . SER A 1 53 ? -8.002 -3.926 -6.076 1.00 0.00 53 SER A C 7
ATOM 10923 O O . SER A 1 53 ? -8.038 -2.698 -6.011 1.00 0.00 53 SER A O 7
ATOM 10931 N N . HIS A 1 54 ? -8.080 -4.721 -5.006 1.00 0.00 54 HIS A N 7
ATOM 10932 C CA . HIS A 1 54 ? -8.219 -4.174 -3.657 1.00 0.00 54 HIS A CA 7
ATOM 10933 C C . HIS A 1 54 ? -7.079 -3.209 -3.351 1.00 0.00 54 HIS A C 7
ATOM 10934 O O . HIS A 1 54 ? -7.314 -2.057 -3.012 1.00 0.00 54 HIS A O 7
ATOM 10948 N N . LEU A 1 55 ? -5.844 -3.689 -3.477 1.00 0.00 55 LEU A N 7
ATOM 10949 C CA . LEU A 1 55 ? -4.671 -2.854 -3.217 1.00 0.00 55 LEU A CA 7
ATOM 10950 C C . LEU A 1 55 ? -4.861 -1.476 -3.836 1.00 0.00 55 LEU A C 7
ATOM 10951 O O . LEU A 1 55 ? -4.864 -0.458 -3.142 1.00 0.00 55 LEU A O 7
ATOM 10967 N N . VAL A 1 56 ? -5.027 -1.467 -5.151 1.00 0.00 56 VAL A N 7
ATOM 10968 C CA . VAL A 1 56 ? -5.230 -0.235 -5.897 1.00 0.00 56 VAL A CA 7
ATOM 10969 C C . VAL A 1 56 ? -6.461 0.510 -5.369 1.00 0.00 56 VAL A C 7
ATOM 10970 O O . VAL A 1 56 ? -6.534 1.738 -5.434 1.00 0.00 56 VAL A O 7
ATOM 10983 N N . LYS A 1 57 ? -7.421 -0.250 -4.848 1.00 0.00 57 LYS A N 7
ATOM 10984 C CA . LYS A 1 57 ? -8.653 0.324 -4.306 1.00 0.00 57 LYS A CA 7
ATOM 10985 C C . LYS A 1 57 ? -8.414 0.954 -2.930 1.00 0.00 57 LYS A C 7
ATOM 10986 O O . LYS A 1 57 ? -8.490 2.169 -2.779 1.00 0.00 57 LYS A O 7
ATOM 11005 N N . PHE A 1 58 ? -8.134 0.106 -1.936 1.00 0.00 58 PHE A N 7
ATOM 11006 C CA . PHE A 1 58 ? -7.890 0.554 -0.560 1.00 0.00 58 PHE A CA 7
ATOM 11007 C C . PHE A 1 58 ? -7.080 1.848 -0.528 1.00 0.00 58 PHE A C 7
ATOM 11008 O O . PHE A 1 58 ? -7.445 2.797 0.168 1.00 0.00 58 PHE A O 7
ATOM 11025 N N . LEU A 1 59 ? -5.988 1.885 -1.287 1.00 0.00 59 LEU A N 7
ATOM 11026 C CA . LEU A 1 59 ? -5.150 3.079 -1.335 1.00 0.00 59 LEU A CA 7
ATOM 11027 C C . LEU A 1 59 ? -5.803 4.140 -2.206 1.00 0.00 59 LEU A C 7
ATOM 11028 O O . LEU A 1 59 ? -5.706 5.331 -1.926 1.00 0.00 59 LEU A O 7
ATOM 11044 N N . GLY A 1 60 ? -6.484 3.698 -3.257 1.00 0.00 60 GLY A N 7
ATOM 11045 C CA . GLY A 1 60 ? -7.167 4.620 -4.158 1.00 0.00 60 GLY A CA 7
ATOM 11046 C C . GLY A 1 60 ? -8.130 5.510 -3.379 1.00 0.00 60 GLY A C 7
ATOM 11047 O O . GLY A 1 60 ? -8.302 6.685 -3.701 1.00 0.00 60 GLY A O 7
ATOM 11051 N N . LYS A 1 61 ? -8.750 4.937 -2.348 1.00 0.00 61 LYS A N 7
ATOM 11052 C CA . LYS A 1 61 ? -9.692 5.680 -1.515 1.00 0.00 61 LYS A CA 7
ATOM 11053 C C . LYS A 1 61 ? -8.944 6.520 -0.485 1.00 0.00 61 LYS A C 7
ATOM 11054 O O . LYS A 1 61 ? -9.185 7.721 -0.352 1.00 0.00 61 LYS A O 7
ATOM 11073 N N . GLN A 1 62 ? -8.050 5.866 0.253 1.00 0.00 62 GLN A N 7
ATOM 11074 C CA . GLN A 1 62 ? -7.276 6.538 1.294 1.00 0.00 62 GLN A CA 7
ATOM 11075 C C . GLN A 1 62 ? -6.443 7.689 0.730 1.00 0.00 62 GLN A C 7
ATOM 11076 O O . GLN A 1 62 ? -6.426 8.783 1.294 1.00 0.00 62 GLN A O 7
ATOM 11090 N N . PHE A 1 63 ? -5.744 7.433 -0.372 1.00 0.00 63 PHE A N 7
ATOM 11091 C CA . PHE A 1 63 ? -4.904 8.457 -0.988 1.00 0.00 63 PHE A CA 7
ATOM 11092 C C . PHE A 1 63 ? -5.711 9.325 -1.944 1.00 0.00 63 PHE A C 7
ATOM 11093 O O . PHE A 1 63 ? -5.298 10.436 -2.281 1.00 0.00 63 PHE A O 7
ATOM 11110 N N . ARG A 1 64 ? -6.864 8.818 -2.370 1.00 0.00 64 ARG A N 7
ATOM 11111 C CA . ARG A 1 64 ? -7.731 9.556 -3.279 1.00 0.00 64 ARG A CA 7
ATOM 11112 C C . ARG A 1 64 ? -7.013 9.887 -4.587 1.00 0.00 64 ARG A C 7
ATOM 11113 O O . ARG A 1 64 ? -7.558 10.592 -5.436 1.00 0.00 64 ARG A O 7
ATOM 11134 N N . VAL A 1 65 ? -5.791 9.380 -4.749 1.00 0.00 65 VAL A N 7
ATOM 11135 C CA . VAL A 1 65 ? -5.028 9.646 -5.965 1.00 0.00 65 VAL A CA 7
ATOM 11136 C C . VAL A 1 65 ? -5.691 8.969 -7.162 1.00 0.00 65 VAL A C 7
ATOM 11137 O O . VAL A 1 65 ? -6.683 8.255 -7.013 1.00 0.00 65 VAL A O 7
ATOM 11150 N N . ALA A 1 66 ? -5.145 9.215 -8.348 1.00 0.00 66 ALA A N 7
ATOM 11151 C CA . ALA A 1 66 ? -5.701 8.643 -9.570 1.00 0.00 66 ALA A CA 7
ATOM 11152 C C . ALA A 1 66 ? -5.132 7.252 -9.839 1.00 0.00 66 ALA A C 7
ATOM 11153 O O . ALA A 1 66 ? -4.104 6.867 -9.277 1.00 0.00 66 ALA A O 7
ATOM 11160 N N . LYS A 1 67 ? -5.808 6.509 -10.715 1.00 0.00 67 LYS A N 7
ATOM 11161 C CA . LYS A 1 67 ? -5.372 5.163 -11.075 1.00 0.00 67 LYS A CA 7
ATOM 11162 C C . LYS A 1 67 ? -4.106 5.243 -11.921 1.00 0.00 67 LYS A C 7
ATOM 11163 O O . LYS A 1 67 ? -3.339 4.284 -12.020 1.00 0.00 67 LYS A O 7
ATOM 11182 N N . SER A 1 68 ? -3.901 6.407 -12.526 1.00 0.00 68 SER A N 7
ATOM 11183 C CA . SER A 1 68 ? -2.734 6.646 -13.363 1.00 0.00 68 SER A CA 7
ATOM 11184 C C . SER A 1 68 ? -1.520 6.980 -12.497 1.00 0.00 68 SER A C 7
ATOM 11185 O O . SER A 1 68 ? -0.397 7.072 -12.996 1.00 0.00 68 SER A O 7
ATOM 11193 N N . GLN A 1 69 ? -1.764 7.173 -11.201 1.00 0.00 69 GLN A N 7
ATOM 11194 C CA . GLN A 1 69 ? -0.697 7.513 -10.261 1.00 0.00 69 GLN A CA 7
ATOM 11195 C C . GLN A 1 69 ? -0.377 6.342 -9.330 1.00 0.00 69 GLN A C 7
ATOM 11196 O O . GLN A 1 69 ? 0.558 6.419 -8.536 1.00 0.00 69 GLN A O 7
ATOM 11210 N N . VAL A 1 70 ? -1.156 5.265 -9.430 1.00 0.00 70 VAL A N 7
ATOM 11211 C CA . VAL A 1 70 ? -0.943 4.091 -8.589 1.00 0.00 70 VAL A CA 7
ATOM 11212 C C . VAL A 1 70 ? -0.215 3.000 -9.373 1.00 0.00 70 VAL A C 7
ATOM 11213 O O . VAL A 1 70 ? -0.808 2.298 -10.194 1.00 0.00 70 VAL A O 7
ATOM 11226 N N . VAL A 1 71 ? 1.087 2.887 -9.136 1.00 0.00 71 VAL A N 7
ATOM 11227 C CA . VAL A 1 71 ? 1.901 1.892 -9.854 1.00 0.00 71 VAL A CA 7
ATOM 11228 C C . VAL A 1 71 ? 2.492 0.824 -8.923 1.00 0.00 71 VAL A C 7
ATOM 11229 O O . VAL A 1 71 ? 3.195 1.130 -7.967 1.00 0.00 71 VAL A O 7
ATOM 11242 N N . ILE A 1 72 ? 2.211 -0.438 -9.250 1.00 0.00 72 ILE A N 7
ATOM 11243 C CA . ILE A 1 72 ? 2.715 -1.587 -8.491 1.00 0.00 72 ILE A CA 7
ATOM 11244 C C . ILE A 1 72 ? 4.113 -1.956 -8.975 1.00 0.00 72 ILE A C 7
ATOM 11245 O O . ILE A 1 72 ? 4.276 -2.700 -9.944 1.00 0.00 72 ILE A O 7
ATOM 11261 N N . GLU A 1 73 ? 5.113 -1.412 -8.301 1.00 0.00 73 GLU A N 7
ATOM 11262 C CA . GLU A 1 73 ? 6.507 -1.658 -8.660 1.00 0.00 73 GLU A CA 7
ATOM 11263 C C . GLU A 1 73 ? 6.937 -3.091 -8.352 1.00 0.00 73 GLU A C 7
ATOM 11264 O O . GLU A 1 73 ? 7.967 -3.546 -8.848 1.00 0.00 73 GLU A O 7
ATOM 11276 N N . LYS A 1 74 ? 6.157 -3.796 -7.533 1.00 0.00 74 LYS A N 7
ATOM 11277 C CA . LYS A 1 74 ? 6.481 -5.157 -7.166 1.00 0.00 74 LYS A CA 7
ATOM 11278 C C . LYS A 1 74 ? 5.488 -5.653 -6.130 1.00 0.00 74 LYS A C 7
ATOM 11279 O O . LYS A 1 74 ? 4.769 -4.868 -5.511 1.00 0.00 74 LYS A O 7
ATOM 11298 N N . GLY A 1 75 ? 5.461 -6.957 -5.956 1.00 0.00 75 GLY A N 7
ATOM 11299 C CA . GLY A 1 75 ? 4.564 -7.586 -4.996 1.00 0.00 75 GLY A CA 7
ATOM 11300 C C . GLY A 1 75 ? 3.254 -7.991 -5.664 1.00 0.00 75 GLY A C 7
ATOM 11301 O O . GLY A 1 75 ? 2.377 -8.570 -5.022 1.00 0.00 75 GLY A O 7
ATOM 11305 N N . GLU A 1 76 ? 3.134 -7.675 -6.955 1.00 0.00 76 GLU A N 7
ATOM 11306 C CA . GLU A 1 76 ? 1.930 -8.001 -7.727 1.00 0.00 76 GLU A CA 7
ATOM 11307 C C . GLU A 1 76 ? 1.358 -9.366 -7.336 1.00 0.00 76 GLU A C 7
ATOM 11308 O O . GLU A 1 76 ? 0.144 -9.571 -7.386 1.00 0.00 76 GLU A O 7
ATOM 11320 N N . LEU A 1 77 ? 2.234 -10.295 -6.947 1.00 0.00 77 LEU A N 7
ATOM 11321 C CA . LEU A 1 77 ? 1.791 -11.632 -6.553 1.00 0.00 77 LEU A CA 7
ATOM 11322 C C . LEU A 1 77 ? 2.335 -12.005 -5.176 1.00 0.00 77 LEU A C 7
ATOM 11323 O O . LEU A 1 77 ? 1.599 -12.515 -4.329 1.00 0.00 77 LEU A O 7
ATOM 11339 N N . GLY A 1 78 ? 3.619 -11.739 -4.951 1.00 0.00 78 GLY A N 7
ATOM 11340 C CA . GLY A 1 78 ? 4.234 -12.053 -3.665 1.00 0.00 78 GLY A CA 7
ATOM 11341 C C . GLY A 1 78 ? 3.508 -11.324 -2.543 1.00 0.00 78 GLY A C 7
ATOM 11342 O O . GLY A 1 78 ? 2.989 -10.226 -2.750 1.00 0.00 78 GLY A O 7
ATOM 11346 N N . ARG A 1 79 ? 3.465 -11.934 -1.358 1.00 0.00 79 ARG A N 7
ATOM 11347 C CA . ARG A 1 79 ? 2.788 -11.312 -0.221 1.00 0.00 79 ARG A CA 7
ATOM 11348 C C . ARG A 1 79 ? 3.271 -9.878 -0.056 1.00 0.00 79 ARG A C 7
ATOM 11349 O O . ARG A 1 79 ? 2.612 -9.059 0.575 1.00 0.00 79 ARG A O 7
ATOM 11370 N N . HIS A 1 80 ? 4.419 -9.585 -0.656 1.00 0.00 80 HIS A N 7
ATOM 11371 C CA . HIS A 1 80 ? 4.987 -8.246 -0.600 1.00 0.00 80 HIS A CA 7
ATOM 11372 C C . HIS A 1 80 ? 4.129 -7.293 -1.431 1.00 0.00 80 HIS A C 7
ATOM 11373 O O . HIS A 1 80 ? 3.299 -7.735 -2.226 1.00 0.00 80 HIS A O 7
ATOM 11387 N N . LYS A 1 81 ? 4.327 -5.994 -1.249 1.00 0.00 81 LYS A N 7
ATOM 11388 C CA . LYS A 1 81 ? 3.562 -5.006 -1.997 1.00 0.00 81 LYS A CA 7
ATOM 11389 C C . LYS A 1 81 ? 4.391 -3.741 -2.143 1.00 0.00 81 LYS A C 7
ATOM 11390 O O . LYS A 1 81 ? 4.968 -3.268 -1.168 1.00 0.00 81 LYS A O 7
ATOM 11409 N N . GLN A 1 82 ? 4.451 -3.198 -3.357 1.00 0.00 82 GLN A N 7
ATOM 11410 C CA . GLN A 1 82 ? 5.221 -1.987 -3.592 1.00 0.00 82 GLN A CA 7
ATOM 11411 C C . GLN A 1 82 ? 4.451 -1.084 -4.535 1.00 0.00 82 GLN A C 7
ATOM 11412 O O . GLN A 1 82 ? 4.692 -1.070 -5.742 1.00 0.00 82 GLN A O 7
ATOM 11426 N N . ILE A 1 83 ? 3.511 -0.340 -3.971 1.00 0.00 83 ILE A N 7
ATOM 11427 C CA . ILE A 1 83 ? 2.692 0.557 -4.767 1.00 0.00 83 ILE A CA 7
ATOM 11428 C C . ILE A 1 83 ? 3.287 1.958 -4.743 1.00 0.00 83 ILE A C 7
ATOM 11429 O O . ILE A 1 83 ? 3.769 2.425 -3.711 1.00 0.00 83 ILE A O 7
ATOM 11445 N N . LYS A 1 84 ? 3.261 2.614 -5.896 1.00 0.00 84 LYS A N 7
ATOM 11446 C CA . LYS A 1 84 ? 3.814 3.957 -6.020 1.00 0.00 84 LYS A CA 7
ATOM 11447 C C . LYS A 1 84 ? 2.693 4.975 -6.176 1.00 0.00 84 LYS A C 7
ATOM 11448 O O . LYS A 1 84 ? 1.836 4.837 -7.048 1.00 0.00 84 LYS A O 7
ATOM 11467 N N . ILE A 1 85 ? 2.707 5.989 -5.318 1.00 0.00 85 ILE A N 7
ATOM 11468 C CA . ILE A 1 85 ? 1.687 7.031 -5.349 1.00 0.00 85 ILE A CA 7
ATOM 11469 C C . ILE A 1 85 ? 2.251 8.334 -5.929 1.00 0.00 85 ILE A C 7
ATOM 11470 O O . ILE A 1 85 ? 2.897 9.111 -5.219 1.00 0.00 85 ILE A O 7
ATOM 11486 N N . ILE A 1 86 ? 1.991 8.578 -7.215 1.00 0.00 86 ILE A N 7
ATOM 11487 C CA . ILE A 1 86 ? 2.462 9.805 -7.863 1.00 0.00 86 ILE A CA 7
ATOM 11488 C C . ILE A 1 86 ? 1.520 10.951 -7.516 1.00 0.00 86 ILE A C 7
ATOM 11489 O O . ILE A 1 86 ? 0.337 10.723 -7.274 1.00 0.00 86 ILE A O 7
ATOM 11505 N N . ASN A 1 87 ? 2.047 12.179 -7.502 1.00 0.00 87 ASN A N 7
ATOM 11506 C CA . ASN A 1 87 ? 1.230 13.353 -7.192 1.00 0.00 87 ASN A CA 7
ATOM 11507 C C . ASN A 1 87 ? 0.218 13.035 -6.090 1.00 0.00 87 ASN A C 7
ATOM 11508 O O . ASN A 1 87 ? -0.927 12.678 -6.370 1.00 0.00 87 ASN A O 7
ATOM 11519 N N . PRO A 1 88 ? 0.618 13.146 -4.850 1.00 0.00 88 PRO A N 7
ATOM 11520 C CA . PRO A 1 88 ? -0.268 12.845 -3.699 1.00 0.00 88 PRO A CA 7
ATOM 11521 C C . PRO A 1 88 ? -1.342 13.907 -3.501 1.00 0.00 88 PRO A C 7
ATOM 11522 O O . PRO A 1 88 ? -1.058 15.106 -3.512 1.00 0.00 88 PRO A O 7
ATOM 11533 N N . GLN A 1 89 ? -2.573 13.446 -3.313 1.00 0.00 89 GLN A N 7
ATOM 11534 C CA . GLN A 1 89 ? -3.704 14.341 -3.100 1.00 0.00 89 GLN A CA 7
ATOM 11535 C C . GLN A 1 89 ? -4.148 14.259 -1.644 1.00 0.00 89 GLN A C 7
ATOM 11536 O O . GLN A 1 89 ? -4.642 15.233 -1.075 1.00 0.00 89 GLN A O 7
ATOM 11550 N N . GLN A 1 90 ? -3.950 13.089 -1.047 1.00 0.00 90 GLN A N 7
ATOM 11551 C CA . GLN A 1 90 ? -4.317 12.874 0.344 1.00 0.00 90 GLN A CA 7
ATOM 11552 C C . GLN A 1 90 ? -3.348 11.892 0.997 1.00 0.00 90 GLN A C 7
ATOM 11553 O O . GLN A 1 90 ? -3.207 10.753 0.550 1.00 0.00 90 GLN A O 7
ATOM 11567 N N . ILE A 1 91 ? -2.687 12.346 2.055 1.00 0.00 91 ILE A N 7
ATOM 11568 C CA . ILE A 1 91 ? -1.730 11.509 2.773 1.00 0.00 91 ILE A CA 7
ATOM 11569 C C . ILE A 1 91 ? -2.239 11.203 4.180 1.00 0.00 91 ILE A C 7
ATOM 11570 O O . ILE A 1 91 ? -2.356 12.099 5.017 1.00 0.00 91 ILE A O 7
ATOM 11586 N N . PRO A 1 92 ? -2.534 9.958 4.457 1.00 0.00 92 PRO A N 7
ATOM 11587 C CA . PRO A 1 92 ? -3.025 9.545 5.797 1.00 0.00 92 PRO A CA 7
ATOM 11588 C C . PRO A 1 92 ? -1.945 9.737 6.861 1.00 0.00 92 PRO A C 7
ATOM 11589 O O . PRO A 1 92 ? -0.804 10.069 6.538 1.00 0.00 92 PRO A O 7
ATOM 11600 N N . PRO A 1 93 ? -2.276 9.530 8.110 1.00 0.00 93 PRO A N 7
ATOM 11601 C CA . PRO A 1 93 ? -1.308 9.685 9.228 1.00 0.00 93 PRO A CA 7
ATOM 11602 C C . PRO A 1 93 ? -0.304 8.534 9.266 1.00 0.00 93 PRO A C 7
ATOM 11603 O O . PRO A 1 93 ? 0.763 8.647 9.871 1.00 0.00 93 PRO A O 7
ATOM 11614 N N . GLU A 1 94 ? -0.663 7.431 8.613 1.00 0.00 94 GLU A N 7
ATOM 11615 C CA . GLU A 1 94 ? 0.192 6.248 8.560 1.00 0.00 94 GLU A CA 7
ATOM 11616 C C . GLU A 1 94 ? 1.596 6.601 8.074 1.00 0.00 94 GLU A C 7
ATOM 11617 O O . GLU A 1 94 ? 2.578 6.423 8.798 1.00 0.00 94 GLU A O 7
ATOM 11629 N N . VAL A 1 95 ? 1.680 7.091 6.841 1.00 0.00 95 VAL A N 7
ATOM 11630 C CA . VAL A 1 95 ? 2.964 7.455 6.257 1.00 0.00 95 VAL A CA 7
ATOM 11631 C C . VAL A 1 95 ? 3.474 8.743 6.885 1.00 0.00 95 VAL A C 7
ATOM 11632 O O . VAL A 1 95 ? 4.679 9.005 6.906 1.00 0.00 95 VAL A O 7
ATOM 11645 N N . ALA A 1 96 ? 2.547 9.542 7.400 1.00 0.00 96 ALA A N 7
ATOM 11646 C CA . ALA A 1 96 ? 2.906 10.803 8.033 1.00 0.00 96 ALA A CA 7
ATOM 11647 C C . ALA A 1 96 ? 3.618 10.556 9.360 1.00 0.00 96 ALA A C 7
ATOM 11648 O O . ALA A 1 96 ? 4.430 11.365 9.798 1.00 0.00 96 ALA A O 7
ATOM 11655 N N . ALA A 1 97 ? 3.300 9.432 9.996 1.00 0.00 97 ALA A N 7
ATOM 11656 C CA . ALA A 1 97 ? 3.904 9.081 11.278 1.00 0.00 97 ALA A CA 7
ATOM 11657 C C . ALA A 1 97 ? 5.433 9.110 11.206 1.00 0.00 97 ALA A C 7
ATOM 11658 O O . ALA A 1 97 ? 6.103 9.244 12.230 1.00 0.00 97 ALA A O 7
ATOM 11665 N N . LEU A 1 98 ? 5.975 8.979 9.997 1.00 0.00 98 LEU A N 7
ATOM 11666 C CA . LEU A 1 98 ? 7.426 8.987 9.814 1.00 0.00 98 LEU A CA 7
ATOM 11667 C C . LEU A 1 98 ? 7.882 10.287 9.152 1.00 0.00 98 LEU A C 7
ATOM 11668 O O . LEU A 1 98 ? 8.903 10.861 9.535 1.00 0.00 98 LEU A O 7
ATOM 11684 N N . ILE A 1 99 ? 7.124 10.742 8.155 1.00 0.00 99 ILE A N 7
ATOM 11685 C CA . ILE A 1 99 ? 7.466 11.971 7.439 1.00 0.00 99 ILE A CA 7
ATOM 11686 C C . ILE A 1 99 ? 7.117 13.203 8.278 1.00 0.00 99 ILE A C 7
ATOM 11687 O O . ILE A 1 99 ? 7.556 14.314 7.974 1.00 0.00 99 ILE A O 7
ATOM 11703 N N . ASN A 1 100 ? 6.337 12.995 9.335 1.00 0.00 100 ASN A N 7
ATOM 11704 C CA . ASN A 1 100 ? 5.941 14.090 10.220 1.00 0.00 100 ASN A CA 7
ATOM 11705 C C . ASN A 1 100 ? 6.732 14.023 11.522 1.00 0.00 100 ASN A C 7
ATOM 11706 O O . ASN A 1 100 ? 7.059 15.054 12.112 1.00 0.00 100 ASN A O 7
ATOM 11717 N N . LEU A 1 101 ? 7.040 12.802 11.961 1.00 0.00 101 LEU A N 7
ATOM 11718 C CA . LEU A 1 101 ? 7.798 12.606 13.194 1.00 0.00 101 LEU A CA 7
ATOM 11719 C C . LEU A 1 101 ? 7.205 13.455 14.317 1.00 0.00 101 LEU A C 7
ATOM 11720 O O . LEU A 1 101 ? 7.785 14.465 14.723 1.00 0.00 101 LEU A O 7
ATOM 11736 N N . GLU A 1 102 ? 6.039 13.042 14.802 1.00 0.00 102 GLU A N 7
ATOM 11737 C CA . GLU A 1 102 ? 5.356 13.770 15.867 1.00 0.00 102 GLU A CA 7
ATOM 11738 C C . GLU A 1 102 ? 5.795 13.276 17.241 1.00 0.00 102 GLU A C 7
ATOM 11739 O O . GLU A 1 102 ? 5.484 13.904 18.253 1.00 0.00 102 GLU A O 7
ATOM 11751 N N . HIS A 1 103 ? 6.514 12.152 17.272 1.00 0.00 103 HIS A N 7
ATOM 11752 C CA . HIS A 1 103 ? 6.991 11.585 18.534 1.00 0.00 103 HIS A CA 7
ATOM 11753 C C . HIS A 1 103 ? 7.816 12.620 19.300 1.00 0.00 103 HIS A C 7
ATOM 11754 O O . HIS A 1 103 ? 9.047 12.616 19.237 1.00 0.00 103 HIS A O 7
ATOM 11768 N N . HIS A 1 104 ? 7.124 13.515 20.008 1.00 0.00 104 HIS A N 7
ATOM 11769 C CA . HIS A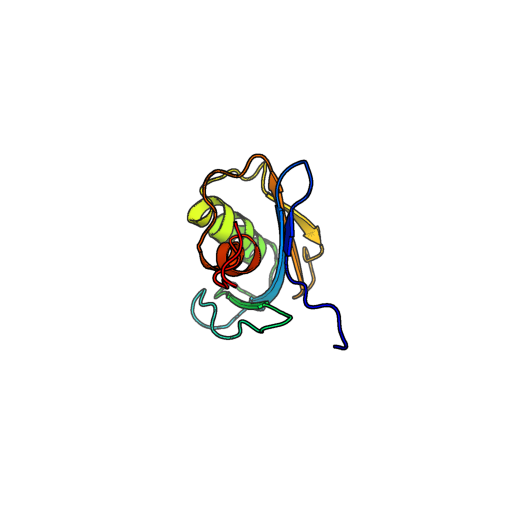 1 104 ? 7.787 14.573 20.770 1.00 0.00 104 HIS A CA 7
ATOM 11770 C C . HIS A 1 104 ? 8.887 15.219 19.928 1.00 0.00 104 HIS A C 7
ATOM 11771 O O . HIS A 1 104 ? 8.697 15.461 18.736 1.00 0.00 104 HIS A O 7
ATOM 11785 N N . HIS A 1 105 ? 10.032 15.487 20.553 1.00 0.00 105 HIS A N 7
ATOM 11786 C CA . HIS A 1 105 ? 11.165 16.102 19.867 1.00 0.00 105 HIS A CA 7
ATOM 11787 C C . HIS A 1 105 ? 10.812 17.519 19.411 1.00 0.00 105 HIS A C 7
ATOM 11788 O O . HIS A 1 105 ? 11.345 18.493 19.946 1.00 0.00 105 HIS A O 7
ATOM 11802 N N . HIS A 1 106 ? 9.907 17.626 18.436 1.00 0.00 106 HIS A N 7
ATOM 11803 C CA . HIS A 1 106 ? 9.481 18.931 17.923 1.00 0.00 106 HIS A CA 7
ATOM 11804 C C . HIS A 1 106 ? 10.659 19.901 17.861 1.00 0.00 106 HIS A C 7
ATOM 11805 O O . HIS A 1 106 ? 10.675 20.923 18.553 1.00 0.00 106 HIS A O 7
ATOM 11819 N N . HIS A 1 107 ? 11.646 19.566 17.033 1.00 0.00 107 HIS A N 7
ATOM 11820 C CA . HIS A 1 107 ? 12.835 20.401 16.878 1.00 0.00 107 HIS A CA 7
ATOM 11821 C C . HIS A 1 107 ? 12.444 21.861 16.654 1.00 0.00 107 HIS A C 7
ATOM 11822 O O . HIS A 1 107 ? 12.953 22.758 17.326 1.00 0.00 107 HIS A O 7
ATOM 11836 N N . HIS A 1 108 ? 11.534 22.086 15.707 1.00 0.00 108 HIS A N 7
ATOM 11837 C CA . HIS A 1 108 ? 11.072 23.436 15.398 1.00 0.00 108 HIS A CA 7
ATOM 11838 C C . HIS A 1 108 ? 9.798 23.382 14.558 1.00 0.00 108 HIS A C 7
ATOM 11852 N N . MET A 1 1 ? 22.312 -1.192 9.996 1.00 0.00 1 MET A N 8
ATOM 11853 C CA . MET A 1 1 ? 23.463 -0.532 9.315 1.00 0.00 1 MET A CA 8
ATOM 11854 C C . MET A 1 1 ? 23.264 0.982 9.333 1.00 0.00 1 MET A C 8
ATOM 11855 O O . MET A 1 1 ? 24.184 1.732 9.662 1.00 0.00 1 MET A O 8
ATOM 11868 N N . ASP A 1 2 ? 22.060 1.423 8.974 1.00 0.00 2 ASP A N 8
ATOM 11869 C CA . ASP A 1 2 ? 21.750 2.850 8.951 1.00 0.00 2 ASP A CA 8
ATOM 11870 C C . ASP A 1 2 ? 20.242 3.070 8.889 1.00 0.00 2 ASP A C 8
ATOM 11871 O O . ASP A 1 2 ? 19.712 3.983 9.525 1.00 0.00 2 ASP A O 8
ATOM 11880 N N . GLY A 1 3 ? 19.558 2.228 8.118 1.00 0.00 3 GLY A N 8
ATOM 11881 C CA . GLY A 1 3 ? 18.109 2.333 7.973 1.00 0.00 3 GLY A CA 8
ATOM 11882 C C . GLY A 1 3 ? 17.399 1.317 8.861 1.00 0.00 3 GLY A C 8
ATOM 11883 O O . GLY A 1 3 ? 16.682 1.692 9.786 1.00 0.00 3 GLY A O 8
ATOM 11887 N N . VAL A 1 4 ? 17.611 0.033 8.562 1.00 0.00 4 VAL A N 8
ATOM 11888 C CA . VAL A 1 4 ? 16.999 -1.073 9.316 1.00 0.00 4 VAL A CA 8
ATOM 11889 C C . VAL A 1 4 ? 15.474 -1.091 9.151 1.00 0.00 4 VAL A C 8
ATOM 11890 O O . VAL A 1 4 ? 14.836 -2.121 9.367 1.00 0.00 4 VAL A O 8
ATOM 11903 N N . MET A 1 5 ? 14.900 0.048 8.760 1.00 0.00 5 MET A N 8
ATOM 11904 C CA . MET A 1 5 ? 13.463 0.150 8.560 1.00 0.00 5 MET A CA 8
ATOM 11905 C C . MET A 1 5 ? 13.153 0.485 7.114 1.00 0.00 5 MET A C 8
ATOM 11906 O O . MET A 1 5 ? 13.328 1.626 6.682 1.00 0.00 5 MET A O 8
ATOM 11920 N N . SER A 1 6 ? 12.675 -0.501 6.375 1.00 0.00 6 SER A N 8
ATOM 11921 C CA . SER A 1 6 ? 12.323 -0.281 4.987 1.00 0.00 6 SER A CA 8
ATOM 11922 C C . SER A 1 6 ? 10.887 -0.714 4.736 1.00 0.00 6 SER A C 8
ATOM 11923 O O . SER A 1 6 ? 10.561 -1.902 4.779 1.00 0.00 6 SER A O 8
ATOM 11931 N N . ALA A 1 7 ? 10.043 0.268 4.478 1.00 0.00 7 ALA A N 8
ATOM 11932 C CA . ALA A 1 7 ? 8.634 0.025 4.217 1.00 0.00 7 ALA A CA 8
ATOM 11933 C C . ALA A 1 7 ? 8.059 1.138 3.351 1.00 0.00 7 ALA A C 8
ATOM 11934 O O . ALA A 1 7 ? 6.993 0.988 2.763 1.00 0.00 7 ALA A O 8
ATOM 11941 N N . VAL A 1 8 ? 8.768 2.262 3.273 1.00 0.00 8 VAL A N 8
ATOM 11942 C CA . VAL A 1 8 ? 8.305 3.373 2.467 1.00 0.00 8 VAL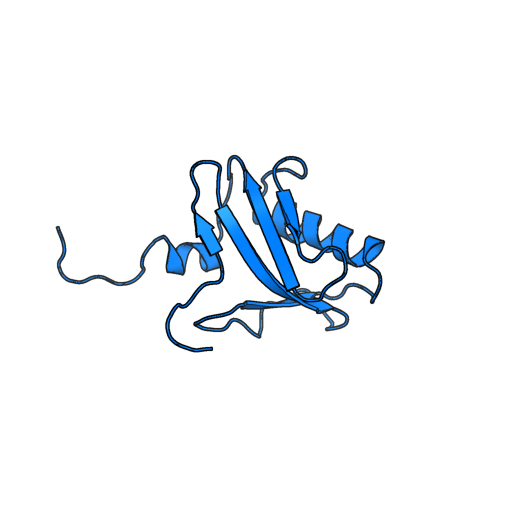 A CA 8
ATOM 11943 C C . VAL A 1 8 ? 9.458 4.323 2.154 1.00 0.00 8 VAL A C 8
ATOM 11944 O O . VAL A 1 8 ? 10.455 4.366 2.877 1.00 0.00 8 VAL A O 8
ATOM 11957 N N . THR A 1 9 ? 9.315 5.068 1.062 1.00 0.00 9 THR A N 8
ATOM 11958 C CA . THR A 1 9 ? 10.351 6.003 0.641 1.00 0.00 9 THR A CA 8
ATOM 11959 C C . THR A 1 9 ? 9.737 7.190 -0.106 1.00 0.00 9 THR A C 8
ATOM 11960 O O . THR A 1 9 ? 8.814 7.022 -0.903 1.00 0.00 9 THR A O 8
ATOM 11971 N N . VAL A 1 10 ? 10.263 8.385 0.163 1.00 0.00 10 VAL A N 8
ATOM 11972 C CA . VAL A 1 10 ? 9.778 9.604 -0.477 1.00 0.00 10 VAL A CA 8
ATOM 11973 C C . VAL A 1 10 ? 10.804 10.101 -1.488 1.00 0.00 10 VAL A C 8
ATOM 11974 O O . VAL A 1 10 ? 11.847 10.643 -1.119 1.00 0.00 10 VAL A O 8
ATOM 11987 N N . ASN A 1 11 ? 10.497 9.907 -2.762 1.00 0.00 11 ASN A N 8
ATOM 11988 C CA . ASN A 1 11 ? 11.393 10.332 -3.836 1.00 0.00 11 ASN A CA 8
ATOM 11989 C C . ASN A 1 11 ? 11.035 11.740 -4.309 1.00 0.00 11 ASN A C 8
ATOM 11990 O O . ASN A 1 11 ? 10.488 12.540 -3.548 1.00 0.00 11 ASN A O 8
ATOM 12001 N N . ASP A 1 12 ? 11.335 12.029 -5.575 1.00 0.00 12 ASP A N 8
ATOM 12002 C CA . ASP A 1 12 ? 11.031 13.332 -6.156 1.00 0.00 12 ASP A CA 8
ATOM 12003 C C . ASP A 1 12 ? 9.870 13.186 -7.130 1.00 0.00 12 ASP A C 8
ATOM 12004 O O . ASP A 1 12 ? 9.496 14.129 -7.828 1.00 0.00 12 ASP A O 8
ATOM 12013 N N . ASP A 1 13 ? 9.317 11.977 -7.166 1.00 0.00 13 ASP A N 8
ATOM 12014 C CA . ASP A 1 13 ? 8.205 11.660 -8.048 1.00 0.00 13 ASP A CA 8
ATOM 12015 C C . ASP A 1 13 ? 6.926 11.469 -7.235 1.00 0.00 13 ASP A C 8
ATOM 12016 O O . ASP A 1 13 ? 5.818 11.612 -7.755 1.00 0.00 13 ASP A O 8
ATOM 12025 N N . GLY A 1 14 ? 7.098 11.144 -5.957 1.00 0.00 14 GLY A N 8
ATOM 12026 C CA . GLY A 1 14 ? 5.968 10.932 -5.062 1.00 0.00 14 GLY A CA 8
ATOM 12027 C C . GLY A 1 14 ? 6.412 10.157 -3.827 1.00 0.00 14 GLY A C 8
ATOM 12028 O O . GLY A 1 14 ? 7.355 10.555 -3.139 1.00 0.00 14 GLY A O 8
ATOM 12032 N N . LEU A 1 15 ? 5.734 9.046 -3.559 1.00 0.00 15 LEU A N 8
ATOM 12033 C CA . LEU A 1 15 ? 6.072 8.219 -2.407 1.00 0.00 15 LEU A CA 8
ATOM 12034 C C . LEU A 1 15 ? 5.856 6.741 -2.714 1.00 0.00 15 LEU A C 8
ATOM 12035 O O . LEU A 1 15 ? 4.942 6.374 -3.454 1.00 0.00 15 LEU A O 8
ATOM 12051 N N . VAL A 1 16 ? 6.709 5.900 -2.138 1.00 0.00 16 VAL A N 8
ATOM 12052 C CA . VAL A 1 16 ? 6.618 4.458 -2.344 1.00 0.00 16 VAL A CA 8
ATOM 12053 C C . VAL A 1 16 ? 6.051 3.791 -1.094 1.00 0.00 16 VAL A C 8
ATOM 12054 O O . VAL A 1 16 ? 6.540 4.025 0.009 1.00 0.00 16 VAL A O 8
ATOM 12067 N N . LEU A 1 17 ? 5.024 2.963 -1.268 1.00 0.00 17 LEU A N 8
ATOM 12068 C CA . LEU A 1 17 ? 4.413 2.279 -0.132 1.00 0.00 17 LEU A CA 8
ATOM 12069 C C . LEU A 1 17 ? 4.720 0.787 -0.181 1.00 0.00 17 LEU A C 8
ATOM 12070 O O . LEU A 1 17 ? 4.084 0.028 -0.914 1.00 0.00 17 LEU A O 8
ATOM 12086 N N . ARG A 1 18 ? 5.708 0.384 0.609 1.00 0.00 18 ARG A N 8
ATOM 12087 C CA . ARG A 1 18 ? 6.124 -1.011 0.674 1.00 0.00 18 ARG A CA 8
ATOM 12088 C C . ARG A 1 18 ? 5.595 -1.655 1.951 1.00 0.00 18 ARG A C 8
ATOM 12089 O O . ARG A 1 18 ? 5.793 -1.132 3.049 1.00 0.00 18 ARG A O 8
ATOM 12110 N N . LEU A 1 19 ? 4.908 -2.785 1.809 1.00 0.00 19 LEU A N 8
ATOM 12111 C CA . LEU A 1 19 ? 4.349 -3.462 2.974 1.00 0.00 19 LEU A CA 8
ATOM 12112 C C . LEU A 1 19 ? 4.271 -4.972 2.778 1.00 0.00 19 LEU A C 8
ATOM 12113 O O . LEU A 1 19 ? 4.580 -5.499 1.709 1.00 0.00 19 LEU A O 8
ATOM 12129 N N . TYR A 1 20 ? 3.833 -5.646 3.836 1.00 0.00 20 TYR A N 8
ATOM 12130 C CA . TYR A 1 20 ? 3.675 -7.094 3.834 1.00 0.00 20 TYR A CA 8
ATOM 12131 C C . TYR A 1 20 ? 2.190 -7.425 3.811 1.00 0.00 20 TYR A C 8
ATOM 12132 O O . TYR A 1 20 ? 1.541 -7.490 4.858 1.00 0.00 20 TYR A O 8
ATOM 12150 N N . ILE A 1 21 ? 1.652 -7.606 2.614 1.00 0.00 21 ILE A N 8
ATOM 12151 C CA . ILE A 1 21 ? 0.234 -7.899 2.465 1.00 0.00 21 ILE A CA 8
ATOM 12152 C C . ILE A 1 21 ? -0.069 -9.350 2.840 1.00 0.00 21 ILE A C 8
ATOM 12153 O O . ILE A 1 21 ? 0.669 -10.268 2.481 1.00 0.00 21 ILE A O 8
ATOM 12169 N N . GLN A 1 22 ? -1.162 -9.534 3.578 1.00 0.00 22 GLN A N 8
ATOM 12170 C CA . GLN A 1 22 ? -1.578 -10.861 4.022 1.00 0.00 22 GLN A CA 8
ATOM 12171 C C . GLN A 1 22 ? -3.027 -11.120 3.604 1.00 0.00 22 GLN A C 8
ATOM 12172 O O . GLN A 1 22 ? -3.963 -10.742 4.310 1.00 0.00 22 GLN A O 8
ATOM 12186 N N . PRO A 1 23 ? -3.227 -11.744 2.471 1.00 0.00 23 PRO A N 8
ATOM 12187 C CA . PRO A 1 23 ? -4.589 -12.044 1.954 1.00 0.00 23 PRO A CA 8
ATOM 12188 C C . PRO A 1 23 ? -5.264 -13.173 2.727 1.00 0.00 23 PRO A C 8
ATOM 12189 O O . PRO A 1 23 ? -4.596 -13.992 3.360 1.00 0.00 23 PRO A O 8
ATOM 12200 N N . LYS A 1 24 ? -6.596 -13.196 2.667 1.00 0.00 24 LYS A N 8
ATOM 12201 C CA . LYS A 1 24 ? -7.392 -14.215 3.359 1.00 0.00 24 LYS A CA 8
ATOM 12202 C C . LYS A 1 24 ? -7.391 -13.982 4.870 1.00 0.00 24 LYS A C 8
ATOM 12203 O O . LYS A 1 24 ? -7.173 -14.913 5.647 1.00 0.00 24 LYS A O 8
ATOM 12222 N N . ALA A 1 25 ? -7.645 -12.742 5.281 1.00 0.00 25 ALA A N 8
ATOM 12223 C CA . ALA A 1 25 ? -7.680 -12.412 6.694 1.00 0.00 25 ALA A CA 8
ATOM 12224 C C . ALA A 1 25 ? -9.117 -12.452 7.194 1.00 0.00 25 ALA A C 8
ATOM 12225 O O . ALA A 1 25 ? -9.494 -13.323 7.977 1.00 0.00 25 ALA A O 8
ATOM 12232 N N . SER A 1 26 ? -9.901 -11.493 6.713 1.00 0.00 26 SER A N 8
ATOM 12233 C CA . SER A 1 26 ? -11.314 -11.363 7.068 1.00 0.00 26 SER A CA 8
ATOM 12234 C C . SER A 1 26 ? -11.742 -9.924 6.826 1.00 0.00 26 SER A C 8
ATOM 12235 O O . SER A 1 26 ? -12.917 -9.632 6.605 1.00 0.00 26 SER A O 8
ATOM 12243 N N . ARG A 1 27 ? -10.752 -9.040 6.865 1.00 0.00 27 ARG A N 8
ATOM 12244 C CA . ARG A 1 27 ? -10.976 -7.616 6.648 1.00 0.00 27 ARG A CA 8
ATOM 12245 C C . ARG A 1 27 ? -9.634 -6.909 6.542 1.00 0.00 27 ARG A C 8
ATOM 12246 O O . ARG A 1 27 ? -8.704 -7.218 7.285 1.00 0.00 27 ARG A O 8
ATOM 12267 N N . ASP A 1 28 ? -9.543 -5.960 5.623 1.00 0.00 28 ASP A N 8
ATOM 12268 C CA . ASP A 1 28 ? -8.306 -5.216 5.430 1.00 0.00 28 ASP A CA 8
ATOM 12269 C C . ASP A 1 28 ? -8.028 -4.349 6.642 1.00 0.00 28 ASP A C 8
ATOM 12270 O O . ASP A 1 28 ? -8.521 -3.225 6.754 1.00 0.00 28 ASP A O 8
ATOM 12279 N N . SER A 1 29 ? -7.248 -4.901 7.550 1.00 0.00 29 SER A N 8
ATOM 12280 C CA . SER A 1 29 ? -6.900 -4.202 8.785 1.00 0.00 29 SER A CA 8
ATOM 12281 C C . SER A 1 29 ? -5.387 -4.111 8.974 1.00 0.00 29 SER A C 8
ATOM 12282 O O . SER A 1 29 ? -4.679 -5.117 8.910 1.00 0.00 29 SER A O 8
ATOM 12290 N N . ILE A 1 30 ? -4.909 -2.894 9.236 1.00 0.00 30 ILE A N 8
ATOM 12291 C CA . ILE A 1 30 ? -3.481 -2.661 9.468 1.00 0.00 30 ILE A CA 8
ATOM 12292 C C . ILE A 1 30 ? -3.167 -2.920 10.946 1.00 0.00 30 ILE A C 8
ATOM 12293 O O . ILE A 1 30 ? -2.786 -2.016 11.692 1.00 0.00 30 ILE A O 8
ATOM 12309 N N . VAL A 1 31 ? -3.373 -4.170 11.351 1.00 0.00 31 VAL A N 8
ATOM 12310 C CA . VAL A 1 31 ? -3.164 -4.599 12.737 1.00 0.00 31 VAL A CA 8
ATOM 12311 C C . VAL A 1 31 ? -1.768 -5.173 12.973 1.00 0.00 31 VAL A C 8
ATOM 12312 O O . VAL A 1 31 ? -1.541 -5.879 13.957 1.00 0.00 31 VAL A O 8
ATOM 12325 N N . GLY A 1 32 ? -0.848 -4.892 12.072 1.00 0.00 32 GLY A N 8
ATOM 12326 C CA . GLY A 1 32 ? 0.508 -5.414 12.199 1.00 0.00 32 GLY A CA 8
ATOM 12327 C C . GLY A 1 32 ? 1.523 -4.395 11.722 1.00 0.00 32 GLY A C 8
ATOM 12328 O O . GLY A 1 32 ? 2.619 -4.741 11.280 1.00 0.00 32 GLY A O 8
ATOM 12332 N N . LEU A 1 33 ? 1.154 -3.132 11.844 1.00 0.00 33 LEU A N 8
ATOM 12333 C CA . LEU A 1 33 ? 2.032 -2.049 11.452 1.00 0.00 33 LEU A CA 8
ATOM 12334 C C . LEU A 1 33 ? 3.308 -2.104 12.279 1.00 0.00 33 LEU A C 8
ATOM 12335 O O . LEU A 1 33 ? 3.286 -1.878 13.491 1.00 0.00 33 LEU A O 8
ATOM 12351 N N . HIS A 1 34 ? 4.410 -2.438 11.620 1.00 0.00 34 HIS A N 8
ATOM 12352 C CA . HIS A 1 34 ? 5.692 -2.563 12.301 1.00 0.00 34 HIS A CA 8
ATOM 12353 C C . HIS A 1 34 ? 6.550 -1.308 12.112 1.00 0.00 34 HIS A C 8
ATOM 12354 O O . HIS A 1 34 ? 6.417 -0.591 11.122 1.00 0.00 34 HIS A O 8
ATOM 12368 N N . GLY A 1 35 ? 7.427 -1.049 13.081 1.00 0.00 35 GLY A N 8
ATOM 12369 C CA . GLY A 1 35 ? 8.303 0.119 13.024 1.00 0.00 35 GLY A CA 8
ATOM 12370 C C . GLY A 1 35 ? 9.321 -0.019 11.897 1.00 0.00 35 GLY A C 8
ATOM 12371 O O . GLY A 1 35 ? 9.954 0.959 11.498 1.00 0.00 35 GLY A O 8
ATOM 12375 N N . ASP A 1 36 ? 9.469 -1.240 11.389 1.00 0.00 36 ASP A N 8
ATOM 12376 C CA . ASP A 1 36 ? 10.407 -1.505 10.305 1.00 0.00 36 ASP A CA 8
ATOM 12377 C C . ASP A 1 36 ? 9.678 -2.099 9.105 1.00 0.00 36 ASP A C 8
ATOM 12378 O O . ASP A 1 36 ? 10.202 -2.107 7.991 1.00 0.00 36 ASP A O 8
ATOM 12387 N N . GLU A 1 37 ? 8.466 -2.600 9.346 1.00 0.00 37 GLU A N 8
ATOM 12388 C CA . GLU A 1 37 ? 7.668 -3.202 8.282 1.00 0.00 37 GLU A CA 8
ATOM 12389 C C . GLU A 1 37 ? 6.202 -2.796 8.407 1.00 0.00 37 GLU A C 8
ATOM 12390 O O . GLU A 1 37 ? 5.846 -1.959 9.232 1.00 0.00 37 GLU A O 8
ATOM 12402 N N . VAL A 1 38 ? 5.358 -3.397 7.580 1.00 0.00 38 VAL A N 8
ATOM 12403 C CA . VAL A 1 38 ? 3.929 -3.103 7.596 1.00 0.00 38 VAL A CA 8
ATOM 12404 C C . VAL A 1 38 ? 3.148 -4.382 7.342 1.00 0.00 38 VAL A C 8
ATOM 12405 O O . VAL A 1 38 ? 3.213 -4.945 6.253 1.00 0.00 38 VAL A O 8
ATOM 12418 N N . LYS A 1 39 ? 2.417 -4.848 8.347 1.00 0.00 39 LYS A N 8
ATOM 12419 C CA . LYS A 1 39 ? 1.648 -6.071 8.188 1.00 0.00 39 LYS A CA 8
ATOM 12420 C C . LYS A 1 39 ? 0.156 -5.780 8.178 1.00 0.00 39 LYS A C 8
ATOM 12421 O O . LYS A 1 39 ? -0.434 -5.434 9.204 1.00 0.00 39 LYS A O 8
ATOM 12440 N N . VAL A 1 40 ? -0.441 -5.934 7.004 1.00 0.00 40 VAL A N 8
ATOM 12441 C CA . VAL A 1 40 ? -1.868 -5.704 6.834 1.00 0.00 40 VAL A CA 8
ATOM 12442 C C . VAL A 1 40 ? -2.526 -6.970 6.303 1.00 0.00 40 VAL A C 8
ATOM 12443 O O . VAL A 1 40 ? -2.032 -7.586 5.357 1.00 0.00 40 VAL A O 8
ATOM 12456 N N . ALA A 1 41 ? -3.633 -7.359 6.920 1.00 0.00 41 ALA A N 8
ATOM 12457 C CA . ALA A 1 41 ? -4.336 -8.560 6.498 1.00 0.00 41 ALA A CA 8
ATOM 12458 C C . ALA A 1 41 ? -5.522 -8.195 5.620 1.00 0.00 41 ALA A C 8
ATOM 12459 O O . ALA A 1 41 ? -6.579 -7.817 6.118 1.00 0.00 41 ALA A O 8
ATOM 12466 N N . ILE A 1 42 ? -5.342 -8.318 4.310 1.00 0.00 42 ILE A N 8
ATOM 12467 C CA . ILE A 1 42 ? -6.414 -8.002 3.379 1.00 0.00 42 ILE A CA 8
ATOM 12468 C C . ILE A 1 42 ? -7.324 -9.218 3.222 1.00 0.00 42 ILE A C 8
ATOM 12469 O O . ILE A 1 42 ? -6.879 -10.359 3.358 1.00 0.00 42 ILE A O 8
ATOM 12485 N N . THR A 1 43 ? -8.602 -8.967 2.961 1.00 0.00 43 THR A N 8
ATOM 12486 C CA . THR A 1 43 ? -9.574 -10.050 2.813 1.00 0.00 43 THR A CA 8
ATOM 12487 C C . THR A 1 43 ? -9.758 -10.410 1.341 1.00 0.00 43 THR A C 8
ATOM 12488 O O . THR A 1 43 ? -10.884 -10.514 0.848 1.00 0.00 43 THR A O 8
ATOM 12499 N N . ALA A 1 44 ? -8.643 -10.587 0.641 1.00 0.00 44 ALA A N 8
ATOM 12500 C CA . ALA A 1 44 ? -8.686 -10.921 -0.777 1.00 0.00 44 ALA A CA 8
ATOM 12501 C C . ALA A 1 44 ? -8.028 -12.280 -1.056 1.00 0.00 44 ALA A C 8
ATOM 12502 O O . ALA A 1 44 ? -7.031 -12.637 -0.426 1.00 0.00 44 ALA A O 8
ATOM 12509 N N . PRO A 1 45 ? -8.583 -13.037 -1.983 1.00 0.00 45 PRO A N 8
ATOM 12510 C CA . PRO A 1 45 ? -8.063 -14.391 -2.377 1.00 0.00 45 PRO A CA 8
ATOM 12511 C C . PRO A 1 45 ? -6.587 -14.350 -2.779 1.00 0.00 45 PRO A C 8
ATOM 12512 O O . PRO A 1 45 ? -6.034 -13.283 -2.972 1.00 0.00 45 PRO A O 8
ATOM 12523 N N . PRO A 1 46 ? -5.954 -15.483 -2.946 1.00 0.00 46 PRO A N 8
ATOM 12524 C CA . PRO A 1 46 ? -4.529 -15.557 -3.386 1.00 0.00 46 PRO A CA 8
ATOM 12525 C C . PRO A 1 46 ? -4.417 -15.459 -4.915 1.00 0.00 46 PRO A C 8
ATOM 12526 O O . PRO A 1 46 ? -4.410 -16.476 -5.610 1.00 0.00 46 PRO A O 8
ATOM 12537 N N . VAL A 1 47 ? -4.347 -14.234 -5.427 1.00 0.00 47 VAL A N 8
ATOM 12538 C CA . VAL A 1 47 ? -4.254 -14.009 -6.874 1.00 0.00 47 VAL A CA 8
ATOM 12539 C C . VAL A 1 47 ? -3.994 -12.523 -7.153 1.00 0.00 47 VAL A C 8
ATOM 12540 O O . VAL A 1 47 ? -3.544 -11.801 -6.268 1.00 0.00 47 VAL A O 8
ATOM 12553 N N . ASP A 1 48 ? -4.261 -12.064 -8.376 1.00 0.00 48 ASP A N 8
ATOM 12554 C CA . ASP A 1 48 ? -4.040 -10.657 -8.711 1.00 0.00 48 ASP A CA 8
ATOM 12555 C C . ASP A 1 48 ? -5.275 -9.814 -8.385 1.00 0.00 48 ASP A C 8
ATOM 12556 O O . ASP A 1 48 ? -5.237 -8.961 -7.501 1.00 0.00 48 ASP A O 8
ATOM 12565 N N . GLY A 1 49 ? -6.362 -10.056 -9.121 1.00 0.00 49 GLY A N 8
ATOM 12566 C CA . GLY A 1 49 ? -7.611 -9.313 -8.933 1.00 0.00 49 GLY A CA 8
ATOM 12567 C C . GLY A 1 49 ? -7.976 -9.155 -7.460 1.00 0.00 49 GLY A C 8
ATOM 12568 O O . GLY A 1 49 ? -8.635 -8.189 -7.076 1.00 0.00 49 GLY A O 8
ATOM 12572 N N . GLN A 1 50 ? -7.554 -10.110 -6.644 1.00 0.00 50 GLN A N 8
ATOM 12573 C CA . GLN A 1 50 ? -7.847 -10.074 -5.215 1.00 0.00 50 GLN A CA 8
ATOM 12574 C C . GLN A 1 50 ? -7.232 -8.845 -4.549 1.00 0.00 50 GLN A C 8
ATOM 12575 O O . GLN A 1 50 ? -7.938 -7.934 -4.115 1.00 0.00 50 GLN A O 8
ATOM 12589 N N . ALA A 1 51 ? -5.913 -8.852 -4.460 1.00 0.00 51 ALA A N 8
ATOM 12590 C CA . ALA A 1 51 ? -5.174 -7.767 -3.827 1.00 0.00 51 ALA A CA 8
ATOM 12591 C C . ALA A 1 51 ? -5.006 -6.584 -4.778 1.00 0.00 51 ALA A C 8
ATOM 12592 O O . ALA A 1 51 ? -5.105 -5.433 -4.365 1.00 0.00 51 ALA A O 8
ATOM 12599 N N . ASN A 1 52 ? -4.744 -6.878 -6.050 1.00 0.00 52 ASN A N 8
ATOM 12600 C CA . ASN A 1 52 ? -4.554 -5.830 -7.051 1.00 0.00 52 ASN A CA 8
ATOM 12601 C C . ASN A 1 52 ? -5.738 -4.861 -7.075 1.00 0.00 52 ASN A C 8
ATOM 12602 O O . ASN A 1 52 ? -5.558 -3.649 -6.945 1.00 0.00 52 ASN A O 8
ATOM 12613 N N . SER A 1 53 ? -6.944 -5.399 -7.253 1.00 0.00 53 SER A N 8
ATOM 12614 C CA . SER A 1 53 ? -8.143 -4.563 -7.304 1.00 0.00 53 SER A CA 8
ATOM 12615 C C . SER A 1 53 ? -8.377 -3.859 -5.968 1.00 0.00 53 SER A C 8
ATOM 12616 O O . SER A 1 53 ? -8.606 -2.651 -5.930 1.00 0.00 53 SER A O 8
ATOM 12624 N N . HIS A 1 54 ? -8.318 -4.621 -4.877 1.00 0.00 54 HIS A N 8
ATOM 12625 C CA . HIS A 1 54 ? -8.527 -4.055 -3.546 1.00 0.00 54 HIS A CA 8
ATOM 12626 C C . HIS A 1 54 ? -7.524 -2.942 -3.272 1.00 0.00 54 HIS A C 8
ATOM 12627 O O . HIS A 1 54 ? -7.904 -1.843 -2.897 1.00 0.00 54 HIS A O 8
ATOM 12641 N N . LEU A 1 55 ? -6.243 -3.244 -3.453 1.00 0.00 55 LEU A N 8
ATOM 12642 C CA . LEU A 1 55 ? -5.189 -2.264 -3.209 1.00 0.00 55 LEU A CA 8
ATOM 12643 C C . LEU A 1 55 ? -5.500 -0.943 -3.901 1.00 0.00 55 LEU A C 8
ATOM 12644 O O . LEU A 1 55 ? -5.596 0.099 -3.249 1.00 0.00 55 LEU A O 8
ATOM 12660 N N . VAL A 1 56 ? -5.665 -0.994 -5.220 1.00 0.00 56 VAL A N 8
ATOM 12661 C CA . VAL A 1 56 ? -5.975 0.207 -5.988 1.00 0.00 56 VAL A CA 8
ATOM 12662 C C . VAL A 1 56 ? -7.204 0.898 -5.397 1.00 0.00 56 VAL A C 8
ATOM 12663 O O . VAL A 1 56 ? -7.398 2.101 -5.569 1.00 0.00 56 VAL A O 8
ATOM 12676 N N . LYS A 1 57 ? -8.020 0.118 -4.691 1.00 0.00 57 LYS A N 8
ATOM 12677 C CA . LYS A 1 57 ? -9.232 0.648 -4.065 1.00 0.00 57 LYS A CA 8
ATOM 12678 C C . LYS A 1 57 ? -8.909 1.248 -2.696 1.00 0.00 57 LYS A C 8
ATOM 12679 O O . LYS A 1 57 ? -9.054 2.451 -2.490 1.00 0.00 57 LYS A O 8
ATOM 12698 N N . PHE A 1 58 ? -8.475 0.393 -1.773 1.00 0.00 58 PHE A N 8
ATOM 12699 C CA . PHE A 1 58 ? -8.128 0.816 -0.419 1.00 0.00 58 PHE A CA 8
ATOM 12700 C C . PHE A 1 58 ? -7.271 2.079 -0.433 1.00 0.00 58 PHE A C 8
ATOM 12701 O O . PHE A 1 58 ? -7.652 3.104 0.136 1.00 0.00 58 PHE A O 8
ATOM 12718 N N . LEU A 1 59 ? -6.110 1.995 -1.076 1.00 0.00 59 LEU A N 8
ATOM 12719 C CA . LEU A 1 59 ? -5.206 3.136 -1.143 1.00 0.00 59 LEU A CA 8
ATOM 12720 C C . LEU A 1 59 ? -5.769 4.225 -2.049 1.00 0.00 59 LEU A C 8
ATOM 12721 O O . LEU A 1 59 ? -5.794 5.394 -1.672 1.00 0.00 59 LEU A O 8
ATOM 12737 N N . GLY A 1 60 ? -6.223 3.841 -3.241 1.00 0.00 60 GLY A N 8
ATOM 12738 C CA . GLY A 1 60 ? -6.782 4.812 -4.179 1.00 0.00 60 GLY A CA 8
ATOM 12739 C C . GLY A 1 60 ? -7.815 5.703 -3.493 1.00 0.00 60 GLY A C 8
ATOM 12740 O O . GLY A 1 60 ? -7.995 6.861 -3.867 1.00 0.00 60 GLY A O 8
ATOM 12744 N N . LYS A 1 61 ? -8.488 5.149 -2.485 1.00 0.00 61 LYS A N 8
ATOM 12745 C CA . LYS A 1 61 ? -9.502 5.895 -1.748 1.00 0.00 61 LYS A CA 8
ATOM 12746 C C . LYS A 1 61 ? -8.867 6.797 -0.695 1.00 0.00 61 LYS A C 8
ATOM 12747 O O . LYS A 1 61 ? -9.006 8.020 -0.746 1.00 0.00 61 LYS A O 8
ATOM 12766 N N . GLN A 1 62 ? -8.196 6.180 0.271 1.00 0.00 62 GLN A N 8
ATOM 12767 C CA . GLN A 1 62 ? -7.567 6.923 1.358 1.00 0.00 62 GLN A CA 8
ATOM 12768 C C . GLN A 1 62 ? -6.548 7.933 0.835 1.00 0.00 62 GLN A C 8
ATOM 12769 O O . GLN A 1 62 ? -6.416 9.025 1.382 1.00 0.00 62 GLN A O 8
ATOM 12783 N N . PHE A 1 63 ? -5.826 7.571 -0.218 1.00 0.00 63 PHE A N 8
ATOM 12784 C CA . PHE A 1 63 ? -4.832 8.471 -0.783 1.00 0.00 63 PHE A CA 8
ATOM 12785 C C . PHE A 1 63 ? -5.492 9.392 -1.803 1.00 0.00 63 PHE A C 8
ATOM 12786 O O . PHE A 1 63 ? -4.967 10.458 -2.129 1.00 0.00 63 PHE A O 8
ATOM 12803 N N . ARG A 1 64 ? -6.667 8.976 -2.271 1.00 0.00 64 ARG A N 8
ATOM 12804 C CA . ARG A 1 64 ? -7.444 9.759 -3.227 1.00 0.00 64 ARG A CA 8
ATOM 12805 C C . ARG A 1 64 ? -6.660 10.078 -4.503 1.00 0.00 64 ARG A C 8
ATOM 12806 O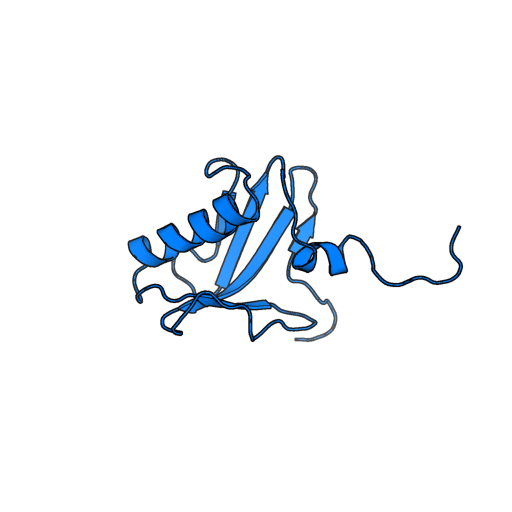 O . ARG A 1 64 ? -7.108 10.889 -5.313 1.00 0.00 64 ARG A O 8
ATOM 12827 N N . VAL A 1 65 ? -5.503 9.443 -4.694 1.00 0.00 65 VAL A N 8
ATOM 12828 C CA . VAL A 1 65 ? -4.713 9.699 -5.905 1.00 0.00 65 VAL A CA 8
ATOM 12829 C C . VAL A 1 65 ? -5.436 9.131 -7.127 1.00 0.00 65 VAL A C 8
ATOM 12830 O O . VAL A 1 65 ? -6.661 9.214 -7.231 1.00 0.00 65 VAL A O 8
ATOM 12843 N N . ALA A 1 66 ? -4.669 8.564 -8.050 1.00 0.00 66 ALA A N 8
ATOM 12844 C CA . ALA A 1 66 ? -5.233 7.995 -9.266 1.00 0.00 66 ALA A CA 8
ATOM 12845 C C . ALA A 1 66 ? -4.804 6.543 -9.437 1.00 0.00 66 ALA A C 8
ATOM 12846 O O . ALA A 1 66 ? -3.769 6.128 -8.916 1.00 0.00 66 ALA A O 8
ATOM 12853 N N . LYS A 1 67 ? -5.597 5.782 -10.190 1.00 0.00 67 LYS A N 8
ATOM 12854 C CA . LYS A 1 67 ? -5.278 4.382 -10.448 1.00 0.00 67 LYS A CA 8
ATOM 12855 C C . LYS A 1 67 ? -4.057 4.307 -11.355 1.00 0.00 67 LYS A C 8
ATOM 12856 O O . LYS A 1 67 ? -3.307 3.330 -11.341 1.00 0.00 67 LYS A O 8
ATOM 12875 N N . SER A 1 68 ? -3.874 5.366 -12.140 1.00 0.00 68 SER A N 8
ATOM 12876 C CA . SER A 1 68 ? -2.753 5.461 -13.062 1.00 0.00 68 SER A CA 8
ATOM 12877 C C . SER A 1 68 ? -1.526 6.029 -12.350 1.00 0.00 68 SER A C 8
ATOM 12878 O O . SER A 1 68 ? -0.403 5.917 -12.845 1.00 0.00 68 SER A O 8
ATOM 12886 N N . GLN A 1 69 ? -1.752 6.639 -11.187 1.00 0.00 69 GLN A N 8
ATOM 12887 C CA . GLN A 1 69 ? -0.662 7.225 -10.415 1.00 0.00 69 GLN A CA 8
ATOM 12888 C C . GLN A 1 69 ? -0.196 6.261 -9.329 1.00 0.00 69 GLN A C 8
ATOM 12889 O O . GLN A 1 69 ? 0.927 6.367 -8.839 1.00 0.00 69 GLN A O 8
ATOM 12903 N N . VAL A 1 70 ? -1.061 5.310 -8.976 1.00 0.00 70 VAL A N 8
ATOM 12904 C CA . VAL A 1 70 ? -0.734 4.311 -7.965 1.00 0.00 70 VAL A CA 8
ATOM 12905 C C . VAL A 1 70 ? -0.361 3.001 -8.656 1.00 0.00 70 VAL A C 8
ATOM 12906 O O . VAL A 1 70 ? -1.228 2.236 -9.079 1.00 0.00 70 VAL A O 8
ATOM 12919 N N . VAL A 1 71 ? 0.938 2.772 -8.798 1.00 0.00 71 VAL A N 8
ATOM 12920 C CA . VAL A 1 71 ? 1.420 1.570 -9.477 1.00 0.00 71 VAL A CA 8
ATOM 12921 C C . VAL A 1 71 ? 2.189 0.650 -8.532 1.00 0.00 71 VAL A C 8
ATOM 12922 O O . VAL A 1 71 ? 3.097 1.083 -7.820 1.00 0.00 71 VAL A O 8
ATOM 12935 N N . ILE A 1 72 ? 1.832 -0.632 -8.562 1.00 0.00 72 ILE A N 8
ATOM 12936 C CA . ILE A 1 72 ? 2.497 -1.638 -7.743 1.00 0.00 72 ILE A CA 8
ATOM 12937 C C . ILE A 1 72 ? 3.766 -2.093 -8.452 1.00 0.00 72 ILE A C 8
ATOM 12938 O O . ILE A 1 72 ? 3.743 -3.017 -9.268 1.00 0.00 72 ILE A O 8
ATOM 12954 N N . GLU A 1 73 ? 4.865 -1.417 -8.148 1.00 0.00 73 GLU A N 8
ATOM 12955 C CA . GLU A 1 73 ? 6.151 -1.723 -8.764 1.00 0.00 73 GLU A CA 8
ATOM 12956 C C . GLU A 1 73 ? 6.563 -3.178 -8.520 1.00 0.00 73 GLU A C 8
ATOM 12957 O O . GLU A 1 73 ? 7.551 -3.641 -9.088 1.00 0.00 73 GLU A O 8
ATOM 12969 N N . LYS A 1 74 ? 5.794 -3.890 -7.687 1.00 0.00 74 LYS A N 8
ATOM 12970 C CA . LYS A 1 74 ? 6.074 -5.292 -7.378 1.00 0.00 74 LYS A CA 8
ATOM 12971 C C . LYS A 1 74 ? 5.336 -5.698 -6.109 1.00 0.00 74 LYS A C 8
ATOM 12972 O O . LYS A 1 74 ? 5.459 -5.043 -5.075 1.00 0.00 74 LYS A O 8
ATOM 12991 N N . GLY A 1 75 ? 4.564 -6.774 -6.198 1.00 0.00 75 GLY A N 8
ATOM 12992 C CA . GLY A 1 75 ? 3.802 -7.258 -5.053 1.00 0.00 75 GLY A CA 8
ATOM 12993 C C . GLY A 1 75 ? 2.364 -7.558 -5.447 1.00 0.00 75 GLY A C 8
ATOM 12994 O O . GLY A 1 75 ? 1.570 -8.026 -4.629 1.00 0.00 75 GLY A O 8
ATOM 12998 N N . GLU A 1 76 ? 2.038 -7.276 -6.708 1.00 0.00 76 GLU A N 8
ATOM 12999 C CA . GLU A 1 76 ? 0.688 -7.506 -7.225 1.00 0.00 76 GLU A CA 8
ATOM 13000 C C . GLU A 1 76 ? 0.097 -8.828 -6.721 1.00 0.00 76 GLU A C 8
ATOM 13001 O O . GLU A 1 76 ? -1.119 -8.948 -6.571 1.00 0.00 76 GLU A O 8
ATOM 13013 N N . LEU A 1 77 ? 0.957 -9.821 -6.474 1.00 0.00 77 LEU A N 8
ATOM 13014 C CA . LEU A 1 77 ? 0.488 -11.126 -6.002 1.00 0.00 77 LEU A CA 8
ATOM 13015 C C . LEU A 1 77 ? 1.241 -11.577 -4.745 1.00 0.00 77 LEU A C 8
ATOM 13016 O O . LEU A 1 77 ? 0.651 -12.182 -3.849 1.00 0.00 77 LEU A O 8
ATOM 13032 N N . GLY A 1 78 ? 2.540 -11.293 -4.692 1.00 0.00 78 GLY A N 8
ATOM 13033 C CA . GLY A 1 78 ? 3.360 -11.691 -3.544 1.00 0.00 78 GLY A CA 8
ATOM 13034 C C . GLY A 1 78 ? 3.027 -10.872 -2.299 1.00 0.00 78 GLY A C 8
ATOM 13035 O O . GLY A 1 78 ? 2.492 -9.766 -2.396 1.00 0.00 78 GLY A O 8
ATOM 13039 N N . ARG A 1 79 ? 3.362 -11.422 -1.127 1.00 0.00 79 ARG A N 8
ATOM 13040 C CA . ARG A 1 79 ? 3.110 -10.730 0.138 1.00 0.00 79 ARG A CA 8
ATOM 13041 C C . ARG A 1 79 ? 3.882 -9.422 0.166 1.00 0.00 79 ARG A C 8
ATOM 13042 O O . ARG A 1 79 ? 3.448 -8.448 0.781 1.00 0.00 79 ARG A O 8
ATOM 13063 N N . HIS A 1 80 ? 5.015 -9.397 -0.531 1.00 0.00 80 HIS A N 8
ATOM 13064 C CA . HIS A 1 80 ? 5.814 -8.184 -0.600 1.00 0.00 80 HIS A CA 8
ATOM 13065 C C . HIS A 1 80 ? 5.045 -7.162 -1.418 1.00 0.00 80 HIS A C 8
ATOM 13066 O O . HIS A 1 80 ? 4.299 -7.530 -2.325 1.00 0.00 80 HIS A O 8
ATOM 13080 N N . LYS A 1 81 ? 5.190 -5.889 -1.086 1.00 0.00 81 LYS A N 8
ATOM 13081 C CA . LYS A 1 81 ? 4.460 -4.857 -1.797 1.00 0.00 81 LYS A CA 8
ATOM 13082 C C . LYS A 1 81 ? 5.343 -3.646 -2.031 1.00 0.00 81 LYS A C 8
ATOM 13083 O O . LYS A 1 81 ? 6.145 -3.281 -1.177 1.00 0.00 81 LYS A O 8
ATOM 13102 N N . GLN A 1 82 ? 5.185 -3.032 -3.199 1.00 0.00 82 GLN A N 8
ATOM 13103 C CA . GLN A 1 82 ? 5.963 -1.853 -3.550 1.00 0.00 82 GLN A CA 8
ATOM 13104 C C . GLN A 1 82 ? 5.085 -0.914 -4.362 1.00 0.00 82 GLN A C 8
ATOM 13105 O O . GLN A 1 82 ? 5.148 -0.891 -5.592 1.00 0.00 82 GLN A O 8
ATOM 13119 N N . ILE A 1 83 ? 4.251 -0.152 -3.666 1.00 0.00 83 ILE A N 8
ATOM 13120 C CA . ILE A 1 83 ? 3.348 0.772 -4.333 1.00 0.00 83 ILE A CA 8
ATOM 13121 C C . ILE A 1 83 ? 4.077 2.059 -4.683 1.00 0.00 83 ILE A C 8
ATOM 13122 O O . ILE A 1 83 ? 5.081 2.402 -4.065 1.00 0.00 83 ILE A O 8
ATOM 13138 N N . LYS A 1 84 ? 3.562 2.759 -5.685 1.00 0.00 84 LYS A N 8
ATOM 13139 C CA . LYS A 1 84 ? 4.165 4.007 -6.129 1.00 0.00 84 LYS A CA 8
ATOM 13140 C C . LYS A 1 84 ? 3.077 5.051 -6.370 1.00 0.00 84 LYS A C 8
ATOM 13141 O O . LYS A 1 84 ? 2.355 4.984 -7.362 1.00 0.00 84 LYS A O 8
ATOM 13160 N N . ILE A 1 85 ? 2.964 6.006 -5.445 1.00 0.00 85 ILE A N 8
ATOM 13161 C CA . ILE A 1 85 ? 1.957 7.059 -5.552 1.00 0.00 85 ILE A CA 8
ATOM 13162 C C . ILE A 1 85 ? 2.556 8.321 -6.165 1.00 0.00 85 ILE A C 8
ATOM 13163 O O . ILE A 1 85 ? 3.261 9.076 -5.495 1.00 0.00 85 ILE A O 8
ATOM 13179 N N . ILE A 1 86 ? 2.259 8.546 -7.441 1.00 0.00 86 ILE A N 8
ATOM 13180 C CA . ILE A 1 86 ? 2.759 9.726 -8.139 1.00 0.00 86 ILE A CA 8
ATOM 13181 C C . ILE A 1 86 ? 1.825 10.907 -7.896 1.00 0.00 86 ILE A C 8
ATOM 13182 O O . ILE A 1 86 ? 0.606 10.768 -7.999 1.00 0.00 86 ILE A O 8
ATOM 13198 N N . ASN A 1 87 ? 2.400 12.064 -7.565 1.00 0.00 87 ASN A N 8
ATOM 13199 C CA . ASN A 1 87 ? 1.601 13.260 -7.301 1.00 0.00 87 ASN A CA 8
ATOM 13200 C C . ASN A 1 87 ? 0.516 12.948 -6.268 1.00 0.00 87 ASN A C 8
ATOM 13201 O O . ASN A 1 87 ? -0.631 12.667 -6.620 1.00 0.00 87 ASN A O 8
ATOM 13212 N N . PRO A 1 88 ? 0.866 12.978 -5.007 1.00 0.00 88 PRO A N 8
ATOM 13213 C CA . PRO A 1 88 ? -0.086 12.678 -3.903 1.00 0.00 88 PRO A CA 8
ATOM 13214 C C . PRO A 1 88 ? -1.146 13.763 -3.735 1.00 0.00 88 PRO A C 8
ATOM 13215 O O . PRO A 1 88 ? -0.872 14.950 -3.926 1.00 0.00 88 PRO A O 8
ATOM 13226 N N . GLN A 1 89 ? -2.354 13.340 -3.375 1.00 0.00 89 GLN A N 8
ATOM 13227 C CA . GLN A 1 89 ? -3.467 14.263 -3.173 1.00 0.00 89 GLN A CA 8
ATOM 13228 C C . GLN A 1 89 ? -3.947 14.198 -1.725 1.00 0.00 89 GLN A C 8
ATOM 13229 O O . GLN A 1 89 ? -4.441 15.186 -1.179 1.00 0.00 89 GLN A O 8
ATOM 13243 N N . GLN A 1 90 ? -3.789 13.028 -1.113 1.00 0.00 90 GLN A N 8
ATOM 13244 C CA . GLN A 1 90 ? -4.197 12.827 0.270 1.00 0.00 90 GLN A CA 8
ATOM 13245 C C . GLN A 1 90 ? -3.258 11.834 0.946 1.00 0.00 90 GLN A C 8
ATOM 13246 O O . GLN A 1 90 ? -3.105 10.703 0.491 1.00 0.00 90 GLN A O 8
ATOM 13260 N N . ILE A 1 91 ? -2.634 12.270 2.030 1.00 0.00 91 ILE A N 8
ATOM 13261 C CA . ILE A 1 91 ? -1.708 11.418 2.770 1.00 0.00 91 ILE A CA 8
ATOM 13262 C C . ILE A 1 91 ? -2.240 11.167 4.183 1.00 0.00 91 ILE A C 8
ATOM 13263 O O . ILE A 1 91 ? -2.399 12.102 4.968 1.00 0.00 91 ILE A O 8
ATOM 13279 N N . PRO A 1 92 ? -2.526 9.930 4.517 1.00 0.00 92 PRO A N 8
ATOM 13280 C CA . PRO A 1 92 ? -3.059 9.571 5.859 1.00 0.00 92 PRO A CA 8
ATOM 13281 C C . PRO A 1 92 ? -2.013 9.746 6.961 1.00 0.00 92 PRO A C 8
ATOM 13282 O O . PRO A 1 92 ? -0.827 9.486 6.749 1.00 0.00 92 PRO A O 8
ATOM 13293 N N . PRO A 1 93 ? -2.435 10.182 8.126 1.00 0.00 93 PRO A N 8
ATOM 13294 C CA . PRO A 1 93 ? -1.527 10.396 9.289 1.00 0.00 93 PRO A CA 8
ATOM 13295 C C . PRO A 1 93 ? -0.629 9.186 9.541 1.00 0.00 93 PRO A C 8
ATOM 13296 O O . PRO A 1 93 ? 0.455 9.312 10.112 1.00 0.00 93 PRO A O 8
ATOM 13307 N N . GLU A 1 94 ? -1.095 8.016 9.108 1.00 0.00 94 GLU A N 8
ATOM 13308 C CA . GLU A 1 94 ? -0.338 6.780 9.281 1.00 0.00 94 GLU A CA 8
ATOM 13309 C C . GLU A 1 94 ? 0.997 6.863 8.550 1.00 0.00 94 GLU A C 8
ATOM 13310 O O . GLU A 1 94 ? 2.058 6.707 9.156 1.00 0.00 94 GLU A O 8
ATOM 13322 N N . VAL A 1 95 ? 0.934 7.122 7.245 1.00 0.00 95 VAL A N 8
ATOM 13323 C CA . VAL A 1 95 ? 2.143 7.236 6.439 1.00 0.00 95 VAL A CA 8
ATOM 13324 C C . VAL A 1 95 ? 2.865 8.528 6.795 1.00 0.00 95 VAL A C 8
ATOM 13325 O O . VAL A 1 95 ? 4.060 8.683 6.542 1.00 0.00 95 VAL A O 8
ATOM 13338 N N . ALA A 1 96 ? 2.115 9.446 7.394 1.00 0.00 96 ALA A N 8
ATOM 13339 C CA . ALA A 1 96 ? 2.663 10.730 7.803 1.00 0.00 96 ALA A CA 8
ATOM 13340 C C . ALA A 1 96 ? 3.519 10.571 9.056 1.00 0.00 96 ALA A C 8
ATOM 13341 O O . ALA A 1 96 ? 4.389 11.393 9.333 1.00 0.00 96 ALA A O 8
ATOM 13348 N N . ALA A 1 97 ? 3.264 9.508 9.813 1.00 0.00 97 ALA A N 8
ATOM 13349 C CA . ALA A 1 97 ? 4.016 9.252 11.039 1.00 0.00 97 ALA A CA 8
ATOM 13350 C C . ALA A 1 97 ? 5.488 8.980 10.732 1.00 0.00 97 ALA A C 8
ATOM 13351 O O . ALA A 1 97 ? 6.342 9.085 11.613 1.00 0.00 97 ALA A O 8
ATOM 13358 N N . LEU A 1 98 ? 5.777 8.624 9.479 1.00 0.00 98 LEU A N 8
ATOM 13359 C CA . LEU A 1 98 ? 7.151 8.332 9.070 1.00 0.00 98 LEU A CA 8
ATOM 13360 C C . LEU A 1 98 ? 7.732 9.466 8.224 1.00 0.00 98 LEU A C 8
ATOM 13361 O O . LEU A 1 98 ? 8.946 9.553 8.040 1.00 0.00 98 LEU A O 8
ATOM 13377 N N . ILE A 1 99 ? 6.859 10.329 7.708 1.00 0.00 99 ILE A N 8
ATOM 13378 C CA . ILE A 1 99 ? 7.298 11.450 6.878 1.00 0.00 99 ILE A CA 8
ATOM 13379 C C . ILE A 1 99 ? 7.242 12.759 7.666 1.00 0.00 99 ILE A C 8
ATOM 13380 O O . ILE A 1 99 ? 8.096 13.631 7.502 1.00 0.00 99 ILE A O 8
ATOM 13396 N N . ASN A 1 100 ? 6.230 12.884 8.519 1.00 0.00 100 ASN A N 8
ATOM 13397 C CA . ASN A 1 100 ? 6.060 14.085 9.333 1.00 0.00 100 ASN A CA 8
ATOM 13398 C C . ASN A 1 100 ? 7.014 14.076 10.523 1.00 0.00 100 ASN A C 8
ATOM 13399 O O . ASN A 1 100 ? 7.084 15.054 11.266 1.00 0.00 100 ASN A O 8
ATOM 13410 N N . LEU A 1 101 ? 7.733 12.963 10.693 1.00 0.00 101 LEU A N 8
ATOM 13411 C CA . LEU A 1 101 ? 8.687 12.808 11.800 1.00 0.00 101 LEU A CA 8
ATOM 13412 C C . LEU A 1 101 ? 9.284 14.154 12.214 1.00 0.00 101 LEU A C 8
ATOM 13413 O O . LEU A 1 101 ? 8.723 14.852 13.061 1.00 0.00 101 LEU A O 8
ATOM 13429 N N . GLU A 1 102 ? 10.420 14.508 11.609 1.00 0.00 102 GLU A N 8
ATOM 13430 C CA . GLU A 1 102 ? 11.098 15.773 11.904 1.00 0.00 102 GLU A CA 8
ATOM 13431 C C . GLU A 1 102 ? 10.968 16.144 13.383 1.00 0.00 102 GLU A C 8
ATOM 13432 O O . GLU A 1 102 ? 10.853 17.321 13.729 1.00 0.00 102 GLU A O 8
ATOM 13444 N N . HIS A 1 103 ? 10.983 15.131 14.248 1.00 0.00 103 HIS A N 8
ATOM 13445 C CA . HIS A 1 103 ? 10.862 15.360 15.685 1.00 0.00 103 HIS A CA 8
ATOM 13446 C C . HIS A 1 103 ? 11.986 16.264 16.176 1.00 0.00 103 HIS A C 8
ATOM 13447 O O . HIS A 1 103 ? 11.745 17.249 16.875 1.00 0.00 103 HIS A O 8
ATOM 13461 N N . HIS A 1 104 ? 13.215 15.921 15.801 1.00 0.00 104 HIS A N 8
ATOM 13462 C CA . HIS A 1 104 ? 14.377 16.705 16.201 1.00 0.00 104 HIS A CA 8
ATOM 13463 C C . HIS A 1 104 ? 14.552 17.907 15.277 1.00 0.00 104 HIS A C 8
ATOM 13464 O O . HIS A 1 104 ? 14.894 17.757 14.103 1.00 0.00 104 HIS A O 8
ATOM 13478 N N . HIS A 1 105 ? 14.309 19.098 15.817 1.00 0.00 105 HIS A N 8
ATOM 13479 C CA . HIS A 1 105 ? 14.437 20.330 15.042 1.00 0.00 105 HIS A CA 8
ATOM 13480 C C . HIS A 1 105 ? 14.789 21.50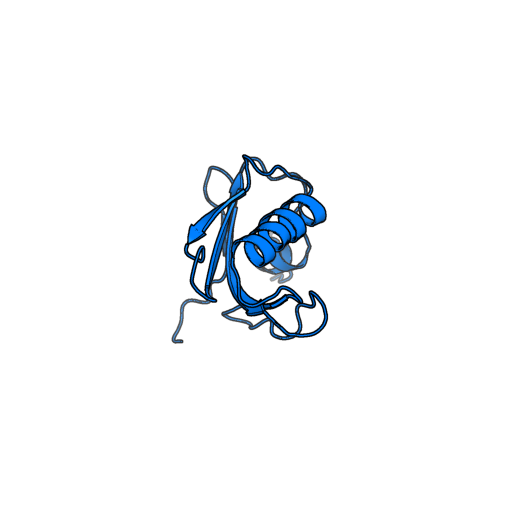1 15.958 1.00 0.00 105 HIS A C 8
ATOM 13481 O O . HIS A 1 105 ? 14.719 22.663 15.555 1.00 0.00 105 HIS A O 8
ATOM 13495 N N . HIS A 1 106 ? 15.171 21.179 17.191 1.00 0.00 106 HIS A N 8
ATOM 13496 C CA . HIS A 1 106 ? 15.538 22.200 18.167 1.00 0.00 106 HIS A CA 8
ATOM 13497 C C . HIS A 1 106 ? 16.524 21.628 19.182 1.00 0.00 106 HIS A C 8
ATOM 13498 O O . HIS A 1 106 ? 16.405 20.472 19.594 1.00 0.00 106 HIS A O 8
ATOM 13512 N N . HIS A 1 107 ? 17.496 22.445 19.579 1.00 0.00 107 HIS A N 8
ATOM 13513 C CA . HIS A 1 107 ? 18.501 22.017 20.546 1.00 0.00 107 HIS A CA 8
ATOM 13514 C C . HIS A 1 107 ? 18.984 23.212 21.373 1.00 0.00 107 HIS A C 8
ATOM 13515 O O . HIS A 1 107 ? 18.175 23.928 21.966 1.00 0.00 107 HIS A O 8
ATOM 13529 N N . HIS A 1 108 ? 20.298 23.422 21.408 1.00 0.00 108 HIS A N 8
ATOM 13530 C CA . HIS A 1 108 ? 20.872 24.531 22.164 1.00 0.00 108 HIS A CA 8
ATOM 13531 C C . HIS A 1 108 ? 20.564 25.861 21.483 1.00 0.00 108 HIS A C 8
ATOM 13545 N N . MET A 1 1 ? 18.732 -1.484 17.989 1.00 0.00 1 MET A N 9
ATOM 13546 C CA . MET A 1 1 ? 18.430 -0.024 17.990 1.00 0.00 1 MET A CA 9
ATOM 13547 C C . MET A 1 1 ? 17.816 0.367 16.648 1.00 0.00 1 MET A C 9
ATOM 13548 O O . MET A 1 1 ? 16.753 0.988 16.601 1.00 0.00 1 MET A O 9
ATOM 13561 N N . ASP A 1 2 ? 18.497 0.007 15.561 1.00 0.00 2 ASP A N 9
ATOM 13562 C CA . ASP A 1 2 ? 18.019 0.331 14.219 1.00 0.00 2 ASP A CA 9
ATOM 13563 C C . ASP A 1 2 ? 17.421 -0.904 13.539 1.00 0.00 2 ASP A C 9
ATOM 13564 O O . ASP A 1 2 ? 16.240 -1.206 13.718 1.00 0.00 2 ASP A O 9
ATOM 13573 N N . GLY A 1 3 ? 18.238 -1.612 12.758 1.00 0.00 3 GLY A N 9
ATOM 13574 C CA . GLY A 1 3 ? 17.778 -2.807 12.057 1.00 0.00 3 GLY A CA 9
ATOM 13575 C C . GLY A 1 3 ? 17.237 -2.458 10.675 1.00 0.00 3 GLY A C 9
ATOM 13576 O O . GLY A 1 3 ? 16.462 -3.218 10.095 1.00 0.00 3 GLY A O 9
ATOM 13580 N N . VAL A 1 4 ? 17.658 -1.304 10.154 1.00 0.00 4 VAL A N 9
ATOM 13581 C CA . VAL A 1 4 ? 17.221 -0.849 8.833 1.00 0.00 4 VAL A CA 9
ATOM 13582 C C . VAL A 1 4 ? 15.700 -0.689 8.783 1.00 0.00 4 VAL A C 9
ATOM 13583 O O . VAL A 1 4 ? 14.964 -1.668 8.635 1.00 0.00 4 VAL A O 9
ATOM 13596 N N . MET A 1 5 ? 15.240 0.556 8.897 1.00 0.00 5 MET A N 9
ATOM 13597 C CA . MET A 1 5 ? 13.809 0.847 8.857 1.00 0.00 5 MET A CA 9
ATOM 13598 C C . MET A 1 5 ? 13.390 1.274 7.461 1.00 0.00 5 MET A C 9
ATOM 13599 O O . MET A 1 5 ? 13.477 2.453 7.109 1.00 0.00 5 MET A O 9
ATOM 13613 N N . SER A 1 6 ? 12.922 0.317 6.677 1.00 0.00 6 SER A N 9
ATOM 13614 C CA . SER A 1 6 ? 12.475 0.614 5.333 1.00 0.00 6 SER A CA 9
ATOM 13615 C C . SER A 1 6 ? 11.066 0.084 5.114 1.00 0.00 6 SER A C 9
ATOM 13616 O O . SER A 1 6 ? 10.820 -1.122 5.171 1.00 0.00 6 SER A O 9
ATOM 13624 N N . ALA A 1 7 ? 10.157 1.002 4.849 1.00 0.00 7 ALA A N 9
ATOM 13625 C CA . ALA A 1 7 ? 8.766 0.662 4.600 1.00 0.00 7 ALA A CA 9
ATOM 13626 C C . ALA A 1 7 ? 8.200 1.602 3.551 1.00 0.00 7 ALA A C 9
ATOM 13627 O O . ALA A 1 7 ? 7.318 1.228 2.782 1.00 0.00 7 ALA A O 9
ATOM 13634 N N . VAL A 1 8 ? 8.726 2.828 3.519 1.00 0.00 8 VAL A N 9
ATOM 13635 C CA . VAL A 1 8 ? 8.274 3.808 2.549 1.00 0.00 8 VAL A CA 9
ATOM 13636 C C . VAL A 1 8 ? 9.416 4.725 2.134 1.00 0.00 8 VAL A C 9
ATOM 13637 O O . VAL A 1 8 ? 10.467 4.761 2.778 1.00 0.00 8 VAL A O 9
ATOM 13650 N N . THR A 1 9 ? 9.201 5.461 1.048 1.00 0.00 9 THR A N 9
ATOM 13651 C CA . THR A 1 9 ? 10.215 6.374 0.540 1.00 0.00 9 THR A CA 9
ATOM 13652 C C . THR A 1 9 ? 9.567 7.550 -0.190 1.00 0.00 9 THR A C 9
ATOM 13653 O O . THR A 1 9 ? 8.709 7.360 -1.052 1.00 0.00 9 THR A O 9
ATOM 13664 N N . VAL A 1 10 ? 9.994 8.761 0.163 1.00 0.00 10 VAL A N 9
ATOM 13665 C CA . VAL A 1 10 ? 9.469 9.974 -0.456 1.00 0.00 10 VAL A CA 9
ATOM 13666 C C . VAL A 1 10 ? 10.377 10.414 -1.602 1.00 0.00 10 VAL A C 9
ATOM 13667 O O . VAL A 1 10 ? 11.397 11.070 -1.390 1.00 0.00 10 VAL A O 9
ATOM 13680 N N . ASN A 1 11 ? 9.994 10.046 -2.815 1.00 0.00 11 ASN A N 9
ATOM 13681 C CA . ASN A 1 11 ? 10.771 10.401 -3.996 1.00 0.00 11 ASN A CA 9
ATOM 13682 C C . ASN A 1 11 ? 10.389 11.795 -4.481 1.00 0.00 11 ASN A C 9
ATOM 13683 O O . ASN A 1 11 ? 9.763 12.567 -3.752 1.00 0.00 11 ASN A O 9
ATOM 13694 N N . ASP A 1 12 ? 10.751 12.100 -5.722 1.00 0.00 12 ASP A N 9
ATOM 13695 C CA . ASP A 1 12 ? 10.427 13.390 -6.315 1.00 0.00 12 ASP A CA 9
ATOM 13696 C C . ASP A 1 12 ? 9.254 13.207 -7.261 1.00 0.00 12 ASP A C 9
ATOM 13697 O O . ASP A 1 12 ? 8.906 14.097 -8.037 1.00 0.00 12 ASP A O 9
ATOM 13706 N N . ASP A 1 13 ? 8.665 12.018 -7.191 1.00 0.00 13 ASP A N 9
ATOM 13707 C CA . ASP A 1 13 ? 7.543 11.663 -8.040 1.00 0.00 13 ASP A CA 9
ATOM 13708 C C . ASP A 1 13 ? 6.303 11.379 -7.195 1.00 0.00 13 ASP A C 9
ATOM 13709 O O . ASP A 1 13 ? 5.176 11.446 -7.689 1.00 0.00 13 ASP A O 9
ATOM 13718 N N . GLY A 1 14 ? 6.524 11.062 -5.922 1.00 0.00 14 GLY A N 9
ATOM 13719 C CA . GLY A 1 14 ? 5.428 10.769 -5.009 1.00 0.00 14 GLY A CA 9
ATOM 13720 C C . GLY A 1 14 ? 5.947 10.076 -3.755 1.00 0.00 14 GLY A C 9
ATOM 13721 O O . GLY A 1 14 ? 6.863 10.569 -3.094 1.00 0.00 14 GLY A O 9
ATOM 13725 N N . LEU A 1 15 ? 5.362 8.924 -3.438 1.00 0.00 15 LEU A N 9
ATOM 13726 C CA . LEU A 1 15 ? 5.778 8.163 -2.262 1.00 0.00 15 LEU A CA 9
ATOM 13727 C C . LEU A 1 15 ? 5.692 6.663 -2.532 1.00 0.00 15 LEU A C 9
ATOM 13728 O O . LEU A 1 15 ? 4.877 6.212 -3.337 1.00 0.00 15 LEU A O 9
ATOM 13744 N N . VAL A 1 16 ? 6.546 5.899 -1.858 1.00 0.00 16 VAL A N 9
ATOM 13745 C CA . VAL A 1 16 ? 6.578 4.452 -2.026 1.00 0.00 16 VAL A CA 9
ATOM 13746 C C . VAL A 1 16 ? 5.951 3.769 -0.820 1.00 0.00 16 VAL A C 9
ATOM 13747 O O . VAL A 1 16 ? 6.115 4.226 0.311 1.00 0.00 16 VAL A O 9
ATOM 13760 N N . LEU A 1 17 ? 5.232 2.674 -1.065 1.00 0.00 17 LEU A N 9
ATOM 13761 C CA . LEU A 1 17 ? 4.584 1.944 0.019 1.00 0.00 17 LEU A CA 9
ATOM 13762 C C . LEU A 1 17 ? 5.014 0.480 0.018 1.00 0.00 17 LEU A C 9
ATOM 13763 O O . LEU A 1 17 ? 4.401 -0.360 -0.641 1.00 0.00 17 LEU A O 9
ATOM 13779 N N . ARG A 1 18 ? 6.063 0.186 0.781 1.00 0.00 18 ARG A N 9
ATOM 13780 C CA . ARG A 1 18 ? 6.580 -1.174 0.894 1.00 0.00 18 ARG A CA 9
ATOM 13781 C C . ARG A 1 18 ? 5.992 -1.838 2.131 1.00 0.00 18 ARG A C 9
ATOM 13782 O O . ARG A 1 18 ? 6.259 -1.417 3.259 1.00 0.00 18 ARG A O 9
ATOM 13803 N N . LEU A 1 19 ? 5.168 -2.861 1.913 1.00 0.00 19 LEU A N 9
ATOM 13804 C CA . LEU A 1 19 ? 4.527 -3.551 3.030 1.00 0.00 19 LEU A CA 9
ATOM 13805 C C . LEU A 1 19 ? 4.479 -5.066 2.837 1.00 0.00 19 LEU A C 9
ATOM 13806 O O . LEU A 1 19 ? 4.783 -5.590 1.764 1.00 0.00 19 LEU A O 9
ATOM 13822 N N . TYR A 1 20 ? 4.060 -5.741 3.905 1.00 0.00 20 TYR A N 9
ATOM 13823 C CA . TYR A 1 20 ? 3.915 -7.190 3.923 1.00 0.00 20 TYR A CA 9
ATOM 13824 C C . TYR A 1 20 ? 2.433 -7.520 3.785 1.00 0.00 20 TYR A C 9
ATOM 13825 O O . TYR A 1 20 ? 1.681 -7.502 4.762 1.00 0.00 20 TYR A O 9
ATOM 13843 N N . ILE A 1 21 ? 2.018 -7.769 2.550 1.00 0.00 21 ILE A N 9
ATOM 13844 C CA . ILE A 1 21 ? 0.619 -8.048 2.252 1.00 0.00 21 ILE A CA 9
ATOM 13845 C C . ILE A 1 21 ? 0.206 -9.433 2.747 1.00 0.00 21 ILE A C 9
ATOM 13846 O O . ILE A 1 21 ? 0.861 -10.436 2.459 1.00 0.00 21 ILE A O 9
ATOM 13862 N N . GLN A 1 22 ? -0.896 -9.462 3.499 1.00 0.00 22 GLN A N 9
ATOM 13863 C CA . GLN A 1 22 ? -1.428 -10.704 4.050 1.00 0.00 22 GLN A CA 9
ATOM 13864 C C . GLN A 1 22 ? -2.892 -10.870 3.641 1.00 0.00 22 GLN A C 9
ATOM 13865 O O . GLN A 1 22 ? -3.798 -10.415 4.341 1.00 0.00 22 GLN A O 9
ATOM 13879 N N . PRO A 1 23 ? -3.140 -11.503 2.525 1.00 0.00 23 PRO A N 9
ATOM 13880 C CA . PRO A 1 23 ? -4.519 -11.723 2.017 1.00 0.00 23 PRO A CA 9
ATOM 13881 C C . PRO A 1 23 ? -5.236 -12.833 2.776 1.00 0.00 23 PRO A C 9
ATOM 13882 O O . PRO A 1 23 ? -4.598 -13.707 3.363 1.00 0.00 23 PRO A O 9
ATOM 13893 N N . LYS A 1 24 ? -6.566 -12.784 2.756 1.00 0.00 24 LYS A N 9
ATOM 13894 C CA . LYS A 1 24 ? -7.385 -13.784 3.438 1.00 0.00 24 LYS A CA 9
ATOM 13895 C C . LYS A 1 24 ? -7.314 -13.597 4.952 1.00 0.00 24 LYS A C 9
ATOM 13896 O O . LYS A 1 24 ? -7.017 -14.537 5.692 1.00 0.00 24 LYS A O 9
ATOM 13915 N N . ALA A 1 25 ? -7.596 -12.380 5.407 1.00 0.00 25 ALA A N 9
ATOM 13916 C CA . ALA A 1 25 ? -7.571 -12.084 6.823 1.00 0.00 25 ALA A CA 9
ATOM 13917 C C . ALA A 1 25 ? -8.992 -12.107 7.366 1.00 0.00 25 ALA A C 9
ATOM 13918 O O . ALA A 1 25 ? -9.316 -12.901 8.251 1.00 0.00 25 ALA A O 9
ATOM 13925 N N . SER A 1 26 ? -9.830 -11.235 6.807 1.00 0.00 26 SER A N 9
ATOM 13926 C CA . SER A 1 26 ? -11.236 -11.127 7.196 1.00 0.00 26 SER A CA 9
ATOM 13927 C C . SER A 1 26 ? -11.753 -9.745 6.821 1.00 0.00 26 SER A C 9
ATOM 13928 O O . SER A 1 26 ? -12.926 -9.575 6.492 1.00 0.00 26 SER A O 9
ATOM 13936 N N . ARG A 1 27 ? -10.846 -8.772 6.869 1.00 0.00 27 ARG A N 9
ATOM 13937 C CA . ARG A 1 27 ? -11.165 -7.382 6.538 1.00 0.00 27 ARG A CA 9
ATOM 13938 C C . ARG A 1 27 ? -9.874 -6.593 6.378 1.00 0.00 27 ARG A C 9
ATOM 13939 O O . ARG A 1 27 ? -8.894 -6.859 7.075 1.00 0.00 27 ARG A O 9
ATOM 13960 N N . ASP A 1 28 ? -9.878 -5.612 5.480 1.00 0.00 28 ASP A N 9
ATOM 13961 C CA . ASP A 1 28 ? -8.695 -4.785 5.267 1.00 0.00 28 ASP A CA 9
ATOM 13962 C C . ASP A 1 28 ? -8.397 -4.005 6.533 1.00 0.00 28 ASP A C 9
ATOM 13963 O O . ASP A 1 28 ? -8.939 -2.922 6.761 1.00 0.00 28 ASP A O 9
ATOM 13972 N N . SER A 1 29 ? -7.557 -4.588 7.362 1.00 0.00 29 SER A N 9
ATOM 13973 C CA . SER A 1 29 ? -7.200 -3.973 8.637 1.00 0.00 29 SER A CA 9
ATOM 13974 C C . SER A 1 29 ? -5.685 -3.918 8.838 1.00 0.00 29 SER A C 9
ATOM 13975 O O . SER A 1 29 ? -5.014 -4.951 8.879 1.00 0.00 29 SER A O 9
ATOM 13983 N N . ILE A 1 30 ? -5.164 -2.700 8.992 1.00 0.00 30 ILE A N 9
ATOM 13984 C CA . ILE A 1 30 ? -3.733 -2.504 9.225 1.00 0.00 30 ILE A CA 9
ATOM 13985 C C . ILE A 1 30 ? -3.452 -2.668 10.720 1.00 0.00 30 ILE A C 9
ATOM 13986 O O . ILE A 1 30 ? -3.296 -1.691 11.455 1.00 0.00 30 ILE A O 9
ATOM 14002 N N . VAL A 1 31 ? -3.440 -3.926 11.152 1.00 0.00 31 VAL A N 9
ATOM 14003 C CA . VAL A 1 31 ? -3.236 -4.282 12.556 1.00 0.00 31 VAL A CA 9
ATOM 14004 C C . VAL A 1 31 ? -1.846 -4.885 12.802 1.00 0.00 31 VAL A C 9
ATOM 14005 O O . VAL A 1 31 ? -1.633 -5.569 13.805 1.00 0.00 31 VAL A O 9
ATOM 14018 N N . GLY A 1 32 ? -0.902 -4.651 11.891 1.00 0.00 32 GLY A N 9
ATOM 14019 C CA . GLY A 1 32 ? 0.436 -5.206 12.052 1.00 0.00 32 GLY A CA 9
ATOM 14020 C C . GLY A 1 32 ? 1.476 -4.228 11.552 1.00 0.00 32 GLY A C 9
ATOM 14021 O O . GLY A 1 32 ? 2.566 -4.611 11.133 1.00 0.00 32 GLY A O 9
ATOM 14025 N N . LEU A 1 33 ? 1.124 -2.956 11.621 1.00 0.00 33 LEU A N 9
ATOM 14026 C CA . LEU A 1 33 ? 2.017 -1.898 11.196 1.00 0.00 33 LEU A CA 9
ATOM 14027 C C . LEU A 1 33 ? 3.272 -1.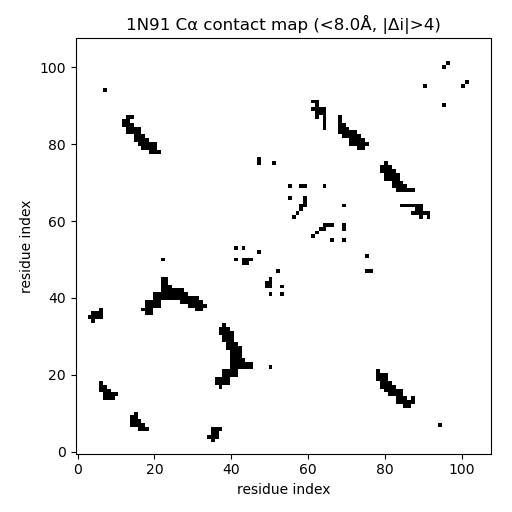895 12.058 1.00 0.00 33 LEU A C 9
ATOM 14028 O O . LEU A 1 33 ? 3.192 -1.875 13.287 1.00 0.00 33 LEU A O 9
ATOM 14044 N N . HIS A 1 34 ? 4.426 -1.942 11.403 1.00 0.00 34 HIS A N 9
ATOM 14045 C CA . HIS A 1 34 ? 5.698 -1.970 12.112 1.00 0.00 34 HIS A CA 9
ATOM 14046 C C . HIS A 1 34 ? 6.496 -0.686 11.867 1.00 0.00 34 HIS A C 9
ATOM 14047 O O . HIS A 1 34 ? 6.293 0.008 10.870 1.00 0.00 34 HIS A O 9
ATOM 14061 N N . GLY A 1 35 ? 7.407 -0.377 12.786 1.00 0.00 35 GLY A N 9
ATOM 14062 C CA . GLY A 1 35 ? 8.234 0.819 12.660 1.00 0.00 35 GLY A CA 9
ATOM 14063 C C . GLY A 1 35 ? 9.227 0.664 11.512 1.00 0.00 35 GLY A C 9
ATOM 14064 O O . GLY A 1 35 ? 9.753 1.650 10.996 1.00 0.00 35 GLY A O 9
ATOM 14068 N N . ASP A 1 36 ? 9.473 -0.586 11.122 1.00 0.00 36 ASP A N 9
ATOM 14069 C CA . ASP A 1 36 ? 10.402 -0.877 10.034 1.00 0.00 36 ASP A CA 9
ATOM 14070 C C . ASP A 1 36 ? 9.671 -1.527 8.863 1.00 0.00 36 ASP A C 9
ATOM 14071 O O . ASP A 1 36 ? 10.191 -1.565 7.748 1.00 0.00 36 ASP A O 9
ATOM 14080 N N . GLU A 1 37 ? 8.465 -2.038 9.122 1.00 0.00 37 GLU A N 9
ATOM 14081 C CA . GLU A 1 37 ? 7.676 -2.686 8.076 1.00 0.00 37 GLU A CA 9
ATOM 14082 C C . GLU A 1 37 ? 6.198 -2.322 8.216 1.00 0.00 37 GLU A C 9
ATOM 14083 O O . GLU A 1 37 ? 5.827 -1.510 9.059 1.00 0.00 37 GLU A O 9
ATOM 14095 N N . VAL A 1 38 ? 5.360 -2.931 7.385 1.00 0.00 38 VAL A N 9
ATOM 14096 C CA . VAL A 1 38 ? 3.923 -2.670 7.422 1.00 0.00 38 VAL A CA 9
ATOM 14097 C C . VAL A 1 38 ? 3.161 -3.959 7.154 1.00 0.00 38 VAL A C 9
ATOM 14098 O O . VAL A 1 38 ? 3.219 -4.496 6.052 1.00 0.00 38 VAL A O 9
ATOM 14111 N N . LYS A 1 39 ? 2.443 -4.452 8.155 1.00 0.00 39 LYS A N 9
ATOM 14112 C CA . LYS A 1 39 ? 1.679 -5.677 7.976 1.00 0.00 39 LYS A CA 9
ATOM 14113 C C . LYS A 1 39 ? 0.192 -5.370 7.918 1.00 0.00 39 LYS A C 9
ATOM 14114 O O . LYS A 1 39 ? -0.411 -4.951 8.909 1.00 0.00 39 LYS A O 9
ATOM 14133 N N . VAL A 1 40 ? -0.390 -5.580 6.741 1.00 0.00 40 VAL A N 9
ATOM 14134 C CA . VAL A 1 40 ? -1.809 -5.326 6.539 1.00 0.00 40 VAL A CA 9
ATOM 14135 C C . VAL A 1 40 ? -2.533 -6.617 6.192 1.00 0.00 40 VAL A C 9
ATOM 14136 O O . VAL A 1 40 ? -1.993 -7.479 5.495 1.00 0.00 40 VAL A O 9
ATOM 14149 N N . ALA A 1 41 ? -3.762 -6.737 6.673 1.00 0.00 41 ALA A N 9
ATOM 14150 C CA . ALA A 1 41 ? -4.565 -7.917 6.400 1.00 0.00 41 ALA A CA 9
ATOM 14151 C C . ALA A 1 41 ? -5.707 -7.548 5.466 1.00 0.00 41 ALA A C 9
ATOM 14152 O O . ALA A 1 41 ? -6.709 -6.988 5.900 1.00 0.00 41 ALA A O 9
ATOM 14159 N N . ILE A 1 42 ? -5.549 -7.862 4.184 1.00 0.00 42 ILE A N 9
ATOM 14160 C CA . ILE A 1 42 ? -6.582 -7.545 3.207 1.00 0.00 42 ILE A CA 9
ATOM 14161 C C . ILE A 1 42 ? -7.535 -8.728 3.064 1.00 0.00 42 ILE A C 9
ATOM 14162 O O . ILE A 1 42 ? -7.138 -9.882 3.224 1.00 0.00 42 ILE A O 9
ATOM 14178 N N . THR A 1 43 ? -8.797 -8.425 2.780 1.00 0.00 43 THR A N 9
ATOM 14179 C CA . THR A 1 43 ? -9.817 -9.464 2.636 1.00 0.00 43 THR A CA 9
ATOM 14180 C C . THR A 1 43 ? -9.928 -9.908 1.174 1.00 0.00 43 THR A C 9
ATOM 14181 O O . THR A 1 43 ? -10.985 -10.352 0.720 1.00 0.00 43 THR A O 9
ATOM 14192 N N . ALA A 1 44 ? -8.822 -9.791 0.444 1.00 0.00 44 ALA A N 9
ATOM 14193 C CA . ALA A 1 44 ? -8.796 -10.184 -0.961 1.00 0.00 44 ALA A CA 9
ATOM 14194 C C . ALA A 1 44 ? -8.189 -11.577 -1.132 1.00 0.00 44 ALA A C 9
ATOM 14195 O O . ALA A 1 44 ? -7.515 -12.089 -0.233 1.00 0.00 44 ALA A O 9
ATOM 14202 N N . PRO A 1 45 ? -8.412 -12.184 -2.275 1.00 0.00 45 PRO A N 9
ATOM 14203 C CA . PRO A 1 45 ? -7.884 -13.539 -2.602 1.00 0.00 45 PRO A CA 9
ATOM 14204 C C . PRO A 1 45 ? -6.402 -13.500 -2.981 1.00 0.00 45 PRO A C 9
ATOM 14205 O O . PRO A 1 45 ? -5.799 -12.428 -3.052 1.00 0.00 45 PRO A O 9
ATOM 14216 N N . PRO A 1 46 ? -5.811 -14.646 -3.220 1.00 0.00 46 PRO A N 9
ATOM 14217 C CA . PRO A 1 46 ? -4.370 -14.757 -3.595 1.00 0.00 46 PRO A CA 9
ATOM 14218 C C . PRO A 1 46 ? -4.112 -14.383 -5.056 1.00 0.00 46 PRO A C 9
ATOM 14219 O O . PRO A 1 46 ? -2.984 -14.490 -5.539 1.00 0.00 46 PRO A O 9
ATOM 14230 N N . VAL A 1 47 ? -5.158 -13.949 -5.757 1.00 0.00 47 VAL A N 9
ATOM 14231 C CA . VAL A 1 47 ? -5.022 -13.570 -7.164 1.00 0.00 47 VAL A CA 9
ATOM 14232 C C . VAL A 1 47 ? -4.903 -12.054 -7.302 1.00 0.00 47 VAL A C 9
ATOM 14233 O O . VAL A 1 47 ? -5.468 -11.305 -6.508 1.00 0.00 47 VAL A O 9
ATOM 14246 N N . ASP A 1 48 ? -4.157 -11.612 -8.315 1.00 0.00 48 ASP A N 9
ATOM 14247 C CA . ASP A 1 48 ? -3.962 -10.182 -8.545 1.00 0.00 48 ASP A CA 9
ATOM 14248 C C . ASP A 1 48 ? -5.268 -9.511 -8.960 1.00 0.00 48 ASP A C 9
ATOM 14249 O O . ASP A 1 48 ? -5.670 -8.520 -8.371 1.00 0.00 48 ASP A O 9
ATOM 14258 N N . GLY A 1 49 ? -5.928 -10.049 -9.976 1.00 0.00 49 GLY A N 9
ATOM 14259 C CA . GLY A 1 49 ? -7.186 -9.468 -10.439 1.00 0.00 49 GLY A CA 9
ATOM 14260 C C . GLY A 1 49 ? -8.015 -8.945 -9.263 1.00 0.00 49 GLY A C 9
ATOM 14261 O O . GLY A 1 49 ? -8.455 -7.794 -9.261 1.00 0.00 49 GLY A O 9
ATOM 14265 N N . GLN A 1 50 ? -8.221 -9.805 -8.268 1.00 0.00 50 GLN A N 9
ATOM 14266 C CA . GLN A 1 50 ? -9.009 -9.439 -7.090 1.00 0.00 50 GLN A CA 9
ATOM 14267 C C . GLN A 1 50 ? -8.174 -8.671 -6.057 1.00 0.00 50 GLN A C 9
ATOM 14268 O O . GLN A 1 50 ? -8.625 -7.658 -5.523 1.00 0.00 50 GLN A O 9
ATOM 14282 N N . ALA A 1 51 ? -6.965 -9.153 -5.773 1.00 0.00 51 ALA A N 9
ATOM 14283 C CA . ALA A 1 51 ? -6.096 -8.488 -4.798 1.00 0.00 51 ALA A CA 9
ATOM 14284 C C . ALA A 1 51 ? -5.667 -7.118 -5.316 1.00 0.00 51 ALA A C 9
ATOM 14285 O O . ALA A 1 51 ? -5.929 -6.090 -4.691 1.00 0.00 51 ALA A O 9
ATOM 14292 N N . ASN A 1 52 ? -5.013 -7.124 -6.471 1.00 0.00 52 ASN A N 9
ATOM 14293 C CA . ASN A 1 52 ? -4.548 -5.901 -7.110 1.00 0.00 52 ASN A CA 9
ATOM 14294 C C . ASN A 1 52 ? -5.649 -4.842 -7.128 1.00 0.00 52 ASN A C 9
ATOM 14295 O O . ASN A 1 52 ? -5.418 -3.696 -6.737 1.00 0.00 52 ASN A O 9
ATOM 14306 N N . SER A 1 53 ? -6.845 -5.226 -7.586 1.00 0.00 53 SER A N 9
ATOM 14307 C CA . SER A 1 53 ? -7.960 -4.285 -7.645 1.00 0.00 53 SER A CA 9
ATOM 14308 C C . SER A 1 53 ? -8.222 -3.667 -6.271 1.00 0.00 53 SER A C 9
ATOM 14309 O O . SER A 1 53 ? -8.345 -2.449 -6.148 1.00 0.00 53 SER A O 9
ATOM 14317 N N . HIS A 1 54 ? -8.295 -4.516 -5.243 1.00 0.00 54 HIS A N 9
ATOM 14318 C CA . HIS A 1 54 ? -8.533 -4.038 -3.880 1.00 0.00 54 HIS A CA 9
ATOM 14319 C C . HIS A 1 54 ? -7.503 -2.985 -3.503 1.00 0.00 54 HIS A C 9
ATOM 14320 O O . HIS A 1 54 ? -7.855 -1.859 -3.189 1.00 0.00 54 HIS A O 9
ATOM 14334 N N . LEU A 1 55 ? -6.228 -3.367 -3.530 1.00 0.00 55 LEU A N 9
ATOM 14335 C CA . LEU A 1 55 ? -5.153 -2.443 -3.182 1.00 0.00 55 LEU A CA 9
ATOM 14336 C C . LEU A 1 55 ? -5.375 -1.090 -3.847 1.00 0.00 55 LEU A C 9
ATOM 14337 O O . LEU A 1 55 ? -5.477 -0.063 -3.174 1.00 0.00 55 LEU A O 9
ATOM 14353 N N . VAL A 1 56 ? -5.465 -1.110 -5.173 1.00 0.00 56 VAL A N 9
ATOM 14354 C CA . VAL A 1 56 ? -5.692 0.102 -5.944 1.00 0.00 56 VAL A CA 9
ATOM 14355 C C . VAL A 1 56 ? -6.940 0.820 -5.430 1.00 0.00 56 VAL A C 9
ATOM 14356 O O . VAL A 1 56 ? -7.020 2.050 -5.461 1.00 0.00 56 VAL A O 9
ATOM 14369 N N . LYS A 1 57 ? -7.905 0.036 -4.952 1.00 0.00 57 LYS A N 9
ATOM 14370 C CA . LYS A 1 57 ? -9.148 0.589 -4.424 1.00 0.00 57 LYS A CA 9
ATOM 14371 C C . LYS A 1 57 ? -8.931 1.168 -3.025 1.00 0.00 57 LYS A C 9
ATOM 14372 O O . LYS A 1 57 ? -9.040 2.377 -2.828 1.00 0.00 57 LYS A O 9
ATOM 14391 N N . PHE A 1 58 ? -8.622 0.295 -2.063 1.00 0.00 58 PHE A N 9
ATOM 14392 C CA . PHE A 1 58 ? -8.388 0.717 -0.682 1.00 0.00 58 PHE A CA 9
ATOM 14393 C C . PHE A 1 58 ? -7.462 1.930 -0.628 1.00 0.00 58 PHE A C 9
ATOM 14394 O O . PHE A 1 58 ? -7.814 2.963 -0.057 1.00 0.00 58 PHE A O 9
ATOM 14411 N N . LEU A 1 59 ? -6.277 1.792 -1.220 1.00 0.00 59 LEU A N 9
ATOM 14412 C CA . LEU A 1 59 ? -5.302 2.875 -1.230 1.00 0.00 59 LEU A CA 9
ATOM 14413 C C . LEU A 1 59 ? -5.829 4.069 -2.018 1.00 0.00 59 LEU A C 9
ATOM 14414 O O . LEU A 1 59 ? -5.943 5.167 -1.482 1.00 0.00 59 LEU A O 9
ATOM 14430 N N . GLY A 1 60 ? -6.146 3.848 -3.294 1.00 0.00 60 GLY A N 9
ATOM 14431 C CA . GLY A 1 60 ? -6.657 4.918 -4.152 1.00 0.00 60 GLY A CA 9
ATOM 14432 C C . GLY A 1 60 ? -7.745 5.730 -3.452 1.00 0.00 60 GLY A C 9
ATOM 14433 O O . GLY A 1 60 ? -7.917 6.917 -3.727 1.00 0.00 60 GLY A O 9
ATOM 14437 N N . LYS A 1 61 ? -8.478 5.080 -2.550 1.00 0.00 61 LYS A N 9
ATOM 14438 C CA . LYS A 1 61 ? -9.551 5.747 -1.814 1.00 0.00 61 LYS A CA 9
ATOM 14439 C C . LYS A 1 61 ? -8.997 6.550 -0.645 1.00 0.00 61 LYS A C 9
ATOM 14440 O O . LYS A 1 61 ? -9.132 7.773 -0.596 1.00 0.00 61 LYS A O 9
ATOM 14459 N N . GLN A 1 62 ? -8.395 5.842 0.307 1.00 0.00 62 GLN A N 9
ATOM 14460 C CA . GLN A 1 62 ? -7.845 6.481 1.496 1.00 0.00 62 GLN A CA 9
ATOM 14461 C C . GLN A 1 62 ? -6.787 7.527 1.122 1.00 0.00 62 GLN A C 9
ATOM 14462 O O . GLN A 1 62 ? -6.647 8.544 1.802 1.00 0.00 62 GLN A O 9
ATOM 14476 N N . PHE A 1 63 ? -6.066 7.286 0.028 1.00 0.00 63 PHE A N 9
ATOM 14477 C CA . PHE A 1 63 ? -5.052 8.231 -0.444 1.00 0.00 63 PHE A CA 9
ATOM 14478 C C . PHE A 1 63 ? -5.691 9.248 -1.389 1.00 0.00 63 PHE A C 9
ATOM 14479 O O . PHE A 1 63 ? -5.152 10.334 -1.611 1.00 0.00 63 PHE A O 9
ATOM 14496 N N . ARG A 1 64 ? -6.859 8.887 -1.924 1.00 0.00 64 ARG A N 9
ATOM 14497 C CA . ARG A 1 64 ? -7.604 9.763 -2.829 1.00 0.00 64 ARG A CA 9
ATOM 14498 C C . ARG A 1 64 ? -6.889 9.980 -4.163 1.00 0.00 64 ARG A C 9
ATOM 14499 O O . ARG A 1 64 ? -7.385 10.723 -5.010 1.00 0.00 64 ARG A O 9
ATOM 14520 N N . VAL A 1 65 ? -5.736 9.338 -4.360 1.00 0.00 65 VAL A N 9
ATOM 14521 C CA . VAL A 1 65 ? -5.008 9.499 -5.623 1.00 0.00 65 VAL A CA 9
ATOM 14522 C C . VAL A 1 65 ? -5.792 8.852 -6.766 1.00 0.00 65 VAL A C 9
ATOM 14523 O O . VAL A 1 65 ? -7.008 9.013 -6.866 1.00 0.00 65 VAL A O 9
ATOM 14536 N N . ALA A 1 66 ? -5.091 8.134 -7.633 1.00 0.00 66 ALA A N 9
ATOM 14537 C CA . ALA A 1 66 ? -5.733 7.484 -8.772 1.00 0.00 66 ALA A CA 9
ATOM 14538 C C . ALA A 1 66 ? -5.152 6.095 -9.017 1.00 0.00 66 ALA A C 9
ATOM 14539 O O . ALA A 1 66 ? -4.107 5.741 -8.470 1.00 0.00 66 ALA A O 9
ATOM 14546 N N . LYS A 1 67 ? -5.833 5.322 -9.864 1.00 0.00 67 LYS A N 9
ATOM 14547 C CA . LYS A 1 67 ? -5.375 3.977 -10.206 1.00 0.00 67 LYS A CA 9
ATOM 14548 C C . LYS A 1 67 ? -4.170 4.075 -11.128 1.00 0.00 67 LYS A C 9
ATOM 14549 O O . LYS A 1 67 ? -3.333 3.174 -11.183 1.00 0.00 67 LYS A O 9
ATOM 14568 N N . SER A 1 68 ? -4.096 5.193 -11.841 1.00 0.00 68 SER A N 9
ATOM 14569 C CA . SER A 1 68 ? -2.998 5.444 -12.763 1.00 0.00 68 SER A CA 9
ATOM 14570 C C . SER A 1 68 ? -1.772 5.926 -11.994 1.00 0.00 68 SER A C 9
ATOM 14571 O O . SER A 1 68 ? -0.646 5.847 -12.486 1.00 0.00 68 SER A O 9
ATOM 14579 N N . GLN A 1 69 ? -2.007 6.423 -10.781 1.00 0.00 69 GLN A N 9
ATOM 14580 C CA . GLN A 1 69 ? -0.926 6.916 -9.934 1.00 0.00 69 GLN A CA 9
ATOM 14581 C C . GLN A 1 69 ? -0.481 5.830 -8.960 1.00 0.00 69 GLN A C 9
ATOM 14582 O O . GLN A 1 69 ? 0.548 5.967 -8.306 1.00 0.00 69 GLN A O 9
ATOM 14596 N N . VAL A 1 70 ? -1.269 4.758 -8.869 1.00 0.00 70 VAL A N 9
ATOM 14597 C CA . VAL A 1 70 ? -0.961 3.649 -7.973 1.00 0.00 70 VAL A CA 9
ATOM 14598 C C . VAL A 1 70 ? -0.336 2.498 -8.754 1.00 0.00 70 VAL A C 9
ATOM 14599 O O . VAL A 1 70 ? -1.038 1.715 -9.399 1.00 0.00 70 VAL A O 9
ATOM 14612 N N . VAL A 1 71 ? 0.988 2.413 -8.696 1.00 0.00 71 VAL A N 9
ATOM 14613 C CA . VAL A 1 71 ? 1.717 1.361 -9.406 1.00 0.00 71 VAL A CA 9
ATOM 14614 C C . VAL A 1 71 ? 2.378 0.388 -8.428 1.00 0.00 71 VAL A C 9
ATOM 14615 O O . VAL A 1 71 ? 3.267 0.762 -7.662 1.00 0.00 71 VAL A O 9
ATOM 14628 N N . ILE A 1 72 ? 1.937 -0.869 -8.477 1.00 0.00 72 ILE A N 9
ATOM 14629 C CA . ILE A 1 72 ? 2.477 -1.922 -7.617 1.00 0.00 72 ILE A CA 9
ATOM 14630 C C . ILE A 1 72 ? 3.685 -2.575 -8.280 1.00 0.00 72 ILE A C 9
ATOM 14631 O O . ILE A 1 72 ? 3.556 -3.585 -8.974 1.00 0.00 72 ILE A O 9
ATOM 14647 N N . GLU A 1 73 ? 4.859 -1.993 -8.059 1.00 0.00 73 GLU A N 9
ATOM 14648 C CA . GLU A 1 73 ? 6.091 -2.528 -8.633 1.00 0.00 73 GLU A CA 9
ATOM 14649 C C . GLU A 1 73 ? 6.541 -3.767 -7.855 1.00 0.00 73 GLU A C 9
ATOM 14650 O O . GLU A 1 73 ? 7.681 -4.216 -7.986 1.00 0.00 73 GLU A O 9
ATOM 14662 N N . LYS A 1 74 ? 5.627 -4.312 -7.051 1.00 0.00 74 LYS A N 9
ATOM 14663 C CA . LYS A 1 74 ? 5.900 -5.494 -6.246 1.00 0.00 74 LYS A CA 9
ATOM 14664 C C . LYS A 1 74 ? 4.703 -5.768 -5.345 1.00 0.00 74 LYS A C 9
ATOM 14665 O O . LYS A 1 74 ? 4.118 -4.846 -4.781 1.00 0.00 74 LYS A O 9
ATOM 14684 N N . GLY A 1 75 ? 4.332 -7.033 -5.230 1.00 0.00 75 GLY A N 9
ATOM 14685 C CA . GLY A 1 75 ? 3.186 -7.417 -4.413 1.00 0.00 75 GLY A CA 9
ATOM 14686 C C . GLY A 1 75 ? 2.238 -8.285 -5.221 1.00 0.00 75 GLY A C 9
ATOM 14687 O O . GLY A 1 75 ? 1.358 -8.941 -4.662 1.00 0.00 75 GLY A O 9
ATOM 14691 N N . GLU A 1 76 ? 2.434 -8.277 -6.540 1.00 0.00 76 GLU A N 9
ATOM 14692 C CA . GLU A 1 76 ? 1.602 -9.065 -7.453 1.00 0.00 76 GLU A CA 9
ATOM 14693 C C . GLU A 1 76 ? 1.099 -10.344 -6.782 1.00 0.00 76 GLU A C 9
ATOM 14694 O O . GLU A 1 76 ? -0.108 -10.573 -6.695 1.00 0.00 76 GLU A O 9
ATOM 14706 N N . LEU A 1 77 ? 2.032 -11.172 -6.311 1.00 0.00 77 LEU A N 9
ATOM 14707 C CA . LEU A 1 77 ? 1.670 -12.425 -5.652 1.00 0.00 77 LEU A CA 9
ATOM 14708 C C . LEU A 1 77 ? 2.458 -12.605 -4.356 1.00 0.00 77 LEU A C 9
ATOM 14709 O O . LEU A 1 77 ? 1.952 -13.174 -3.388 1.00 0.00 77 LEU A O 9
ATOM 14725 N N . GLY A 1 78 ? 3.699 -12.117 -4.344 1.00 0.00 78 GLY A N 9
ATOM 14726 C CA . GLY A 1 78 ? 4.544 -12.232 -3.157 1.00 0.00 78 GLY A CA 9
ATOM 14727 C C . GLY A 1 78 ? 3.999 -11.378 -2.016 1.00 0.00 78 GLY A C 9
ATOM 14728 O O . GLY A 1 78 ? 3.449 -10.300 -2.247 1.00 0.00 78 GLY A O 9
ATOM 14732 N N . ARG A 1 79 ? 4.159 -11.864 -0.785 1.00 0.00 79 ARG A N 9
ATOM 14733 C CA . ARG A 1 79 ? 3.682 -11.133 0.387 1.00 0.00 79 ARG A CA 9
ATOM 14734 C C . ARG A 1 79 ? 4.333 -9.759 0.443 1.00 0.00 79 ARG A C 9
ATOM 14735 O O . ARG A 1 79 ? 3.702 -8.785 0.850 1.00 0.00 79 ARG A O 9
ATOM 14756 N N . HIS A 1 80 ? 5.582 -9.674 -0.014 1.00 0.00 80 HIS A N 9
ATOM 14757 C CA . HIS A 1 80 ? 6.268 -8.389 -0.052 1.00 0.00 80 HIS A CA 9
ATOM 14758 C C . HIS A 1 80 ? 5.581 -7.549 -1.114 1.00 0.00 80 HIS A C 9
ATOM 14759 O O . HIS A 1 80 ? 5.199 -8.074 -2.159 1.00 0.00 80 HIS A O 9
ATOM 14773 N N . LYS A 1 81 ? 5.374 -6.268 -0.841 1.00 0.00 81 LYS A N 9
ATOM 14774 C CA . LYS A 1 81 ? 4.669 -5.430 -1.791 1.00 0.00 81 LYS A CA 9
ATOM 14775 C C . LYS A 1 81 ? 5.233 -4.022 -1.767 1.00 0.00 81 LYS A C 9
ATOM 14776 O O . LYS A 1 81 ? 5.753 -3.578 -0.748 1.00 0.00 81 LYS A O 9
ATOM 14795 N N . GLN A 1 82 ? 5.129 -3.332 -2.896 1.00 0.00 82 GLN A N 9
ATOM 14796 C CA . GLN A 1 82 ? 5.634 -1.981 -2.998 1.00 0.00 82 GLN A CA 9
ATOM 14797 C C . GLN A 1 82 ? 4.764 -1.208 -3.969 1.00 0.00 82 GLN A C 9
ATOM 14798 O O . GLN A 1 82 ? 4.572 -1.626 -5.112 1.00 0.00 82 GLN A O 9
ATOM 14812 N N . ILE A 1 83 ? 4.214 -0.101 -3.498 1.00 0.00 83 ILE A N 9
ATOM 14813 C CA . ILE A 1 83 ? 3.334 0.705 -4.324 1.00 0.00 83 ILE A CA 9
ATOM 14814 C C . ILE A 1 83 ? 3.886 2.111 -4.478 1.00 0.00 83 ILE A C 9
ATOM 14815 O O . ILE A 1 83 ? 4.468 2.668 -3.548 1.00 0.00 83 ILE A O 9
ATOM 14831 N N . LYS A 1 84 ? 3.704 2.671 -5.666 1.00 0.00 84 LYS A N 9
ATOM 14832 C CA . LYS A 1 84 ? 4.192 4.013 -5.960 1.00 0.00 84 LYS A CA 9
ATOM 14833 C C . LYS A 1 84 ? 3.021 4.958 -6.199 1.00 0.00 84 LYS A C 9
ATOM 14834 O O . LYS A 1 84 ? 2.368 4.890 -7.236 1.00 0.00 84 LYS A O 9
ATOM 14853 N N . ILE A 1 85 ? 2.763 5.835 -5.227 1.00 0.00 85 ILE A N 9
ATOM 14854 C CA . ILE A 1 85 ? 1.666 6.794 -5.334 1.00 0.00 85 ILE A CA 9
ATOM 14855 C C . ILE A 1 85 ? 2.158 8.095 -5.956 1.00 0.00 85 ILE A C 9
ATOM 14856 O O . ILE A 1 85 ? 2.782 8.920 -5.288 1.00 0.00 85 ILE A O 9
ATOM 14872 N N . ILE A 1 86 ? 1.870 8.274 -7.239 1.00 0.00 86 ILE A N 9
ATOM 14873 C CA . ILE A 1 86 ? 2.282 9.482 -7.942 1.00 0.00 86 ILE A CA 9
ATOM 14874 C C . ILE A 1 86 ? 1.306 10.615 -7.649 1.00 0.00 86 ILE A C 9
ATOM 14875 O O . ILE A 1 86 ? 0.102 10.389 -7.530 1.00 0.00 86 ILE A O 9
ATOM 14891 N N . ASN A 1 87 ? 1.828 11.834 -7.538 1.00 0.00 87 ASN A N 9
ATOM 14892 C CA . ASN A 1 87 ? 0.988 12.998 -7.266 1.00 0.00 87 ASN A CA 9
ATOM 14893 C C . ASN A 1 87 ? 0.017 12.711 -6.114 1.00 0.00 87 ASN A C 9
ATOM 14894 O O . ASN A 1 87 ? -1.169 12.464 -6.336 1.00 0.00 87 ASN A O 9
ATOM 14905 N N . PRO A 1 88 ? 0.500 12.740 -4.894 1.00 0.00 88 PRO A N 9
ATOM 14906 C CA . PRO A 1 88 ? -0.335 12.476 -3.686 1.00 0.00 88 PRO A CA 9
ATOM 14907 C C . PRO A 1 88 ? -1.261 13.646 -3.364 1.00 0.00 88 PRO A C 9
ATOM 14908 O O . PRO A 1 88 ? -0.899 14.808 -3.558 1.00 0.00 88 PRO A O 9
ATOM 14919 N N . GLN A 1 89 ? -2.458 13.327 -2.874 1.00 0.00 89 GLN A N 9
ATOM 14920 C CA . GLN A 1 89 ? -3.438 14.352 -2.529 1.00 0.00 89 GLN A CA 9
ATOM 14921 C C . GLN A 1 89 ? -3.571 14.481 -1.016 1.00 0.00 89 GLN A C 9
ATOM 14922 O O . GLN A 1 89 ? -3.682 15.589 -0.492 1.00 0.00 89 GLN A O 9
ATOM 14936 N N . GLN A 1 90 ? -3.548 13.347 -0.314 1.00 0.00 90 GLN A N 9
ATOM 14937 C CA . GLN A 1 90 ? -3.657 13.360 1.136 1.00 0.00 90 GLN A CA 9
ATOM 14938 C C . GLN A 1 90 ? -2.853 12.212 1.728 1.00 0.00 90 GLN A C 9
ATOM 14939 O O . GLN A 1 90 ? -3.036 11.051 1.356 1.00 0.00 90 GLN A O 9
ATOM 14953 N N . ILE A 1 91 ? -1.957 12.552 2.642 1.00 0.00 91 ILE A N 9
ATOM 14954 C CA . ILE A 1 91 ? -1.113 11.553 3.284 1.00 0.00 91 ILE A CA 9
ATOM 14955 C C . ILE A 1 91 ? -1.562 11.326 4.729 1.00 0.00 91 ILE A C 9
ATOM 14956 O O . ILE A 1 91 ? -1.452 12.219 5.572 1.00 0.00 91 ILE A O 9
ATOM 14972 N N . PRO A 1 92 ? -2.076 10.156 5.021 1.00 0.00 92 PRO A N 9
ATOM 14973 C CA . PRO A 1 92 ? -2.564 9.810 6.384 1.00 0.00 92 PRO A CA 9
ATOM 14974 C C . PRO A 1 92 ? -1.427 9.652 7.393 1.00 0.00 92 PRO A C 9
ATOM 14975 O O . PRO A 1 92 ? -0.297 9.327 7.028 1.00 0.00 92 PRO A O 9
ATOM 14986 N N . PRO A 1 93 ? -1.720 9.875 8.652 1.00 0.00 93 PRO A N 9
ATOM 14987 C CA . PRO A 1 93 ? -0.725 9.760 9.756 1.00 0.00 93 PRO A CA 9
ATOM 14988 C C . PRO A 1 93 ? 0.071 8.463 9.671 1.00 0.00 93 PRO A C 9
ATOM 14989 O O . PRO A 1 93 ? 1.227 8.404 10.082 1.00 0.00 93 PRO A O 9
ATOM 15000 N N . GLU A 1 94 ? -0.568 7.431 9.134 1.00 0.00 94 GLU A N 9
ATOM 15001 C CA . GLU A 1 94 ? 0.069 6.129 8.987 1.00 0.00 94 GLU A CA 9
ATOM 15002 C C . GLU A 1 94 ? 1.415 6.263 8.285 1.00 0.00 94 GLU A C 9
ATOM 15003 O O . GLU A 1 94 ? 2.455 5.892 8.831 1.00 0.00 94 GLU A O 9
ATOM 15015 N N . VAL A 1 95 ? 1.380 6.795 7.069 1.00 0.00 95 VAL A N 9
ATOM 15016 C CA . VAL A 1 95 ? 2.601 6.973 6.289 1.00 0.00 95 VAL A CA 9
ATOM 15017 C C . VAL A 1 95 ? 3.289 8.273 6.681 1.00 0.00 95 VAL A C 9
ATOM 15018 O O . VAL A 1 95 ? 4.501 8.420 6.514 1.00 0.00 95 VAL A O 9
ATOM 15031 N N . ALA A 1 96 ? 2.505 9.211 7.204 1.00 0.00 96 ALA A N 9
ATOM 15032 C CA . ALA A 1 96 ? 3.044 10.504 7.620 1.00 0.00 96 ALA A CA 9
ATOM 15033 C C . ALA A 1 96 ? 3.816 10.378 8.934 1.00 0.00 96 ALA A C 9
ATOM 15034 O O . ALA A 1 96 ? 4.628 11.239 9.266 1.00 0.00 96 ALA A O 9
ATOM 15041 N N . ALA A 1 97 ? 3.554 9.309 9.683 1.00 0.00 97 ALA A N 9
ATOM 15042 C CA . ALA A 1 97 ? 4.233 9.099 10.961 1.00 0.00 97 ALA A CA 9
ATOM 15043 C C . ALA A 1 97 ? 5.725 8.845 10.756 1.00 0.00 97 ALA A C 9
ATOM 15044 O O . ALA A 1 97 ? 6.534 9.095 11.652 1.00 0.00 97 ALA A O 9
ATOM 15051 N N . LEU A 1 98 ? 6.081 8.344 9.577 1.00 0.00 98 LEU A N 9
ATOM 15052 C CA . LEU A 1 98 ? 7.480 8.052 9.266 1.00 0.00 98 LEU A CA 9
ATOM 15053 C C . LEU A 1 98 ? 8.070 9.118 8.346 1.00 0.00 98 LEU A C 9
ATOM 15054 O O . LEU A 1 98 ? 9.288 9.204 8.186 1.00 0.00 98 LEU A O 9
ATOM 15070 N N . ILE A 1 99 ? 7.201 9.926 7.747 1.00 0.00 99 ILE A N 9
ATOM 15071 C CA . ILE A 1 99 ? 7.645 10.986 6.845 1.00 0.00 99 ILE A CA 9
ATOM 15072 C C . ILE A 1 99 ? 7.565 12.344 7.541 1.00 0.00 99 ILE A C 9
ATOM 15073 O O . ILE A 1 99 ? 8.531 13.108 7.545 1.00 0.00 99 ILE A O 9
ATOM 15089 N N . ASN A 1 100 ? 6.411 12.631 8.134 1.00 0.00 100 ASN A N 9
ATOM 15090 C CA . ASN A 1 100 ? 6.211 13.894 8.841 1.00 0.00 100 ASN A CA 9
ATOM 15091 C C . ASN A 1 100 ? 6.936 13.878 10.184 1.00 0.00 100 ASN A C 9
ATOM 15092 O O . ASN A 1 100 ? 6.870 14.846 10.945 1.00 0.00 100 ASN A O 9
ATOM 15103 N N . LEU A 1 101 ? 7.624 12.771 10.466 1.00 0.00 101 LEU A N 9
ATOM 15104 C CA . LEU A 1 101 ? 8.363 12.627 11.721 1.00 0.00 101 LEU A CA 9
ATOM 15105 C C . LEU A 1 101 ? 9.318 13.806 11.931 1.00 0.00 101 LEU A C 9
ATOM 15106 O O . LEU A 1 101 ? 9.838 14.001 13.031 1.00 0.00 101 LEU A O 9
ATOM 15122 N N . GLU A 1 102 ? 9.537 14.593 10.878 1.00 0.00 102 GLU A N 9
ATOM 15123 C CA . GLU A 1 102 ? 10.423 15.750 10.967 1.00 0.00 102 GLU A CA 9
ATOM 15124 C C . GLU A 1 102 ? 9.775 16.856 11.802 1.00 0.00 102 GLU A C 9
ATOM 15125 O O . GLU A 1 102 ? 9.674 18.004 11.365 1.00 0.00 102 GLU A O 9
ATOM 15137 N N . HIS A 1 103 ? 9.338 16.493 13.006 1.00 0.00 103 HIS A N 9
ATOM 15138 C CA . HIS A 1 103 ? 8.697 17.439 13.913 1.00 0.00 103 HIS A CA 9
ATOM 15139 C C . HIS A 1 103 ? 9.420 17.448 15.259 1.00 0.00 103 HIS A C 9
ATOM 15140 O O . HIS A 1 103 ? 9.206 16.569 16.096 1.00 0.00 103 HIS A O 9
ATOM 15154 N N . HIS A 1 104 ? 10.283 18.446 15.455 1.00 0.00 104 HIS A N 9
ATOM 15155 C CA . HIS A 1 104 ? 11.045 18.562 16.699 1.00 0.00 104 HIS A CA 9
ATOM 15156 C C . HIS A 1 104 ? 10.113 18.607 17.907 1.00 0.00 104 HIS A C 9
ATOM 15157 O O . HIS A 1 104 ? 10.532 18.312 19.028 1.00 0.00 104 HIS A O 9
ATOM 15171 N N . HIS A 1 105 ? 8.853 18.977 17.673 1.00 0.00 105 HIS A N 9
ATOM 15172 C CA . HIS A 1 105 ? 7.869 19.055 18.751 1.00 0.00 105 HIS A CA 9
ATOM 15173 C C . HIS A 1 105 ? 7.940 17.811 19.634 1.00 0.00 105 HIS A C 9
ATOM 15174 O O . HIS A 1 105 ? 7.438 16.746 19.269 1.00 0.00 105 HIS A O 9
ATOM 15188 N N . HIS A 1 106 ? 8.577 17.957 20.794 1.00 0.00 106 HIS A N 9
ATOM 15189 C CA . HIS A 1 106 ? 8.725 16.845 21.730 1.00 0.00 106 HIS A CA 9
ATOM 15190 C C . HIS A 1 106 ? 7.397 16.524 22.414 1.00 0.00 106 HIS A C 9
ATOM 15191 O O . HIS A 1 106 ? 7.345 15.692 23.320 1.00 0.00 106 HIS A O 9
ATOM 15205 N N . HIS A 1 107 ? 6.331 17.193 21.973 1.00 0.00 107 HIS A N 9
ATOM 15206 C CA . HIS A 1 107 ? 5.004 16.980 22.544 1.00 0.00 107 HIS A CA 9
ATOM 15207 C C . HIS A 1 107 ? 4.685 15.487 22.621 1.00 0.00 107 HIS A C 9
ATOM 15208 O O . HIS A 1 107 ? 4.331 14.867 21.618 1.00 0.00 107 HIS A O 9
ATOM 15222 N N . HIS A 1 108 ? 4.817 14.920 23.820 1.00 0.00 108 HIS A N 9
ATOM 15223 C CA . HIS A 1 108 ? 4.545 13.498 24.025 1.00 0.00 108 HIS A CA 9
ATOM 15224 C C . HIS A 1 108 ? 3.142 13.141 23.542 1.00 0.00 108 HIS A C 9
ATOM 15238 N N . MET A 1 1 ? 23.455 -2.925 5.059 1.00 0.00 1 MET A N 10
ATOM 15239 C CA . MET A 1 1 ? 23.133 -4.198 4.353 1.00 0.00 1 MET A CA 10
ATOM 15240 C C . MET A 1 1 ? 23.038 -5.330 5.371 1.00 0.00 1 MET A C 10
ATOM 15241 O O . MET A 1 1 ? 23.476 -6.452 5.110 1.00 0.00 1 MET A O 10
ATOM 15254 N N . ASP A 1 2 ? 22.463 -5.023 6.530 1.00 0.00 2 ASP A N 10
ATOM 15255 C CA . ASP A 1 2 ? 22.309 -6.014 7.591 1.00 0.00 2 ASP A CA 10
ATOM 15256 C C . ASP A 1 2 ? 20.837 -6.370 7.785 1.00 0.00 2 ASP A C 10
ATOM 15257 O O . ASP A 1 2 ? 20.382 -7.424 7.340 1.00 0.00 2 ASP A O 10
ATOM 15266 N N . GLY A 1 3 ? 20.100 -5.480 8.448 1.00 0.00 3 GLY A N 10
ATOM 15267 C CA . GLY A 1 3 ? 18.677 -5.699 8.694 1.00 0.00 3 GLY A CA 10
ATOM 15268 C C . GLY A 1 3 ? 17.832 -4.890 7.716 1.00 0.00 3 GLY A C 10
ATOM 15269 O O . GLY A 1 3 ? 16.736 -5.307 7.340 1.00 0.00 3 GLY A O 10
ATOM 15273 N N . VAL A 1 4 ? 18.356 -3.733 7.309 1.00 0.00 4 VAL A N 10
ATOM 15274 C CA . VAL A 1 4 ? 17.653 -2.856 6.371 1.00 0.00 4 VAL A CA 10
ATOM 15275 C C . VAL A 1 4 ? 16.273 -2.487 6.911 1.00 0.00 4 VAL A C 10
ATOM 15276 O O . VAL A 1 4 ? 15.306 -3.230 6.736 1.00 0.00 4 VAL A O 10
ATOM 15289 N N . MET A 1 5 ? 16.190 -1.333 7.572 1.00 0.00 5 MET A N 10
ATOM 15290 C CA . MET A 1 5 ? 14.924 -0.872 8.138 1.00 0.00 5 MET A CA 10
ATOM 15291 C C . MET A 1 5 ? 14.238 0.119 7.212 1.00 0.00 5 MET A C 10
ATOM 15292 O O . MET A 1 5 ? 14.459 1.329 7.307 1.00 0.00 5 MET A O 10
ATOM 15306 N N . SER A 1 6 ? 13.391 -0.393 6.334 1.00 0.00 6 SER A N 10
ATOM 15307 C CA . SER A 1 6 ? 12.660 0.449 5.420 1.00 0.00 6 SER A CA 10
ATOM 15308 C C . SER A 1 6 ? 11.175 0.128 5.519 1.00 0.00 6 SER A C 10
ATOM 15309 O O . SER A 1 6 ? 10.743 -0.563 6.433 1.00 0.00 6 SER A O 10
ATOM 15317 N N . ALA A 1 7 ? 10.413 0.631 4.567 1.00 0.00 7 ALA A N 10
ATOM 15318 C CA . ALA A 1 7 ? 8.967 0.403 4.521 1.00 0.00 7 ALA A CA 10
ATOM 15319 C C . ALA A 1 7 ? 8.308 1.476 3.677 1.00 0.00 7 ALA A C 10
ATOM 15320 O O . ALA A 1 7 ? 7.203 1.293 3.166 1.00 0.00 7 ALA A O 10
ATOM 15327 N N . VAL A 1 8 ? 8.996 2.600 3.545 1.00 0.00 8 VAL A N 10
ATOM 15328 C CA . VAL A 1 8 ? 8.479 3.709 2.769 1.00 0.00 8 VAL A CA 10
ATOM 15329 C C . VAL A 1 8 ? 9.623 4.605 2.311 1.00 0.00 8 VAL A C 10
ATOM 15330 O O . VAL A 1 8 ? 10.688 4.634 2.930 1.00 0.00 8 VAL A O 10
ATOM 15343 N N . THR A 1 9 ? 9.399 5.320 1.216 1.00 0.00 9 THR A N 10
ATOM 15344 C CA . THR A 1 9 ? 10.419 6.201 0.665 1.00 0.00 9 THR A CA 10
ATOM 15345 C C . THR A 1 9 ? 9.773 7.379 -0.063 1.00 0.00 9 THR A C 10
ATOM 15346 O O . THR A 1 9 ? 8.724 7.231 -0.691 1.00 0.00 9 THR A O 10
ATOM 15357 N N . VAL A 1 10 ? 10.412 8.543 0.028 1.00 0.00 10 VAL A N 10
ATOM 15358 C CA . VAL A 1 10 ? 9.908 9.751 -0.620 1.00 0.00 10 VAL A CA 10
ATOM 15359 C C . VAL A 1 10 ? 10.858 10.193 -1.730 1.00 0.00 10 VAL A C 10
ATOM 15360 O O . VAL A 1 10 ? 11.920 10.761 -1.466 1.00 0.00 10 VAL A O 10
ATOM 15373 N N . ASN A 1 11 ? 10.464 9.928 -2.969 1.00 0.00 11 ASN A N 10
ATOM 15374 C CA . ASN A 1 11 ? 11.279 10.297 -4.124 1.00 0.00 11 ASN A CA 10
ATOM 15375 C C . ASN A 1 11 ? 10.858 11.667 -4.654 1.00 0.00 11 ASN A C 10
ATOM 15376 O O . ASN A 1 11 ? 10.342 12.499 -3.906 1.00 0.00 11 ASN A O 10
ATOM 15387 N N . ASP A 1 12 ? 11.070 11.891 -5.948 1.00 0.00 12 ASP A N 10
ATOM 15388 C CA . ASP A 1 12 ? 10.702 13.156 -6.574 1.00 0.00 12 ASP A CA 10
ATOM 15389 C C . ASP A 1 12 ? 9.464 12.948 -7.430 1.00 0.00 12 ASP A C 10
ATOM 15390 O O . ASP A 1 12 ? 8.997 13.860 -8.114 1.00 0.00 12 ASP A O 10
ATOM 15399 N N . ASP A 1 13 ? 8.955 11.723 -7.389 1.00 0.00 13 ASP A N 10
ATOM 15400 C CA . ASP A 1 13 ? 7.783 11.350 -8.161 1.00 0.00 13 ASP A CA 10
ATOM 15401 C C . ASP A 1 13 ? 6.576 11.176 -7.244 1.00 0.00 13 ASP A C 10
ATOM 15402 O O . ASP A 1 13 ? 5.428 11.273 -7.682 1.00 0.00 13 ASP A O 10
ATOM 15411 N N . GLY A 1 14 ? 6.850 10.926 -5.965 1.00 0.00 14 GLY A N 10
ATOM 15412 C CA . GLY A 1 14 ? 5.791 10.744 -4.981 1.00 0.00 14 GLY A CA 10
ATOM 15413 C C . GLY A 1 14 ? 6.312 9.993 -3.764 1.00 0.00 14 GLY A C 10
ATOM 15414 O O . GLY A 1 14 ? 7.258 10.433 -3.107 1.00 0.00 14 GLY A O 10
ATOM 15418 N N . LEU A 1 15 ? 5.684 8.861 -3.468 1.00 0.00 15 LEU A N 10
ATOM 15419 C CA . LEU A 1 15 ? 6.086 8.058 -2.320 1.00 0.00 15 LEU A CA 10
ATOM 15420 C C . LEU A 1 15 ? 5.843 6.575 -2.571 1.00 0.00 15 LEU A C 10
ATOM 15421 O O . LEU A 1 15 ? 4.806 6.184 -3.109 1.00 0.00 15 LEU A O 10
ATOM 15437 N N . VAL A 1 16 ? 6.803 5.756 -2.151 1.00 0.00 16 VAL A N 10
ATOM 15438 C CA . VAL A 1 16 ? 6.694 4.309 -2.301 1.00 0.00 16 VAL A CA 10
ATOM 15439 C C . VAL A 1 16 ? 6.275 3.701 -0.968 1.00 0.00 16 VAL A C 10
ATOM 15440 O O . VAL A 1 16 ? 6.715 4.156 0.087 1.00 0.00 16 VAL A O 10
ATOM 15453 N N . LEU A 1 17 ? 5.415 2.691 -1.016 1.00 0.00 17 LEU A N 10
ATOM 15454 C CA . LEU A 1 17 ? 4.942 2.055 0.206 1.00 0.00 17 LEU A CA 10
ATOM 15455 C C . LEU A 1 17 ? 5.256 0.563 0.196 1.00 0.00 17 LEU A C 10
ATOM 15456 O O . LEU A 1 17 ? 4.594 -0.223 -0.481 1.00 0.00 17 LEU A O 10
ATOM 15472 N N . ARG A 1 18 ? 6.276 0.195 0.967 1.00 0.00 18 ARG A N 10
ATOM 15473 C CA . ARG A 1 18 ? 6.709 -1.192 1.080 1.00 0.00 18 ARG A CA 10
ATOM 15474 C C . ARG A 1 18 ? 6.036 -1.843 2.280 1.00 0.00 18 ARG A C 10
ATOM 15475 O O . ARG A 1 18 ? 6.080 -1.304 3.387 1.00 0.00 18 ARG A O 10
ATOM 15496 N N . LEU A 1 19 ? 5.399 -2.992 2.059 1.00 0.00 19 LEU A N 10
ATOM 15497 C CA . LEU A 1 19 ? 4.711 -3.675 3.151 1.00 0.00 19 LEU A CA 10
ATOM 15498 C C . LEU A 1 19 ? 4.618 -5.183 2.930 1.00 0.00 19 LEU A C 10
ATOM 15499 O O . LEU A 1 19 ? 5.048 -5.713 1.905 1.00 0.00 19 LEU A O 10
ATOM 15515 N N . TYR A 1 20 ? 4.030 -5.849 3.918 1.00 0.00 20 TYR A N 10
ATOM 15516 C CA . TYR A 1 20 ? 3.832 -7.290 3.889 1.00 0.00 20 TYR A CA 10
ATOM 15517 C C . TYR A 1 20 ? 2.340 -7.569 3.750 1.00 0.00 20 TYR A C 10
ATOM 15518 O O . TYR A 1 20 ? 1.597 -7.560 4.733 1.00 0.00 20 TYR A O 10
ATOM 15536 N N . ILE A 1 21 ? 1.909 -7.782 2.513 1.00 0.00 21 ILE A N 10
ATOM 15537 C CA . ILE A 1 21 ? 0.502 -8.025 2.228 1.00 0.00 21 ILE A CA 10
ATOM 15538 C C . ILE A 1 21 ? 0.094 -9.421 2.703 1.00 0.00 21 ILE A C 10
ATOM 15539 O O . ILE A 1 21 ? 0.735 -10.417 2.366 1.00 0.00 21 ILE A O 10
ATOM 15555 N N . GLN A 1 22 ? -0.972 -9.470 3.502 1.00 0.00 22 GLN A N 10
ATOM 15556 C CA . GLN A 1 22 ? -1.475 -10.730 4.048 1.00 0.00 22 GLN A CA 10
ATOM 15557 C C . GLN A 1 22 ? -2.915 -10.962 3.589 1.00 0.00 22 GLN A C 10
ATOM 15558 O O . GLN A 1 22 ? -3.863 -10.529 4.243 1.00 0.00 22 GLN A O 10
ATOM 15572 N N . PRO A 1 23 ? -3.091 -11.624 2.474 1.00 0.00 23 PRO A N 10
ATOM 15573 C CA . PRO A 1 23 ? -4.440 -11.905 1.911 1.00 0.00 23 PRO A CA 10
ATOM 15574 C C . PRO A 1 23 ? -5.180 -13.006 2.669 1.00 0.00 23 PRO A C 10
ATOM 15575 O O . PRO A 1 23 ? -4.560 -13.902 3.240 1.00 0.00 23 PRO A O 10
ATOM 15586 N N . LYS A 1 24 ? -6.514 -12.920 2.648 1.00 0.00 24 LYS A N 10
ATOM 15587 C CA . LYS A 1 24 ? -7.382 -13.901 3.305 1.00 0.00 24 LYS A CA 10
ATOM 15588 C C . LYS A 1 24 ? -7.487 -13.655 4.809 1.00 0.00 24 LYS A C 10
ATOM 15589 O O . LYS A 1 24 ? -7.461 -14.599 5.599 1.00 0.00 24 LYS A O 10
ATOM 15608 N N . ALA A 1 25 ? -7.646 -12.390 5.204 1.00 0.00 25 ALA A N 10
ATOM 15609 C CA . ALA A 1 25 ? -7.799 -12.061 6.601 1.00 0.00 25 ALA A CA 10
ATOM 15610 C C . ALA A 1 25 ? -9.271 -11.806 6.867 1.00 0.00 25 ALA A C 10
ATOM 15611 O O . ALA A 1 25 ? -10.064 -11.703 5.929 1.00 0.00 25 ALA A O 10
ATOM 15618 N N . SER A 1 26 ? -9.642 -11.700 8.128 1.00 0.00 26 SER A N 10
ATOM 15619 C CA . SER A 1 26 ? -11.037 -11.453 8.464 1.00 0.00 26 SER A CA 10
ATOM 15620 C C . SER A 1 26 ? -11.476 -10.099 7.915 1.00 0.00 26 SER A C 10
ATOM 15621 O O . SER A 1 26 ? -12.671 -9.837 7.766 1.00 0.00 26 SER A O 10
ATOM 15629 N N . ARG A 1 27 ? -10.500 -9.243 7.614 1.00 0.00 27 ARG A N 10
ATOM 15630 C CA . ARG A 1 27 ? -10.791 -7.912 7.078 1.00 0.00 27 ARG A CA 10
ATOM 15631 C C . ARG A 1 27 ? -9.494 -7.184 6.748 1.00 0.00 27 ARG A C 10
ATOM 15632 O O . ARG A 1 27 ? -8.438 -7.556 7.250 1.00 0.00 27 ARG A O 10
ATOM 15653 N N . ASP A 1 28 ? -9.582 -6.121 5.942 1.00 0.00 28 ASP A N 10
ATOM 15654 C CA . ASP A 1 28 ? -8.400 -5.331 5.597 1.00 0.00 28 ASP A CA 10
ATOM 15655 C C . ASP A 1 28 ? -8.088 -4.363 6.730 1.00 0.00 28 ASP A C 10
ATOM 15656 O O . ASP A 1 28 ? -8.629 -3.260 6.798 1.00 0.00 28 ASP A O 10
ATOM 15665 N N . SER A 1 29 ? -7.227 -4.803 7.625 1.00 0.00 29 SER A N 10
ATOM 15666 C CA . SER A 1 29 ? -6.847 -3.995 8.780 1.00 0.00 29 SER A CA 10
ATOM 15667 C C . SER A 1 29 ? -5.329 -3.924 8.948 1.00 0.00 29 SER A C 10
ATOM 15668 O O . SER A 1 29 ? -4.633 -4.936 8.852 1.00 0.00 29 SER A O 10
ATOM 15676 N N . ILE A 1 30 ? -4.829 -2.717 9.224 1.00 0.00 30 ILE A N 10
ATOM 15677 C CA . ILE A 1 30 ? -3.396 -2.513 9.436 1.00 0.00 30 ILE A CA 10
ATOM 15678 C C . ILE A 1 30 ? -3.072 -2.679 10.922 1.00 0.00 30 ILE A C 10
ATOM 15679 O O . ILE A 1 30 ? -2.703 -1.727 11.614 1.00 0.00 30 ILE A O 10
ATOM 15695 N N . VAL A 1 31 ? -3.246 -3.909 11.396 1.00 0.00 31 VAL A N 10
ATOM 15696 C CA . VAL A 1 31 ? -3.015 -4.262 12.795 1.00 0.00 31 VAL A CA 10
ATOM 15697 C C . VAL A 1 31 ? -1.635 -4.898 12.991 1.00 0.00 31 VAL A C 10
ATOM 15698 O O . VAL A 1 31 ? -1.396 -5.578 13.990 1.00 0.00 31 VAL A O 10
ATOM 15711 N N . GLY A 1 32 ? -0.732 -4.696 12.032 1.00 0.00 32 GLY A N 10
ATOM 15712 C CA . GLY A 1 32 ? 0.598 -5.285 12.126 1.00 0.00 32 GLY A CA 10
ATOM 15713 C C . GLY A 1 32 ? 1.635 -4.337 11.564 1.00 0.00 32 GLY A C 10
ATOM 15714 O O . GLY A 1 32 ? 2.655 -4.753 11.019 1.00 0.00 32 GLY A O 10
ATOM 15718 N N . LEU A 1 33 ? 1.360 -3.055 11.725 1.00 0.00 33 LEU A N 10
ATOM 15719 C CA . LEU A 1 33 ? 2.257 -2.019 11.256 1.00 0.00 33 LEU A CA 10
ATOM 15720 C C . LEU A 1 33 ? 3.510 -1.978 12.123 1.00 0.00 33 LEU A C 10
ATOM 15721 O O . LEU A 1 33 ? 3.426 -1.818 13.342 1.00 0.00 33 LEU A O 10
ATOM 15737 N N . HIS A 1 34 ? 4.669 -2.146 11.487 1.00 0.00 34 HIS A N 10
ATOM 15738 C CA . HIS A 1 34 ? 5.937 -2.152 12.210 1.00 0.00 34 HIS A CA 10
ATOM 15739 C C . HIS A 1 34 ? 6.761 -0.897 11.899 1.00 0.00 34 HIS A C 10
ATOM 15740 O O . HIS A 1 34 ? 6.570 -0.253 10.869 1.00 0.00 34 HIS A O 10
ATOM 15754 N N . GLY A 1 35 ? 7.671 -0.545 12.804 1.00 0.00 35 GLY A N 10
ATOM 15755 C CA . GLY A 1 35 ? 8.508 0.640 12.614 1.00 0.00 35 GLY A CA 10
ATOM 15756 C C . GLY A 1 35 ? 9.445 0.464 11.422 1.00 0.00 35 GLY A C 10
ATOM 15757 O O . GLY A 1 35 ? 9.914 1.441 10.836 1.00 0.00 35 GLY A O 10
ATOM 15761 N N . ASP A 1 36 ? 9.702 -0.792 11.069 1.00 0.00 36 ASP A N 10
ATOM 15762 C CA . ASP A 1 36 ? 10.573 -1.113 9.945 1.00 0.00 36 ASP A CA 10
ATOM 15763 C C . ASP A 1 36 ? 9.815 -1.945 8.916 1.00 0.00 36 ASP A C 10
ATOM 15764 O O . ASP A 1 36 ? 10.377 -2.341 7.897 1.00 0.00 36 ASP A O 10
ATOM 15773 N N . GLU A 1 37 ? 8.541 -2.220 9.191 1.00 0.00 37 GLU A N 10
ATOM 15774 C CA . GLU A 1 37 ? 7.727 -3.015 8.275 1.00 0.00 37 GLU A CA 10
ATOM 15775 C C . GLU A 1 37 ? 6.267 -2.571 8.344 1.00 0.00 37 GLU A C 10
ATOM 15776 O O . GLU A 1 37 ? 5.902 -1.721 9.147 1.00 0.00 37 GLU A O 10
ATOM 15788 N N . VAL A 1 38 ? 5.436 -3.166 7.504 1.00 0.00 38 VAL A N 10
ATOM 15789 C CA . VAL A 1 38 ? 4.013 -2.847 7.483 1.00 0.00 38 VAL A CA 10
ATOM 15790 C C . VAL A 1 38 ? 3.241 -4.122 7.227 1.00 0.00 38 VAL A C 10
ATOM 15791 O O . VAL A 1 38 ? 3.286 -4.664 6.127 1.00 0.00 38 VAL A O 10
ATOM 15804 N N . LYS A 1 39 ? 2.553 -4.620 8.241 1.00 0.00 39 LYS A N 10
ATOM 15805 C CA . LYS A 1 39 ? 1.813 -5.850 8.072 1.00 0.00 39 LYS A CA 10
ATOM 15806 C C . LYS A 1 39 ? 0.315 -5.598 8.079 1.00 0.00 39 LYS A C 10
ATOM 15807 O O . LYS A 1 39 ? -0.282 -5.307 9.116 1.00 0.00 39 LYS A O 10
ATOM 15826 N N . VAL A 1 40 ? -0.282 -5.720 6.896 1.00 0.00 40 VAL A N 10
ATOM 15827 C CA . VAL A 1 40 ? -1.712 -5.519 6.733 1.00 0.00 40 VAL A CA 10
ATOM 15828 C C . VAL A 1 40 ? -2.356 -6.808 6.252 1.00 0.00 40 VAL A C 10
ATOM 15829 O O . VAL A 1 40 ? -1.886 -7.425 5.294 1.00 0.00 40 VAL A O 10
ATOM 15842 N N . ALA A 1 41 ? -3.436 -7.206 6.905 1.00 0.00 41 ALA A N 10
ATOM 15843 C CA . ALA A 1 41 ? -4.135 -8.416 6.508 1.00 0.00 41 ALA A CA 10
ATOM 15844 C C . ALA A 1 41 ? -5.351 -8.035 5.689 1.00 0.00 41 ALA A C 10
ATOM 15845 O O . ALA A 1 41 ? -6.323 -7.523 6.228 1.00 0.00 41 ALA A O 10
ATOM 15852 N N . ILE A 1 42 ? -5.293 -8.283 4.387 1.00 0.00 42 ILE A N 10
ATOM 15853 C CA . ILE A 1 42 ? -6.409 -7.952 3.514 1.00 0.00 42 ILE A CA 10
ATOM 15854 C C . ILE A 1 42 ? -7.258 -9.198 3.288 1.00 0.00 42 ILE A C 10
ATOM 15855 O O . ILE A 1 42 ? -6.763 -10.320 3.381 1.00 0.00 42 ILE A O 10
ATOM 15871 N N . THR A 1 43 ? -8.544 -8.995 3.028 1.00 0.00 43 THR A N 10
ATOM 15872 C CA . THR A 1 43 ? -9.461 -10.114 2.827 1.00 0.00 43 THR A CA 10
ATOM 15873 C C . THR A 1 43 ? -9.583 -10.477 1.349 1.00 0.00 43 THR A C 10
ATOM 15874 O O . THR A 1 43 ? -10.560 -11.100 0.932 1.00 0.00 43 THR A O 10
ATOM 15885 N N . ALA A 1 44 ? -8.582 -10.088 0.562 1.00 0.00 44 ALA A N 10
ATOM 15886 C CA . ALA A 1 44 ? -8.585 -10.380 -0.868 1.00 0.00 44 ALA A CA 10
ATOM 15887 C C . ALA A 1 44 ? -8.020 -11.774 -1.139 1.00 0.00 44 ALA A C 10
ATOM 15888 O O . ALA A 1 44 ? -7.321 -12.344 -0.299 1.00 0.00 44 ALA A O 10
ATOM 15895 N N . PRO A 1 45 ? -8.306 -12.323 -2.295 1.00 0.00 45 PRO A N 10
ATOM 15896 C CA . PRO A 1 45 ? -7.820 -13.671 -2.702 1.00 0.00 45 PRO A CA 10
ATOM 15897 C C . PRO A 1 45 ? -6.348 -13.652 -3.121 1.00 0.00 45 PRO A C 10
ATOM 15898 O O . PRO A 1 45 ? -5.742 -12.587 -3.245 1.00 0.00 45 PRO A O 10
ATOM 15909 N N . PRO A 1 46 ? -5.770 -14.810 -3.336 1.00 0.00 46 PRO A N 10
ATOM 15910 C CA . PRO A 1 46 ? -4.342 -14.948 -3.745 1.00 0.00 46 PRO A CA 10
ATOM 15911 C C . PRO A 1 46 ? -4.109 -14.583 -5.213 1.00 0.00 46 PRO A C 10
ATOM 15912 O O . PRO A 1 46 ? -3.014 -14.782 -5.742 1.00 0.00 46 PRO A O 10
ATOM 15923 N N . VAL A 1 47 ? -5.138 -14.041 -5.862 1.00 0.00 47 VAL A N 10
ATOM 15924 C CA . VAL A 1 47 ? -5.026 -13.644 -7.264 1.00 0.00 47 VAL A CA 10
ATOM 15925 C C . VAL A 1 47 ? -4.830 -12.133 -7.367 1.00 0.00 47 VAL A C 10
ATOM 15926 O O . VAL A 1 47 ? -5.404 -11.368 -6.591 1.00 0.00 47 VAL A O 10
ATOM 15939 N N . ASP A 1 48 ? -4.003 -11.713 -8.321 1.00 0.00 48 ASP A N 10
ATOM 15940 C CA . ASP A 1 48 ? -3.719 -10.291 -8.512 1.00 0.00 48 ASP A CA 10
ATOM 15941 C C . ASP A 1 48 ? -4.980 -9.521 -8.888 1.00 0.00 48 ASP A C 10
ATOM 15942 O O . ASP A 1 48 ? -5.240 -8.449 -8.352 1.00 0.00 48 ASP A O 10
ATOM 15951 N N . GLY A 1 49 ? -5.752 -10.065 -9.820 1.00 0.00 49 GLY A N 10
ATOM 15952 C CA . GLY A 1 49 ? -6.977 -9.409 -10.268 1.00 0.00 49 GLY A CA 10
ATOM 15953 C C . GLY A 1 49 ? -7.804 -8.882 -9.095 1.00 0.00 49 GLY A C 10
ATOM 15954 O O . GLY A 1 49 ? -8.158 -7.704 -9.053 1.00 0.00 49 GLY A O 10
ATOM 15958 N N . GLN A 1 50 ? -8.116 -9.765 -8.153 1.00 0.00 50 GLN A N 10
ATOM 15959 C CA . GLN A 1 50 ? -8.919 -9.386 -6.992 1.00 0.00 50 GLN A CA 10
ATOM 15960 C C . GLN A 1 50 ? -8.078 -8.684 -5.922 1.00 0.00 50 GLN A C 10
ATOM 15961 O O . GLN A 1 50 ? -8.548 -7.744 -5.282 1.00 0.00 50 GLN A O 10
ATOM 15975 N N . ALA A 1 51 ? -6.841 -9.143 -5.725 1.00 0.00 51 ALA A N 10
ATOM 15976 C CA . ALA A 1 51 ? -5.966 -8.537 -4.719 1.00 0.00 51 ALA A CA 10
ATOM 15977 C C . ALA A 1 51 ? -5.565 -7.124 -5.134 1.00 0.00 51 ALA A C 10
ATOM 15978 O O . ALA A 1 51 ? -5.858 -6.153 -4.435 1.00 0.00 51 ALA A O 10
ATOM 15985 N N . ASN A 1 52 ? -4.901 -7.023 -6.283 1.00 0.00 52 ASN A N 10
ATOM 15986 C CA . ASN A 1 52 ? -4.464 -5.735 -6.812 1.00 0.00 52 ASN A CA 10
ATOM 15987 C C . ASN A 1 52 ? -5.626 -4.741 -6.830 1.00 0.00 52 ASN A C 10
ATOM 15988 O O . ASN A 1 52 ? -5.452 -3.568 -6.494 1.00 0.00 52 ASN A O 10
ATOM 15999 N N . SER A 1 53 ? -6.812 -5.220 -7.216 1.00 0.00 53 SER A N 10
ATOM 16000 C CA . SER A 1 53 ? -7.997 -4.363 -7.262 1.00 0.00 53 SER A CA 10
ATOM 16001 C C . SER A 1 53 ? -8.205 -3.653 -5.925 1.00 0.00 53 SER A C 10
ATOM 16002 O O . SER A 1 53 ? -8.377 -2.434 -5.878 1.00 0.00 53 SER A O 10
ATOM 16010 N N . HIS A 1 54 ? -8.193 -4.427 -4.842 1.00 0.00 54 HIS A N 10
ATOM 16011 C CA . HIS A 1 54 ? -8.388 -3.870 -3.504 1.00 0.00 54 HIS A CA 10
ATOM 16012 C C . HIS A 1 54 ? -7.390 -2.754 -3.230 1.00 0.00 54 HIS A C 10
ATOM 16013 O O . HIS A 1 54 ? -7.781 -1.648 -2.879 1.00 0.00 54 HIS A O 10
ATOM 16027 N N . LEU A 1 55 ? -6.101 -3.049 -3.378 1.00 0.00 55 LEU A N 10
ATOM 16028 C CA . LEU A 1 55 ? -5.073 -2.041 -3.131 1.00 0.00 55 LEU A CA 10
ATOM 16029 C C . LEU A 1 55 ? -5.419 -0.755 -3.872 1.00 0.00 55 LEU A C 10
ATOM 16030 O O . LEU A 1 55 ? -5.449 0.322 -3.284 1.00 0.00 55 LEU A O 10
ATOM 16046 N N . VAL A 1 56 ? -5.698 -0.886 -5.165 1.00 0.00 56 VAL A N 10
ATOM 16047 C CA . VAL A 1 56 ? -6.062 0.265 -5.983 1.00 0.00 56 VAL A CA 10
ATOM 16048 C C . VAL A 1 56 ? -7.272 0.976 -5.372 1.00 0.00 56 VAL A C 10
ATOM 16049 O O . VAL A 1 56 ? -7.457 2.178 -5.557 1.00 0.00 56 VAL A O 10
ATOM 16062 N N . LYS A 1 57 ? -8.085 0.215 -4.639 1.00 0.00 57 LYS A N 10
ATOM 16063 C CA . LYS A 1 57 ? -9.274 0.759 -3.990 1.00 0.00 57 LYS A CA 10
ATOM 16064 C C . LYS A 1 57 ? -8.905 1.382 -2.645 1.00 0.00 57 LYS A C 10
ATOM 16065 O O . LYS A 1 57 ? -9.022 2.589 -2.461 1.00 0.00 57 LYS A O 10
ATOM 16084 N N . PHE A 1 58 ? -8.448 0.547 -1.715 1.00 0.00 58 PHE A N 10
ATOM 16085 C CA . PHE A 1 58 ? -8.048 1.014 -0.392 1.00 0.00 58 PHE A CA 10
ATOM 16086 C C . PHE A 1 58 ? -7.062 2.174 -0.520 1.00 0.00 58 PHE A C 10
ATOM 16087 O O . PHE A 1 58 ? -7.280 3.253 0.027 1.00 0.00 58 PHE A O 10
ATOM 16104 N N . LEU A 1 59 ? -5.981 1.938 -1.257 1.00 0.00 59 LEU A N 10
ATOM 16105 C CA . LEU A 1 59 ? -4.961 2.960 -1.469 1.00 0.00 59 LEU A CA 10
ATOM 16106 C C . LEU A 1 59 ? -5.531 4.134 -2.266 1.00 0.00 59 LEU A C 10
ATOM 16107 O O . LEU A 1 59 ? -5.429 5.284 -1.845 1.00 0.00 59 LEU A O 10
ATOM 16123 N N . GLY A 1 60 ? -6.125 3.833 -3.419 1.00 0.00 60 GLY A N 10
ATOM 16124 C CA . GLY A 1 60 ? -6.698 4.870 -4.278 1.00 0.00 60 GLY A CA 10
ATOM 16125 C C . GLY A 1 60 ? -7.689 5.759 -3.526 1.00 0.00 60 GLY A C 10
ATOM 16126 O O . GLY A 1 60 ? -7.686 6.977 -3.697 1.00 0.00 60 GLY A O 10
ATOM 16130 N N . LYS A 1 61 ? -8.539 5.146 -2.710 1.00 0.00 61 LYS A N 10
ATOM 16131 C CA . LYS A 1 61 ? -9.540 5.898 -1.951 1.00 0.00 61 LYS A CA 10
ATOM 16132 C C . LYS A 1 61 ? -8.893 6.658 -0.792 1.00 0.00 61 LYS A C 10
ATOM 16133 O O . LYS A 1 61 ? -9.208 7.823 -0.554 1.00 0.00 61 LYS A O 10
ATOM 16152 N N . GLN A 1 62 ? -7.995 5.990 -0.072 1.00 0.00 62 GLN A N 10
ATOM 16153 C CA . GLN A 1 62 ? -7.320 6.615 1.064 1.00 0.00 62 GLN A CA 10
ATOM 16154 C C . GLN A 1 62 ? -6.429 7.767 0.607 1.00 0.00 62 GLN A C 10
ATOM 16155 O O . GLN A 1 62 ? -6.409 8.831 1.228 1.00 0.00 62 GLN A O 10
ATOM 16169 N N . PHE A 1 63 ? -5.691 7.543 -0.478 1.00 0.00 63 PHE A N 10
ATOM 16170 C CA . PHE A 1 63 ? -4.796 8.566 -1.007 1.00 0.00 63 PHE A CA 10
ATOM 16171 C C . PHE A 1 63 ? -5.540 9.505 -1.945 1.00 0.00 63 PHE A C 10
ATOM 16172 O O . PHE A 1 63 ? -5.080 10.614 -2.218 1.00 0.00 63 PHE A O 10
ATOM 16189 N N . ARG A 1 64 ? -6.689 9.052 -2.437 1.00 0.00 64 ARG A N 10
ATOM 16190 C CA . ARG A 1 64 ? -7.493 9.852 -3.347 1.00 0.00 64 ARG A CA 10
ATOM 16191 C C . ARG A 1 64 ? -6.711 10.182 -4.622 1.00 0.00 64 ARG A C 10
ATOM 16192 O O . ARG A 1 64 ? -7.196 10.924 -5.478 1.00 0.00 64 ARG A O 10
ATOM 16213 N N . VAL A 1 65 ? -5.508 9.619 -4.752 1.00 0.00 65 VAL A N 10
ATOM 16214 C CA . VAL A 1 65 ? -4.690 9.862 -5.937 1.00 0.00 65 VAL A CA 10
ATOM 16215 C C . VAL A 1 65 ? -5.233 9.051 -7.106 1.00 0.00 65 VAL A C 10
ATOM 16216 O O . VAL A 1 65 ? -5.903 8.035 -6.909 1.00 0.00 65 VAL A O 10
ATOM 16229 N N . ALA A 1 66 ? -4.959 9.517 -8.319 1.00 0.00 66 ALA A N 10
ATOM 16230 C CA . ALA A 1 66 ? -5.443 8.846 -9.521 1.00 0.00 66 ALA A CA 10
ATOM 16231 C C . ALA A 1 66 ? -5.097 7.357 -9.510 1.00 0.00 66 ALA A C 10
ATOM 16232 O O . ALA A 1 66 ? -4.185 6.924 -8.805 1.00 0.00 66 ALA A O 10
ATOM 16239 N N . LYS A 1 67 ? -5.835 6.584 -10.305 1.00 0.00 67 LYS A N 10
ATOM 16240 C CA . LYS A 1 67 ? -5.612 5.143 -10.394 1.00 0.00 67 LYS A CA 10
ATOM 16241 C C . LYS A 1 67 ? -4.295 4.866 -11.102 1.00 0.00 67 LYS A C 10
ATOM 16242 O O . LYS A 1 67 ? -3.650 3.841 -10.879 1.00 0.00 67 LYS A O 10
ATOM 16261 N N . SER A 1 68 ? -3.912 5.804 -11.954 1.00 0.00 68 SER A N 10
ATOM 16262 C CA . SER A 1 68 ? -2.676 5.703 -12.712 1.00 0.00 68 SER A CA 10
ATOM 16263 C C . SER A 1 68 ? -1.490 6.138 -11.851 1.00 0.00 68 SER A C 10
ATOM 16264 O O . SER A 1 68 ? -0.334 5.921 -12.218 1.00 0.00 68 SER A O 10
ATOM 16272 N N . GLN A 1 69 ? -1.788 6.755 -10.708 1.00 0.00 69 GLN A N 10
ATOM 16273 C CA . GLN A 1 69 ? -0.744 7.223 -9.801 1.00 0.00 69 GLN A CA 10
ATOM 16274 C C . GLN A 1 69 ? -0.381 6.136 -8.794 1.00 0.00 69 GLN A C 10
ATOM 16275 O O . GLN A 1 69 ? 0.632 6.241 -8.108 1.00 0.00 69 GLN A O 10
ATOM 16289 N N . VAL A 1 70 ? -1.210 5.093 -8.714 1.00 0.00 70 VAL A N 10
ATOM 16290 C CA . VAL A 1 70 ? -0.961 3.990 -7.787 1.00 0.00 70 VAL A CA 10
ATOM 16291 C C . VAL A 1 70 ? -0.463 2.761 -8.546 1.00 0.00 70 VAL A C 10
ATOM 16292 O O . VAL A 1 70 ? -1.244 2.029 -9.157 1.00 0.00 70 VAL A O 10
ATOM 16305 N N . VAL A 1 71 ? 0.852 2.555 -8.516 1.00 0.00 71 VAL A N 10
ATOM 16306 C CA . VAL A 1 71 ? 1.464 1.421 -9.217 1.00 0.00 71 VAL A CA 10
ATOM 16307 C C . VAL A 1 71 ? 2.154 0.456 -8.249 1.00 0.00 71 VAL A C 10
ATOM 16308 O O . VAL A 1 71 ? 3.068 0.835 -7.518 1.00 0.00 71 VAL A O 10
ATOM 16321 N N . ILE A 1 72 ? 1.717 -0.803 -8.283 1.00 0.00 72 ILE A N 10
ATOM 16322 C CA . ILE A 1 72 ? 2.294 -1.852 -7.442 1.00 0.00 72 ILE A CA 10
ATOM 16323 C C . ILE A 1 72 ? 3.452 -2.523 -8.180 1.00 0.00 72 ILE A C 10
ATOM 16324 O O . ILE A 1 72 ? 3.254 -3.489 -8.917 1.00 0.00 72 ILE A O 10
ATOM 16340 N N . GLU A 1 73 ? 4.657 -1.996 -7.981 1.00 0.00 73 GLU A N 10
ATOM 16341 C CA . GLU A 1 73 ? 5.850 -2.543 -8.632 1.00 0.00 73 GLU A CA 10
ATOM 16342 C C . GLU A 1 73 ? 6.159 -3.950 -8.115 1.00 0.00 73 GLU A C 10
ATOM 16343 O O . GLU A 1 73 ? 7.167 -4.549 -8.494 1.00 0.00 73 GLU A O 10
ATOM 16355 N N . LYS A 1 74 ? 5.282 -4.468 -7.253 1.00 0.00 74 LYS A N 10
ATOM 16356 C CA . LYS A 1 74 ? 5.448 -5.794 -6.679 1.00 0.00 74 LYS A CA 10
ATOM 16357 C C . LYS A 1 74 ? 4.436 -5.968 -5.560 1.00 0.00 74 LYS A C 10
ATOM 16358 O O . LYS A 1 74 ? 4.163 -5.031 -4.809 1.00 0.00 74 LYS A O 10
ATOM 16377 N N . GLY A 1 75 ? 3.868 -7.157 -5.471 1.00 0.00 75 GLY A N 10
ATOM 16378 C CA . GLY A 1 75 ? 2.863 -7.445 -4.456 1.00 0.00 75 GLY A CA 10
ATOM 16379 C C . GLY A 1 75 ? 1.656 -8.099 -5.100 1.00 0.00 75 GLY A C 10
ATOM 16380 O O . GLY A 1 75 ? 0.830 -8.708 -4.419 1.00 0.00 75 GLY A O 10
ATOM 16384 N N . GLU A 1 76 ? 1.572 -7.965 -6.426 1.00 0.00 76 GLU A N 10
ATOM 16385 C CA . GLU A 1 76 ? 0.466 -8.547 -7.189 1.00 0.00 76 GLU A CA 10
ATOM 16386 C C . GLU A 1 76 ? 0.026 -9.877 -6.587 1.00 0.00 76 GLU A C 10
ATOM 16387 O O . GLU A 1 76 ? -1.167 -10.130 -6.418 1.00 0.00 76 GLU A O 10
ATOM 16399 N N . LEU A 1 77 ? 1.003 -10.726 -6.275 1.00 0.00 77 LEU A N 10
ATOM 16400 C CA . LEU A 1 77 ? 0.717 -12.036 -5.703 1.00 0.00 77 LEU A CA 10
ATOM 16401 C C . LEU A 1 77 ? 1.561 -12.280 -4.451 1.00 0.00 77 LEU A C 10
ATOM 16402 O O . LEU A 1 77 ? 1.063 -12.792 -3.449 1.00 0.00 77 LEU A O 10
ATOM 16418 N N . GLY A 1 78 ? 2.841 -11.915 -4.522 1.00 0.00 78 GLY A N 10
ATOM 16419 C CA . GLY A 1 78 ? 3.758 -12.100 -3.396 1.00 0.00 78 GLY A CA 10
ATOM 16420 C C . GLY A 1 78 ? 3.306 -11.325 -2.163 1.00 0.00 78 GLY A C 10
ATOM 16421 O O . GLY A 1 78 ? 2.546 -10.360 -2.266 1.00 0.00 78 GLY A O 10
ATOM 16425 N N . ARG A 1 79 ? 3.795 -11.751 -0.998 1.00 0.00 79 ARG A N 10
ATOM 16426 C CA . ARG A 1 79 ? 3.456 -11.090 0.256 1.00 0.00 79 ARG A CA 10
ATOM 16427 C C . ARG A 1 79 ? 4.178 -9.753 0.333 1.00 0.00 79 ARG A C 10
ATOM 16428 O O . ARG A 1 79 ? 3.648 -8.781 0.870 1.00 0.00 79 ARG A O 10
ATOM 16449 N N . HIS A 1 80 ? 5.375 -9.705 -0.250 1.00 0.00 80 HIS A N 10
ATOM 16450 C CA . HIS A 1 80 ? 6.142 -8.464 -0.280 1.00 0.00 80 HIS A CA 10
ATOM 16451 C C . HIS A 1 80 ? 5.418 -7.511 -1.213 1.00 0.00 80 HIS A C 10
ATOM 16452 O O . HIS A 1 80 ? 4.820 -7.956 -2.191 1.00 0.00 80 HIS A O 10
ATOM 16466 N N . LYS A 1 81 ? 5.419 -6.214 -0.916 1.00 0.00 81 LYS A N 10
ATOM 16467 C CA . LYS A 1 81 ? 4.689 -5.297 -1.771 1.00 0.00 81 LYS A CA 10
ATOM 16468 C C . LYS A 1 81 ? 5.294 -3.905 -1.739 1.00 0.00 81 LYS A C 10
ATOM 16469 O O . LYS A 1 81 ? 5.874 -3.491 -0.741 1.00 0.00 81 LYS A O 10
ATOM 16488 N N . GLN A 1 82 ? 5.140 -3.193 -2.851 1.00 0.00 82 GLN A N 10
ATOM 16489 C CA . GLN A 1 82 ? 5.653 -1.841 -2.977 1.00 0.00 82 GLN A CA 10
ATOM 16490 C C . GLN A 1 82 ? 4.720 -1.066 -3.885 1.00 0.00 82 GLN A C 10
ATOM 16491 O O . GLN A 1 82 ? 4.593 -1.375 -5.071 1.00 0.00 82 GLN A O 10
ATOM 16505 N N . ILE A 1 83 ? 4.046 -0.082 -3.314 1.00 0.00 83 ILE A N 10
ATOM 16506 C CA . ILE A 1 83 ? 3.094 0.712 -4.071 1.00 0.00 83 ILE A CA 10
ATOM 16507 C C . ILE A 1 83 ? 3.628 2.116 -4.282 1.00 0.00 83 ILE A C 10
ATOM 16508 O O . ILE A 1 83 ? 4.109 2.758 -3.349 1.00 0.00 83 ILE A O 10
ATOM 16524 N N . LYS A 1 84 ? 3.545 2.578 -5.522 1.00 0.00 84 LYS A N 10
ATOM 16525 C CA . LYS A 1 84 ? 4.032 3.903 -5.872 1.00 0.00 84 LYS A CA 10
ATOM 16526 C C . LYS A 1 84 ? 2.866 4.872 -6.019 1.00 0.00 84 LYS A C 10
ATOM 16527 O O . LYS A 1 84 ? 2.013 4.695 -6.884 1.00 0.00 84 LYS A O 10
ATOM 16546 N N . ILE A 1 85 ? 2.842 5.896 -5.168 1.00 0.00 85 ILE A N 10
ATOM 16547 C CA . ILE A 1 85 ? 1.779 6.896 -5.212 1.00 0.00 85 ILE A CA 10
ATOM 16548 C C . ILE A 1 85 ? 2.303 8.197 -5.818 1.00 0.00 85 ILE A C 10
ATOM 16549 O O . ILE A 1 85 ? 2.946 8.997 -5.137 1.00 0.00 85 ILE A O 10
ATOM 16565 N N . ILE A 1 86 ? 2.027 8.398 -7.106 1.00 0.00 86 ILE A N 10
ATOM 16566 C CA . ILE A 1 86 ? 2.476 9.604 -7.799 1.00 0.00 86 ILE A CA 10
ATOM 16567 C C . ILE A 1 86 ? 1.530 10.766 -7.515 1.00 0.00 86 ILE A C 10
ATOM 16568 O O . ILE A 1 86 ? 0.340 10.559 -7.275 1.00 0.00 86 ILE A O 10
ATOM 16584 N N . ASN A 1 87 ? 2.069 11.985 -7.557 1.00 0.00 87 ASN A N 10
ATOM 16585 C CA . ASN A 1 87 ? 1.268 13.185 -7.316 1.00 0.00 87 ASN A CA 10
ATOM 16586 C C . ASN A 1 87 ? 0.308 12.973 -6.143 1.00 0.00 87 ASN A C 10
ATOM 16587 O O . ASN A 1 87 ? -0.874 12.684 -6.340 1.00 0.00 87 ASN A O 10
ATOM 16598 N N . PRO A 1 88 ? 0.797 13.099 -4.934 1.00 0.00 88 PRO A N 10
ATOM 16599 C CA . PRO A 1 88 ? -0.025 12.905 -3.708 1.00 0.00 88 PRO A CA 10
ATOM 16600 C C . PRO A 1 88 ? -0.991 14.061 -3.465 1.00 0.00 88 PRO A C 10
ATOM 16601 O O . PRO A 1 88 ? -0.610 15.229 -3.540 1.00 0.00 88 PRO A O 10
ATOM 16612 N N . GLN A 1 89 ? -2.238 13.716 -3.162 1.00 0.00 89 GLN A N 10
ATOM 16613 C CA . GLN A 1 89 ? -3.265 14.712 -2.891 1.00 0.00 89 GLN A CA 10
ATOM 16614 C C . GLN A 1 89 ? -3.774 14.544 -1.464 1.00 0.00 89 GLN A C 10
ATOM 16615 O O . GLN A 1 89 ? -4.245 15.498 -0.842 1.00 0.00 89 GLN A O 10
ATOM 16629 N N . GLN A 1 90 ? -3.663 13.321 -0.954 1.00 0.00 90 GLN A N 10
ATOM 16630 C CA . GLN A 1 90 ? -4.099 13.013 0.399 1.00 0.00 90 GLN A CA 10
ATOM 16631 C C . GLN A 1 90 ? -3.187 11.959 1.011 1.00 0.00 90 GLN A C 10
ATOM 16632 O O . GLN A 1 90 ? -3.103 10.836 0.518 1.00 0.00 90 GLN A O 10
ATOM 16646 N N . ILE A 1 91 ? -2.505 12.333 2.085 1.00 0.00 91 ILE A N 10
ATOM 16647 C CA . ILE A 1 91 ? -1.597 11.416 2.762 1.00 0.00 91 ILE A CA 10
ATOM 16648 C C . ILE A 1 91 ? -2.138 11.050 4.146 1.00 0.00 91 ILE A C 10
ATOM 16649 O O . ILE A 1 91 ? -2.232 11.904 5.030 1.00 0.00 91 ILE A O 10
ATOM 16665 N N . PRO A 1 92 ? -2.495 9.803 4.347 1.00 0.00 92 PRO A N 10
ATOM 16666 C CA . PRO A 1 92 ? -3.035 9.332 5.651 1.00 0.00 92 PRO A CA 10
ATOM 16667 C C . PRO A 1 92 ? -1.985 9.408 6.760 1.00 0.00 92 PRO A C 10
ATOM 16668 O O . PRO A 1 92 ? -0.803 9.158 6.521 1.00 0.00 92 PRO A O 10
ATOM 16679 N N . PRO A 1 93 ? -2.398 9.746 7.959 1.00 0.00 93 PRO A N 10
ATOM 16680 C CA . PRO A 1 93 ? -1.483 9.858 9.130 1.00 0.00 93 PRO A CA 10
ATOM 16681 C C . PRO A 1 93 ? -0.588 8.629 9.266 1.00 0.00 93 PRO A C 10
ATOM 16682 O O . PRO A 1 93 ? 0.498 8.698 9.842 1.00 0.00 93 PRO A O 10
ATOM 16693 N N . GLU A 1 94 ? -1.056 7.509 8.724 1.00 0.00 94 GLU A N 10
ATOM 16694 C CA . GLU A 1 94 ? -0.303 6.261 8.772 1.00 0.00 94 GLU A CA 10
ATOM 16695 C C . GLU A 1 94 ? 1.048 6.429 8.087 1.00 0.00 94 GLU A C 10
ATOM 16696 O O . GLU A 1 94 ? 2.098 6.232 8.701 1.00 0.00 94 GLU A O 10
ATOM 16708 N N . VAL A 1 95 ? 1.007 6.800 6.809 1.00 0.00 95 VAL A N 10
ATOM 16709 C CA . VAL A 1 95 ? 2.228 7.000 6.037 1.00 0.00 95 VAL A CA 10
ATOM 16710 C C . VAL A 1 95 ? 2.870 8.323 6.434 1.00 0.00 95 VAL A C 10
ATOM 16711 O O . VAL A 1 95 ? 4.080 8.509 6.292 1.00 0.00 95 VAL A O 10
ATOM 16724 N N . ALA A 1 96 ? 2.043 9.233 6.937 1.00 0.00 96 ALA A N 10
ATOM 16725 C CA . ALA A 1 96 ? 2.522 10.543 7.362 1.00 0.00 96 ALA A CA 10
ATOM 16726 C C . ALA A 1 96 ? 3.264 10.443 8.691 1.00 0.00 96 ALA A C 10
ATOM 16727 O O . ALA A 1 96 ? 4.148 11.241 8.970 1.00 0.00 96 ALA A O 10
ATOM 16734 N N . ALA A 1 97 ? 2.893 9.463 9.509 1.00 0.00 97 ALA A N 10
ATOM 16735 C CA . ALA A 1 97 ? 3.529 9.282 10.813 1.00 0.00 97 ALA A CA 10
ATOM 16736 C C . ALA A 1 97 ? 5.046 9.153 10.675 1.00 0.00 97 ALA A C 10
ATOM 16737 O O . ALA A 1 97 ? 5.793 9.547 11.571 1.00 0.00 97 ALA A O 10
ATOM 16744 N N . LEU A 1 98 ? 5.490 8.592 9.553 1.00 0.00 98 LEU A N 10
ATOM 16745 C CA . LEU A 1 98 ? 6.920 8.406 9.310 1.00 0.00 98 LEU A CA 10
ATOM 16746 C C . LEU A 1 98 ? 7.497 9.571 8.510 1.00 0.00 98 LEU A C 10
ATOM 16747 O O . LEU A 1 98 ? 8.704 9.633 8.272 1.00 0.00 98 LEU A O 10
ATOM 16763 N N . ILE A 1 99 ? 6.626 10.484 8.090 1.00 0.00 99 ILE A N 10
ATOM 16764 C CA . ILE A 1 99 ? 7.048 11.643 7.307 1.00 0.00 99 ILE A CA 10
ATOM 16765 C C . ILE A 1 99 ? 6.766 12.941 8.066 1.00 0.00 99 ILE A C 10
ATOM 16766 O O . ILE A 1 99 ? 7.330 13.989 7.755 1.00 0.00 99 ILE A O 10
ATOM 16782 N N . ASN A 1 100 ? 5.885 12.859 9.061 1.00 0.00 100 ASN A N 10
ATOM 16783 C CA . ASN A 1 100 ? 5.518 14.023 9.865 1.00 0.00 100 ASN A CA 10
ATOM 16784 C C . ASN A 1 100 ? 6.385 14.118 11.118 1.00 0.00 100 ASN A C 10
ATOM 16785 O O . ASN A 1 100 ? 6.318 15.111 11.841 1.00 0.00 100 ASN A O 10
ATOM 16796 N N . LEU A 1 101 ? 7.181 13.074 11.368 1.00 0.00 101 LEU A N 10
ATOM 16797 C CA . LEU A 1 101 ? 8.061 13.019 12.544 1.00 0.00 101 LEU A CA 10
ATOM 16798 C C . LEU A 1 101 ? 8.473 14.418 13.011 1.00 0.00 101 LEU A C 10
ATOM 16799 O O . LEU A 1 101 ? 7.765 15.044 13.802 1.00 0.00 101 LEU A O 10
ATOM 16815 N N . GLU A 1 102 ? 9.620 14.898 12.523 1.00 0.00 102 GLU A N 10
ATOM 16816 C CA . GLU A 1 102 ? 10.122 16.224 12.897 1.00 0.00 102 GLU A CA 10
ATOM 16817 C C . GLU A 1 102 ? 9.908 16.483 14.389 1.00 0.00 102 GLU A C 10
ATOM 16818 O O . GLU A 1 102 ? 9.709 17.621 14.816 1.00 0.00 102 GLU A O 10
ATOM 16830 N N . HIS A 1 103 ? 9.945 15.408 15.174 1.00 0.00 103 HIS A N 10
ATOM 16831 C CA . HIS A 1 103 ? 9.748 15.507 16.615 1.00 0.00 103 HIS A CA 10
ATOM 16832 C C . HIS A 1 103 ? 10.988 16.080 17.294 1.00 0.00 103 HIS A C 10
ATOM 16833 O O . HIS A 1 103 ? 11.021 16.232 18.515 1.00 0.00 103 HIS A O 10
ATOM 16847 N N . HIS A 1 104 ? 12.004 16.392 16.495 1.00 0.00 104 HIS A N 10
ATOM 16848 C CA . HIS A 1 104 ? 13.248 16.946 17.022 1.00 0.00 104 HIS A CA 10
ATOM 16849 C C . HIS A 1 104 ? 13.770 18.042 16.101 1.00 0.00 104 HIS A C 10
ATOM 16850 O O . HIS A 1 104 ? 14.378 19.011 16.559 1.00 0.00 104 HIS A O 10
ATOM 16864 N N . HIS A 1 105 ? 13.524 17.885 14.802 1.00 0.00 105 HIS A N 10
ATOM 16865 C CA . HIS A 1 105 ? 13.966 18.870 13.820 1.00 0.00 105 HIS A CA 10
ATOM 16866 C C . HIS A 1 105 ? 13.044 20.092 13.835 1.00 0.00 105 HIS A C 10
ATOM 16867 O O . HIS A 1 105 ? 12.957 20.827 12.851 1.00 0.00 105 HIS A O 10
ATOM 16881 N N . HIS A 1 106 ? 12.362 20.298 14.961 1.00 0.00 106 HIS A N 10
ATOM 16882 C CA . HIS A 1 106 ? 11.450 21.427 15.106 1.00 0.00 106 HIS A CA 10
ATOM 16883 C C . HIS A 1 106 ? 12.214 22.750 15.019 1.00 0.00 106 HIS A C 10
ATOM 16884 O O . HIS A 1 106 ? 12.555 23.206 13.926 1.00 0.00 106 HIS A O 10
ATOM 16898 N N . HIS A 1 107 ? 12.482 23.358 16.175 1.00 0.00 107 HIS A N 10
ATOM 16899 C CA . HIS A 1 107 ? 13.211 24.626 16.228 1.00 0.00 107 HIS A CA 10
ATOM 16900 C C . HIS A 1 107 ? 12.631 25.631 15.228 1.00 0.00 107 HIS A C 10
ATOM 16901 O O . HIS A 1 107 ? 11.430 25.906 15.244 1.00 0.00 107 HIS A O 10
ATOM 16915 N N . HIS A 1 108 ? 13.489 26.173 14.364 1.00 0.00 108 HIS A N 10
ATOM 16916 C CA . HIS A 1 108 ? 13.054 27.144 13.360 1.00 0.00 108 HIS A CA 10
ATOM 16917 C C . HIS A 1 108 ? 13.984 27.114 12.151 1.00 0.00 108 HIS A C 10
#

Nearest PDB structures (foldseek):
  1n91-assembly1_A  TM=9.367E-01  e=8.145E-22  Escherichia coli O157:H7 str. EDL933
  1yh5-assembly1_A  TM=7.720E-01  e=6.024E-17  Escherichia coli O157:H7 str. EDL933
  8ruf-assembly1_A  TM=6.336E-01  e=3.210E+00  Rhizobium etli
  8rua-assembly1_A  TM=6.249E-01  e=4.180E+00  Rhizobium etli
  8rug-assembly1_B  TM=5.876E-01  e=3.006E+00  Rhizobium etli

Sequence (108 aa):
MDGVMSAVTVNDDGLVLRLYIQPKASRDSIVGLHGDEVKVAITAPPVDGQANSHLVKFLGKQFRVAKSQVVIEKGELGRHKQIKIINPQQIPPEVAALINLEHHHHHHMDGVMSAVTVNDDGLVLRLYIQPKASRDSIVGLHGDEVKVAITAPPVDGQANSHLVKFLGKQFRVAKSQVVIEKGELGRHKQIKIINPQQIPPEVAALINLEHHHHHHMDGVMSAVTVNDDGLVLRLYIQPKASRDSIVGLHGDEVKVAITAPPVDGQANSHLVKFLGKQFRVAKSQVVIEKGELGRHKQIKIINPQQIPPEVAALINLEHHHHHHMDGVMSAVTVNDDGLVLRLYIQPKASRDSIVGLHGDEVKVAITAPPVDGQANSHLVKFLGKQFRVAKSQVVIEKGELGRHKQIKIINPQQIPPEVAALINLEHHHHHHMDGVMSAVTVNDDGLVLRLYIQPKASRDSIVGLHGDEVKVAITAPPVDGQANSHLVKFLGKQFRVAKSQVVIEKGELGRHKQIKIINPQQIPPEVAALINLEHHHHHHMDGVMSAVTVNDDGLVLRLYIQPKASRDSIVGLHGDEVKVAITAPPVDGQANSHLVKFLGKQFRVAKSQVVIEKGELGRHKQIKIINPQQIPPEVAALINLEHHHHHHMDGVMSAVTVNDDGLVLRLYIQPKASRDSIVGLHGDEVKVAITAPPVDGQANSHLVKFLGKQFRVAKSQVVIEKGELGRHKQIKIINPQQIPPEVAALINLEHHHHHHMDGVMSAVTVNDDGLVLRLYIQPKASRDSIVGLHGDEVKVAITAPPVDGQANSHLVKFLGKQFRVAKSQVVIEKGELGRHKQIKIINPQQIPPEVAALINLEHHHHHHMDGVMSAVTVNDDGLVLRLYIQPKASRDSIVGLHGDEVKVAITAPPVDGQANSHLVKFLGKQFRVAKSQVVIEKGELGRHKQIKIINPQQIPPEVAALINLEHHHHHHMDGVMSAVTVNDDGLVLRLYIQPKASRDSIVGLHGDEVKVAITAPPVDGQANSHLVKFLGKQFRVAKSQVVIEKGELGRHKQIKIINPQQIPPEVAALINLEHHHHHH

InterPro domains:
  IPR003746 Protein of unknown function DUF167 [MF_00634] (7-93)
  IPR003746 Protein of unknown function DUF167 [PF02594] (10-81)
  IPR003746 Protein of unknown function DUF167 [PTHR13420] (5-91)
  IPR003746 Protein of unknown function DUF167 [SM01152] (7-83)
  IPR003746 Protein of unknown function DUF167 [TIGR00251] (12-81)
  IPR036591 YggU-like superfamily [G3DSA:3.30.1200.10] (1-96)
  IPR036591 YggU-like superfamily [SSF69786] (2-95)

Secondary structure (P-SEA, 3-state):
cccccccccccccbbbbbbbbbccccccccccccccbbbbbbcccccaaaaaaaaaaccccccccccccccccccccccbbbbbbccccccccaaaaaaacccccccc

=== Feature glossary ===
Legend for the data blocks above and below:

— What the protein is —

Sequence gives the chain of amino acids in standard one-letter code (A=alanine, C=cysteine, …, Y=tyrosine), read N→C. It is the only feature that is directly encoded by the gene; all structural features are derived from the folded form of this sequence.

The annotation block draws on four external resources. InterPro: which protein families and domains the sequence belongs to. GO: standardized terms for what the protein does, what process it participates in, and where in the cell it acts. CATH: which structural fold it has in the CATH hierarchy. Organism: the species of origin.

— Where its atoms are —

Atomic coordinates in PDBx/mmCIF format — the same representation the Protein Data Bank distributes. Each line of the _atom_site loop places one backbone atom in Cartesian space (units: ångströms, origin: arbitrary).

Six rendered views show the 3D structure from the faces of a cube — i.e. along ±x, ±y, ±z. Rendering representation is drawn randomly per protein from cartoon (secondary-structure ribbons), sticks (backbone bonds), or molecular surface; coloring is either N→C rainbow (blue at the N-terminus through red at the C-terminus) or one color per chain.

— Local backbone conformation —

DSSP 8-state secondary structure assigns each residue one of H (α-helix), G (3₁₀-helix), I (π-helix), E (extended β-strand), B (isolated β-bridge), T (hydrogen-bonded turn), S (bend), or '-' (coil). The assignment is computed from backbone hydrogen-bond geometry via the Kabsch–Sander algorithm.

P-SEA three-state annotation labels each residue as helix, strand, or coil based purely on the geometry of the Cα trace. It serves as a fallback when the full backbone (and thus DSSP) is unavailable.

φ (phi) and ψ (psi) are the two rotatable backbone dihedrals per residue: φ is the C(i-1)–N–Cα–C torsion, ψ is the N–Cα–C–N(i+1) torsion, both in degrees on (−180°, 180°]. α-helical residues cluster near (−60°, −45°); β-strand residues near (−120°, +130°). A Ramachandran plot is simply a scatter of (φ, ψ) for every residue.

— Global shape and packing —

Radius of gyration (Rg) is the root-mean-square distance of Cα atoms from their centroid — a single number for overall size and compactness. A globular domain of N residues has Rg ≈ 2.2·N^0.38 Å; an extended or disordered chain has a much larger Rg. The Cα contact count is the number of residue pairs whose Cα atoms are within 8 Å and are more than four positions apart in sequence — a standard proxy for tertiary packing density. The bounding box is the smallest axis-aligned box enclosing all Cα atoms.

Accessible surface area quantifies burial. A residue with SASA near zero is packed into the hydrophobic core; one with SASA >100 Å² sits on the surface. Computed here via the Shrake–Rupley numerical algorithm with a 1.4 Å probe.

The contact map is a binary N×N matrix image: pixel (i, j) is dark where Cα_i and Cα_j are within 8 Å and |i−j|>4. Because the |i−j|>4 filter removes local helical contacts, off-diagonal stripes parallel to the main diagonal indicate parallel β-sheets; stripes perpendicular to it indicate antiparallel β-sheets. The Ramachandran plot scatters every residue's (φ, ψ) pair against the sterically allowed regions. The PAE heatmap renders the predicted-aligned-error matrix.

— Structural neighborhood —

A 3Di character summarizes, for each residue, the relative orientation of the Cα frame of its nearest spatial neighbor. Because it encodes fold topology rather than chemistry, 3Di alignments detect remote structural similarity that sequence alignment misses.

Structural nearest neighbors (via Foldseek easy-search vs the PDB). Reported per hit: target PDB id, E-value, and alignment TM-score. A TM-score above ~0.5 is the conventional threshold for 'same fold'.

— Confidence and disorder —

For AlphaFold models, the B-factor field carries pLDDT — the model's own estimate of local accuracy on a 0–100 scale. Regions with pLDDT<50 should be treated as essentially unmodeled; they often correspond to intrinsically disordered segments.

B-factor (Debye–Waller factor) reflects atomic displacement in the crystal lattice. It is an experimental observable (units Å²), not a prediction; low values mean the atom is pinned down, high values mean it moves or is heterogeneous across the crystal.

Predicted Aligned Error (PAE) is an AlphaFold confidence matrix: entry (i, j) is the expected error in the position of residue j, in ångströms, when the prediction is superimposed on the true structure at residue i. Low PAE within a block of residues means that block is internally rigid and well-predicted; high PAE between two blocks means their relative placement is uncertain even if each block individually is confident.